Protein AF-0000000080278200 (afdb_homodimer)

Secondary structure (DSSP, 8-state):
--HHHHHHHHHHHHHHHHHHHHHHHTHHHHTTHHHHHHHHHHTSTTTTSTTTT--HHHHHHHHHHHHHHHHTHHHHHHHHHHHHHSTT--HHHHHHHHHHHHHHHHHHHHHS-GGGSTT--TTSTHHHHT-GGGSTTHHHHHHHHHHHHHHHHHHHTT----GGGGGG-GGGHHHHHHHHHHHHHHHHHHHTHHHHHHHHHHHHHHHHT-HHHHHHHHHHHHHHTTTTT-HHHHHHIIIIIGGG-HHHHHHTT-TT--TTTTTHHHIIIIIHHHHHHHHHHTS-GGGHHHHHHHHHHHHHHHHHH---HHHHHHHTTTSHHHHHHHHHHHHHHHHHHHHTT-----SS-SSHHHHHHHTT-TTS-TTGGGHHHHHHHHHHHHHHHHHHHHHHTT---TT--SS---HHHHHHHH----/--HHHHHHHHHHHHHHHHHHHHHHHTHHHHTTHHHHHHHHHHTSTTTTSTTTT--HHHHHHHHHHHHHHHHTHHHHHHHHHHHHHSTT--HHHHHHHHHHHHHHHHHHHHHS-GGGSTT--TTSTHHHHT-GGGSTTHHHHHHHHHHHHHHHHHHHTT----GGGGGG-GGGHHHHHHHHHHHHHHHHHHHTHHHHHHHHHHHHHHHHT-HHHHHHHHHHHHHHTTTTT-HHHHHHIIIIIGGG-HHHHHHTT-TT--TTTTTHHHIIIIIHHHHHHHHHHTS-GGGHHHHHHHHHHHHHHHHHH---HHHHHHHTTTSHHHHHHHHHHHHHHHHHHHHTT-----SS-SSHHHHHHHTT-TTS-TTGGGHHHHHHHHHHHHHHHHHHHHHHTT---TT--SS---HHHHHHHH----

Radius of gyration: 30.26 Å; Cα contacts (8 Å, |Δi|>4): 1549; chains: 2; bounding box: 66×88×86 Å

Solvent-accessible surface area (backbone atoms only — not comparable to full-atom values): 38768 Å² total; per-residue (Å²): 125,70,66,61,54,51,56,48,48,52,48,50,48,50,49,51,50,51,47,31,35,48,25,53,8,55,49,62,43,50,54,40,34,47,61,24,31,52,28,30,51,48,17,30,44,68,50,26,6,75,70,38,73,53,40,43,68,61,6,48,40,32,22,29,30,11,45,36,54,59,21,41,36,14,58,38,35,7,22,21,26,12,24,46,52,19,77,84,45,33,24,61,41,16,46,20,14,53,46,16,41,43,15,22,53,39,28,23,33,74,61,53,37,65,89,76,39,86,79,57,37,88,91,47,47,59,74,42,74,68,14,45,44,67,38,88,63,17,53,54,45,9,48,52,35,2,52,54,33,16,54,44,38,67,71,32,39,75,40,81,48,60,77,57,46,40,85,46,26,19,61,46,30,30,31,44,55,30,29,53,53,30,41,60,54,17,50,64,52,21,71,45,35,71,60,51,50,52,50,47,43,51,51,19,46,63,49,62,70,36,42,35,65,37,16,16,52,49,30,25,50,38,50,66,22,48,88,50,31,42,25,56,74,54,45,47,44,50,31,51,48,28,71,63,4,31,47,52,37,21,77,72,42,37,58,86,24,8,44,86,40,32,27,43,31,24,38,28,43,27,17,48,33,24,34,31,50,26,45,30,70,65,19,37,82,92,28,30,66,64,36,34,55,54,31,51,35,28,26,51,20,7,20,43,52,27,50,46,58,71,52,50,63,56,27,41,78,61,27,42,69,59,41,54,51,49,16,49,51,40,6,51,37,11,19,50,36,34,71,70,64,35,13,33,52,48,63,61,32,34,6,47,54,30,48,64,72,34,56,79,37,79,12,28,31,91,60,48,71,53,45,55,61,53,7,52,51,42,15,53,51,32,24,53,49,45,38,47,50,36,63,75,66,63,41,46,35,60,42,47,54,86,73,82,68,71,68,58,61,60,45,64,82,55,60,63,86,122,125,69,66,60,54,51,56,48,50,52,49,50,49,49,52,51,49,51,48,33,36,48,27,53,8,55,48,61,45,50,54,40,33,48,60,24,32,51,28,29,53,47,16,31,44,68,49,26,6,73,72,36,72,52,40,44,68,59,6,49,41,33,22,31,30,12,46,35,54,58,22,41,35,14,59,38,36,8,22,22,26,12,25,48,52,20,76,86,47,32,25,60,40,17,46,18,15,53,46,17,42,41,14,22,54,38,29,23,34,74,61,54,38,65,88,76,38,85,81,58,38,87,91,47,47,60,74,43,74,67,14,46,45,66,39,88,64,19,54,55,44,10,47,52,35,1,51,53,34,16,54,45,39,67,70,31,38,76,39,82,46,59,76,58,46,40,84,47,27,19,61,46,29,30,30,44,54,29,29,51,53,30,42,59,53,18,50,64,51,20,72,44,34,71,61,50,50,52,50,46,42,51,51,18,45,63,49,61,71,36,44,34,65,38,17,17,52,48,31,25,50,38,50,66,23,47,88,50,32,40,26,57,74,55,45,48,44,48,32,51,48,27,71,63,3,31,47,50,36,21,78,72,43,37,58,87,25,8,43,85,40,32,25,42,32,25,38,28,43,26,16,49,32,24,35,31,48,26,46,30,72,65,21,36,82,92,29,29,67,64,38,34,54,53,31,52,36,29,25,50,20,8,21,43,53,27,50,49,60,72,51,50,64,56,28,42,79,61,28,42,70,59,40,53,51,52,16,49,51,39,5,49,37,11,19,51,36,36,71,68,63,35,14,34,52,49,64,62,33,35,5,48,54,30,48,64,70,33,55,79,36,79,12,28,29,91,58,47,72,52,46,55,62,52,8,51,51,42,15,51,51,32,25,54,50,45,38,46,51,35,64,75,65,63,41,46,36,62,42,45,54,86,70,85,66,66,68,55,61,60,45,65,83,54,60,62,85,123

Nearest PDB structures (foldseek):
  8qsr-assembly1_A  TM=8.573E-01  e=2.211E-23  Escherichia coli
  6bvg-assembly1_B  TM=8.346E-01  e=3.403E-16  Bacillus cereus E33L
  5iws-assembly1_A-2  TM=6.526E-01  e=6.424E-17  Bacillus cereus E33L
  8qsr-assembly1_A  TM=8.578E-01  e=4.058E-23  Escherichia coli
  6bvg-assembly1_B  TM=8.332E-01  e=4.439E-16  Bacillus cereus E33L

Organism: Amycolatopsis orientalis (NCBI:txid31958)

InterPro domains:
  IPR003352 Phosphotransferase system, EIIC [PF02378] (24-331)
  IPR013013 Phosphotransferase system, EIIC component, type 1 [PS51103] (13-402)
  IPR050429 Phosphotransferase System Glucose-Specific EIICBA [PTHR30009] (17-409)

pLDDT: mean 88.34, std 14.37, range [28.89, 98.88]

Foldseek 3Di:
DVVVVVVVVVVVVVVLVLLLLQLVLQVQLQVCQQQLQVLLLCLDCCDCPVVHVNVNVSSVVSNVSSVLSQLCSLLSLLLSLLQRNADPRDPLLSVLSNLLLCLLQVLLCVLVPLVNFPPCDPVCNCVQPSRLLRGQCRSPSSSVSSVLLRVLLNVFQQPADPPVCRVCGHSNVSSVVSSVVSNVVSNVCSNCRVVVLVVLQVVLCVLLVQLLQSLLVLLLVLLVCVVSSCSVVSQCCQQRNRPRGLVRVLLVQAQQGQLNALLLQLCQQALLLLLLVLLLVPADPVCNVVSVVQSVVQSVCSAAPVDNCSSCVQACVQPVVLSSVSSNVSSNSSNVCVVVSFHWHASRHNHPNRCVSGVPPNNGDPVSVVSVVVSNVSSVVSNVVSNCCCVVVVTCGPNSDPPPCVPVSVCSVPVDPD/DVVVVVVVVVVVVVVLVLLLLQLVLQVQLQVCQQQLQVLLLCLDCCDVPVVHVNVNVSSVVSNVRSVLSQLCSLLSLLLSLLQRNADPRDPLLSVLSNLLLCLLQVLLCVLVPLVNFPPCDPVCNCVQPSRLLRGQCRSPSSSVSSVLLRVLLNVFQQPADPPVCRVCGHSNVSSVVSSVVSNVVSNVCSNCRVVVLVVLQVVLCVLLVQLLQSLLVLLLVLLVCVVSSCSVVSQCCQQRNRPRGLVRVVLVQAQQGQLNALLLQLCQQAQLLLLLVLLLVPADPVCNVVSVVQSVVQNVCSAAPVDNCSSCVQQCVQPVVLSSVSSNVSSNSSNVCVVVSFHWHARRHNHPNRCVSGVPPNNGDPVSVVSVVVSNVSSVVNNVVSNCCCVVVVTCGPNSDPPPPPPVSVCSVPVDPD

Structure (mmCIF, N/CA/C/O backbone):
data_AF-0000000080278200-model_v1
#
loop_
_entity.id
_entity.type
_entity.pdbx_description
1 polymer 'PTS N-acetylglucosamine transporter subunit IIBC'
#
loop_
_atom_site.group_PDB
_atom_site.id
_atom_site.type_symbol
_atom_site.label_atom_id
_atom_site.label_alt_id
_atom_site.label_comp_id
_atom_site.label_asym_id
_atom_site.label_entity_id
_atom_site.label_seq_id
_atom_site.pdbx_PDB_ins_code
_atom_site.Cartn_x
_atom_site.Cartn_y
_atom_site.Cartn_z
_atom_site.occupancy
_atom_site.B_iso_or_equiv
_atom_site.auth_seq_id
_atom_site.auth_comp_id
_atom_site.auth_asym_id
_atom_site.auth_atom_id
_atom_site.pdbx_PDB_model_num
ATOM 1 N N . MET A 1 1 ? 28 6.527 41.719 1 32.66 1 MET A N 1
ATOM 2 C CA . MET A 1 1 ? 26.766 7.281 41.531 1 32.66 1 MET A CA 1
ATOM 3 C C . MET A 1 1 ? 26.766 7.973 40.156 1 32.66 1 MET A C 1
ATOM 5 O O . MET A 1 1 ? 25.766 8.594 39.781 1 32.66 1 MET A O 1
ATOM 9 N N . SER A 1 2 ? 27.906 8.273 39.562 1 40.75 2 SER A N 1
ATOM 10 C CA . SER A 1 2 ? 28.078 9 38.312 1 40.75 2 SER A CA 1
ATOM 11 C C . SER A 1 2 ? 27.766 8.117 37.094 1 40.75 2 SER A C 1
ATOM 13 O O . SER A 1 2 ? 27.625 8.609 35.969 1 40.75 2 SER A O 1
ATOM 15 N N . SER A 1 3 ? 27.953 6.832 37.25 1 44.97 3 SER A N 1
ATOM 16 C CA . SER A 1 3 ? 27.781 5.961 36.094 1 44.97 3 SER A CA 1
ATOM 17 C C . SER A 1 3 ? 26.297 5.844 35.719 1 44.97 3 SER A C 1
ATOM 19 O O . SER A 1 3 ? 25.984 5.484 34.562 1 44.97 3 SER A O 1
ATOM 21 N N . THR A 1 4 ? 25.484 6.004 36.719 1 44.38 4 THR A N 1
ATOM 22 C CA . THR A 1 4 ? 24.062 5.816 36.469 1 44.38 4 THR A CA 1
ATOM 23 C C . THR A 1 4 ? 23.5 6.973 35.625 1 44.38 4 THR A C 1
ATOM 25 O O . THR A 1 4 ? 22.469 6.84 35 1 44.38 4 THR A O 1
ATOM 28 N N . THR A 1 5 ? 24.25 8.125 35.719 1 40.47 5 THR A N 1
ATOM 29 C CA . THR A 1 5 ? 23.703 9.266 34.969 1 40.47 5 THR A CA 1
ATOM 30 C C . THR A 1 5 ? 23.969 9.141 33.5 1 40.47 5 THR A C 1
ATOM 32 O O . THR A 1 5 ? 23.25 9.703 32.656 1 40.47 5 THR A O 1
ATOM 35 N N . ALA A 1 6 ? 25.109 8.367 33.188 1 47.81 6 ALA A N 1
ATOM 36 C CA . ALA A 1 6 ? 25.422 8.281 31.781 1 47.81 6 ALA A CA 1
ATOM 37 C C . ALA A 1 6 ? 24.5 7.297 31.062 1 47.81 6 ALA A C 1
ATOM 39 O O . ALA A 1 6 ? 24.125 7.508 29.906 1 47.81 6 ALA A O 1
ATOM 40 N N . GLU A 1 7 ? 24.281 6.215 31.766 1 44.12 7 GLU A N 1
ATOM 41 C CA . GLU A 1 7 ? 23.375 5.242 31.156 1 44.12 7 GLU A CA 1
ATOM 42 C C . GLU A 1 7 ? 21.984 5.816 31 1 44.12 7 GLU A C 1
ATOM 44 O O . GLU A 1 7 ? 21.297 5.543 30 1 44.12 7 GLU A O 1
ATOM 49 N N . GLY A 1 8 ? 21.562 6.602 31.953 1 42.06 8 GLY A N 1
ATOM 50 C CA . GLY A 1 8 ? 20.266 7.262 31.875 1 42.06 8 GLY A CA 1
ATOM 51 C C . GLY A 1 8 ? 20.188 8.297 30.766 1 42.06 8 GLY A C 1
ATOM 52 O O . GLY A 1 8 ? 19.172 8.406 30.078 1 42.06 8 GLY A O 1
ATOM 53 N N . ALA A 1 9 ? 21.188 9.062 30.656 1 42.72 9 ALA A N 1
ATOM 54 C CA . ALA A 1 9 ? 21.266 10.094 29.625 1 42.72 9 ALA A CA 1
ATOM 55 C C . ALA A 1 9 ? 21.328 9.469 28.234 1 42.72 9 ALA A C 1
ATOM 57 O O . ALA A 1 9 ? 20.703 9.969 27.297 1 42.72 9 ALA A O 1
ATOM 58 N N . LYS A 1 10 ? 22.109 8.375 28.094 1 47.06 10 LYS A N 1
ATOM 59 C CA . LYS A 1 10 ? 22.188 7.676 26.812 1 47.06 10 LYS A CA 1
ATOM 60 C C . LYS A 1 10 ? 20.859 7.035 26.453 1 47.06 10 LYS A C 1
ATOM 62 O O . LYS A 1 10 ? 20.453 7.047 25.297 1 47.06 10 LYS A O 1
ATOM 67 N N . SER A 1 11 ? 20.219 6.574 27.469 1 50.84 11 SER A N 1
ATOM 68 C CA . SER A 1 11 ? 18.906 5.973 27.266 1 50.84 11 SER A CA 1
ATOM 69 C C . SER A 1 11 ? 17.875 7.031 26.906 1 50.84 11 SER A C 1
ATOM 71 O O . SER A 1 11 ? 17.047 6.824 26.016 1 50.84 11 SER A O 1
ATOM 73 N N . LYS A 1 12 ? 17.891 8.195 27.562 1 50.72 12 LYS A N 1
ATOM 74 C CA . LYS A 1 12 ? 16.984 9.289 27.25 1 50.72 12 LYS A CA 1
ATOM 75 C C . LYS A 1 12 ? 17.25 9.852 25.859 1 50.72 12 LYS A C 1
ATOM 77 O O . LYS A 1 12 ? 16.312 10.164 25.125 1 50.72 12 LYS A O 1
ATOM 82 N N . GLY A 1 13 ? 18.469 9.852 25.562 1 54.66 13 GLY A N 1
ATOM 83 C CA . GLY A 1 13 ? 18.859 10.289 24.234 1 54.66 13 GLY A CA 1
ATOM 84 C C . GLY A 1 13 ? 18.375 9.367 23.141 1 54.66 13 GLY A C 1
ATOM 85 O O . GLY A 1 13 ? 17.891 9.82 22.094 1 54.66 13 GLY A O 1
ATOM 86 N N . LYS A 1 14 ? 18.484 8.094 23.469 1 63.53 14 LYS A N 1
ATOM 87 C CA . LYS A 1 14 ? 18.016 7.113 22.5 1 63.53 14 LYS A CA 1
ATOM 88 C C . LYS A 1 14 ? 16.5 7.184 22.344 1 63.53 14 LYS A C 1
ATOM 90 O O . LYS A 1 14 ? 15.977 7.066 21.234 1 63.53 14 LYS A O 1
ATOM 95 N N . GLY A 1 15 ? 15.836 7.41 23.438 1 68.81 15 GLY A N 1
ATOM 96 C CA . GLY A 1 15 ? 14.391 7.566 23.391 1 68.81 15 GLY A CA 1
ATOM 97 C C . GLY A 1 15 ? 13.945 8.781 22.609 1 68.81 15 GLY A C 1
ATOM 98 O O . GLY A 1 15 ? 13.023 8.695 21.797 1 68.81 15 GLY A O 1
ATOM 99 N N . LEU A 1 16 ? 14.57 9.859 22.844 1 68.38 16 LEU A N 1
ATOM 100 C CA . LEU A 1 16 ? 14.234 11.086 22.141 1 68.38 16 LEU A CA 1
ATOM 101 C C . LEU A 1 16 ? 14.539 10.945 20.641 1 68.38 16 LEU A C 1
ATOM 103 O O . LEU A 1 16 ? 13.766 11.422 19.812 1 68.38 16 LEU A O 1
ATOM 107 N N . ALA A 1 17 ? 15.617 10.25 20.391 1 72.94 17 ALA A N 1
ATOM 108 C CA . ALA A 1 17 ? 15.977 10.016 18.984 1 72.94 17 ALA A CA 1
ATOM 109 C C . ALA A 1 17 ? 14.914 9.18 18.281 1 72.94 17 ALA A C 1
ATOM 111 O O . ALA A 1 17 ? 14.586 9.43 17.125 1 72.94 17 ALA A O 1
ATOM 112 N N . GLY A 1 18 ? 14.453 8.203 18.969 1 78.75 18 GLY A N 1
ATOM 113 C CA . GLY A 1 18 ? 13.383 7.383 18.422 1 78.75 18 GLY A CA 1
ATOM 114 C C . GLY A 1 18 ? 12.102 8.156 18.188 1 78.75 18 GLY A C 1
ATOM 115 O O . GLY A 1 18 ? 11.445 7.98 17.156 1 78.75 18 GLY A O 1
ATOM 116 N N . LEU A 1 19 ? 11.812 8.992 19.109 1 78.12 19 LEU A N 1
ATOM 117 C CA . LEU A 1 19 ? 10.617 9.812 18.969 1 78.12 19 LEU A CA 1
ATOM 118 C C . LEU A 1 19 ? 10.758 10.805 17.828 1 78.12 19 LEU A C 1
ATOM 120 O O . LEU A 1 19 ? 9.789 11.055 17.094 1 78.12 19 LEU A O 1
ATOM 124 N N . GLN A 1 20 ? 11.891 11.328 17.672 1 74.44 20 GLN A N 1
ATOM 125 C CA . GLN A 1 20 ? 12.133 12.25 16.562 1 74.44 20 GLN A CA 1
ATOM 126 C C . GLN A 1 20 ? 12.023 11.539 15.219 1 74.44 20 GLN A C 1
ATOM 128 O O . GLN A 1 20 ? 11.453 12.078 14.273 1 74.44 20 GLN A O 1
ATOM 133 N N . ARG A 1 21 ? 12.539 10.383 15.273 1 80 21 ARG A N 1
ATOM 134 C CA . ARG A 1 21 ? 12.453 9.594 14.055 1 80 21 ARG A CA 1
ATOM 135 C C . ARG A 1 21 ? 11 9.266 13.719 1 80 21 ARG A C 1
ATOM 137 O O . ARG A 1 21 ? 10.602 9.312 12.555 1 80 21 ARG A O 1
ATOM 144 N N . PHE A 1 22 ? 10.328 8.961 14.695 1 83.62 22 PHE A N 1
ATOM 145 C CA . PHE A 1 22 ? 8.898 8.711 14.523 1 83.62 22 PHE A CA 1
ATOM 146 C C . PHE A 1 22 ? 8.195 9.945 13.977 1 83.62 22 PHE A C 1
ATOM 148 O O . PHE A 1 22 ? 7.422 9.859 13.023 1 83.62 22 PHE A O 1
ATOM 155 N N . GLY A 1 23 ? 8.477 11.055 14.516 1 76.06 23 GLY A N 1
ATOM 156 C CA . GLY A 1 23 ? 7.871 12.297 14.055 1 76.06 23 GLY A CA 1
ATOM 157 C C . GLY A 1 23 ? 8.164 12.602 12.602 1 76.06 23 GLY A C 1
ATOM 158 O O . GLY A 1 23 ? 7.27 13.008 11.852 1 76.06 23 GLY A O 1
ATOM 159 N N . ARG A 1 24 ? 9.336 12.336 12.219 1 75.12 24 ARG A N 1
ATOM 160 C CA . ARG A 1 24 ? 9.75 12.602 10.836 1 75.12 24 ARG A CA 1
ATOM 161 C C . ARG A 1 24 ? 9.078 11.633 9.875 1 75.12 24 ARG A C 1
ATOM 163 O O . ARG A 1 24 ? 8.781 11.984 8.734 1 75.12 24 ARG A O 1
ATOM 170 N N . SER A 1 25 ? 8.883 10.469 10.367 1 82.81 25 SER A N 1
ATOM 171 C CA . SER A 1 25 ? 8.289 9.445 9.508 1 82.81 25 SER A CA 1
ATOM 172 C C . SER A 1 25 ? 6.836 9.766 9.188 1 82.81 25 SER A C 1
ATOM 174 O O . SER A 1 25 ? 6.27 9.227 8.234 1 82.81 25 SER A O 1
ATOM 176 N N . LEU A 1 26 ? 6.215 10.656 9.93 1 78.62 26 LEU A N 1
ATOM 177 C CA . LEU A 1 26 ? 4.824 11.039 9.727 1 78.62 26 LEU A CA 1
ATOM 178 C C . LEU A 1 26 ? 4.695 12.047 8.586 1 78.62 26 LEU A C 1
ATOM 180 O O . LEU A 1 26 ? 3.6 12.273 8.07 1 78.62 26 LEU A O 1
ATOM 184 N N . MET A 1 27 ? 5.793 12.617 8.141 1 71.88 27 MET A N 1
ATOM 185 C CA . MET A 1 27 ? 5.766 13.672 7.137 1 71.88 27 MET A CA 1
ATOM 186 C C . MET A 1 27 ? 5.504 13.102 5.75 1 71.88 27 MET A C 1
ATOM 188 O O . MET A 1 27 ? 4.812 13.719 4.938 1 71.88 27 MET A O 1
ATOM 192 N N . LEU A 1 28 ? 5.977 11.922 5.457 1 74.88 28 LEU A N 1
ATOM 193 C CA . LEU A 1 28 ? 5.898 11.344 4.117 1 74.88 28 LEU A CA 1
ATOM 194 C C . LEU A 1 28 ? 4.449 11.078 3.723 1 74.88 28 LEU A C 1
ATOM 196 O O . LEU A 1 28 ? 4.02 11.469 2.633 1 74.88 28 LEU A O 1
ATOM 200 N N . PRO A 1 29 ? 3.668 10.492 4.582 1 81.06 29 PRO A N 1
ATOM 201 C CA . PRO A 1 29 ? 2.279 10.242 4.191 1 81.06 29 PRO A CA 1
ATOM 202 C C . PRO A 1 29 ? 1.456 11.523 4.07 1 81.06 29 PRO A C 1
ATOM 204 O O . PRO A 1 29 ? 0.471 11.555 3.332 1 81.06 29 PRO A O 1
ATOM 207 N N . ILE A 1 30 ? 1.856 12.555 4.672 1 74.5 30 ILE A N 1
ATOM 208 C CA . ILE A 1 30 ? 1.089 13.797 4.719 1 74.5 30 ILE A CA 1
ATOM 209 C C . ILE A 1 30 ? 1.404 14.641 3.484 1 74.5 30 ILE A C 1
ATOM 211 O O . ILE A 1 30 ? 0.599 15.484 3.078 1 74.5 30 ILE A O 1
ATOM 215 N N . ALA A 1 31 ? 2.479 14.383 2.805 1 73.12 31 ALA A N 1
ATOM 216 C CA . ALA A 1 31 ? 2.945 15.195 1.686 1 73.12 31 ALA A CA 1
ATOM 217 C C . ALA A 1 31 ? 1.935 15.188 0.542 1 73.12 31 ALA A C 1
ATOM 219 O O . ALA A 1 31 ? 1.888 16.125 -0.259 1 73.12 31 ALA A O 1
ATOM 220 N N . ALA A 1 32 ? 1.138 14.164 0.47 1 77.88 32 ALA A N 1
ATOM 221 C CA . ALA A 1 32 ? 0.19 14.078 -0.638 1 77.88 32 ALA A CA 1
ATOM 222 C C . ALA A 1 32 ? -1.144 14.719 -0.267 1 77.88 32 ALA A C 1
ATOM 224 O O . ALA A 1 32 ? -2.008 14.914 -1.125 1 77.88 32 ALA A O 1
ATOM 225 N N . LEU A 1 33 ? -1.354 15.148 0.94 1 79.88 33 LEU A N 1
ATOM 226 C CA . LEU A 1 33 ? -2.66 15.562 1.44 1 79.88 33 LEU A CA 1
ATOM 227 C C . LEU A 1 33 ? -3.062 16.906 0.855 1 79.88 33 LEU A C 1
ATOM 229 O O . LEU A 1 33 ? -4.242 17.156 0.592 1 79.88 33 LEU A O 1
ATOM 233 N N . PRO A 1 34 ? -2.1 17.812 0.625 1 79.31 34 PRO A N 1
ATOM 234 C CA . PRO A 1 34 ? -2.508 19.078 -0.005 1 79.31 34 PRO A CA 1
ATOM 235 C C . PRO A 1 34 ? -3.174 18.859 -1.363 1 79.31 34 PRO A C 1
ATOM 237 O O . PRO A 1 34 ? -4.195 19.484 -1.655 1 79.31 34 PRO A O 1
ATOM 240 N N . ALA A 1 35 ? -2.535 18.047 -2.139 1 82.44 35 ALA A N 1
ATOM 241 C CA . ALA A 1 35 ? -3.143 17.75 -3.432 1 82.44 35 ALA A CA 1
ATOM 242 C C . ALA A 1 35 ? -4.492 17.062 -3.254 1 82.44 35 ALA A C 1
ATOM 244 O O . ALA A 1 35 ? -5.445 17.359 -3.98 1 82.44 35 ALA A O 1
ATOM 245 N N . ALA A 1 36 ? -4.625 16.172 -2.297 1 89.25 36 ALA A N 1
ATOM 246 C CA . ALA A 1 36 ? -5.883 15.484 -2.006 1 89.25 36 ALA A CA 1
ATOM 247 C C . ALA A 1 36 ? -6.969 16.484 -1.598 1 89.25 36 ALA A C 1
ATOM 249 O O . ALA A 1 36 ? -8.117 16.359 -2.033 1 89.25 36 ALA A O 1
ATOM 250 N N . ALA A 1 37 ? -6.578 17.406 -0.818 1 86.62 37 ALA A N 1
ATOM 251 C CA . ALA A 1 37 ? -7.508 18.406 -0.321 1 86.62 37 ALA A CA 1
ATOM 252 C C . ALA A 1 37 ? -8.031 19.281 -1.46 1 86.62 37 ALA A C 1
ATOM 254 O O . ALA A 1 37 ? -9.227 19.594 -1.515 1 86.62 37 ALA A O 1
ATOM 255 N N . LEU A 1 38 ? -7.133 19.641 -2.33 1 86.69 38 LEU A N 1
ATOM 256 C CA . LEU A 1 38 ? -7.523 20.453 -3.477 1 86.69 38 LEU A CA 1
ATOM 257 C C . LEU A 1 38 ? -8.5 19.703 -4.375 1 86.69 38 LEU A C 1
ATOM 259 O O . LEU A 1 38 ? -9.531 20.25 -4.77 1 86.69 38 LEU A O 1
ATOM 263 N N . LEU A 1 39 ? -8.172 18.469 -4.652 1 90.5 39 LEU A N 1
ATOM 264 C CA . LEU A 1 39 ? -9.031 17.656 -5.496 1 90.5 39 LEU A CA 1
ATOM 265 C C . LEU A 1 39 ? -10.398 17.438 -4.836 1 90.5 39 LEU A C 1
ATOM 267 O O . LEU A 1 39 ? -11.43 17.562 -5.496 1 90.5 39 LEU A O 1
ATOM 271 N N . ASN A 1 40 ? -10.352 17.203 -3.609 1 88.19 40 ASN A N 1
ATOM 272 C CA . ASN A 1 40 ? -11.586 16.984 -2.865 1 88.19 40 ASN A CA 1
ATOM 273 C C . ASN A 1 40 ? -12.477 18.219 -2.883 1 88.19 40 ASN A C 1
ATOM 275 O O . ASN A 1 40 ? -13.695 18.125 -3.039 1 88.19 40 ASN A O 1
ATOM 279 N N . ARG A 1 41 ? -11.852 19.359 -2.701 1 87.62 41 ARG A N 1
ATOM 280 C CA . ARG A 1 41 ? -12.617 20.594 -2.684 1 87.62 41 ARG A CA 1
ATOM 281 C C . ARG A 1 41 ? -13.211 20.891 -4.059 1 87.62 41 ARG A C 1
ATOM 283 O O . ARG A 1 41 ? -14.391 21.234 -4.168 1 87.62 41 ARG A O 1
ATOM 290 N N . PHE A 1 42 ? -12.43 20.703 -5.086 1 89.56 42 PHE A N 1
ATOM 291 C CA . PHE A 1 42 ? -12.914 20.922 -6.441 1 89.56 42 PHE A CA 1
ATOM 292 C C . PHE A 1 42 ? -14.031 19.953 -6.793 1 89.56 42 PHE A C 1
ATOM 294 O O . PHE A 1 42 ? -14.93 20.281 -7.566 1 89.56 42 PHE A O 1
ATOM 301 N N . GLY A 1 43 ? -14.023 18.844 -6.148 1 91.38 43 GLY A N 1
ATOM 302 C CA . GLY A 1 43 ? -15 17.812 -6.441 1 91.38 43 GLY A CA 1
ATOM 303 C C . GLY A 1 43 ? -16.328 18.016 -5.719 1 91.38 43 GLY A C 1
ATOM 304 O O . GLY A 1 43 ? -17.281 17.281 -5.961 1 91.38 43 GLY A O 1
ATOM 305 N N . GLN A 1 44 ? -16.438 19.016 -4.93 1 87.25 44 GLN A N 1
ATOM 306 C CA . GLN A 1 44 ? -17.641 19.25 -4.137 1 87.25 44 GLN A CA 1
ATOM 307 C C . GLN A 1 44 ? -18.75 19.875 -4.977 1 87.25 44 GLN A C 1
ATOM 309 O O . GLN A 1 44 ? -18.469 20.516 -6 1 87.25 44 GLN A O 1
ATOM 314 N N . ASP A 1 45 ? -19.938 19.703 -4.578 1 86.38 45 ASP A N 1
ATOM 315 C CA . ASP A 1 45 ? -21.141 20.094 -5.309 1 86.38 45 ASP A CA 1
ATOM 316 C C . ASP A 1 45 ? -21.203 21.594 -5.512 1 86.38 45 ASP A C 1
ATOM 318 O O . ASP A 1 45 ? -21.688 22.078 -6.539 1 86.38 45 ASP A O 1
ATOM 322 N N . ASP A 1 46 ? -20.656 22.359 -4.559 1 84.06 46 ASP A N 1
ATOM 323 C CA . ASP A 1 46 ? -20.844 23.812 -4.582 1 84.06 46 ASP A CA 1
ATOM 324 C C . ASP A 1 46 ? -19.797 24.484 -5.449 1 84.06 46 ASP A C 1
ATOM 326 O O . ASP A 1 46 ? -19.938 25.656 -5.801 1 84.06 46 ASP A O 1
ATOM 330 N N . LEU A 1 47 ? -18.703 23.766 -5.879 1 87.44 47 LEU A N 1
ATOM 331 C CA . LEU A 1 47 ? -17.688 24.359 -6.734 1 87.44 47 LEU A CA 1
ATOM 332 C C . LEU A 1 47 ? -17.859 23.906 -8.18 1 87.44 47 LEU A C 1
ATOM 334 O O . LEU A 1 47 ? -18.438 24.625 -9 1 87.44 47 LEU A O 1
ATOM 338 N N . LEU A 1 48 ? -17.531 22.562 -8.43 1 90.88 48 LEU A N 1
ATOM 339 C CA . LEU A 1 48 ? -17.609 22.094 -9.812 1 90.88 48 LEU A CA 1
ATOM 340 C C . LEU A 1 48 ? -18.891 21.281 -10.031 1 90.88 48 LEU A C 1
ATOM 342 O O . LEU A 1 48 ? -19.281 21.062 -11.18 1 90.88 48 LEU A O 1
ATOM 346 N N . GLY A 1 49 ? -19.516 20.922 -8.961 1 91.81 49 GLY A N 1
ATOM 347 C CA . GLY A 1 49 ? -20.672 20.031 -9.07 1 91.81 49 GLY A CA 1
ATOM 348 C C . GLY A 1 49 ? -21.969 20.75 -9.375 1 91.81 49 GLY A C 1
ATOM 349 O O . GLY A 1 49 ? -21.969 21.766 -10.086 1 91.81 49 GLY A O 1
ATOM 350 N N . ALA A 1 50 ? -23.047 20.188 -8.953 1 90.31 50 ALA A N 1
ATOM 351 C CA . ALA A 1 50 ? -24.406 20.562 -9.352 1 90.31 50 ALA A CA 1
ATOM 352 C C . ALA A 1 50 ? -24.75 21.969 -8.852 1 90.31 50 ALA A C 1
ATOM 354 O O . ALA A 1 50 ? -25.469 22.719 -9.516 1 90.31 50 ALA A O 1
ATOM 355 N N . LYS A 1 51 ? -24.234 22.391 -7.773 1 89.44 51 LYS A N 1
ATOM 356 C CA . LYS A 1 51 ? -24.578 23.672 -7.176 1 89.44 51 LYS A CA 1
ATOM 357 C C . LYS A 1 51 ? -23.547 24.75 -7.547 1 89.44 51 LYS A C 1
ATOM 359 O O . LYS A 1 51 ? -23.656 25.891 -7.117 1 89.44 51 LYS A O 1
ATOM 364 N N . GLY A 1 52 ? -22.594 24.25 -8.305 1 90 52 GLY A N 1
ATOM 365 C CA . GLY A 1 52 ? -21.578 25.172 -8.805 1 90 52 GLY A CA 1
ATOM 366 C C . GLY A 1 52 ? -21.594 25.312 -10.312 1 90 52 GLY A C 1
ATOM 367 O O . GLY A 1 52 ? -22.609 25.703 -10.898 1 90 52 GLY A O 1
ATOM 368 N N . LEU A 1 53 ? -20.547 24.875 -11.031 1 93 53 LEU A N 1
ATOM 369 C CA . LEU A 1 53 ? -20.391 25.062 -12.477 1 93 53 LEU A CA 1
ATOM 370 C C . LEU A 1 53 ? -21.172 23.984 -13.242 1 93 53 LEU A C 1
ATOM 372 O O . LEU A 1 53 ? -21.266 24.047 -14.469 1 93 53 LEU A O 1
ATOM 376 N N . GLY A 1 54 ? -21.672 23.031 -12.57 1 93.44 54 GLY A N 1
ATOM 377 C CA . GLY A 1 54 ? -22.484 22 -13.188 1 93.44 54 GLY A CA 1
ATOM 378 C C . GLY A 1 54 ? -21.672 20.938 -13.906 1 93.44 54 GLY A C 1
ATOM 379 O O . GLY A 1 54 ? -22.203 20.188 -14.719 1 93.44 54 GLY A O 1
ATOM 380 N N . TRP A 1 55 ? -20.375 20.875 -13.711 1 95.38 55 TRP A N 1
ATOM 381 C CA . TRP A 1 55 ? -19.5 19.828 -14.258 1 95.38 55 TRP A CA 1
ATOM 382 C C . TRP A 1 55 ? -19.531 18.578 -13.391 1 95.38 55 TRP A C 1
ATOM 384 O O . TRP A 1 55 ? -18.5 18.188 -12.828 1 95.38 55 TRP A O 1
ATOM 394 N N . ASN A 1 56 ? -20.641 17.984 -13.359 1 94.5 56 ASN A N 1
ATOM 395 C CA . ASN A 1 56 ? -20.938 16.938 -12.375 1 94.5 56 ASN A CA 1
ATOM 396 C C . ASN A 1 56 ? -19.953 15.781 -12.469 1 94.5 56 ASN A C 1
ATOM 398 O O . ASN A 1 56 ? -19.422 15.328 -11.453 1 94.5 56 ASN A O 1
ATOM 402 N N . LYS A 1 57 ? -19.734 15.336 -13.695 1 94.06 57 LYS A N 1
ATOM 403 C CA . LYS A 1 57 ? -18.844 14.18 -13.844 1 94.06 57 LYS A CA 1
ATOM 404 C C . LYS A 1 57 ? -17.406 14.539 -13.492 1 94.06 57 LYS A C 1
ATOM 406 O O . LYS A 1 57 ? -16.688 13.734 -12.898 1 94.06 57 LYS A O 1
ATOM 411 N N . VAL A 1 58 ? -17 15.688 -13.875 1 95.62 58 VAL A N 1
ATOM 412 C CA . VAL A 1 58 ? -15.672 16.172 -13.531 1 95.62 58 VAL A CA 1
ATOM 413 C C . VAL A 1 58 ? -15.547 16.297 -12.016 1 95.62 58 VAL A C 1
ATOM 415 O O . VAL A 1 58 ? -14.531 15.875 -11.438 1 95.62 58 VAL A O 1
ATOM 418 N N . ALA A 1 59 ? -16.578 16.828 -11.391 1 95.06 59 ALA A N 1
ATOM 419 C CA . ALA A 1 59 ? -16.594 16.969 -9.93 1 95.06 59 ALA A CA 1
ATOM 420 C C . ALA A 1 59 ? -16.484 15.594 -9.258 1 95.06 59 ALA A C 1
ATOM 422 O O . ALA A 1 59 ? -15.773 15.438 -8.273 1 95.06 59 ALA A O 1
ATOM 423 N N . GLU A 1 60 ? -17.188 14.664 -9.812 1 95.69 60 GLU A N 1
ATOM 424 C CA . GLU A 1 60 ? -17.172 13.312 -9.266 1 95.69 60 GLU A CA 1
ATOM 425 C C . GLU A 1 60 ? -15.781 12.695 -9.359 1 95.69 60 GLU A C 1
ATOM 427 O O . GLU A 1 60 ? -15.328 12.023 -8.43 1 95.69 60 GLU A O 1
ATOM 432 N N . VAL A 1 61 ? -15.148 12.906 -10.492 1 96.88 61 VAL A N 1
ATOM 433 C CA . VAL A 1 61 ? -13.82 12.359 -10.719 1 96.88 61 VAL A CA 1
ATOM 434 C C . VAL A 1 61 ? -12.828 12.977 -9.734 1 96.88 61 VAL A C 1
ATOM 436 O O . VAL A 1 61 ? -12.094 12.258 -9.055 1 96.88 61 VAL A O 1
ATOM 439 N N . LEU A 1 62 ? -12.828 14.266 -9.633 1 96.5 62 LEU A N 1
ATOM 440 C CA . LEU A 1 62 ? -11.914 14.961 -8.734 1 96.5 62 LEU A CA 1
ATOM 441 C C . LEU A 1 62 ? -12.211 14.609 -7.281 1 96.5 62 LEU A C 1
ATOM 443 O O . LEU A 1 62 ? -11.289 14.383 -6.492 1 96.5 62 LEU A O 1
ATOM 447 N N . GLY A 1 63 ? -13.484 14.539 -6.957 1 94.31 63 GLY A N 1
ATOM 448 C CA . GLY A 1 63 ? -13.883 14.164 -5.609 1 94.31 63 GLY A CA 1
ATOM 449 C C . GLY A 1 63 ? -13.469 12.758 -5.234 1 94.31 63 GLY A C 1
ATOM 450 O O . GLY A 1 63 ? -13.008 12.516 -4.117 1 94.31 63 GLY A O 1
ATOM 451 N N . ALA A 1 64 ? -13.664 11.844 -6.172 1 95.69 64 ALA A N 1
ATOM 452 C CA . ALA A 1 64 ? -13.281 10.453 -5.93 1 95.69 64 ALA A CA 1
ATOM 453 C C . ALA A 1 64 ? -11.781 10.336 -5.672 1 95.69 64 ALA A C 1
ATOM 455 O O . ALA A 1 64 ? -11.352 9.617 -4.766 1 95.69 64 ALA A O 1
ATOM 456 N N . ALA A 1 65 ? -11.055 11.039 -6.441 1 96.12 65 ALA A N 1
ATOM 457 C CA . ALA A 1 65 ? -9.602 11.031 -6.293 1 96.12 65 ALA A CA 1
ATOM 458 C C . ALA A 1 65 ? -9.188 11.602 -4.941 1 96.12 65 ALA A C 1
ATOM 460 O O . ALA A 1 65 ? -8.438 10.961 -4.199 1 96.12 65 ALA A O 1
ATOM 461 N N . GLY A 1 66 ? -9.641 12.742 -4.645 1 93.62 66 GLY A N 1
ATOM 462 C CA . GLY A 1 66 ? -9.273 13.391 -3.398 1 93.62 66 GLY A CA 1
ATOM 463 C C . GLY A 1 66 ? -9.727 12.625 -2.17 1 93.62 66 GLY A C 1
ATOM 464 O O . GLY A 1 66 ? -8.945 12.422 -1.234 1 93.62 66 GLY A O 1
ATOM 465 N N . ASN A 1 67 ? -10.961 12.164 -2.15 1 91.94 67 ASN A N 1
ATOM 466 C CA . ASN A 1 67 ? -11.539 11.445 -1.014 1 91.94 67 ASN A CA 1
ATOM 467 C C . ASN A 1 67 ? -10.805 10.133 -0.747 1 91.94 67 ASN A C 1
ATOM 469 O O . ASN A 1 67 ? -10.688 9.711 0.404 1 91.94 67 ASN A O 1
ATOM 473 N N . SER A 1 68 ? -10.391 9.508 -1.791 1 94.94 68 SER A N 1
ATOM 474 C CA . SER A 1 68 ? -9.719 8.227 -1.614 1 94.94 68 SER A CA 1
ATOM 475 C C . SER A 1 68 ? -8.469 8.375 -0.747 1 94.94 68 SER A C 1
ATOM 477 O O . SER A 1 68 ? -8.188 7.516 0.09 1 94.94 68 SER A O 1
ATOM 479 N N . LEU A 1 69 ? -7.762 9.445 -0.883 1 92.94 69 LEU A N 1
ATOM 480 C CA . LEU A 1 69 ? -6.52 9.633 -0.139 1 92.94 69 LEU A CA 1
ATOM 481 C C . LEU A 1 69 ? -6.805 9.891 1.336 1 92.94 69 LEU A C 1
ATOM 483 O O . LEU A 1 69 ? -6.047 9.453 2.205 1 92.94 69 LEU A O 1
ATOM 487 N N . PHE A 1 70 ? -7.871 10.57 1.591 1 88.44 70 PHE A N 1
ATOM 488 C CA . PHE A 1 70 ? -8.258 10.766 2.982 1 88.44 70 PHE A CA 1
ATOM 489 C C . PHE A 1 70 ? -8.766 9.469 3.594 1 88.44 70 PHE A C 1
ATOM 491 O O . PHE A 1 70 ? -8.422 9.133 4.727 1 88.44 70 PHE A O 1
ATOM 498 N N . ASN A 1 71 ? -9.625 8.758 2.824 1 93.44 71 ASN A N 1
ATOM 499 C CA . ASN A 1 71 ? -10.188 7.5 3.305 1 93.44 71 ASN A CA 1
ATOM 500 C C . ASN A 1 71 ? -9.102 6.492 3.66 1 93.44 71 ASN A C 1
ATOM 502 O O . ASN A 1 71 ? -9.219 5.762 4.645 1 93.44 71 ASN A O 1
ATOM 506 N N . TRP A 1 72 ? -8.055 6.477 2.914 1 96.25 72 TRP A N 1
ATOM 507 C CA . TRP A 1 72 ? -7.035 5.445 3.068 1 96.25 72 TRP A CA 1
ATOM 508 C C . TRP A 1 72 ? -5.82 5.988 3.814 1 96.25 72 TRP A C 1
ATOM 510 O O . TRP A 1 72 ? -4.723 5.434 3.713 1 96.25 72 TRP A O 1
ATOM 520 N N . LEU A 1 73 ? -6.035 7.027 4.559 1 91.75 73 LEU A N 1
ATOM 521 C CA . LEU A 1 73 ? -4.973 7.676 5.32 1 91.75 73 LEU A CA 1
ATOM 522 C C . LEU A 1 73 ? -4.289 6.68 6.254 1 91.75 73 LEU A C 1
ATOM 524 O O . LEU A 1 73 ? -3.062 6.695 6.395 1 91.75 73 LEU A O 1
ATOM 528 N N . PRO A 1 74 ? -5.059 5.762 6.961 1 94.62 74 PRO A N 1
ATOM 529 C CA . PRO A 1 74 ? -4.395 4.801 7.84 1 94.62 74 PRO A CA 1
ATOM 530 C C . PRO A 1 74 ? -3.346 3.963 7.113 1 94.62 74 PRO A C 1
ATOM 532 O O . PRO A 1 74 ? -2.256 3.736 7.648 1 94.62 74 PRO A O 1
ATOM 535 N N . LEU A 1 75 ? -3.65 3.551 5.887 1 97.44 75 LEU A N 1
ATOM 536 C CA . LEU A 1 75 ? -2.686 2.771 5.117 1 97.44 75 LEU A CA 1
ATOM 537 C C . LEU A 1 75 ? -1.498 3.635 4.703 1 97.44 75 LEU A C 1
ATOM 539 O O . LEU A 1 75 ? -0.356 3.17 4.707 1 97.44 75 LEU A O 1
ATOM 543 N N . LEU A 1 76 ? -1.793 4.875 4.309 1 94.62 76 LEU A N 1
ATOM 544 C CA . LEU A 1 76 ? -0.711 5.785 3.949 1 94.62 76 LEU A CA 1
ATOM 545 C C . LEU A 1 76 ? 0.233 6 5.129 1 94.62 76 LEU A C 1
ATOM 547 O O . LEU A 1 76 ? 1.451 6.062 4.949 1 94.62 76 LEU A O 1
ATOM 551 N N . PHE A 1 77 ? -0.316 6.086 6.316 1 91.88 77 PHE A N 1
ATOM 552 C CA . PHE A 1 77 ? 0.504 6.215 7.516 1 91.88 77 PHE A CA 1
ATOM 553 C C . PHE A 1 77 ? 1.309 4.945 7.762 1 91.88 77 PHE A C 1
ATOM 555 O O . PHE A 1 77 ? 2.479 5.008 8.148 1 91.88 77 PHE A O 1
ATOM 562 N N . ALA A 1 78 ? 0.664 3.789 7.562 1 96.44 78 ALA A N 1
ATOM 563 C CA . ALA A 1 78 ? 1.376 2.527 7.746 1 96.44 78 ALA A CA 1
ATOM 564 C C . ALA A 1 78 ? 2.617 2.463 6.863 1 96.44 78 ALA A C 1
ATOM 566 O O . ALA A 1 78 ? 3.719 2.186 7.344 1 96.44 78 ALA A O 1
ATOM 567 N N . VAL A 1 79 ? 2.451 2.76 5.605 1 96.25 79 VAL A N 1
ATOM 568 C CA . VAL A 1 79 ? 3.545 2.68 4.645 1 96.25 79 VAL A CA 1
ATOM 569 C C . VAL A 1 79 ? 4.562 3.785 4.922 1 96.25 79 VAL A C 1
ATOM 571 O O . VAL A 1 79 ? 5.77 3.535 4.945 1 96.25 79 VAL A O 1
ATOM 574 N N . GLY A 1 80 ? 4.113 4.996 5.133 1 92.25 80 GLY A N 1
ATOM 575 C CA . GLY A 1 80 ? 5 6.117 5.391 1 92.25 80 GLY A CA 1
ATOM 576 C C . GLY A 1 80 ? 5.852 5.93 6.629 1 92.25 80 GLY A C 1
ATOM 577 O O . GLY A 1 80 ? 7.059 6.188 6.605 1 92.25 80 GLY A O 1
ATOM 578 N N . ILE A 1 81 ? 5.238 5.496 7.699 1 91.38 81 ILE A N 1
ATOM 579 C CA . ILE A 1 81 ? 5.957 5.297 8.953 1 91.38 81 ILE A CA 1
ATOM 580 C C . ILE A 1 81 ? 6.949 4.145 8.797 1 91.38 81 ILE A C 1
ATOM 582 O O . ILE A 1 81 ? 8.094 4.234 9.258 1 91.38 81 ILE A O 1
ATOM 586 N N . ALA A 1 82 ? 6.512 3.082 8.156 1 95.69 82 ALA A N 1
ATOM 587 C CA . ALA A 1 82 ? 7.41 1.952 7.945 1 95.69 82 ALA A CA 1
ATOM 588 C C . ALA A 1 82 ? 8.672 2.387 7.207 1 95.69 82 ALA A C 1
ATOM 590 O O . ALA A 1 82 ? 9.789 2.061 7.629 1 95.69 82 ALA A O 1
ATOM 591 N N . VAL A 1 83 ? 8.523 3.152 6.223 1 92.12 83 VAL A N 1
ATOM 592 C CA . VAL A 1 83 ? 9.625 3.592 5.371 1 92.12 83 VAL A CA 1
ATOM 593 C C . VAL A 1 83 ? 10.453 4.641 6.105 1 92.12 83 VAL A C 1
ATOM 595 O O . VAL A 1 83 ? 11.688 4.621 6.039 1 92.12 83 VAL A O 1
ATOM 598 N N . GLY A 1 84 ? 9.859 5.473 6.793 1 87.69 84 GLY A N 1
ATOM 599 C CA . GLY A 1 84 ? 10.539 6.594 7.418 1 87.69 84 GLY A CA 1
ATOM 600 C C . GLY A 1 84 ? 11.242 6.223 8.711 1 87.69 84 GLY A C 1
ATOM 601 O O . GLY A 1 84 ? 12.266 6.809 9.055 1 87.69 84 GLY A O 1
ATOM 602 N N . PHE A 1 85 ? 10.672 5.297 9.391 1 88.31 85 PHE A N 1
ATOM 603 C CA . PHE A 1 85 ? 11.203 4.941 10.703 1 88.31 85 PHE A CA 1
ATOM 604 C C . PHE A 1 85 ? 12.328 3.918 10.578 1 88.31 85 PHE A C 1
ATOM 606 O O . PHE A 1 85 ? 13.242 3.891 11.398 1 88.31 85 PHE A O 1
ATOM 613 N N . ALA A 1 86 ? 12.203 3.057 9.586 1 87.88 86 ALA A N 1
ATOM 614 C CA . ALA A 1 86 ? 13.219 2.02 9.398 1 87.88 86 ALA A CA 1
ATOM 615 C C . ALA A 1 86 ? 14.555 2.625 8.984 1 87.88 86 ALA A C 1
ATOM 617 O O . ALA A 1 86 ? 14.594 3.561 8.18 1 87.88 86 ALA A O 1
ATOM 618 N N . ARG A 1 87 ? 15.602 2.049 9.617 1 80.38 87 ARG A N 1
ATOM 619 C CA . ARG A 1 87 ? 16.953 2.422 9.203 1 80.38 87 ARG A CA 1
ATOM 620 C C . ARG A 1 87 ? 17.328 1.754 7.887 1 80.38 87 ARG A C 1
ATOM 622 O O . ARG A 1 87 ? 17.172 0.541 7.734 1 80.38 87 ARG A O 1
ATOM 629 N N . LYS A 1 88 ? 17.609 2.441 6.801 1 78.5 88 LYS A N 1
ATOM 630 C CA . LYS A 1 88 ? 18.031 1.928 5.5 1 78.5 88 LYS A CA 1
ATOM 631 C C . LYS A 1 88 ? 16.844 1.31 4.75 1 78.5 88 LYS A C 1
ATOM 633 O O . LYS A 1 88 ? 16.969 0.21 4.203 1 78.5 88 LYS A O 1
ATOM 638 N N . SER A 1 89 ? 15.711 1.922 4.922 1 78.69 89 SER A N 1
ATOM 639 C CA . SER A 1 89 ? 14.508 1.407 4.277 1 78.69 89 SER A CA 1
ATOM 640 C C . SER A 1 89 ? 14.688 1.326 2.766 1 78.69 89 SER A C 1
ATOM 642 O O . SER A 1 89 ? 15.516 2.033 2.193 1 78.69 89 SER A O 1
ATOM 644 N N . ASP A 1 90 ? 14.062 0.215 2.256 1 83.88 90 ASP A N 1
ATOM 645 C CA . ASP A 1 90 ? 13.992 0.08 0.803 1 83.88 90 ASP A CA 1
ATOM 646 C C . ASP A 1 90 ? 12.562 -0.144 0.339 1 83.88 90 ASP A C 1
ATOM 648 O O . ASP A 1 90 ? 11.617 0.034 1.112 1 83.88 90 ASP A O 1
ATOM 652 N N . GLY A 1 91 ? 12.469 -0.367 -0.887 1 82.69 91 GLY A N 1
ATOM 653 C CA . GLY A 1 91 ? 11.148 -0.531 -1.477 1 82.69 91 GLY A CA 1
ATOM 654 C C . GLY A 1 91 ? 10.367 -1.681 -0.873 1 82.69 91 GLY A C 1
ATOM 655 O O . GLY A 1 91 ? 9.141 -1.604 -0.744 1 82.69 91 GLY A O 1
ATOM 656 N N . ALA A 1 92 ? 11.016 -2.674 -0.406 1 86.38 92 ALA A N 1
ATOM 657 C CA . ALA A 1 92 ? 10.344 -3.855 0.136 1 86.38 92 ALA A CA 1
ATOM 658 C C . ALA A 1 92 ? 9.672 -3.543 1.471 1 86.38 92 ALA A C 1
ATOM 660 O O . ALA A 1 92 ? 8.719 -4.211 1.863 1 86.38 92 ALA A O 1
ATOM 661 N N . THR A 1 93 ? 10.148 -2.506 2.123 1 93.12 93 THR A N 1
ATOM 662 C CA . THR A 1 93 ? 9.539 -2.09 3.385 1 93.12 93 THR A CA 1
ATOM 663 C C . THR A 1 93 ? 8.109 -1.62 3.166 1 93.12 93 THR A C 1
ATOM 665 O O . THR A 1 93 ? 7.219 -1.928 3.965 1 93.12 93 THR A O 1
ATOM 668 N N . GLY A 1 94 ? 7.941 -0.876 2.098 1 93.62 94 GLY A N 1
ATOM 669 C CA . GLY A 1 94 ? 6.598 -0.43 1.765 1 93.62 94 GLY A CA 1
ATOM 670 C C . GLY A 1 94 ? 5.645 -1.573 1.479 1 93.62 94 GLY A C 1
ATOM 671 O O . GLY A 1 94 ? 4.5 -1.564 1.939 1 93.62 94 GLY A O 1
ATOM 672 N N . LEU A 1 95 ? 6.109 -2.557 0.793 1 94.31 95 LEU A N 1
ATOM 673 C CA . LEU A 1 95 ? 5.289 -3.721 0.481 1 94.31 95 LEU A CA 1
ATOM 674 C C . LEU A 1 95 ? 4.922 -4.484 1.749 1 94.31 95 LEU A C 1
ATOM 676 O O . LEU A 1 95 ? 3.781 -4.926 1.907 1 94.31 95 LEU A O 1
ATOM 680 N N . ALA A 1 96 ? 5.887 -4.676 2.613 1 95.75 96 ALA A N 1
ATOM 681 C CA . ALA A 1 96 ? 5.637 -5.367 3.875 1 95.75 96 ALA A CA 1
ATOM 682 C C . ALA A 1 96 ? 4.574 -4.645 4.695 1 95.75 96 ALA A C 1
ATOM 684 O O . ALA A 1 96 ? 3.744 -5.281 5.348 1 95.75 96 ALA A O 1
ATOM 685 N N . ALA A 1 97 ? 4.57 -3.332 4.648 1 97.19 97 ALA A N 1
ATOM 686 C CA . ALA A 1 97 ? 3.584 -2.547 5.387 1 97.19 97 ALA A CA 1
ATOM 687 C C . ALA A 1 97 ? 2.184 -2.754 4.82 1 97.19 97 ALA A C 1
ATOM 689 O O . ALA A 1 97 ? 1.21 -2.844 5.57 1 97.19 97 ALA A O 1
ATOM 690 N N . VAL A 1 98 ? 2.092 -2.801 3.516 1 97.38 98 VAL A N 1
ATOM 691 C CA . VAL A 1 98 ? 0.803 -3.043 2.873 1 97.38 98 VAL A CA 1
ATOM 692 C C . VAL A 1 98 ? 0.276 -4.418 3.271 1 97.38 98 VAL A C 1
ATOM 694 O O . VAL A 1 98 ? -0.887 -4.559 3.656 1 97.38 98 VAL A O 1
ATOM 697 N N . VAL A 1 99 ? 1.162 -5.414 3.211 1 96.81 99 VAL A N 1
ATOM 698 C CA . VAL A 1 99 ? 0.821 -6.777 3.604 1 96.81 99 VAL A CA 1
ATOM 699 C C . VAL A 1 99 ? 0.344 -6.793 5.055 1 96.81 99 VAL A C 1
ATOM 701 O O . VAL A 1 99 ? -0.728 -7.32 5.355 1 96.81 99 VAL A O 1
ATOM 704 N N . GLY A 1 100 ? 1.086 -6.199 5.922 1 97.88 100 GLY A N 1
ATOM 705 C CA . GLY A 1 100 ? 0.748 -6.164 7.336 1 97.88 100 GLY A CA 1
ATOM 706 C C . GLY A 1 100 ? -0.56 -5.449 7.621 1 97.88 100 GLY A C 1
ATOM 707 O O . GLY A 1 100 ? -1.335 -5.883 8.477 1 97.88 100 GLY A O 1
ATOM 708 N N . PHE A 1 101 ? -0.778 -4.355 6.898 1 98.44 101 PHE A N 1
ATOM 709 C CA . PHE A 1 101 ? -1.967 -3.545 7.141 1 98.44 101 PHE A CA 1
ATOM 710 C C . PHE A 1 101 ? -3.232 -4.348 6.867 1 98.44 101 PHE A C 1
ATOM 712 O O . PHE A 1 101 ? -4.168 -4.332 7.672 1 98.44 101 PHE A O 1
ATOM 719 N N . PHE A 1 102 ? -3.262 -5.035 5.777 1 97.94 102 PHE A N 1
ATOM 720 C CA . PHE A 1 102 ? -4.492 -5.727 5.406 1 97.94 102 PHE A CA 1
ATOM 721 C C . PHE A 1 102 ? -4.684 -6.984 6.25 1 97.94 102 PHE A C 1
ATOM 723 O O . PHE A 1 102 ? -5.809 -7.336 6.598 1 97.94 102 PHE A O 1
ATOM 730 N N . VAL A 1 103 ? -3.59 -7.672 6.598 1 97.75 103 VAL A N 1
ATOM 731 C CA . VAL A 1 103 ? -3.717 -8.797 7.516 1 97.75 103 VAL A CA 1
ATOM 732 C C . VAL A 1 103 ? -4.238 -8.305 8.867 1 97.75 103 VAL A C 1
ATOM 734 O O . VAL A 1 103 ? -5.199 -8.859 9.406 1 97.75 103 VAL A O 1
ATOM 737 N N . PHE A 1 104 ? -3.67 -7.242 9.383 1 98.56 104 PHE A N 1
ATOM 738 C CA . PHE A 1 104 ? -4.008 -6.676 10.688 1 98.56 104 PHE A CA 1
ATOM 739 C C . PHE A 1 104 ? -5.469 -6.246 10.727 1 98.56 104 PHE A C 1
ATOM 741 O O . PHE A 1 104 ? -6.215 -6.641 11.617 1 98.56 104 PHE A O 1
ATOM 748 N N . THR A 1 105 ? -5.883 -5.465 9.734 1 98.12 105 THR A N 1
ATOM 749 C CA . THR A 1 105 ? -7.223 -4.887 9.758 1 98.12 105 THR A CA 1
ATOM 750 C C . THR A 1 105 ? -8.273 -5.949 9.453 1 98.12 105 THR A C 1
ATOM 752 O O . THR A 1 105 ? -9.391 -5.895 9.977 1 98.12 105 THR A O 1
ATOM 755 N N . SER A 1 106 ? -7.938 -6.949 8.594 1 97.69 106 SER A N 1
ATOM 756 C CA . SER A 1 106 ? -8.883 -8.031 8.328 1 97.69 106 SER A CA 1
ATOM 757 C C . SER A 1 106 ? -9.125 -8.875 9.578 1 97.69 106 SER A C 1
ATOM 759 O O . SER A 1 106 ? -10.25 -9.289 9.844 1 97.69 106 SER A O 1
ATOM 761 N N . VAL A 1 107 ? -8.062 -9.125 10.305 1 98 107 VAL A N 1
ATOM 762 C CA . VAL A 1 107 ? -8.203 -9.914 11.531 1 98 107 VAL A CA 1
ATOM 763 C C . VAL A 1 107 ? -8.945 -9.102 12.586 1 98 107 VAL A C 1
ATOM 765 O O . VAL A 1 107 ? -9.766 -9.648 13.328 1 98 107 VAL A O 1
ATOM 768 N N . LEU A 1 108 ? -8.688 -7.797 12.695 1 97.62 108 LEU A N 1
ATOM 769 C CA . LEU A 1 108 ? -9.43 -6.938 13.609 1 97.62 108 LEU A CA 1
ATOM 770 C C . LEU A 1 108 ? -10.93 -7.039 13.352 1 97.62 108 LEU A C 1
ATOM 772 O O . LEU A 1 108 ? -11.727 -7.039 14.289 1 97.62 108 LEU A O 1
ATOM 776 N N . GLN A 1 109 ? -11.281 -7.172 12.117 1 96.06 109 GLN A N 1
ATOM 777 C CA . GLN A 1 109 ? -12.688 -7.168 11.719 1 96.06 109 GLN A CA 1
ATOM 778 C C . GLN A 1 109 ? -13.375 -8.469 12.133 1 96.06 109 GLN A C 1
ATOM 780 O O . GLN A 1 109 ? -14.609 -8.539 12.156 1 96.06 109 GLN A O 1
ATOM 785 N N . VAL A 1 110 ? -12.578 -9.516 12.359 1 96.38 110 VAL A N 1
ATOM 786 C CA . VAL A 1 110 ? -13.141 -10.75 12.883 1 96.38 110 VAL A CA 1
ATOM 787 C C . VAL A 1 110 ? -13.75 -10.5 14.266 1 96.38 110 VAL A C 1
ATOM 789 O O . VAL A 1 110 ? -14.781 -11.078 14.609 1 96.38 110 VAL A O 1
ATOM 792 N N . PHE A 1 111 ? -13.141 -9.594 14.992 1 96.5 111 PHE A N 1
ATOM 793 C CA . PHE A 1 111 ? -13.555 -9.32 16.359 1 96.5 111 PHE A CA 1
ATOM 794 C C . PHE A 1 111 ? -14.391 -8.055 16.438 1 96.5 111 PHE A C 1
ATOM 796 O O . PHE A 1 111 ? -15.18 -7.879 17.375 1 96.5 111 PHE A O 1
ATOM 803 N N . ALA A 1 112 ? -14.258 -7.176 15.508 1 95.06 112 ALA A N 1
ATOM 804 C CA . ALA A 1 112 ? -14.992 -5.922 15.391 1 95.06 112 ALA A CA 1
ATOM 805 C C . ALA A 1 112 ? -15.531 -5.73 13.977 1 95.06 112 ALA A C 1
ATOM 807 O O . ALA A 1 112 ? -15.062 -4.859 13.242 1 95.06 112 ALA A O 1
ATOM 808 N N . PRO A 1 113 ? -16.562 -6.449 13.641 1 95 113 PRO A N 1
ATOM 809 C CA . PRO A 1 113 ? -17.094 -6.402 12.281 1 95 113 PRO A CA 1
ATOM 810 C C . PRO A 1 113 ? -17.734 -5.062 11.938 1 95 113 PRO A C 1
ATOM 812 O O . PRO A 1 113 ? -18.125 -4.316 12.844 1 95 113 PRO A O 1
ATOM 815 N N . PHE A 1 114 ? -17.875 -4.75 10.688 1 94.31 114 PHE A N 1
ATOM 816 C CA . PHE A 1 114 ? -18.375 -3.475 10.188 1 94.31 114 PHE A CA 1
ATOM 817 C C . PHE A 1 114 ? -19.766 -3.18 10.75 1 94.31 114 PHE A C 1
ATOM 819 O O . PHE A 1 114 ? -20.078 -2.035 11.078 1 94.31 114 PHE A O 1
ATOM 826 N N . SER A 1 115 ? -20.547 -4.215 10.875 1 93.62 115 SER A N 1
ATOM 827 C CA . SER A 1 115 ? -21.938 -4.047 11.289 1 93.62 115 SER A CA 1
ATOM 828 C C . SER A 1 115 ? -22.031 -3.529 12.719 1 93.62 115 SER A C 1
ATOM 830 O O . SER A 1 115 ? -23.078 -3.004 13.125 1 93.62 115 SER A O 1
ATOM 832 N N . GLU A 1 116 ? -20.922 -3.617 13.469 1 92.06 116 GLU A N 1
ATOM 833 C CA . GLU A 1 116 ? -20.938 -3.211 14.875 1 92.06 116 GLU A CA 1
ATOM 834 C C . GLU A 1 116 ? -20.219 -1.874 15.062 1 92.06 116 GLU A C 1
ATOM 836 O O . GLU A 1 116 ? -20.172 -1.347 16.172 1 92.06 116 GLU A O 1
ATOM 841 N N . LEU A 1 117 ? -19.781 -1.329 13.992 1 90.31 117 LEU A N 1
ATOM 842 C CA . 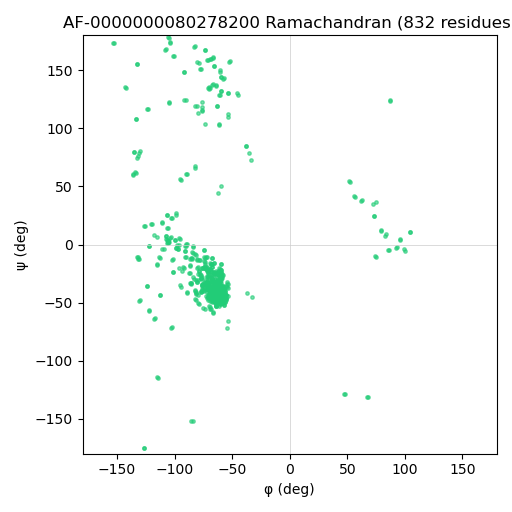LEU A 1 117 ? -19.047 -0.08 14.109 1 90.31 117 LEU A CA 1
ATOM 843 C C . LEU A 1 117 ? -19.969 1.121 13.977 1 90.31 117 LEU A C 1
ATOM 845 O O . LEU A 1 117 ? -20.984 1.061 13.266 1 90.31 117 LEU A O 1
ATOM 849 N N . PRO A 1 118 ? -19.562 2.176 14.703 1 82.31 118 PRO A N 1
ATOM 850 C CA . PRO A 1 118 ? -20.328 3.412 14.5 1 82.31 118 PRO A CA 1
ATOM 851 C C . PRO A 1 118 ? -20.281 3.895 13.055 1 82.31 118 PRO A C 1
ATOM 853 O O . PRO A 1 118 ? -19.234 3.816 12.398 1 82.31 118 PRO A O 1
ATOM 856 N N . GLY A 1 119 ? -21.453 4.223 12.547 1 83.38 119 GLY A N 1
ATOM 857 C CA . GLY A 1 119 ? -21.5 4.77 11.195 1 83.38 119 GLY A CA 1
ATOM 858 C C . GLY A 1 119 ? -21.891 3.738 10.148 1 83.38 119 GLY A C 1
ATOM 859 O O . GLY A 1 119 ? -22.031 4.07 8.977 1 83.38 119 GLY A O 1
ATOM 860 N N . TRP A 1 120 ? -22.016 2.5 10.617 1 91.5 120 TRP A N 1
ATOM 861 C CA . TRP A 1 120 ? -22.438 1.473 9.664 1 91.5 120 TRP A CA 1
ATOM 862 C C . TRP A 1 120 ? -23.797 1.797 9.078 1 91.5 120 TRP A C 1
ATOM 864 O O . TRP A 1 120 ? -24.719 2.158 9.812 1 91.5 120 TRP A O 1
ATOM 874 N N . ASN A 1 121 ? -23.891 1.777 7.762 1 92.44 121 ASN A N 1
ATOM 875 C CA . ASN A 1 121 ? -25.109 1.959 6.984 1 92.44 121 ASN A CA 1
ATOM 876 C C . ASN A 1 121 ? -25.234 0.905 5.887 1 92.44 121 ASN A C 1
ATOM 878 O O . ASN A 1 121 ? -24.578 0.989 4.859 1 92.44 121 ASN A O 1
ATOM 882 N N . PRO A 1 122 ? -26.172 -0.027 6.09 1 91.12 122 PRO A N 1
ATOM 883 C CA . PRO A 1 122 ? -26.297 -1.107 5.109 1 91.12 122 PRO A CA 1
ATOM 884 C C . PRO A 1 122 ? -26.672 -0.601 3.721 1 91.12 122 PRO A C 1
ATOM 886 O O . PRO A 1 122 ? -26.422 -1.274 2.721 1 91.12 122 PRO A O 1
ATOM 889 N N . GLU A 1 123 ? -27.312 0.627 3.654 1 90.88 123 GLU A N 1
ATOM 890 C CA . GLU A 1 123 ? -27.719 1.187 2.365 1 90.88 123 GLU A CA 1
ATOM 891 C C . GLU A 1 123 ? -26.531 1.841 1.658 1 90.88 123 GLU A C 1
ATOM 893 O O . GLU A 1 123 ? -26.578 2.062 0.447 1 90.88 123 GLU A O 1
ATOM 898 N N . LYS A 1 124 ? -25.484 2.172 2.418 1 91.69 124 LYS A N 1
ATOM 899 C CA . LYS A 1 124 ? -24.281 2.785 1.878 1 91.69 124 LYS A CA 1
ATOM 900 C C . LYS A 1 124 ? -23.031 2.145 2.469 1 91.69 124 LYS A C 1
ATOM 902 O O . LYS A 1 124 ? -22.188 2.832 3.061 1 91.69 124 LYS A O 1
ATOM 907 N N . PRO A 1 125 ? -22.891 0.87 2.24 1 92.81 125 PRO A N 1
ATOM 908 C CA . PRO A 1 125 ? -21.797 0.138 2.893 1 92.81 125 PRO A CA 1
ATOM 909 C C . PRO A 1 125 ? -20.422 0.678 2.521 1 92.81 125 PRO A C 1
ATOM 911 O O . PRO A 1 125 ? -19.469 0.547 3.299 1 92.81 125 PRO A O 1
ATOM 914 N N . ALA A 1 126 ? -20.359 1.33 1.371 1 91.19 126 ALA A N 1
ATOM 915 C CA . ALA A 1 126 ? -19.078 1.847 0.9 1 91.19 126 ALA A CA 1
ATOM 916 C C . ALA A 1 126 ? -18.547 2.934 1.832 1 91.19 126 ALA A C 1
ATOM 918 O O . ALA A 1 126 ? -17.328 3.107 1.968 1 91.19 126 ALA A O 1
ATOM 919 N N . GLY A 1 127 ? -19.5 3.654 2.48 1 89.94 127 GLY A N 1
ATOM 920 C CA . GLY A 1 127 ? -19.125 4.758 3.352 1 89.94 127 GLY A CA 1
ATOM 921 C C . GLY A 1 127 ? -18.219 4.332 4.496 1 89.94 127 GLY A C 1
ATOM 922 O O . GLY A 1 127 ? -17.438 5.137 5.012 1 89.94 127 GLY A O 1
ATOM 923 N N . LEU A 1 128 ? -18.344 3.059 4.832 1 92.25 128 LEU A N 1
ATOM 924 C CA . LEU A 1 128 ? -17.5 2.533 5.902 1 92.25 128 LEU A CA 1
ATOM 925 C C . LEU A 1 128 ? -16.5 1.52 5.355 1 92.25 128 LEU A C 1
ATOM 927 O O . LEU A 1 128 ? -15.297 1.626 5.613 1 92.25 128 LEU A O 1
ATOM 931 N N . MET A 1 129 ? -16.891 0.635 4.504 1 94.69 129 MET A N 1
ATOM 932 C CA . MET A 1 129 ? -16.062 -0.489 4.066 1 94.69 129 MET A CA 1
ATOM 933 C C . MET A 1 129 ? -14.875 -0.005 3.24 1 94.69 129 MET A C 1
ATOM 935 O O . MET A 1 129 ? -13.797 -0.602 3.283 1 94.69 129 MET A O 1
ATOM 939 N N . LEU A 1 130 ? -15.023 1.089 2.523 1 95.88 130 LEU A N 1
ATOM 940 C CA . LEU A 1 130 ? -13.938 1.623 1.707 1 95.88 130 LEU A CA 1
ATOM 941 C C . LEU A 1 130 ? -13.344 2.877 2.342 1 95.88 130 LEU A C 1
ATOM 943 O O . LEU A 1 130 ? -12.789 3.729 1.646 1 95.88 130 LEU A O 1
ATOM 947 N N . ASN A 1 131 ? -13.477 2.992 3.674 1 94.38 131 ASN A N 1
ATOM 948 C CA . ASN A 1 131 ? -12.977 4.133 4.434 1 94.38 131 ASN A CA 1
ATOM 949 C C . ASN A 1 131 ? -12.258 3.691 5.707 1 94.38 131 ASN A C 1
ATOM 951 O O . ASN A 1 131 ? -12.789 3.852 6.809 1 94.38 131 ASN A O 1
ATOM 955 N N . PRO A 1 132 ? -11.016 3.264 5.543 1 95.19 132 PRO A N 1
ATOM 956 C CA . PRO A 1 132 ? -10.258 2.771 6.691 1 95.19 132 PRO A CA 1
ATOM 957 C C . PRO A 1 132 ? -10.094 3.822 7.789 1 95.19 132 PRO A C 1
ATOM 959 O O . PRO A 1 132 ? -9.766 3.486 8.93 1 95.19 132 PRO A O 1
ATOM 962 N N . LEU A 1 133 ? -10.32 5.07 7.457 1 90.5 133 LEU A N 1
ATOM 963 C CA . LEU A 1 133 ? -10.32 6.098 8.492 1 90.5 133 LEU A CA 1
ATOM 964 C C . LEU A 1 133 ? -11.391 5.812 9.547 1 90.5 133 LEU A C 1
ATOM 966 O O . LEU A 1 133 ? -11.273 6.262 10.688 1 90.5 133 LEU A O 1
ATOM 970 N N . LYS A 1 134 ? -12.375 5.031 9.148 1 90.31 134 LYS A N 1
ATOM 971 C CA . LYS A 1 134 ? -13.492 4.727 10.031 1 90.31 134 LYS A CA 1
ATOM 972 C C . LYS A 1 134 ? -13.406 3.293 10.555 1 90.31 134 LYS A C 1
ATOM 974 O O . LYS A 1 134 ? -14.289 2.834 11.273 1 90.31 134 LYS A O 1
ATOM 979 N N . TRP A 1 135 ? -12.352 2.516 10.18 1 94.69 135 TRP A N 1
ATOM 980 C CA . TRP A 1 135 ? -12.141 1.148 10.648 1 94.69 135 TRP A CA 1
ATOM 981 C C . TRP A 1 135 ? -11.664 1.135 12.094 1 94.69 135 TRP A C 1
ATOM 983 O O . TRP A 1 135 ? -11.336 2.184 12.656 1 94.69 135 TRP A O 1
ATOM 993 N N . PRO A 1 136 ? -11.68 -0.041 12.727 1 93.69 136 PRO A N 1
ATOM 994 C CA . PRO A 1 136 ? -11.156 -0.137 14.086 1 93.69 136 PRO A CA 1
ATOM 995 C C . PRO A 1 136 ? -9.734 0.401 14.211 1 93.69 136 PRO A C 1
ATOM 997 O O . PRO A 1 136 ? -8.852 0.017 13.438 1 93.69 136 PRO A O 1
ATOM 1000 N N . TYR A 1 137 ? -9.477 1.28 15.188 1 91.5 137 TYR A N 1
ATOM 1001 C CA . TYR A 1 137 ? -8.195 1.881 15.516 1 91.5 137 TYR A CA 1
ATOM 1002 C C . TYR A 1 137 ? -7.809 2.947 14.5 1 91.5 137 TYR A C 1
ATOM 1004 O O . TYR A 1 137 ? -6.852 3.697 14.703 1 91.5 137 TYR A O 1
ATOM 1012 N N . SER A 1 138 ? -8.477 3.09 13.367 1 91.44 138 SER A N 1
ATOM 1013 C CA . SER A 1 138 ? -8.297 4.18 12.414 1 91.44 138 SER A CA 1
ATOM 1014 C C . SER A 1 138 ? -6.82 4.41 12.117 1 91.44 138 SER A C 1
ATOM 1016 O O . SER A 1 138 ? -6.094 3.473 11.773 1 91.44 138 SER A O 1
ATOM 1018 N N . VAL A 1 139 ? -6.344 5.641 12.227 1 89.38 139 VAL A N 1
ATOM 1019 C CA . VAL A 1 139 ? -4.973 6.004 11.898 1 89.38 139 VAL A CA 1
ATOM 1020 C C . VAL A 1 139 ? -4.008 5.297 12.852 1 89.38 139 VAL A C 1
ATOM 1022 O O . VAL A 1 139 ? -2.871 4.992 12.484 1 89.38 139 VAL A O 1
ATOM 1025 N N . LEU A 1 140 ? -4.473 4.93 14.062 1 89.31 140 LEU A N 1
ATOM 1026 C CA . LEU A 1 140 ? -3.633 4.215 15.016 1 89.31 140 LEU A CA 1
ATOM 1027 C C . LEU A 1 140 ? -3.232 2.848 14.461 1 89.31 140 LEU A C 1
ATOM 1029 O O . LEU A 1 140 ? -2.129 2.367 14.734 1 89.31 140 LEU A O 1
ATOM 1033 N N . ALA A 1 141 ? -4.191 2.211 13.742 1 95.69 141 ALA A N 1
ATOM 1034 C CA . ALA A 1 141 ? -3.838 0.961 13.07 1 95.69 141 ALA A CA 1
ATOM 1035 C C . ALA A 1 141 ? -2.65 1.155 12.133 1 95.69 141 ALA A C 1
ATOM 1037 O O . ALA A 1 141 ? -1.752 0.312 12.078 1 95.69 141 ALA A O 1
ATOM 1038 N N . GLY A 1 142 ? -2.676 2.275 11.375 1 95.62 142 GLY A N 1
ATOM 1039 C CA . GLY A 1 142 ? -1.553 2.607 10.516 1 95.62 142 GLY A CA 1
ATOM 1040 C C . GLY A 1 142 ? -0.252 2.797 11.273 1 95.62 142 GLY A C 1
ATOM 1041 O O . GLY A 1 142 ? 0.799 2.318 10.844 1 95.62 142 GLY A O 1
ATOM 1042 N N . VAL A 1 143 ? -0.323 3.414 12.391 1 91.75 143 VAL A N 1
ATOM 1043 C CA . VAL A 1 143 ? 0.852 3.682 13.211 1 91.75 143 VAL A CA 1
ATOM 1044 C C . VAL A 1 143 ? 1.43 2.365 13.734 1 91.75 143 VAL A C 1
ATOM 1046 O O . VAL A 1 143 ? 2.633 2.123 13.625 1 91.75 143 VAL A O 1
ATOM 1049 N N . ILE A 1 144 ? 0.595 1.523 14.258 1 95.38 144 ILE A N 1
ATOM 1050 C CA . ILE A 1 144 ? 1.02 0.237 14.805 1 95.38 144 ILE A CA 1
ATOM 1051 C C . ILE A 1 144 ? 1.673 -0.596 13.703 1 95.38 144 ILE A C 1
ATOM 1053 O O . ILE A 1 144 ? 2.791 -1.089 13.875 1 95.38 144 ILE A O 1
ATOM 1057 N N . VAL A 1 145 ? 0.998 -0.713 12.578 1 98.12 145 VAL A N 1
ATOM 1058 C CA . VAL A 1 145 ? 1.5 -1.519 11.469 1 98.12 145 VAL A CA 1
ATOM 1059 C C . VAL A 1 145 ? 2.832 -0.954 10.984 1 98.12 145 VAL A C 1
ATOM 1061 O O . VAL A 1 145 ? 3.777 -1.706 10.734 1 98.12 145 VAL A O 1
ATOM 1064 N N . GLY A 1 146 ? 2.883 0.405 10.812 1 96.81 146 GLY A N 1
ATOM 1065 C CA . GLY A 1 146 ? 4.109 1.036 10.352 1 96.81 146 GLY A CA 1
ATOM 1066 C C . GLY A 1 146 ? 5.293 0.772 11.266 1 96.81 146 GLY A C 1
ATOM 1067 O O . GLY A 1 146 ? 6.371 0.39 10.797 1 96.81 146 GLY A O 1
ATOM 1068 N N . LEU A 1 147 ? 5.117 0.904 12.547 1 94.88 147 LEU A N 1
ATOM 1069 C CA . LEU A 1 147 ? 6.191 0.724 13.516 1 94.88 147 LEU A CA 1
ATOM 1070 C C . LEU A 1 147 ? 6.625 -0.736 13.586 1 94.88 147 LEU A C 1
ATOM 1072 O O . LEU A 1 147 ? 7.824 -1.034 13.57 1 94.88 147 LEU A O 1
ATOM 1076 N N . VAL A 1 148 ? 5.691 -1.649 13.656 1 97.75 148 VAL A N 1
ATOM 1077 C CA . VAL A 1 148 ? 6.008 -3.072 13.711 1 97.75 148 VAL A CA 1
ATOM 1078 C C . VAL A 1 148 ? 6.766 -3.482 12.453 1 97.75 148 VAL A C 1
ATOM 1080 O O . VAL A 1 148 ? 7.762 -4.207 12.531 1 97.75 148 VAL A O 1
ATOM 1083 N N . THR A 1 149 ? 6.273 -3.002 11.312 1 97.31 149 THR A N 1
ATOM 1084 C CA . THR A 1 149 ? 6.93 -3.33 10.055 1 97.31 149 THR A CA 1
ATOM 1085 C C . THR A 1 149 ? 8.367 -2.82 10.039 1 97.31 149 THR A C 1
ATOM 1087 O O . THR A 1 149 ? 9.281 -3.541 9.641 1 97.31 149 THR A O 1
ATOM 1090 N N . ALA A 1 150 ? 8.555 -1.557 10.484 1 95.69 150 ALA A N 1
ATOM 1091 C CA . ALA A 1 150 ? 9.891 -0.961 10.516 1 95.69 150 ALA A CA 1
ATOM 1092 C C . ALA A 1 150 ? 10.836 -1.771 11.391 1 95.69 150 ALA A C 1
ATOM 1094 O O . ALA A 1 150 ? 11.984 -2.027 11.016 1 95.69 150 ALA A O 1
ATOM 1095 N N . LEU A 1 151 ? 10.367 -2.168 12.523 1 95.62 151 LEU A N 1
ATOM 1096 C CA . LEU A 1 151 ? 11.195 -2.91 13.469 1 95.62 151 LEU A CA 1
ATOM 1097 C C . LEU A 1 151 ? 11.523 -4.297 12.93 1 95.62 151 LEU A C 1
ATOM 1099 O O . LEU A 1 151 ? 12.656 -4.766 13.07 1 95.62 151 LEU A O 1
ATOM 1103 N N . LEU A 1 152 ? 10.586 -4.941 12.305 1 96.5 152 LEU A N 1
ATOM 1104 C CA . LEU A 1 152 ? 10.812 -6.273 11.758 1 96.5 152 LEU A CA 1
ATOM 1105 C C . LEU A 1 152 ? 11.719 -6.215 10.539 1 96.5 152 LEU A C 1
ATOM 1107 O O . LEU A 1 152 ? 12.508 -7.133 10.305 1 96.5 152 LEU A O 1
ATOM 1111 N N . TRP A 1 153 ? 11.555 -5.18 9.773 1 94.12 153 TRP A N 1
ATOM 1112 C CA . TRP A 1 153 ? 12.484 -4.969 8.664 1 94.12 153 TRP A CA 1
ATOM 1113 C C . TRP A 1 153 ? 13.922 -4.875 9.164 1 94.12 153 TRP A C 1
ATOM 1115 O O . TRP A 1 153 ? 14.812 -5.547 8.641 1 94.12 153 TRP A O 1
ATOM 1125 N N . GLN A 1 154 ? 14.164 -4.105 10.164 1 94.06 154 GLN A N 1
ATOM 1126 C CA . GLN A 1 154 ? 15.508 -3.896 10.695 1 94.06 154 GLN A CA 1
ATOM 1127 C C . GLN A 1 154 ? 16.094 -5.199 11.227 1 94.06 154 GLN A C 1
ATOM 1129 O O . GLN A 1 154 ? 17.297 -5.445 11.086 1 94.06 154 GLN A O 1
ATOM 1134 N N . LYS A 1 155 ? 15.281 -5.996 11.695 1 94.69 155 LYS A N 1
ATOM 1135 C CA . LYS A 1 155 ? 15.742 -7.227 12.328 1 94.69 155 LYS A CA 1
ATOM 1136 C C . LYS A 1 155 ? 15.938 -8.336 11.297 1 94.69 155 LYS A C 1
ATOM 1138 O O . LYS A 1 155 ? 16.859 -9.148 11.422 1 94.69 155 LYS A O 1
ATOM 1143 N N . PHE A 1 156 ? 15.109 -8.352 10.234 1 94.62 156 PHE A N 1
ATOM 1144 C CA . PHE A 1 156 ? 15.031 -9.594 9.477 1 94.62 156 PHE A CA 1
ATOM 1145 C C . PHE A 1 156 ? 15.398 -9.367 8.016 1 94.62 156 PHE A C 1
ATOM 1147 O O . PHE A 1 156 ? 15.461 -10.32 7.23 1 94.62 156 PHE A O 1
ATOM 1154 N N . TYR A 1 157 ? 15.695 -8.211 7.566 1 91.06 157 TYR A N 1
ATOM 1155 C CA . TYR A 1 157 ? 15.867 -7.949 6.141 1 91.06 157 TYR A CA 1
ATOM 1156 C C . TYR A 1 157 ? 17.094 -8.664 5.598 1 91.06 157 TYR A C 1
ATOM 1158 O O . TYR A 1 157 ? 17.266 -8.797 4.383 1 91.06 157 TYR A O 1
ATOM 1166 N N . ARG A 1 158 ? 18 -9.242 6.516 1 92 158 ARG A N 1
ATOM 1167 C CA . ARG A 1 158 ? 19.188 -9.961 6.086 1 92 158 ARG A CA 1
ATOM 1168 C C . ARG A 1 158 ? 19.172 -11.406 6.582 1 92 158 ARG A C 1
ATOM 1170 O O . ARG A 1 158 ? 20.203 -12.07 6.613 1 92 158 ARG A O 1
ATOM 1177 N N . ILE A 1 159 ? 18.047 -11.797 6.934 1 92.75 159 ILE A N 1
ATOM 1178 C CA . ILE A 1 159 ? 17.953 -13.117 7.547 1 92.75 159 ILE A CA 1
ATOM 1179 C C . ILE A 1 159 ? 18.359 -14.18 6.535 1 92.75 159 ILE A C 1
ATOM 1181 O O . ILE A 1 159 ? 18.031 -14.086 5.352 1 92.75 159 ILE A O 1
ATOM 1185 N N . LYS A 1 160 ? 19.156 -15.164 6.969 1 92.25 160 LYS A N 1
ATOM 1186 C CA . LYS A 1 160 ? 19.516 -16.344 6.184 1 92.25 160 LYS A CA 1
ATOM 1187 C C . LYS A 1 160 ? 18.75 -17.578 6.664 1 92.25 160 LYS A C 1
ATOM 1189 O O . LYS A 1 160 ? 18.812 -17.922 7.848 1 92.25 160 LYS A O 1
ATOM 1194 N N . LEU A 1 161 ? 18.062 -18.125 5.723 1 89.44 161 LEU A N 1
ATOM 1195 C CA . LEU A 1 161 ? 17.312 -19.328 6.031 1 89.44 161 LEU A CA 1
ATOM 1196 C C . LEU A 1 161 ? 18.047 -20.562 5.535 1 89.44 161 LEU A C 1
ATOM 1198 O O . LEU A 1 161 ? 19.016 -20.453 4.77 1 89.44 161 LEU A O 1
ATOM 1202 N N . PRO A 1 162 ? 17.641 -21.719 6.082 1 88.75 162 PRO A N 1
ATOM 1203 C CA . PRO A 1 162 ? 18.234 -22.938 5.547 1 88.75 162 PRO A CA 1
ATOM 1204 C C . PRO A 1 162 ? 18.141 -23.031 4.027 1 88.75 162 PRO A C 1
ATOM 1206 O O . PRO A 1 162 ? 17.234 -22.453 3.43 1 88.75 162 PRO A O 1
ATOM 1209 N N . PRO A 1 163 ? 19 -23.812 3.436 1 81.75 163 PRO A N 1
ATOM 1210 C CA . PRO A 1 163 ? 19.094 -23.844 1.976 1 81.75 163 PRO A CA 1
ATOM 1211 C C . PRO A 1 163 ? 17.781 -24.203 1.298 1 81.75 163 PRO A C 1
ATOM 1213 O O . PRO A 1 163 ? 17.438 -23.641 0.259 1 81.75 163 PRO A O 1
ATOM 1216 N N . TYR A 1 164 ? 17.078 -25.094 1.915 1 80.38 164 TYR A N 1
ATOM 1217 C CA . TYR A 1 164 ? 15.844 -25.531 1.277 1 80.38 164 TYR A CA 1
ATOM 1218 C C . TYR A 1 164 ? 14.758 -24.469 1.386 1 80.38 164 TYR A C 1
ATOM 1220 O O . TYR A 1 164 ? 13.719 -24.578 0.732 1 80.38 164 TYR A O 1
ATOM 1228 N N . LEU A 1 165 ? 14.977 -23.281 2.123 1 83.25 165 LEU A N 1
ATOM 1229 C CA . LEU A 1 165 ? 14.055 -22.156 2.258 1 83.25 165 LEU A CA 1
ATOM 1230 C C . LEU A 1 165 ? 14.734 -20.844 1.866 1 83.25 165 LEU A C 1
ATOM 1232 O O . LEU A 1 165 ? 14.219 -19.766 2.16 1 83.25 165 LEU A O 1
ATOM 1236 N N . ALA A 1 166 ? 15.805 -20.984 1.211 1 81.12 166 ALA A N 1
ATOM 1237 C CA . ALA A 1 166 ? 16.641 -19.828 0.924 1 81.12 166 ALA A CA 1
ATOM 1238 C C . ALA A 1 166 ? 15.898 -18.797 0.076 1 81.12 166 ALA A C 1
ATOM 1240 O O . ALA A 1 166 ? 16.141 -17.594 0.19 1 81.12 166 ALA A O 1
ATOM 1241 N N . PHE A 1 167 ? 14.953 -19.297 -0.691 1 76.94 167 PHE A N 1
ATOM 1242 C CA . PHE A 1 167 ? 14.164 -18.438 -1.556 1 76.94 167 PHE A CA 1
ATOM 1243 C C . PHE A 1 167 ? 13.398 -17.391 -0.735 1 76.94 167 PHE A C 1
ATOM 1245 O O . PHE A 1 167 ? 13.156 -16.281 -1.204 1 76.94 167 PHE A O 1
ATOM 1252 N N . PHE A 1 168 ? 13.078 -17.688 0.439 1 83.5 168 PHE A N 1
ATOM 1253 C CA . PHE A 1 168 ? 12.234 -16.844 1.283 1 83.5 168 PHE A CA 1
ATOM 1254 C C . PHE A 1 168 ? 13.086 -15.969 2.191 1 83.5 168 PHE A C 1
ATOM 1256 O O . PHE A 1 168 ? 12.555 -15.25 3.037 1 83.5 168 PHE A O 1
ATOM 1263 N N . GLY A 1 169 ? 14.367 -15.977 2.049 1 87.62 169 GLY A N 1
ATOM 1264 C CA . GLY A 1 169 ? 15.258 -15.25 2.938 1 87.62 169 GLY A CA 1
ATOM 1265 C C . GLY A 1 169 ? 15.406 -13.781 2.564 1 87.62 169 GLY A C 1
ATOM 1266 O O . GLY A 1 169 ? 14.797 -13.32 1.595 1 87.62 169 GLY A O 1
ATOM 1267 N N . GLY A 1 170 ? 16.031 -13.023 3.426 1 88.94 170 GLY A N 1
ATOM 1268 C CA . GLY A 1 170 ? 16.312 -11.617 3.166 1 88.94 170 GLY A CA 1
ATOM 1269 C C . GLY A 1 170 ? 15.055 -10.766 3.129 1 88.94 170 GLY A C 1
ATOM 1270 O O . GLY A 1 170 ? 14.195 -10.883 3.998 1 88.94 170 GLY A O 1
ATOM 1271 N N . ARG A 1 171 ? 14.938 -9.969 2.115 1 87.25 171 ARG A N 1
ATOM 1272 C CA . ARG A 1 171 ? 13.867 -8.977 2.004 1 87.25 171 ARG A CA 1
ATOM 1273 C C . ARG A 1 171 ? 12.531 -9.656 1.735 1 87.25 171 ARG A C 1
ATOM 1275 O O . ARG A 1 171 ? 11.477 -9.117 2.092 1 87.25 171 ARG A O 1
ATOM 1282 N N . ARG A 1 172 ? 12.641 -10.836 1.215 1 88 172 ARG A N 1
ATOM 1283 C CA . ARG A 1 172 ? 11.414 -11.555 0.903 1 88 172 ARG A CA 1
ATOM 1284 C C . ARG A 1 172 ? 10.773 -12.117 2.168 1 88 172 ARG A C 1
ATOM 1286 O O . ARG A 1 172 ? 9.578 -12.438 2.18 1 88 172 ARG A O 1
ATOM 1293 N N . PHE A 1 173 ? 11.523 -12.25 3.186 1 91.81 173 PHE A N 1
ATOM 1294 C CA . PHE A 1 173 ? 11.039 -12.789 4.449 1 91.81 173 PHE A CA 1
ATOM 1295 C C . PHE A 1 173 ? 10.242 -11.742 5.215 1 91.81 173 PHE A C 1
ATOM 1297 O O . PHE A 1 173 ? 9.344 -12.086 5.988 1 91.81 173 PHE A O 1
ATOM 1304 N N . VAL A 1 174 ? 10.5 -10.508 4.984 1 93.12 174 VAL A N 1
ATOM 1305 C CA . VAL A 1 174 ? 9.977 -9.422 5.809 1 93.12 174 VAL A CA 1
ATOM 1306 C C . VAL A 1 174 ? 8.461 -9.359 5.676 1 93.12 174 VAL A C 1
ATOM 1308 O O . VAL A 1 174 ? 7.742 -9.289 6.676 1 93.12 174 VAL A O 1
ATOM 1311 N N . PRO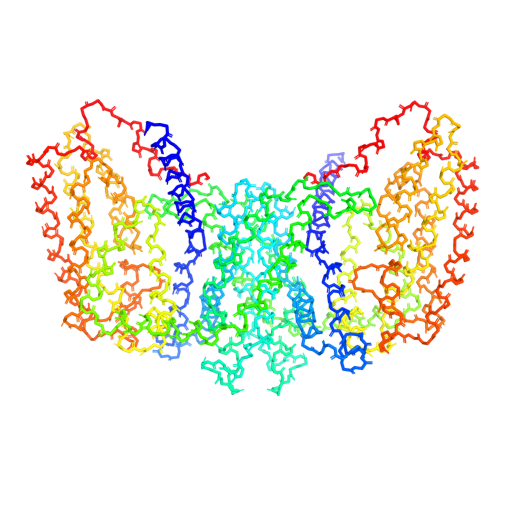 A 1 175 ? 7.914 -9.398 4.457 1 93.88 175 PRO A N 1
ATOM 1312 C CA . PRO A 1 175 ? 6.449 -9.391 4.371 1 93.88 175 PRO A CA 1
ATOM 1313 C C . PRO A 1 175 ? 5.812 -10.594 5.07 1 93.88 175 PRO A C 1
ATOM 1315 O O . PRO A 1 175 ? 4.738 -10.469 5.66 1 93.88 175 PRO A O 1
ATOM 1318 N N . ILE A 1 176 ? 6.438 -11.703 5.082 1 92.88 176 ILE A N 1
ATOM 1319 C CA . ILE A 1 176 ? 5.914 -12.93 5.672 1 92.88 176 ILE A CA 1
ATOM 1320 C C . ILE A 1 176 ? 5.871 -12.797 7.191 1 92.88 176 ILE A C 1
ATOM 1322 O O . ILE A 1 176 ? 4.824 -13.008 7.809 1 92.88 176 ILE A O 1
ATOM 1326 N N . VAL A 1 177 ? 6.984 -12.445 7.781 1 95.31 177 VAL A N 1
ATOM 1327 C CA . VAL A 1 177 ? 7.059 -12.328 9.234 1 95.31 177 VAL A CA 1
ATOM 1328 C C . VAL A 1 177 ? 6.168 -11.188 9.711 1 95.31 177 VAL A C 1
ATOM 1330 O O . VAL A 1 177 ? 5.582 -11.258 10.797 1 95.31 177 VAL A O 1
ATOM 1333 N N . THR A 1 178 ? 6.066 -10.117 8.906 1 96.25 178 THR A N 1
ATOM 1334 C CA . THR A 1 178 ? 5.199 -9 9.242 1 96.25 178 THR A CA 1
ATOM 1335 C C . THR A 1 178 ? 3.736 -9.43 9.281 1 96.25 178 THR A C 1
ATOM 1337 O O . THR A 1 178 ? 3 -9.078 10.203 1 96.25 178 THR A O 1
ATOM 1340 N N . ALA A 1 179 ? 3.371 -10.188 8.273 1 95.94 179 ALA A N 1
ATOM 1341 C CA . ALA A 1 179 ? 2.008 -10.711 8.242 1 95.94 179 ALA A CA 1
ATOM 1342 C C . ALA A 1 179 ? 1.714 -11.547 9.484 1 95.94 179 ALA A C 1
ATOM 1344 O O . ALA A 1 179 ? 0.665 -11.391 10.117 1 95.94 179 ALA A O 1
ATOM 1345 N N . LEU A 1 180 ? 2.621 -12.398 9.852 1 96.44 180 LEU A N 1
ATOM 1346 C CA . LEU A 1 180 ? 2.436 -13.273 11 1 96.44 180 LEU A CA 1
ATOM 1347 C C . LEU A 1 180 ? 2.357 -12.461 12.289 1 96.44 180 LEU A C 1
ATOM 1349 O O . LEU A 1 180 ? 1.475 -12.695 13.117 1 96.44 180 LEU A O 1
ATOM 1353 N N . ALA A 1 181 ? 3.285 -11.57 12.477 1 97.94 181 ALA A N 1
ATOM 1354 C CA . ALA A 1 181 ? 3.336 -10.75 13.688 1 97.94 181 ALA A CA 1
ATOM 1355 C C . ALA A 1 181 ? 2.068 -9.914 13.836 1 97.94 181 ALA A C 1
ATOM 1357 O O . ALA A 1 181 ? 1.506 -9.82 14.93 1 97.94 181 ALA A O 1
ATOM 1358 N N . LEU A 1 182 ? 1.641 -9.328 12.758 1 98.25 182 LEU A N 1
ATOM 1359 C CA . LEU A 1 182 ? 0.496 -8.43 12.836 1 98.25 182 LEU A CA 1
ATOM 1360 C C . LEU A 1 182 ? -0.808 -9.211 12.938 1 98.25 182 LEU A C 1
ATOM 1362 O O . LEU A 1 182 ? -1.786 -8.719 13.508 1 98.25 182 LEU A O 1
ATOM 1366 N N . MET A 1 183 ? -0.816 -10.438 12.367 1 97.81 183 MET A N 1
ATOM 1367 C CA . MET A 1 183 ? -1.953 -11.32 12.602 1 97.81 183 MET A CA 1
ATOM 1368 C C . MET A 1 183 ? -2.1 -11.625 14.094 1 97.81 183 MET A C 1
ATOM 1370 O O . MET A 1 183 ? -3.195 -11.516 14.648 1 97.81 183 MET A O 1
ATOM 1374 N N . ILE A 1 184 ? -1.014 -11.953 14.766 1 98.38 184 ILE A N 1
ATOM 1375 C CA . ILE A 1 184 ? -1.011 -12.312 16.172 1 98.38 184 ILE A CA 1
ATOM 1376 C C . ILE A 1 184 ? -1.37 -11.086 17.016 1 98.38 184 ILE A C 1
ATOM 1378 O O . ILE A 1 184 ? -2.168 -11.188 17.953 1 98.38 184 ILE A O 1
ATOM 1382 N N . LEU A 1 185 ? -0.831 -9.93 16.656 1 98.44 185 LEU A N 1
ATOM 1383 C CA . LEU A 1 185 ? -1.075 -8.695 17.391 1 98.44 185 LEU A CA 1
ATOM 1384 C C . LEU A 1 185 ? -2.527 -8.25 17.25 1 98.44 185 LEU A C 1
ATOM 1386 O O . LEU A 1 185 ? -3.098 -7.676 18.172 1 98.44 185 LEU A O 1
ATOM 1390 N N . ALA A 1 186 ? -3.115 -8.539 16.141 1 98.38 186 ALA A N 1
ATOM 1391 C CA . ALA A 1 186 ? -4.488 -8.109 15.867 1 98.38 186 ALA A CA 1
ATOM 1392 C C . ALA A 1 186 ? -5.477 -8.844 16.766 1 98.38 186 ALA A C 1
ATOM 1394 O O . ALA A 1 186 ? -6.559 -8.328 17.062 1 98.38 186 ALA A O 1
ATOM 1395 N N . VAL A 1 187 ? -5.145 -10.023 17.219 1 98.06 187 VAL A N 1
ATOM 1396 C CA . VAL A 1 187 ? -6.066 -10.844 18 1 98.06 187 VAL A CA 1
ATOM 1397 C C . VAL A 1 187 ? -6.328 -10.172 19.344 1 98.06 187 VAL A C 1
ATOM 1399 O O . VAL A 1 187 ? -7.469 -9.82 19.656 1 98.06 187 VAL A O 1
ATOM 1402 N N . PRO A 1 188 ? -5.312 -9.898 20.203 1 98 188 PRO A N 1
ATOM 1403 C CA . PRO A 1 188 ? -5.605 -9.234 21.469 1 98 188 PRO A CA 1
ATOM 1404 C C . PRO A 1 188 ? -6.164 -7.824 21.281 1 98 188 PRO A C 1
ATOM 1406 O O . PRO A 1 188 ? -7.027 -7.391 22.047 1 98 188 PRO A O 1
ATOM 1409 N N . LEU A 1 189 ? -5.754 -7.082 20.281 1 96.94 189 LEU A N 1
ATOM 1410 C CA . LEU A 1 189 ? -6.238 -5.727 20.062 1 96.94 189 LEU A CA 1
ATOM 1411 C C . LEU A 1 189 ? -7.688 -5.738 19.578 1 96.94 189 LEU A C 1
ATOM 1413 O O . LEU A 1 189 ? -8.453 -4.82 19.875 1 96.94 189 LEU A O 1
ATOM 1417 N N . GLY A 1 190 ? -8 -6.789 18.797 1 96.81 190 GLY A N 1
ATOM 1418 C CA . GLY A 1 190 ? -9.391 -6.945 18.391 1 96.81 190 GLY A CA 1
ATOM 1419 C C . GLY A 1 190 ? -10.312 -7.285 19.547 1 96.81 190 GLY A C 1
ATOM 1420 O O . GLY A 1 190 ? -11.422 -6.762 19.641 1 96.81 190 GLY A O 1
ATOM 1421 N N . LEU A 1 191 ? -9.812 -8.102 20.438 1 96.38 191 LEU A N 1
ATOM 1422 C CA . LEU A 1 191 ? -10.594 -8.547 21.578 1 96.38 191 LEU A CA 1
ATOM 1423 C C . LEU A 1 191 ? -10.867 -7.387 22.531 1 96.38 191 LEU A C 1
ATOM 1425 O O . LEU A 1 191 ? -11.93 -7.328 23.156 1 96.38 191 LEU A O 1
ATOM 1429 N N . VAL A 1 192 ? -9.977 -6.395 22.578 1 96.06 192 VAL A N 1
ATOM 1430 C CA . VAL A 1 192 ? -10.156 -5.328 23.562 1 96.06 192 VAL A CA 1
ATOM 1431 C C . VAL A 1 192 ? -10.609 -4.047 22.859 1 96.06 192 VAL A C 1
ATOM 1433 O O . VAL A 1 192 ? -10.68 -2.984 23.484 1 96.06 192 VAL A O 1
ATOM 1436 N N . PHE A 1 193 ? -10.906 -4.094 21.625 1 94.94 193 PHE A N 1
ATOM 1437 C CA . PHE A 1 193 ? -11.164 -2.912 20.812 1 94.94 193 PHE A CA 1
ATOM 1438 C C . PHE A 1 193 ? -12.273 -2.062 21.422 1 94.94 193 PHE A C 1
ATOM 1440 O O . PHE A 1 193 ? -12.148 -0.839 21.5 1 94.94 193 PHE A O 1
ATOM 1447 N N . HIS A 1 194 ? -13.367 -2.707 21.891 1 92.25 194 HIS A N 1
ATOM 1448 C CA . HIS A 1 194 ? -14.516 -1.95 22.375 1 92.25 194 HIS A CA 1
ATOM 1449 C C . HIS A 1 194 ? -14.125 -1.093 23.578 1 92.25 194 HIS A C 1
ATOM 1451 O O . HIS A 1 194 ? -14.578 0.048 23.703 1 92.25 194 HIS A O 1
ATOM 1457 N N . TRP A 1 195 ? -13.234 -1.59 24.391 1 92.69 195 TRP A N 1
ATOM 1458 C CA . TRP A 1 195 ? -12.781 -0.826 25.547 1 92.69 195 TRP A CA 1
ATOM 1459 C C . TRP A 1 195 ? -11.828 0.288 25.125 1 92.69 195 TRP A C 1
ATOM 1461 O O . TRP A 1 195 ? -11.891 1.397 25.672 1 92.69 195 TRP A O 1
ATOM 1471 N N . VAL A 1 196 ? -11.023 -0.03 24.188 1 89.19 196 VAL A N 1
ATOM 1472 C CA . VAL A 1 196 ? -10.086 0.974 23.688 1 89.19 196 VAL A CA 1
ATOM 1473 C C . VAL A 1 196 ? -10.859 2.098 22.984 1 89.19 196 VAL A C 1
ATOM 1475 O O . VAL A 1 196 ? -10.578 3.277 23.203 1 89.19 196 VAL A O 1
ATOM 1478 N N . ASN A 1 197 ? -11.766 1.682 22.234 1 88.12 197 ASN A N 1
ATOM 1479 C CA . ASN A 1 197 ? -12.594 2.664 21.531 1 88.12 197 ASN A CA 1
ATOM 1480 C C . ASN A 1 197 ? -13.328 3.576 22.516 1 88.12 197 ASN A C 1
ATOM 1482 O O . ASN A 1 197 ? -13.43 4.785 22.281 1 88.12 197 ASN A O 1
ATOM 1486 N N . ASP A 1 198 ? -13.875 3.008 23.547 1 89.44 198 ASP A N 1
ATOM 1487 C CA . ASP A 1 198 ? -14.531 3.799 24.578 1 89.44 198 ASP A CA 1
ATOM 1488 C C . ASP A 1 198 ? -13.57 4.812 25.203 1 89.44 198 ASP A C 1
ATOM 1490 O O . ASP A 1 198 ? -13.953 5.957 25.469 1 89.44 198 ASP A O 1
ATOM 1494 N N . GLY A 1 199 ? -12.398 4.352 25.469 1 87.19 199 GLY A N 1
ATOM 1495 C CA . GLY A 1 199 ? -11.383 5.238 26 1 87.19 199 GLY A CA 1
ATOM 1496 C C . GLY A 1 199 ? -11.023 6.375 25.062 1 87.19 199 GLY A C 1
ATOM 1497 O O . GLY A 1 199 ? -10.906 7.527 25.5 1 87.19 199 GLY A O 1
ATOM 1498 N N . ILE A 1 200 ? -10.898 6.086 23.859 1 84.12 200 ILE A N 1
ATOM 1499 C CA . ILE A 1 200 ? -10.578 7.086 22.844 1 84.12 200 ILE A CA 1
ATOM 1500 C C . ILE A 1 200 ? -11.711 8.109 22.766 1 84.12 200 ILE A C 1
ATOM 1502 O O . ILE A 1 200 ? -11.461 9.312 22.672 1 84.12 200 ILE A O 1
ATOM 1506 N N . GLN A 1 201 ? -12.891 7.629 22.828 1 83.94 201 GLN A N 1
ATOM 1507 C CA . GLN A 1 201 ? -14.047 8.516 22.781 1 83.94 201 GLN A CA 1
ATOM 1508 C C . GLN A 1 201 ? -14.094 9.43 24 1 83.94 201 GLN A C 1
ATOM 1510 O O . GLN A 1 201 ? -14.398 10.617 23.875 1 83.94 201 GLN A O 1
ATOM 1515 N N . ALA A 1 202 ? -13.75 8.891 25.078 1 85.94 202 ALA A N 1
ATOM 1516 C CA . ALA A 1 202 ? -13.742 9.68 26.312 1 85.94 202 ALA A CA 1
ATOM 1517 C C . ALA A 1 202 ? -12.68 10.773 26.266 1 85.94 202 ALA A C 1
ATOM 1519 O O . ALA A 1 202 ? -12.938 11.914 26.641 1 85.94 202 ALA A O 1
ATOM 1520 N N . VAL A 1 203 ? -11.539 10.438 25.828 1 83.31 203 VAL A N 1
ATOM 1521 C CA . VAL A 1 203 ? -10.461 11.414 25.688 1 83.31 203 VAL A CA 1
ATOM 1522 C C . VAL A 1 203 ? -10.844 12.469 24.656 1 83.31 203 VAL A C 1
ATOM 1524 O O . VAL A 1 203 ? -10.602 13.664 24.859 1 83.31 203 VAL A O 1
ATOM 1527 N N . GLY A 1 204 ? -11.359 12 23.594 1 84.88 204 GLY A N 1
ATOM 1528 C CA . GLY A 1 204 ? -11.797 12.93 22.562 1 84.88 204 GLY A CA 1
ATOM 1529 C C . GLY A 1 204 ? -12.82 13.93 23.062 1 84.88 204 GLY A C 1
ATOM 1530 O O . GLY A 1 204 ? -12.711 15.125 22.797 1 84.88 204 GLY A O 1
ATOM 1531 N N . GLU A 1 205 ? -13.75 13.453 23.844 1 84.69 205 GLU A N 1
ATOM 1532 C CA . GLU A 1 205 ? -14.773 14.32 24.406 1 84.69 205 GLU A CA 1
ATOM 1533 C C . GLU A 1 205 ? -14.164 15.328 25.375 1 84.69 205 GLU A C 1
ATOM 1535 O O . GLU A 1 205 ? -14.578 16.5 25.422 1 84.69 205 GLU A O 1
ATOM 1540 N N . ALA A 1 206 ? -13.258 14.875 26.062 1 82.38 206 ALA A N 1
ATOM 1541 C CA . ALA A 1 206 ? -12.586 15.758 27.031 1 82.38 206 ALA A CA 1
ATOM 1542 C C . ALA A 1 206 ? -11.82 16.859 26.312 1 82.38 206 ALA A C 1
ATOM 1544 O O . ALA A 1 206 ? -11.828 18.016 26.75 1 82.38 206 ALA A O 1
ATOM 1545 N N . VAL A 1 207 ? -11.227 16.547 25.266 1 82.06 207 VAL A N 1
ATOM 1546 C CA . VAL A 1 207 ? -10.398 17.484 24.516 1 82.06 207 VAL A CA 1
ATOM 1547 C C . VAL A 1 207 ? -11.289 18.453 23.719 1 82.06 207 VAL A C 1
ATOM 1549 O O . VAL A 1 207 ? -11.047 19.656 23.719 1 82.06 207 VAL A O 1
ATOM 1552 N N . THR A 1 208 ? -12.328 17.938 23.172 1 84.81 208 THR A N 1
ATOM 1553 C CA . THR A 1 208 ? -13.141 18.75 22.25 1 84.81 208 THR A CA 1
ATOM 1554 C C . THR A 1 208 ? -14.25 19.469 23.016 1 84.81 208 THR A C 1
ATOM 1556 O O . THR A 1 208 ? -14.859 20.406 22.5 1 84.81 208 THR A O 1
ATOM 1559 N N . GLY A 1 209 ? -14.445 19.094 24.266 1 87.12 209 GLY A N 1
ATOM 1560 C CA . GLY A 1 209 ? -15.531 19.656 25.047 1 87.12 209 GLY A CA 1
ATOM 1561 C C . GLY A 1 209 ? -15.273 21.078 25.5 1 87.12 209 GLY A C 1
ATOM 1562 O O . GLY A 1 209 ? -16.188 21.781 25.922 1 87.12 209 GLY A O 1
ATOM 1563 N N . ALA A 1 210 ? -14.086 21.547 25.422 1 90.44 210 ALA A N 1
ATOM 1564 C CA . ALA A 1 210 ? -13.711 22.906 25.766 1 90.44 210 ALA A CA 1
ATOM 1565 C C . ALA A 1 210 ? -12.867 23.547 24.672 1 90.44 210 ALA A C 1
ATOM 1567 O O . ALA A 1 210 ? -11.664 23.75 24.844 1 90.44 210 ALA A O 1
ATOM 1568 N N . PRO A 1 211 ? -13.586 23.969 23.656 1 91.44 211 PRO A N 1
ATOM 1569 C CA . PRO A 1 211 ? -12.844 24.375 22.469 1 91.44 211 PRO A CA 1
ATOM 1570 C C . PRO A 1 211 ? -11.945 25.594 22.703 1 91.44 211 PRO A C 1
ATOM 1572 O O . PRO A 1 211 ? -10.867 25.688 22.109 1 91.44 211 PRO A O 1
ATOM 1575 N N . VAL A 1 212 ? -12.352 26.547 23.578 1 95.44 212 VAL A N 1
ATOM 1576 C CA . VAL A 1 212 ? -11.562 27.734 23.812 1 95.44 212 VAL A CA 1
ATOM 1577 C C . VAL A 1 212 ? -10.273 27.375 24.547 1 95.44 212 VAL A C 1
ATOM 1579 O O . VAL A 1 212 ? -9.172 27.594 24.031 1 95.44 212 VAL A O 1
ATOM 1582 N N . VAL A 1 213 ? -10.367 26.719 25.703 1 94.69 213 VAL A N 1
ATOM 1583 C CA . VAL A 1 213 ? -9.203 26.328 26.484 1 94.69 213 VAL A CA 1
ATOM 1584 C C . VAL A 1 213 ? -8.445 25.203 25.781 1 94.69 213 VAL A C 1
ATOM 1586 O O . VAL A 1 213 ? -7.219 25.234 25.672 1 94.69 213 VAL A O 1
ATOM 1589 N N . GLY A 1 214 ? -9.195 24.266 25.328 1 93.06 214 GLY A N 1
ATOM 1590 C CA . GLY A 1 214 ? -8.594 23.141 24.609 1 93.06 214 GLY A CA 1
ATOM 1591 C C . GLY A 1 214 ? -7.848 23.562 23.359 1 93.06 214 GLY A C 1
ATOM 1592 O O . GLY A 1 214 ? -6.73 23.109 23.109 1 93.06 214 GLY A O 1
ATOM 1593 N N . GLY A 1 215 ? -8.492 24.438 22.578 1 94.88 215 GLY A N 1
ATOM 1594 C CA . GLY A 1 215 ? -7.828 24.969 21.391 1 94.88 215 GLY A CA 1
ATOM 1595 C C . GLY A 1 215 ? -6.559 25.734 21.719 1 94.88 215 GLY A C 1
ATOM 1596 O O . GLY A 1 215 ? -5.559 25.625 21 1 94.88 215 GLY A O 1
ATOM 1597 N N . GLY A 1 216 ? -6.652 26.516 22.734 1 96.56 216 GLY A N 1
ATOM 1598 C CA . GLY A 1 216 ? -5.477 27.25 23.156 1 96.56 216 GLY A CA 1
ATOM 1599 C C . GLY A 1 216 ? -4.316 26.359 23.547 1 96.56 216 GLY A C 1
ATOM 1600 O O . GLY A 1 216 ? -3.189 26.562 23.094 1 96.56 216 GLY A O 1
ATOM 1601 N N . ILE A 1 217 ? -4.578 25.391 24.359 1 95.56 217 ILE A N 1
ATOM 1602 C CA . ILE A 1 217 ? -3.551 24.453 24.812 1 95.56 217 ILE A CA 1
ATOM 1603 C C . ILE A 1 217 ? -3.012 23.672 23.609 1 95.56 217 ILE A C 1
ATOM 1605 O O . ILE A 1 217 ? -1.798 23.516 23.469 1 95.56 217 ILE A O 1
ATOM 1609 N N . TYR A 1 218 ? -3.926 23.234 22.797 1 95.38 218 TYR A N 1
ATOM 1610 C CA . TYR A 1 218 ? -3.562 22.516 21.594 1 95.38 218 TYR A CA 1
ATOM 1611 C C . TYR A 1 218 ? -2.617 23.344 20.734 1 95.38 218 TYR A C 1
ATOM 1613 O O . TYR A 1 218 ? -1.6 22.828 20.25 1 95.38 218 TYR A O 1
ATOM 1621 N N . GLY A 1 219 ? -2.91 24.594 20.547 1 96.31 219 GLY A N 1
ATOM 1622 C CA . GLY A 1 219 ? -2.076 25.469 19.734 1 96.31 219 GLY A CA 1
ATOM 1623 C C . GLY A 1 219 ? -0.672 25.641 20.281 1 96.31 219 GLY A C 1
ATOM 1624 O O . GLY A 1 219 ? 0.305 25.562 19.531 1 96.31 219 GLY A O 1
ATOM 1625 N N . VAL A 1 220 ? -0.571 25.781 21.578 1 96.75 220 VAL A N 1
ATOM 1626 C CA . VAL A 1 220 ? 0.728 25.938 22.234 1 96.75 220 VAL A CA 1
ATOM 1627 C C . VAL A 1 220 ? 1.545 24.672 22.062 1 96.75 220 VAL A C 1
ATOM 1629 O O . VAL A 1 220 ? 2.699 24.703 21.625 1 96.75 220 VAL A O 1
ATOM 1632 N N . LEU A 1 221 ? 0.941 23.609 22.312 1 94.38 221 LEU A N 1
ATOM 1633 C CA . LEU A 1 221 ? 1.645 22.328 22.266 1 94.38 221 LEU A CA 1
ATOM 1634 C C . LEU A 1 221 ? 2.016 21.984 20.828 1 94.38 221 LEU A C 1
ATOM 1636 O O . LEU A 1 221 ? 3.088 21.422 20.578 1 94.38 221 LEU A O 1
ATOM 1640 N N . ASN A 1 222 ? 1.116 22.297 19.953 1 94.38 222 ASN A N 1
ATOM 1641 C CA . ASN A 1 222 ? 1.371 22.031 18.547 1 94.38 222 ASN A CA 1
ATOM 1642 C C . ASN A 1 222 ? 2.664 22.688 18.078 1 94.38 222 ASN A C 1
ATOM 1644 O O . ASN A 1 222 ? 3.516 22.047 17.469 1 94.38 222 ASN A O 1
ATOM 1648 N N . ARG A 1 223 ? 2.855 23.922 18.406 1 94.94 223 ARG A N 1
ATOM 1649 C CA . ARG A 1 223 ? 4.055 24.641 17.984 1 94.94 223 ARG A CA 1
ATOM 1650 C C . ARG A 1 223 ? 5.281 24.141 18.734 1 94.94 223 ARG A C 1
ATOM 1652 O O . ARG A 1 223 ? 6.355 23.984 18.141 1 94.94 223 ARG A O 1
ATOM 1659 N N . LEU A 1 224 ? 5.117 23.828 19.984 1 91.75 224 LEU A N 1
ATOM 1660 C CA . LEU A 1 224 ? 6.246 23.406 20.812 1 91.75 224 LEU A CA 1
ATOM 1661 C C . LEU A 1 224 ? 6.781 22.062 20.344 1 91.75 224 LEU A C 1
ATOM 1663 O O . LEU A 1 224 ? 7.953 21.75 20.547 1 91.75 224 LEU A O 1
ATOM 1667 N N . LEU A 1 225 ? 5.988 21.375 19.641 1 86.75 225 LEU A N 1
ATOM 1668 C CA . LEU A 1 225 ? 6.375 20.016 19.25 1 86.75 225 LEU A CA 1
ATOM 1669 C C . LEU A 1 225 ? 6.926 20 17.828 1 86.75 225 LEU A C 1
ATOM 1671 O O . LEU A 1 225 ? 7.43 18.969 17.375 1 86.75 225 LEU A O 1
ATOM 1675 N N . ILE A 1 226 ? 6.914 21.094 17.203 1 83.88 226 ILE A N 1
ATOM 1676 C CA . ILE A 1 226 ? 7.367 21.188 15.828 1 83.88 226 ILE A CA 1
ATOM 1677 C C . ILE A 1 226 ? 8.867 20.891 15.758 1 83.88 226 ILE A C 1
ATOM 1679 O O . ILE A 1 226 ? 9.312 20.125 14.906 1 83.88 226 ILE A O 1
ATOM 1683 N N . PRO A 1 227 ? 9.734 21.438 16.656 1 75.75 227 PRO A N 1
ATOM 1684 C CA . PRO A 1 227 ? 11.18 21.234 16.562 1 75.75 227 PRO A CA 1
ATOM 1685 C C . PRO A 1 227 ? 11.578 19.75 16.641 1 75.75 227 PRO A C 1
ATOM 1687 O O . PRO A 1 227 ? 12.594 19.359 16.078 1 75.75 227 PRO A O 1
ATOM 1690 N N . VAL A 1 228 ? 10.766 19.062 17.266 1 74 228 VAL A N 1
ATOM 1691 C CA . VAL A 1 228 ? 11.102 17.656 17.406 1 74 228 VAL A CA 1
ATOM 1692 C C . VAL A 1 228 ? 10.227 16.812 16.484 1 74 228 VAL A C 1
ATOM 1694 O O . VAL A 1 228 ? 10.242 15.578 16.562 1 74 228 VAL A O 1
ATOM 1697 N N . GLY A 1 229 ? 9.492 17.406 15.789 1 71.94 229 GLY A N 1
ATOM 1698 C CA . GLY A 1 229 ? 8.695 16.719 14.789 1 71.94 229 GLY A CA 1
ATOM 1699 C C . GLY A 1 229 ? 7.547 15.922 15.391 1 71.94 229 GLY A C 1
ATOM 1700 O O . GLY A 1 229 ? 7.086 14.945 14.797 1 71.94 229 GLY A O 1
ATOM 1701 N N . LEU A 1 230 ? 7.051 16.234 16.531 1 75.88 230 LEU A N 1
ATOM 1702 C CA . LEU A 1 230 ? 6.059 15.43 17.234 1 75.88 230 LEU A CA 1
ATOM 1703 C C . LEU A 1 230 ? 4.684 16.094 17.188 1 75.88 230 LEU A C 1
ATOM 1705 O O . LEU A 1 230 ? 3.713 15.562 17.719 1 75.88 230 LEU A O 1
ATOM 1709 N N . HIS A 1 231 ? 4.59 17.203 16.453 1 85.12 231 HIS A N 1
ATOM 1710 C CA . HIS A 1 231 ? 3.312 17.906 16.438 1 85.12 231 HIS A CA 1
ATOM 1711 C C . HIS A 1 231 ? 2.232 17.062 15.758 1 85.12 231 HIS A C 1
ATOM 1713 O O . HIS A 1 231 ? 1.046 17.219 16.062 1 85.12 231 HIS A O 1
ATOM 1719 N N . GLN A 1 232 ? 2.617 16.156 14.922 1 78.12 232 GLN A N 1
ATOM 1720 C CA . GLN A 1 232 ? 1.641 15.281 14.273 1 78.12 232 GLN A CA 1
ATOM 1721 C C . GLN A 1 232 ? 1.036 14.297 15.266 1 78.12 232 GLN A C 1
ATOM 1723 O O . GLN A 1 232 ? -0.096 13.836 15.086 1 78.12 232 GLN A O 1
ATOM 1728 N N . LEU A 1 233 ? 1.762 13.984 16.219 1 75.94 233 LEU A N 1
ATOM 1729 C CA . LEU A 1 233 ? 1.239 13.133 17.281 1 75.94 233 LEU A CA 1
ATOM 1730 C C . LEU A 1 233 ? 0.01 13.766 17.938 1 75.94 233 LEU A C 1
ATOM 1732 O O . LEU A 1 233 ? -0.879 13.055 18.406 1 75.94 233 LEU A O 1
ATOM 1736 N N . LEU A 1 234 ? -0.011 15.047 17.859 1 82.75 234 LEU A N 1
ATOM 1737 C CA . LEU A 1 234 ? -1.158 15.781 18.375 1 82.75 234 LEU A CA 1
ATOM 1738 C C . LEU A 1 234 ? -2.227 15.961 17.312 1 82.75 234 LEU A C 1
ATOM 1740 O O . LEU A 1 234 ? -3.418 15.805 17.578 1 82.75 234 LEU A O 1
ATOM 1744 N N . ASN A 1 235 ? -1.815 16.25 16.141 1 88.44 235 ASN A N 1
ATOM 1745 C CA . ASN A 1 235 ? -2.73 16.594 15.055 1 88.44 235 ASN A CA 1
ATOM 1746 C C . ASN A 1 235 ? -3.594 15.391 14.656 1 88.44 235 ASN A C 1
ATOM 1748 O O . ASN A 1 235 ? -4.805 15.531 14.484 1 88.44 235 ASN A O 1
ATOM 1752 N N . VAL A 1 236 ? -2.99 14.266 14.594 1 82.94 236 VAL A N 1
ATOM 1753 C CA . VAL A 1 236 ? -3.656 13.102 14.016 1 82.94 236 VAL A CA 1
ATOM 1754 C C . VAL A 1 236 ? -4.867 12.727 14.867 1 82.94 236 VAL A C 1
ATOM 1756 O O . VAL A 1 236 ? -5.988 12.648 14.359 1 82.94 236 VAL A O 1
ATOM 1759 N N . PRO A 1 237 ? -4.738 12.547 16.141 1 87.25 237 PRO A N 1
ATOM 1760 C CA . PRO A 1 237 ? -5.926 12.195 16.922 1 87.25 237 PRO A CA 1
ATOM 1761 C C . PRO A 1 237 ? -6.98 13.297 16.906 1 87.25 237 PRO A C 1
ATOM 1763 O O . PRO A 1 237 ? -8.18 13.008 16.828 1 87.25 237 PRO A O 1
ATOM 1766 N N . VAL A 1 238 ? -6.609 14.508 16.938 1 91.31 238 VAL A N 1
ATOM 1767 C CA . VAL A 1 238 ? -7.543 15.625 17.016 1 91.31 238 VAL A CA 1
ATOM 1768 C C . VAL A 1 238 ? -8.266 15.797 15.695 1 91.31 238 VAL A C 1
ATOM 1770 O O . VAL A 1 238 ? -9.477 16.047 15.664 1 91.31 238 VAL A O 1
ATOM 1773 N N . TRP A 1 239 ? -7.551 15.602 14.625 1 91.62 239 TRP A N 1
ATOM 1774 C CA . TRP A 1 239 ? -8.102 15.898 13.312 1 91.62 239 TRP A CA 1
ATOM 1775 C C . TRP A 1 239 ? -8.875 14.711 12.758 1 91.62 239 TRP A C 1
ATOM 1777 O O . TRP A 1 239 ? -9.812 14.875 11.977 1 91.62 239 TRP A O 1
ATOM 1787 N N . PHE A 1 240 ? -8.508 13.461 13.266 1 86.69 240 PHE A N 1
ATOM 1788 C CA . PHE A 1 240 ? -9.039 12.328 12.516 1 86.69 240 PHE A CA 1
ATOM 1789 C C . PHE A 1 240 ? -9.664 11.305 13.453 1 86.69 240 PHE A C 1
ATOM 1791 O O . PHE A 1 240 ? -10.406 10.422 13.008 1 86.69 240 PHE A O 1
ATOM 1798 N N . ILE A 1 241 ? -9.445 11.406 14.711 1 86.12 241 ILE A N 1
ATOM 1799 C CA . ILE A 1 241 ? -9.844 10.305 15.578 1 86.12 241 ILE A CA 1
ATOM 1800 C C . ILE A 1 241 ? -10.82 10.805 16.641 1 86.12 241 ILE A C 1
ATOM 1802 O O . ILE A 1 241 ? -11.977 10.375 16.688 1 86.12 241 ILE A O 1
ATOM 1806 N N . PHE A 1 242 ? -10.469 11.805 17.438 1 87.62 242 PHE A N 1
ATOM 1807 C CA . PHE A 1 242 ? -11.234 12.25 18.594 1 87.62 242 PHE A CA 1
ATOM 1808 C C . PHE A 1 242 ? -12.602 12.773 18.172 1 87.62 242 PHE A C 1
ATOM 1810 O O . PHE A 1 242 ? -12.688 13.734 17.406 1 87.62 242 PHE A O 1
ATOM 1817 N N . ASP A 1 243 ? -13.625 12.117 18.672 1 87.69 243 ASP A N 1
ATOM 1818 C CA . ASP A 1 243 ? -15 12.531 18.453 1 87.69 243 ASP A CA 1
ATOM 1819 C C . ASP A 1 243 ? -15.312 12.633 16.953 1 87.69 243 ASP A C 1
ATOM 1821 O O . ASP A 1 243 ? -15.867 13.633 16.5 1 87.69 243 ASP A O 1
ATOM 1825 N N . GLY A 1 244 ? -14.844 11.695 16.156 1 85.38 244 GLY A N 1
ATOM 1826 C CA . GLY A 1 244 ? -15.07 11.656 14.719 1 85.38 244 GLY A CA 1
ATOM 1827 C C . GLY A 1 244 ? -14.062 12.484 13.938 1 85.38 244 GLY A C 1
ATOM 1828 O O . GLY A 1 244 ? -14.07 12.469 12.703 1 85.38 244 GLY A O 1
ATOM 1829 N N . GLY A 1 245 ? -13.172 13.211 14.648 1 91.44 245 GLY A N 1
ATOM 1830 C CA . GLY A 1 245 ? -12.141 14 14 1 91.44 245 GLY A CA 1
ATOM 1831 C C . GLY A 1 245 ? -12.602 15.398 13.625 1 91.44 245 GLY A C 1
ATOM 1832 O O . GLY A 1 245 ? -13.586 15.562 12.898 1 91.44 245 GLY A O 1
ATOM 1833 N N . ASP A 1 246 ? -11.945 16.391 14.07 1 94.44 246 ASP A N 1
ATOM 1834 C CA . ASP A 1 246 ? -12.297 17.781 13.805 1 94.44 246 ASP A CA 1
ATOM 1835 C C . ASP A 1 246 ? -12.266 18.094 12.312 1 94.44 246 ASP A C 1
ATOM 1837 O O . ASP A 1 246 ? -13.195 18.703 11.773 1 94.44 246 ASP A O 1
ATOM 1841 N N . LEU A 1 247 ? -11.25 17.625 11.648 1 92.12 247 LEU A N 1
ATOM 1842 C CA . LEU A 1 247 ? -11.094 17.844 10.211 1 92.12 247 LEU A CA 1
ATOM 1843 C C . LEU A 1 247 ? -12.125 17.031 9.438 1 92.12 247 LEU A C 1
ATOM 1845 O O . LEU A 1 247 ? -12.828 17.562 8.57 1 92.12 247 LEU A O 1
ATOM 1849 N N . THR A 1 248 ? -12.234 15.805 9.773 1 87.94 248 THR A N 1
ATOM 1850 C CA . THR A 1 248 ? -13.141 14.898 9.07 1 87.94 248 THR A CA 1
ATOM 1851 C C . THR A 1 248 ? -14.578 15.398 9.156 1 87.94 248 THR A C 1
ATOM 1853 O O . THR A 1 248 ? -15.258 15.523 8.133 1 87.94 248 THR A O 1
ATOM 1856 N N . LYS A 1 249 ? -15.023 15.758 10.32 1 91.06 249 LYS A N 1
ATOM 1857 C CA . LYS A 1 249 ? -16.406 16.172 10.539 1 91.06 249 LYS A CA 1
ATOM 1858 C C . LYS A 1 249 ? -16.672 17.547 9.93 1 91.06 249 LYS A C 1
ATOM 1860 O O . LYS A 1 249 ? -17.781 17.828 9.461 1 91.06 249 LYS A O 1
ATOM 1865 N N . PHE A 1 250 ? -15.672 18.406 9.906 1 92.69 250 PHE A N 1
ATOM 1866 C CA . PHE A 1 250 ? -15.805 19.703 9.242 1 92.69 250 PHE A CA 1
ATOM 1867 C C . PHE A 1 250 ? -16.141 19.516 7.77 1 92.69 250 PHE A C 1
ATOM 1869 O O . PHE A 1 250 ? -17.078 20.141 7.258 1 92.69 250 PHE A O 1
ATOM 1876 N N . PHE A 1 251 ? -15.461 18.641 7.145 1 87.19 251 PHE A N 1
ATOM 1877 C CA . PHE A 1 251 ? -15.648 18.453 5.711 1 87.19 251 PHE A CA 1
ATOM 1878 C C . PHE A 1 251 ? -16.906 17.641 5.426 1 87.19 251 PHE A C 1
ATOM 1880 O O . PHE A 1 251 ? -17.391 17.609 4.289 1 87.19 251 PHE A O 1
ATOM 1887 N N . GLU A 1 252 ? -17.406 17.047 6.465 1 84.69 252 GLU A N 1
ATOM 1888 C CA . GLU A 1 252 ? -18.688 16.375 6.344 1 84.69 252 GLU A CA 1
ATOM 1889 C C . GLU A 1 252 ? -19.844 17.359 6.547 1 84.69 252 GLU A C 1
ATOM 1891 O O . GLU A 1 252 ? -21.016 17 6.43 1 84.69 252 GLU A O 1
ATOM 1896 N N . GLY A 1 253 ? -19.5 18.656 6.945 1 88.88 253 GLY A N 1
ATOM 1897 C CA . GLY A 1 253 ? -20.516 19.703 7.012 1 88.88 253 GLY A CA 1
ATOM 1898 C C . GLY A 1 253 ? -20.938 20.031 8.43 1 88.88 253 GLY A C 1
ATOM 1899 O O . GLY A 1 253 ? -21.891 20.781 8.641 1 88.88 253 GLY A O 1
ATOM 1900 N N . ASP A 1 254 ? -20.25 19.547 9.438 1 93.69 254 ASP A N 1
ATOM 1901 C CA . ASP A 1 254 ? -20.594 19.797 10.828 1 93.69 254 ASP A CA 1
ATOM 1902 C C . ASP A 1 254 ? -20.172 21.219 11.242 1 93.69 254 ASP A C 1
ATOM 1904 O O . ASP A 1 254 ? -18.984 21.5 11.367 1 93.69 254 ASP A O 1
ATOM 1908 N N . PRO A 1 255 ? -21.078 22.047 11.555 1 94.12 255 PRO A N 1
ATOM 1909 C CA . PRO A 1 255 ? -20.766 23.453 11.805 1 94.12 255 PRO A CA 1
ATOM 1910 C C . PRO A 1 255 ? -20.062 23.672 13.141 1 94.12 255 PRO A C 1
ATOM 1912 O O . PRO A 1 255 ? -19.578 24.781 13.414 1 94.12 255 PRO A O 1
ATOM 1915 N N . THR A 1 256 ? -20.031 22.672 13.977 1 93.31 256 THR A N 1
ATOM 1916 C CA . THR A 1 256 ? -19.406 22.828 15.281 1 93.31 256 THR A CA 1
ATOM 1917 C C . THR A 1 256 ? -17.922 22.469 15.211 1 93.31 256 THR A C 1
ATOM 1919 O O . THR A 1 256 ? -17.219 22.516 16.219 1 93.31 256 THR A O 1
ATOM 1922 N N . ARG A 1 257 ? -17.453 22.094 14.047 1 94.75 257 ARG A N 1
ATOM 1923 C CA . ARG A 1 257 ? -16.078 21.609 13.883 1 94.75 257 ARG A CA 1
ATOM 1924 C C . ARG A 1 257 ? -15.195 22.672 13.242 1 94.75 257 ARG A C 1
ATOM 1926 O O . ARG A 1 257 ? -15.648 23.797 12.977 1 94.75 257 ARG A O 1
ATOM 1933 N N . GLY A 1 258 ? -13.93 22.406 13.148 1 96 258 GLY A N 1
ATOM 1934 C CA . GLY A 1 258 ? -12.938 23.375 12.711 1 96 258 GLY A CA 1
ATOM 1935 C C . GLY A 1 258 ? -12.25 24.094 13.859 1 96 258 GLY A C 1
ATOM 1936 O O . GLY A 1 258 ? -11.352 24.906 13.641 1 96 258 GLY A O 1
ATOM 1937 N N . THR A 1 259 ? -12.562 23.703 15.039 1 95.06 259 THR A N 1
ATOM 1938 C CA . THR A 1 259 ? -12.148 24.406 16.25 1 95.06 259 THR A CA 1
ATOM 1939 C C . THR A 1 259 ? -10.648 24.234 16.484 1 95.06 259 THR A C 1
ATOM 1941 O O . THR A 1 259 ? -10.016 25.078 17.125 1 95.06 259 THR A O 1
ATOM 1944 N N . PHE A 1 260 ? -10.102 23.188 15.953 1 96.38 260 PHE A N 1
ATOM 1945 C CA . PHE A 1 260 ? -8.68 22.922 16.172 1 96.38 260 PHE A CA 1
ATOM 1946 C C . PHE A 1 260 ? -7.887 23.219 14.898 1 96.38 260 PHE A C 1
ATOM 1948 O O . PHE A 1 260 ? -6.758 22.734 14.75 1 96.38 260 PHE A O 1
ATOM 1955 N N . MET A 1 261 ? -8.523 23.906 13.977 1 97.75 261 MET A N 1
ATOM 1956 C CA . MET A 1 261 ? -7.871 24.281 12.719 1 97.75 261 MET A CA 1
ATOM 1957 C C . MET A 1 261 ? -7.926 25.781 12.5 1 97.75 261 MET A C 1
ATOM 1959 O O . MET A 1 261 ? -6.926 26.391 12.117 1 97.75 261 MET A O 1
ATOM 1963 N N . THR A 1 262 ? -8.945 26.469 12.867 1 98.25 262 THR A N 1
ATOM 1964 C CA . THR A 1 262 ? -9.312 27.828 12.516 1 98.25 262 THR A CA 1
ATOM 1965 C C . THR A 1 262 ? -8.234 28.812 12.977 1 98.25 262 THR A C 1
ATOM 1967 O O . THR A 1 262 ? -7.867 29.719 12.234 1 98.25 262 THR A O 1
ATOM 1970 N N . GLY A 1 263 ? -7.75 28.594 14.102 1 98.5 263 GLY A N 1
ATOM 1971 C CA . GLY A 1 263 ? -6.859 29.562 14.719 1 98.5 263 GLY A CA 1
ATOM 1972 C C . GLY A 1 263 ? -5.488 29.609 14.07 1 98.5 263 GLY A C 1
ATOM 1973 O O . GLY A 1 263 ? -4.715 30.531 14.312 1 98.5 263 GLY A O 1
ATOM 1974 N N . PHE A 1 264 ? -5.199 28.641 13.203 1 98.44 264 PHE A N 1
ATOM 1975 C CA . PHE A 1 264 ? -3.904 28.609 12.531 1 98.44 264 PHE A CA 1
ATOM 1976 C C . PHE A 1 264 ? -3.875 29.609 11.383 1 98.44 264 PHE A C 1
ATOM 1978 O O . PHE A 1 264 ? -2.803 30.062 10.977 1 98.44 264 PHE A O 1
ATOM 1985 N N . PHE A 1 265 ? -5.008 30 10.844 1 98.69 265 PHE A N 1
ATOM 1986 C CA . PHE A 1 265 ? -5.066 30.859 9.664 1 98.69 265 PHE A CA 1
ATOM 1987 C C . PHE A 1 265 ? -4.469 32.219 9.969 1 98.69 265 PHE A C 1
ATOM 1989 O O . PHE A 1 265 ? -3.592 32.719 9.25 1 98.69 265 PHE A O 1
ATOM 1996 N N . PRO A 1 266 ? -4.84 32.875 11.109 1 98.88 266 PRO A N 1
ATOM 1997 C CA . PRO A 1 266 ? -4.234 34.188 11.414 1 98.88 266 PRO A CA 1
ATOM 1998 C C . PRO A 1 266 ? -2.719 34.094 11.594 1 98.88 266 PRO A C 1
ATOM 2000 O O . PRO A 1 266 ? -1.996 35.031 11.211 1 98.88 266 PRO A O 1
ATOM 2003 N N . ILE A 1 267 ? -2.291 33 12.07 1 98.81 267 ILE A N 1
ATOM 2004 C CA . ILE A 1 267 ? -0.879 32.844 12.406 1 98.81 267 ILE A CA 1
ATOM 2005 C C . ILE A 1 267 ? -0.078 32.562 11.141 1 98.81 267 ILE A C 1
ATOM 2007 O O . ILE A 1 267 ? 0.902 33.25 10.852 1 98.81 267 ILE A O 1
ATOM 2011 N N . PHE A 1 268 ? -0.52 31.594 10.336 1 98.38 268 PHE A N 1
ATOM 2012 C CA . PHE A 1 268 ? 0.252 31.125 9.195 1 98.38 268 PHE A CA 1
ATOM 2013 C C . PHE A 1 268 ? 0.173 32.125 8.047 1 98.38 268 PHE A C 1
ATOM 2015 O O . PHE A 1 268 ? 1.164 32.375 7.352 1 98.38 268 PHE A O 1
ATOM 2022 N N . MET A 1 269 ? -0.921 32.781 7.867 1 98.44 269 MET A N 1
ATOM 2023 C CA . MET A 1 269 ? -1.117 33.688 6.742 1 98.44 269 MET A CA 1
ATOM 2024 C C . MET A 1 269 ? -0.531 35.062 7.039 1 98.44 269 MET A C 1
ATOM 2026 O O . MET A 1 269 ? -0.105 35.781 6.129 1 98.44 269 MET A O 1
ATOM 2030 N N . PHE A 1 270 ? -0.498 35.469 8.359 1 98.81 270 PHE A N 1
ATOM 2031 C CA . PHE A 1 270 ? -0.216 36.875 8.617 1 98.81 270 PHE A CA 1
ATOM 2032 C C . PHE A 1 270 ? 0.89 37.031 9.656 1 98.81 270 PHE A C 1
ATOM 2034 O O . PHE A 1 270 ? 1.884 37.719 9.422 1 98.81 270 PHE A O 1
ATOM 2041 N N . ALA A 1 271 ? 0.797 36.312 10.758 1 98.81 271 ALA A N 1
ATOM 2042 C CA . ALA A 1 271 ? 1.732 36.5 11.859 1 98.81 271 ALA A CA 1
ATOM 2043 C C . ALA A 1 271 ? 3.133 36.031 11.484 1 98.81 271 ALA A C 1
ATOM 2045 O O . ALA A 1 271 ? 4.121 36.719 11.742 1 98.81 271 ALA A O 1
ATOM 2046 N N . ILE A 1 272 ? 3.221 34.875 10.891 1 98.31 272 ILE A N 1
ATOM 2047 C CA . ILE A 1 272 ? 4.512 34.312 10.539 1 98.31 272 ILE A CA 1
ATOM 2048 C C . ILE A 1 272 ? 5.191 35.156 9.469 1 98.31 272 ILE A C 1
ATOM 2050 O O . ILE A 1 272 ? 6.379 35.469 9.578 1 98.31 272 ILE A O 1
ATOM 2054 N N . PRO A 1 273 ? 4.492 35.562 8.461 1 98.44 273 PRO A N 1
ATOM 2055 C CA . PRO A 1 273 ? 5.105 36.5 7.52 1 98.44 273 PRO A CA 1
ATOM 2056 C C . PRO A 1 273 ? 5.59 37.781 8.195 1 98.44 273 PRO A C 1
ATOM 2058 O O . PRO A 1 273 ? 6.633 38.344 7.824 1 98.44 273 PRO A O 1
ATOM 2061 N N . ALA A 1 274 ? 4.887 38.281 9.156 1 98.75 274 ALA A N 1
ATOM 2062 C CA . ALA A 1 274 ? 5.305 39.469 9.891 1 98.75 274 ALA A CA 1
ATOM 2063 C C . ALA A 1 274 ? 6.574 39.188 10.695 1 98.75 274 ALA A C 1
ATOM 2065 O O . ALA A 1 274 ? 7.441 40.062 10.812 1 98.75 274 ALA A O 1
ATOM 2066 N N . ALA A 1 275 ? 6.609 38.062 11.281 1 98.19 275 ALA A N 1
ATOM 2067 C CA . ALA A 1 275 ? 7.836 37.656 11.969 1 98.19 275 ALA A CA 1
ATOM 2068 C C . ALA A 1 275 ? 9.016 37.625 11.008 1 98.19 275 ALA A C 1
ATOM 2070 O O . ALA A 1 275 ? 10.117 38.062 11.352 1 98.19 275 ALA A O 1
ATOM 2071 N N . ALA A 1 276 ? 8.773 37.062 9.836 1 97.81 276 ALA A N 1
ATOM 2072 C CA . ALA A 1 276 ? 9.805 37.031 8.805 1 97.81 276 ALA A CA 1
ATOM 2073 C C . ALA A 1 276 ? 10.273 38.438 8.438 1 97.81 276 ALA A C 1
ATOM 2075 O O . ALA A 1 276 ? 11.469 38.656 8.234 1 97.81 276 ALA A O 1
ATOM 2076 N N . LEU A 1 277 ? 9.359 39.344 8.336 1 98.25 277 LEU A N 1
ATOM 2077 C CA . LEU A 1 277 ? 9.695 40.75 8.047 1 98.25 277 LEU A CA 1
ATOM 2078 C C . LEU A 1 277 ? 10.562 41.344 9.148 1 98.25 277 LEU A C 1
ATOM 2080 O O . LEU A 1 277 ? 11.531 42.062 8.859 1 98.25 277 LEU A O 1
ATOM 2084 N N . ALA A 1 278 ? 10.227 41.094 10.375 1 98.12 278 ALA A N 1
ATOM 2085 C CA . ALA A 1 278 ? 11.016 41.594 11.5 1 98.12 278 ALA A CA 1
ATOM 2086 C C . ALA A 1 278 ? 12.438 41.031 11.461 1 98.12 278 ALA A C 1
ATOM 2088 O O . ALA A 1 278 ? 13.398 41.781 11.688 1 98.12 278 ALA A O 1
ATOM 2089 N N . ILE A 1 279 ? 12.547 39.812 11.227 1 96.44 279 ILE A N 1
ATOM 2090 C CA . ILE A 1 279 ? 13.852 39.156 11.141 1 96.44 279 ILE A CA 1
ATOM 2091 C C . ILE A 1 279 ? 14.656 39.781 10 1 96.44 279 ILE A C 1
ATOM 2093 O O . ILE A 1 279 ? 15.844 40.094 10.164 1 96.44 279 ILE A O 1
ATOM 2097 N N . TRP A 1 280 ? 14.016 39.969 8.891 1 96.94 280 TRP A N 1
ATOM 2098 C CA . TRP A 1 280 ? 14.648 40.594 7.727 1 96.94 280 TRP A CA 1
ATOM 2099 C C . TRP A 1 280 ? 15.156 41.969 8.055 1 96.94 280 TRP A C 1
ATOM 2101 O O . TRP A 1 280 ? 16.312 42.312 7.789 1 96.94 280 TRP A O 1
ATOM 2111 N N . GLN A 1 281 ? 14.359 42.75 8.672 1 97.12 281 GLN A N 1
ATOM 2112 C CA . GLN A 1 281 ? 14.656 44.156 8.898 1 97.12 281 GLN A CA 1
ATOM 2113 C C . GLN A 1 281 ? 15.703 44.344 9.992 1 97.12 281 GLN A C 1
ATOM 2115 O O . GLN A 1 281 ? 16.344 45.406 10.094 1 97.12 281 GLN A O 1
ATOM 2120 N N . THR A 1 282 ? 15.898 43.375 10.812 1 96.44 282 THR A N 1
ATOM 2121 C CA . THR A 1 282 ? 16.859 43.469 11.898 1 96.44 282 THR A CA 1
ATOM 2122 C C . THR A 1 282 ? 18.188 42.844 11.523 1 96.44 282 THR A C 1
ATOM 2124 O O . THR A 1 282 ? 19.125 42.844 12.312 1 96.44 282 THR A O 1
ATOM 2127 N N . ALA A 1 283 ? 18.203 42.281 10.375 1 95 283 ALA A N 1
ATOM 2128 C CA . ALA A 1 283 ? 19.453 41.719 9.891 1 95 283 ALA A CA 1
ATOM 2129 C C . ALA A 1 283 ? 20.484 42.812 9.648 1 95 283 ALA A C 1
ATOM 2131 O O . ALA A 1 283 ? 20.125 43.969 9.398 1 95 283 ALA A O 1
ATOM 2132 N N . LYS A 1 284 ? 21.781 42.469 9.734 1 93.94 284 LYS A N 1
ATOM 2133 C CA . LYS A 1 284 ? 22.859 43.406 9.422 1 93.94 284 LYS A CA 1
ATOM 2134 C C . LYS A 1 284 ? 22.766 43.875 7.973 1 93.94 284 LYS A C 1
ATOM 2136 O O . LYS A 1 284 ? 22.328 43.125 7.098 1 93.94 284 LYS A O 1
ATOM 2141 N N . PRO A 1 285 ? 23.203 45.094 7.762 1 94.31 285 PRO A N 1
ATOM 2142 C CA . PRO A 1 285 ? 23.109 45.625 6.406 1 94.31 285 PRO A CA 1
ATOM 2143 C C . PRO A 1 285 ? 23.766 44.75 5.363 1 94.31 285 PRO A C 1
ATOM 2145 O O . PRO A 1 285 ? 23.25 44.594 4.254 1 94.31 285 PRO A O 1
ATOM 2148 N N . SER A 1 286 ? 24.844 44.062 5.645 1 93.44 286 SER A N 1
ATOM 2149 C CA . SER A 1 286 ? 25.578 43.219 4.699 1 93.44 286 SER A CA 1
ATOM 2150 C C . SER A 1 286 ? 24.812 41.938 4.406 1 93.44 286 SER A C 1
ATOM 2152 O O . SER A 1 286 ? 25.062 41.281 3.393 1 93.44 286 SER A O 1
ATOM 2154 N N . GLN A 1 287 ? 23.875 41.625 5.297 1 93.75 287 GLN A N 1
ATOM 2155 C CA . GLN A 1 287 ? 23.172 40.344 5.176 1 93.75 287 GLN A CA 1
ATOM 2156 C C . GLN A 1 287 ? 21.734 40.531 4.746 1 93.75 287 GLN A C 1
ATOM 2158 O O . GLN A 1 287 ? 21.016 39.562 4.484 1 93.75 287 GLN A O 1
ATOM 2163 N N . LYS A 1 288 ? 21.297 41.719 4.625 1 94.19 288 LYS A N 1
ATOM 2164 C CA . LYS A 1 288 ? 19.891 42.062 4.43 1 94.19 288 LYS A CA 1
ATOM 2165 C C . LYS A 1 288 ? 19.375 41.469 3.121 1 94.19 288 LYS A C 1
ATOM 2167 O O . LYS A 1 288 ? 18.219 41.031 3.039 1 94.19 288 LYS A O 1
ATOM 2172 N N . LYS A 1 289 ? 20.25 41.469 2.109 1 93.31 289 LYS A N 1
ATOM 2173 C CA . LYS A 1 289 ? 19.812 40.969 0.812 1 93.31 289 LYS A CA 1
ATOM 2174 C C . LYS A 1 289 ? 19.547 39.469 0.869 1 93.31 289 LYS A C 1
ATOM 2176 O O . LYS A 1 289 ? 18.516 38.969 0.412 1 93.31 289 LYS A O 1
ATOM 2181 N N . ILE A 1 290 ? 20.422 38.719 1.405 1 90.62 290 ILE A N 1
ATOM 2182 C CA . ILE A 1 290 ? 20.328 37.281 1.465 1 90.62 290 ILE A CA 1
ATOM 2183 C C . ILE A 1 290 ? 19.203 36.875 2.416 1 90.62 290 ILE A C 1
ATOM 2185 O O . ILE A 1 290 ? 18.375 36 2.09 1 90.62 290 ILE A O 1
ATOM 2189 N N . VAL A 1 291 ? 19.188 37.5 3.537 1 92.5 291 VAL A N 1
ATOM 2190 C CA . VAL A 1 291 ? 18.156 37.188 4.523 1 92.5 291 VAL A CA 1
ATOM 2191 C C . VAL A 1 291 ? 16.781 37.562 3.969 1 92.5 291 VAL A C 1
ATOM 2193 O O . VAL A 1 291 ? 15.812 36.812 4.164 1 92.5 291 VAL A O 1
ATOM 2196 N N . GLY A 1 292 ? 16.766 38.625 3.328 1 94.25 292 GLY A N 1
ATOM 2197 C CA . GLY A 1 292 ? 15.516 39.031 2.707 1 94.25 292 GLY A CA 1
ATOM 2198 C C . GLY A 1 292 ? 14.969 38 1.727 1 94.25 292 GLY A C 1
ATOM 2199 O O . GLY A 1 292 ? 13.773 37.719 1.725 1 94.25 292 GLY A O 1
ATOM 2200 N N . GLY A 1 293 ? 15.797 37.531 0.872 1 91.5 293 GLY A N 1
ATOM 2201 C CA . GLY A 1 293 ? 15.375 36.531 -0.085 1 91.5 293 GLY A CA 1
ATOM 2202 C C . GLY A 1 293 ? 14.789 35.281 0.571 1 91.5 293 GLY A C 1
ATOM 2203 O O . GLY A 1 293 ? 13.734 34.812 0.158 1 91.5 293 GLY A O 1
ATOM 2204 N N . VAL A 1 294 ? 15.367 34.812 1.575 1 88.88 294 VAL A N 1
ATOM 2205 C CA . VAL A 1 294 ? 14.945 33.625 2.277 1 88.88 294 VAL A CA 1
ATOM 2206 C C . VAL A 1 294 ? 13.641 33.875 3.029 1 88.88 294 VAL A C 1
ATOM 2208 O O . VAL A 1 294 ? 12.719 33.062 2.992 1 88.88 294 VAL A O 1
ATOM 2211 N N . MET A 1 295 ? 13.602 35.031 3.662 1 94.31 295 MET A N 1
ATOM 2212 C CA . MET A 1 295 ? 12.438 35.375 4.469 1 94.31 295 MET A CA 1
ATOM 2213 C C . MET A 1 295 ? 11.219 35.625 3.58 1 94.31 295 MET A C 1
ATOM 2215 O O . MET A 1 295 ? 10.102 35.219 3.926 1 94.31 295 MET A O 1
ATOM 2219 N N . ILE A 1 296 ? 11.453 36.219 2.486 1 95.12 296 ILE A N 1
ATOM 2220 C CA . ILE A 1 296 ? 10.352 36.5 1.571 1 95.12 296 ILE A CA 1
ATOM 2221 C C . ILE A 1 296 ? 9.805 35.188 1.021 1 95.12 296 ILE A C 1
ATOM 2223 O O . ILE A 1 296 ? 8.594 34.969 0.96 1 95.12 296 ILE A O 1
ATOM 2227 N N . ALA A 1 297 ? 10.711 34.281 0.644 1 91 297 ALA A N 1
ATOM 2228 C CA . ALA A 1 297 ? 10.297 32.969 0.124 1 91 297 ALA A CA 1
ATOM 2229 C C . ALA A 1 297 ? 9.531 32.188 1.178 1 91 297 ALA A C 1
ATOM 2231 O O . ALA A 1 297 ? 8.5 31.594 0.882 1 91 297 ALA A O 1
ATOM 2232 N N . GLY A 1 298 ? 10.047 32.188 2.342 1 92.81 298 GLY A N 1
ATOM 2233 C CA . GLY A 1 298 ? 9.375 31.5 3.434 1 92.81 298 GLY A CA 1
ATOM 2234 C C . GLY A 1 298 ? 8.023 32.094 3.775 1 92.81 298 GLY A C 1
ATOM 2235 O O . GLY A 1 298 ? 7.066 31.359 4.035 1 92.81 298 GLY A O 1
ATOM 2236 N N . ALA A 1 299 ? 7.992 33.406 3.787 1 96.56 299 ALA A N 1
ATOM 2237 C CA . ALA A 1 299 ? 6.746 34.094 4.094 1 96.56 299 ALA A CA 1
ATOM 2238 C C . ALA A 1 299 ? 5.676 33.781 3.053 1 96.56 299 ALA A C 1
ATOM 2240 O O . ALA A 1 299 ? 4.508 33.594 3.396 1 96.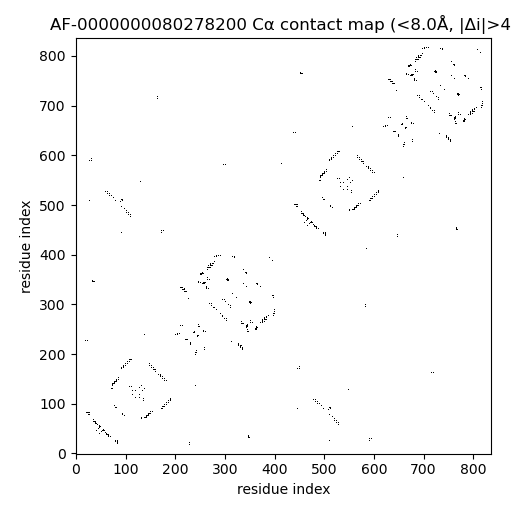56 299 ALA A O 1
ATOM 2241 N N . LEU A 1 300 ? 6.027 33.781 1.832 1 94.75 300 LEU A N 1
ATOM 2242 C CA . LEU A 1 300 ? 5.086 33.469 0.761 1 94.75 300 LEU A CA 1
ATOM 2243 C C . LEU A 1 300 ? 4.59 32.031 0.876 1 94.75 300 LEU A C 1
ATOM 2245 O O . LEU A 1 300 ? 3.408 31.766 0.649 1 94.75 300 LEU A O 1
ATOM 2249 N N . THR A 1 301 ? 5.516 31.172 1.202 1 92.12 301 THR A N 1
ATOM 2250 C CA . THR A 1 301 ? 5.152 29.766 1.398 1 92.12 301 THR A CA 1
ATOM 2251 C C . THR A 1 301 ? 4.145 29.625 2.537 1 92.12 301 THR A C 1
ATOM 2253 O O . THR A 1 301 ? 3.133 28.938 2.395 1 92.12 301 THR A O 1
ATOM 2256 N N . SER A 1 302 ? 4.453 30.312 3.611 1 95.94 302 SER A N 1
ATOM 2257 C CA . SER A 1 302 ? 3.553 30.266 4.758 1 95.94 302 SER A CA 1
ATOM 2258 C C . SER A 1 302 ? 2.191 30.859 4.414 1 95.94 302 SER A C 1
ATOM 2260 O O . SER A 1 302 ? 1.154 30.25 4.707 1 95.94 302 SER A O 1
ATOM 2262 N N . PHE A 1 303 ? 2.176 31.969 3.783 1 97.12 303 PHE A N 1
ATOM 2263 C CA . PHE A 1 303 ? 0.942 32.656 3.436 1 97.12 303 PHE A CA 1
ATOM 2264 C C . PHE A 1 303 ? 0.095 31.828 2.488 1 97.12 303 PHE A C 1
ATOM 2266 O O . PHE A 1 303 ? -1.11 31.672 2.695 1 97.12 303 PHE A O 1
ATOM 2273 N N . LEU A 1 304 ? 0.687 31.266 1.516 1 93.25 304 LEU A N 1
ATOM 2274 C CA . LEU A 1 304 ? -0.058 30.594 0.455 1 93.25 304 LEU A CA 1
ATOM 2275 C C . LEU A 1 304 ? -0.47 29.203 0.883 1 93.25 304 LEU A C 1
ATOM 2277 O O . LEU A 1 304 ? -1.606 28.781 0.648 1 93.25 304 LEU A O 1
ATOM 2281 N N . THR A 1 305 ? 0.46 28.438 1.563 1 90.25 305 THR A N 1
ATOM 2282 C CA . THR A 1 305 ? 0.243 27 1.741 1 90.25 305 THR A CA 1
ATOM 2283 C C . THR A 1 305 ? 0.075 26.656 3.219 1 90.25 305 THR A C 1
ATOM 2285 O O . THR A 1 305 ? -0.37 25.562 3.561 1 90.25 305 THR A O 1
ATOM 2288 N N . GLY A 1 306 ? 0.476 27.578 4.113 1 93.88 306 GLY A N 1
ATOM 2289 C CA . GLY A 1 306 ? 0.433 27.297 5.539 1 93.88 306 GLY A CA 1
ATOM 2290 C C . GLY A 1 306 ? 1.631 26.516 6.035 1 93.88 306 GLY A C 1
ATOM 2291 O O . GLY A 1 306 ? 1.648 26.047 7.176 1 93.88 306 GLY A O 1
ATOM 2292 N N . ILE A 1 307 ? 2.607 26.328 5.164 1 89.62 307 ILE A N 1
ATOM 2293 C CA . ILE A 1 307 ? 3.85 25.703 5.59 1 89.62 307 ILE A CA 1
ATOM 2294 C C . ILE A 1 307 ? 4.746 26.734 6.273 1 89.62 307 ILE A C 1
ATOM 2296 O O . ILE A 1 307 ? 5.219 27.672 5.637 1 89.62 307 ILE A O 1
ATOM 2300 N N . THR A 1 308 ? 5.043 26.469 7.52 1 93.56 308 THR A N 1
ATOM 2301 C CA . THR A 1 308 ? 5.684 27.516 8.312 1 93.56 308 THR A CA 1
ATOM 2302 C C . THR A 1 308 ? 7.109 27.109 8.688 1 93.56 308 THR A C 1
ATOM 2304 O O . THR A 1 308 ? 7.898 27.953 9.133 1 93.56 308 THR A O 1
ATOM 2307 N N . GLU A 1 309 ? 7.449 25.906 8.477 1 83.12 309 GLU A N 1
ATOM 2308 C CA . GLU A 1 309 ? 8.695 25.328 8.969 1 83.12 309 GLU A CA 1
ATOM 2309 C C . GLU A 1 309 ? 9.906 26.078 8.43 1 83.12 309 GLU A C 1
ATOM 2311 O O . GLU A 1 309 ? 10.883 26.297 9.148 1 83.12 309 GLU A O 1
ATOM 2316 N N . PRO A 1 310 ? 9.914 26.578 7.18 1 85.19 310 PRO A N 1
ATOM 2317 C CA . PRO A 1 310 ? 11.086 27.312 6.699 1 85.19 310 PRO A CA 1
ATOM 2318 C C . PRO A 1 310 ? 11.391 28.547 7.535 1 85.19 310 PRO A C 1
ATOM 2320 O O . PRO A 1 310 ? 12.562 28.875 7.766 1 85.19 310 PRO A O 1
ATOM 2323 N N . ILE A 1 311 ? 10.406 29.203 7.973 1 92.5 311 ILE A N 1
ATOM 2324 C CA . ILE A 1 311 ? 10.602 30.391 8.789 1 92.5 311 ILE A CA 1
ATOM 2325 C C . ILE A 1 311 ? 10.852 29.984 10.242 1 92.5 311 ILE A C 1
ATOM 2327 O O . ILE A 1 311 ? 11.789 30.469 10.883 1 92.5 311 ILE A O 1
ATOM 2331 N N . GLU A 1 312 ? 10.062 29.109 10.75 1 92.81 312 GLU A N 1
ATOM 2332 C CA . GLU A 1 312 ? 10.172 28.703 12.148 1 92.81 312 GLU A CA 1
ATOM 2333 C C . GLU A 1 312 ? 11.531 28.078 12.438 1 92.81 312 GLU A C 1
ATOM 2335 O O . GLU A 1 312 ? 12.125 28.328 13.492 1 92.81 312 GLU A O 1
ATOM 2340 N N . PHE A 1 313 ? 12.039 27.359 11.539 1 85.19 313 PHE A N 1
ATOM 2341 C CA . PHE A 1 313 ? 13.32 26.703 11.742 1 85.19 313 PHE A CA 1
ATOM 2342 C C . PHE A 1 313 ? 14.469 27.703 11.672 1 85.19 313 PHE A C 1
ATOM 2344 O O . PHE A 1 313 ? 15.57 27.422 12.141 1 85.19 313 PHE A O 1
ATOM 2351 N N . SER A 1 314 ? 14.258 28.781 11.102 1 86.38 314 SER A N 1
ATOM 2352 C CA . SER A 1 314 ? 15.305 29.781 10.977 1 86.38 314 SER A CA 1
ATOM 2353 C C . SER A 1 314 ? 15.609 30.438 12.312 1 86.38 314 SER A C 1
ATOM 2355 O O . SER A 1 314 ? 16.672 31.031 12.5 1 86.38 314 SER A O 1
ATOM 2357 N N . PHE A 1 315 ? 14.68 30.328 13.234 1 89.31 315 PHE A N 1
ATOM 2358 C CA . PHE A 1 315 ? 14.953 31.062 14.469 1 89.31 315 PHE A CA 1
ATOM 2359 C C . PHE A 1 315 ? 14.703 30.172 15.688 1 89.31 315 PHE A C 1
ATOM 2361 O O . PHE A 1 315 ? 15.117 30.516 16.797 1 89.31 315 PHE A O 1
ATOM 2368 N N . MET A 1 316 ? 14.117 29.031 15.547 1 87 316 MET A N 1
ATOM 2369 C CA . MET A 1 316 ? 13.656 28.234 16.688 1 87 316 MET A CA 1
ATOM 2370 C C . MET A 1 316 ? 14.828 27.844 17.578 1 87 316 MET A C 1
ATOM 2372 O O . MET A 1 316 ? 14.695 27.812 18.797 1 87 316 MET A O 1
ATOM 2376 N N . TYR A 1 317 ? 16.031 27.641 17 1 78.75 317 TYR A N 1
ATOM 2377 C CA . TYR A 1 317 ? 17.156 27.156 17.781 1 78.75 317 TYR A CA 1
ATOM 2378 C C . TYR A 1 317 ? 18.016 28.312 18.281 1 78.75 317 TYR A C 1
ATOM 2380 O O . TYR A 1 317 ? 18.516 28.297 19.406 1 78.75 317 TYR A O 1
ATOM 2388 N N . VAL A 1 318 ? 18.172 29.328 17.484 1 79.44 318 VAL A N 1
ATOM 2389 C CA . VAL A 1 318 ? 19.109 30.422 17.797 1 79.44 318 VAL A CA 1
ATOM 2390 C C . VAL A 1 318 ? 18.375 31.516 18.562 1 79.44 318 VAL A C 1
ATOM 2392 O O . VAL A 1 318 ? 19.016 32.312 19.25 1 79.44 318 VAL A O 1
ATOM 2395 N N . ALA A 1 319 ? 17.141 31.516 18.453 1 89.5 319 ALA A N 1
ATOM 2396 C CA . ALA A 1 319 ? 16.312 32.5 19.156 1 89.5 319 ALA A CA 1
ATOM 2397 C C . ALA A 1 319 ? 15.117 31.828 19.844 1 89.5 319 ALA A C 1
ATOM 2399 O O . ALA A 1 319 ? 13.969 32.25 19.656 1 89.5 319 ALA A O 1
ATOM 2400 N N . TRP A 1 320 ? 15.367 30.938 20.766 1 89.56 320 TRP A N 1
ATOM 2401 C CA . TRP A 1 320 ? 14.367 30.047 21.359 1 89.56 320 TRP A CA 1
ATOM 2402 C C . TRP A 1 320 ? 13.352 30.844 22.172 1 89.56 320 TRP A C 1
ATOM 2404 O O . TRP A 1 320 ? 12.18 30.469 22.25 1 89.56 320 TRP A O 1
ATOM 2414 N N . PRO A 1 321 ? 13.742 31.938 22.781 1 91.94 321 PRO A N 1
ATOM 2415 C CA . PRO A 1 321 ? 12.711 32.688 23.5 1 91.94 321 PRO A CA 1
ATOM 2416 C C . PRO A 1 321 ? 11.609 33.188 22.578 1 91.94 321 PRO A C 1
ATOM 2418 O O . PRO A 1 321 ? 10.438 33.25 22.969 1 91.94 321 PRO A O 1
ATOM 2421 N N . LEU A 1 322 ? 12.039 33.625 21.422 1 94.31 322 LEU A N 1
ATOM 2422 C CA . LEU A 1 322 ? 11.055 34.062 20.438 1 94.31 322 LEU A CA 1
ATOM 2423 C C . LEU A 1 322 ? 10.133 32.906 20.047 1 94.31 322 LEU A C 1
ATOM 2425 O O . LEU A 1 322 ? 8.953 33.125 19.75 1 94.31 322 LEU A O 1
ATOM 2429 N N . TYR A 1 323 ? 10.688 31.75 20.016 1 94.69 323 TYR A N 1
ATOM 2430 C CA . TYR A 1 323 ? 9.875 30.594 19.641 1 94.69 323 TYR A CA 1
ATOM 2431 C C . TYR A 1 323 ? 8.828 30.297 20.719 1 94.69 323 TYR A C 1
ATOM 2433 O O . TYR A 1 323 ? 7.699 29.906 20.391 1 94.69 323 TYR A O 1
ATOM 2441 N N . LEU A 1 324 ? 9.219 30.438 21.953 1 95.88 324 LEU A N 1
ATOM 2442 C CA . LEU A 1 324 ? 8.266 30.266 23.047 1 95.88 324 LEU A CA 1
ATOM 2443 C C . LEU A 1 324 ? 7.137 31.281 22.953 1 95.88 324 LEU A C 1
ATOM 2445 O O . LEU A 1 324 ? 5.973 30.953 23.188 1 95.88 324 LEU A O 1
ATOM 2449 N N . ILE A 1 325 ? 7.492 32.438 22.641 1 97.31 325 ILE A N 1
ATOM 2450 C CA . ILE A 1 325 ? 6.5 33.5 22.469 1 97.31 325 ILE A CA 1
ATOM 2451 C C . ILE A 1 325 ? 5.57 33.156 21.312 1 97.31 325 ILE A C 1
ATOM 2453 O O . ILE A 1 325 ? 4.352 33.281 21.422 1 97.31 325 ILE A O 1
ATOM 2457 N N . HIS A 1 326 ? 6.176 32.719 20.219 1 97.69 326 HIS A N 1
ATOM 2458 C CA . HIS A 1 326 ? 5.414 32.281 19.047 1 97.69 326 HIS A CA 1
ATOM 2459 C C . HIS A 1 326 ? 4.422 31.188 19.422 1 97.69 326 HIS A C 1
ATOM 2461 O O . HIS A 1 326 ? 3.26 31.234 19.016 1 97.69 326 HIS A O 1
ATOM 2467 N N . ALA A 1 327 ? 4.832 30.219 20.219 1 97.56 327 ALA A N 1
ATOM 2468 C CA . ALA A 1 327 ? 3.977 29.109 20.625 1 97.56 327 ALA A CA 1
ATOM 2469 C C . ALA A 1 327 ? 2.781 29.609 21.438 1 97.56 327 ALA A C 1
ATOM 2471 O O . ALA A 1 327 ? 1.641 29.219 21.172 1 97.56 327 ALA A O 1
ATOM 2472 N N . VAL A 1 328 ? 3.049 30.469 22.344 1 98.25 328 VAL A N 1
ATOM 2473 C CA . VAL A 1 328 ? 2 30.984 23.203 1 98.25 328 VAL A CA 1
ATOM 2474 C C . VAL A 1 328 ? 1.023 31.828 22.375 1 98.25 328 VAL A C 1
ATOM 2476 O O . VAL A 1 328 ? -0.194 31.703 22.531 1 98.25 328 VAL A O 1
ATOM 2479 N N . LEU A 1 329 ? 1.54 32.625 21.531 1 98.62 329 LEU A N 1
ATOM 2480 C CA . LEU A 1 329 ? 0.686 33.469 20.703 1 98.62 329 LEU A CA 1
ATOM 2481 C C . LEU A 1 329 ? -0.17 32.625 19.766 1 98.62 329 LEU A C 1
ATOM 2483 O O . LEU A 1 329 ? -1.312 33 19.469 1 98.62 329 LEU A O 1
ATOM 2487 N N . THR A 1 330 ? 0.373 31.547 19.234 1 98.44 330 THR A N 1
ATOM 2488 C CA . THR A 1 330 ? -0.426 30.641 18.438 1 98.44 330 THR A CA 1
ATOM 2489 C C . THR A 1 330 ? -1.594 30.078 19.25 1 98.44 330 THR A C 1
ATOM 2491 O O . THR A 1 330 ? -2.721 30 18.75 1 98.44 330 THR A O 1
ATOM 2494 N N . GLY A 1 331 ? -1.309 29.672 20.469 1 98.31 331 GLY A N 1
ATOM 2495 C CA . GLY A 1 331 ? -2.367 29.203 21.344 1 98.31 331 GLY A CA 1
ATOM 2496 C C . GLY A 1 331 ? -3.445 30.25 21.594 1 98.31 331 GLY A C 1
ATOM 2497 O O . GLY A 1 331 ? -4.637 29.922 21.594 1 98.31 331 GLY A O 1
ATOM 2498 N N . THR A 1 332 ? -3.021 31.484 21.797 1 98.69 332 THR A N 1
ATOM 2499 C CA . THR A 1 332 ? -3.992 32.562 22.031 1 98.69 332 THR A CA 1
ATOM 2500 C C . THR A 1 332 ? -4.859 32.781 20.797 1 98.69 332 THR A C 1
ATOM 2502 O O . THR A 1 332 ? -6.035 33.125 20.906 1 98.69 332 THR A O 1
ATOM 2505 N N . SER A 1 333 ? -4.293 32.625 19.641 1 98.69 333 SER A N 1
ATOM 2506 C CA . SER A 1 333 ? -5.07 32.75 18.406 1 98.69 333 SER A CA 1
ATOM 2507 C C . SER A 1 333 ? -6.172 31.703 18.328 1 98.69 333 SER A C 1
ATOM 2509 O O . SER A 1 333 ? -7.32 32.031 18.016 1 98.69 333 SER A O 1
ATOM 2511 N N . LEU A 1 334 ? -5.781 30.438 18.609 1 98.25 334 LEU A N 1
ATOM 2512 C CA . LEU A 1 334 ? -6.773 29.375 18.594 1 98.25 334 LEU A CA 1
ATOM 2513 C C . LEU A 1 334 ? -7.855 29.625 19.641 1 98.25 334 LEU A C 1
ATOM 2515 O O . LEU A 1 334 ? -9.047 29.438 19.375 1 98.25 334 LEU A O 1
ATOM 2519 N N . ALA A 1 335 ? -7.492 30.078 20.828 1 98.06 335 ALA A N 1
ATOM 2520 C CA . ALA A 1 335 ? -8.461 30.375 21.875 1 98.06 335 ALA A CA 1
ATOM 2521 C C . ALA A 1 335 ? -9.383 31.531 21.469 1 98.06 335 ALA A C 1
ATOM 2523 O O . ALA A 1 335 ? -10.602 31.453 21.656 1 98.06 335 ALA A O 1
ATOM 2524 N N . LEU A 1 336 ? -8.828 32.531 20.922 1 98.56 336 LEU A N 1
ATOM 2525 C CA . LEU A 1 336 ? -9.578 33.75 20.562 1 98.56 336 LEU A CA 1
ATOM 2526 C C . LEU A 1 336 ? -10.641 33.438 19.516 1 98.56 336 LEU A C 1
ATOM 2528 O O . LEU A 1 336 ? -11.805 33.812 19.672 1 98.56 336 LEU A O 1
ATOM 2532 N N . VAL A 1 337 ? -10.234 32.781 18.438 1 98.38 337 VAL A N 1
ATOM 2533 C CA . VAL A 1 337 ? -11.18 32.531 17.344 1 98.38 337 VAL A CA 1
ATOM 2534 C C . VAL A 1 337 ? -12.273 31.578 17.797 1 98.38 337 VAL A C 1
ATOM 2536 O O . VAL A 1 337 ? -13.422 31.672 17.359 1 98.38 337 VAL A O 1
ATOM 2539 N N . ASN A 1 338 ? -11.898 30.625 18.641 1 97.31 338 ASN A N 1
ATOM 2540 C CA . ASN A 1 338 ? -12.922 29.75 19.203 1 97.31 338 ASN A CA 1
ATOM 2541 C C . ASN A 1 338 ? -13.883 30.516 20.094 1 97.31 338 ASN A C 1
ATOM 2543 O O . ASN A 1 338 ? -15.086 30.234 20.109 1 97.31 338 ASN A O 1
ATOM 2547 N N . ALA A 1 339 ? -13.422 31.438 20.891 1 97.62 339 ALA A N 1
ATOM 2548 C CA . ALA A 1 339 ? -14.266 32.281 21.75 1 97.62 339 ALA A CA 1
ATOM 2549 C C . ALA A 1 339 ? -15.242 33.094 20.906 1 97.62 339 ALA A C 1
ATOM 2551 O O . ALA A 1 339 ? -16.359 33.375 21.344 1 97.62 339 ALA A O 1
ATOM 2552 N N . LEU A 1 340 ? -14.844 33.438 19.719 1 97.94 340 LEU A N 1
ATOM 2553 C CA . LEU A 1 340 ? -15.68 34.219 18.812 1 97.94 340 LEU A CA 1
ATOM 2554 C C . LEU A 1 340 ? -16.547 33.344 17.938 1 97.94 340 LEU A C 1
ATOM 2556 O O . LEU A 1 340 ? -17.25 33.812 17.062 1 97.94 340 LEU A O 1
ATOM 2560 N N . ASP A 1 341 ? -16.406 32.031 18.109 1 97.12 341 ASP A N 1
ATOM 2561 C CA . ASP A 1 341 ? -17.188 31.016 17.406 1 97.12 341 ASP A CA 1
ATOM 2562 C C . ASP A 1 341 ? -16.953 31.078 15.898 1 97.12 341 ASP A C 1
ATOM 2564 O O . ASP A 1 341 ? -17.906 31.031 15.117 1 97.12 341 ASP A O 1
ATOM 2568 N N . ILE A 1 342 ? -15.75 31.344 15.516 1 97.88 342 ILE A N 1
ATOM 2569 C CA . ILE A 1 342 ? -15.352 31.297 14.109 1 97.88 342 ILE A CA 1
ATOM 2570 C C . ILE A 1 342 ? -14.852 29.891 13.766 1 97.88 342 ILE A C 1
ATOM 2572 O O . ILE A 1 342 ? -13.953 29.359 14.43 1 97.88 342 ILE A O 1
ATOM 2576 N N . HIS A 1 343 ? -15.445 29.266 12.758 1 96.75 343 HIS A N 1
ATOM 2577 C CA . HIS A 1 343 ? -15.094 27.906 12.359 1 96.75 343 HIS A CA 1
ATOM 2578 C C . HIS A 1 343 ? -14.672 27.844 10.891 1 96.75 343 HIS A C 1
ATOM 2580 O O . HIS A 1 343 ? -15.461 28.172 10 1 96.75 343 HIS A O 1
ATOM 2586 N N . LEU A 1 344 ? -13.492 27.5 10.656 1 97.44 344 LEU A N 1
ATOM 2587 C CA . LEU A 1 344 ? -12.953 27.219 9.336 1 97.44 344 LEU A CA 1
ATOM 2588 C C . LEU A 1 344 ? -11.969 26.062 9.383 1 97.44 344 LEU A C 1
ATOM 2590 O O . LEU A 1 344 ? -11.18 25.953 10.328 1 97.44 344 LEU A O 1
ATOM 2594 N N . GLY A 1 345 ? -12.109 25.188 8.445 1 95.38 345 GLY A N 1
ATOM 2595 C CA . GLY A 1 345 ? -11.18 24.062 8.336 1 95.38 345 GLY A CA 1
ATOM 2596 C C . GLY A 1 345 ? -10.25 24.188 7.145 1 95.38 345 GLY A C 1
ATOM 2597 O O . GLY A 1 345 ? -10.359 25.125 6.355 1 95.38 345 GLY A O 1
ATOM 2598 N N . PHE A 1 346 ? -9.297 23.375 7.172 1 94.19 346 PHE A N 1
ATOM 2599 C CA . PHE A 1 346 ? -8.406 23.266 6.023 1 94.19 346 PHE A CA 1
ATOM 2600 C C . PHE A 1 346 ? -8.18 21.797 5.648 1 94.19 346 PHE A C 1
ATOM 2602 O O . PHE A 1 346 ? -8.32 20.906 6.488 1 94.19 346 PHE A O 1
ATOM 2609 N N . GLY A 1 347 ? -7.855 21.547 4.43 1 87.31 347 GLY A N 1
ATOM 2610 C CA . GLY A 1 347 ? -7.504 20.219 3.965 1 87.31 347 GLY A CA 1
ATOM 2611 C C . GLY A 1 347 ? -6.062 19.844 4.254 1 87.31 347 GLY A C 1
ATOM 2612 O O . GLY A 1 347 ? -5.777 18.703 4.625 1 87.31 347 GLY A O 1
ATOM 2613 N N . PHE A 1 348 ? -5.258 20.781 4.094 1 85 348 PHE A N 1
ATOM 2614 C CA . PHE A 1 348 ? -3.838 20.531 4.305 1 85 348 PHE A CA 1
ATOM 2615 C C . PHE A 1 348 ? -3.303 21.391 5.445 1 85 348 PHE A C 1
ATOM 2617 O O . PHE A 1 348 ? -2.832 20.859 6.457 1 85 348 PHE A O 1
ATOM 2624 N N . SER A 1 349 ? -3.354 22.688 5.215 1 92.12 349 SER A N 1
ATOM 2625 C CA . SER A 1 349 ? -2.865 23.625 6.215 1 92.12 349 SER A CA 1
ATOM 2626 C C . SER A 1 349 ? -3.572 24.969 6.094 1 92.12 349 SER A C 1
ATOM 2628 O O . SER A 1 349 ? -4.359 25.188 5.172 1 92.12 349 SER A O 1
ATOM 2630 N N . ALA A 1 350 ? -3.295 25.812 7.039 1 96.88 350 ALA A N 1
ATOM 2631 C CA . ALA A 1 350 ? -4.023 27.078 7.184 1 96.88 350 ALA A CA 1
ATOM 2632 C C . ALA A 1 350 ? -3.357 28.188 6.383 1 96.88 350 ALA A C 1
ATOM 2634 O O . ALA A 1 350 ? -3.02 29.25 6.934 1 96.88 350 ALA A O 1
ATOM 2635 N N . GLY A 1 351 ? -3.262 28.016 5.074 1 95.81 351 GLY A N 1
ATOM 2636 C CA . GLY A 1 351 ? -2.789 29.031 4.148 1 95.81 351 GLY A CA 1
ATOM 2637 C C . GLY A 1 351 ? -3.906 29.672 3.346 1 95.81 351 GLY A C 1
ATOM 2638 O O . GLY A 1 351 ? -5.074 29.297 3.492 1 95.81 351 GLY A O 1
ATOM 2639 N N . ALA A 1 352 ? -3.504 30.656 2.498 1 96.25 352 ALA A N 1
ATOM 2640 C CA . ALA A 1 352 ? -4.457 31.422 1.703 1 96.25 352 ALA A CA 1
ATOM 2641 C C . ALA A 1 352 ? -5.227 30.516 0.744 1 96.25 352 ALA A C 1
ATOM 2643 O O . ALA A 1 352 ? -6.402 30.75 0.468 1 96.25 352 ALA A O 1
ATOM 2644 N N . ILE A 1 353 ? -4.594 29.547 0.269 1 91.25 353 ILE A N 1
ATOM 2645 C CA . ILE A 1 353 ? -5.25 28.641 -0.66 1 91.25 353 ILE A CA 1
ATOM 2646 C C . ILE A 1 353 ? -6.395 27.906 0.049 1 91.25 353 ILE A C 1
ATOM 2648 O O . ILE A 1 353 ? -7.531 27.922 -0.424 1 91.25 353 ILE A O 1
ATOM 2652 N N . ASP A 1 354 ? -6.137 27.391 1.209 1 94.5 354 ASP A N 1
ATOM 2653 C CA . ASP A 1 354 ? -7.176 26.703 1.966 1 94.5 354 ASP A CA 1
ATOM 2654 C C . ASP A 1 354 ? -8.234 27.688 2.471 1 94.5 354 ASP A C 1
ATOM 2656 O O . ASP A 1 354 ? -9.414 27.344 2.537 1 94.5 354 ASP A O 1
ATOM 2660 N N . PHE A 1 355 ? -7.766 28.859 2.84 1 96.5 355 PHE A N 1
ATOM 2661 C CA . PHE A 1 355 ? -8.711 29.891 3.26 1 96.5 355 PHE A CA 1
ATOM 2662 C C . PHE A 1 355 ? -9.727 30.172 2.162 1 96.5 355 PHE A C 1
ATOM 2664 O O . PHE A 1 355 ? -10.938 30.156 2.412 1 96.5 355 PHE A O 1
ATOM 2671 N N . GLY A 1 356 ? -9.281 30.438 0.998 1 93.81 356 GLY A N 1
ATOM 2672 C CA . GLY A 1 356 ? -10.156 30.734 -0.125 1 93.81 356 GLY A CA 1
ATOM 2673 C C . GLY A 1 356 ? -11.039 29.562 -0.525 1 93.81 356 GLY A C 1
ATOM 2674 O O . GLY A 1 356 ? -12.242 29.734 -0.744 1 93.81 356 GLY A O 1
ATOM 2675 N N . LEU A 1 357 ? -10.477 28.406 -0.538 1 89.62 357 LEU A N 1
ATOM 2676 C CA . LEU A 1 357 ? -11.18 27.234 -1.025 1 89.62 357 LEU A CA 1
ATOM 2677 C C . LEU A 1 357 ? -12.258 26.797 -0.039 1 89.62 357 LEU A C 1
ATOM 2679 O O . LEU A 1 357 ? -13.312 26.297 -0.443 1 89.62 357 LEU A O 1
ATOM 2683 N N . ASN A 1 358 ? -11.992 27.031 1.258 1 92.5 358 ASN A N 1
ATOM 2684 C CA . ASN A 1 358 ? -12.922 26.516 2.264 1 92.5 358 ASN A CA 1
ATOM 2685 C C . ASN A 1 358 ? -13.805 27.625 2.826 1 92.5 358 ASN A C 1
ATOM 2687 O O . ASN A 1 358 ? -14.609 27.391 3.729 1 92.5 358 ASN A O 1
ATOM 2691 N N . PHE A 1 359 ? -13.711 28.797 2.281 1 93 359 PHE A N 1
ATOM 2692 C CA . PHE A 1 359 ? -14.406 29.969 2.775 1 93 359 PHE A CA 1
ATOM 2693 C C . PHE A 1 359 ? -15.914 29.75 2.805 1 93 359 PHE A C 1
ATOM 2695 O O . PHE A 1 359 ? -16.594 30.172 3.744 1 93 359 PHE A O 1
ATOM 2702 N N . ASN A 1 360 ? -16.422 29.016 1.807 1 88.31 360 ASN A N 1
ATOM 2703 C CA . ASN A 1 360 ? -17.859 28.844 1.676 1 88.31 360 ASN A CA 1
ATOM 2704 C C . ASN A 1 360 ? -18.281 27.406 1.978 1 88.31 360 ASN A C 1
ATOM 2706 O O . ASN A 1 360 ? -19.359 26.969 1.575 1 88.31 360 ASN A O 1
ATOM 2710 N N . GLN A 1 361 ? -17.406 26.703 2.65 1 89.31 361 GLN A N 1
ATOM 2711 C CA . GLN A 1 361 ? -17.766 25.359 3.068 1 89.31 361 GLN A CA 1
ATOM 2712 C C . GLN A 1 361 ? -19 25.375 3.973 1 89.31 361 GLN A C 1
ATOM 2714 O O . GLN A 1 361 ? -19.156 26.281 4.789 1 89.31 361 GLN A O 1
ATOM 2719 N N . PRO A 1 362 ? -19.844 24.375 3.844 1 86.88 362 PRO A N 1
ATOM 2720 C CA . PRO A 1 362 ? -21.062 24.344 4.637 1 86.88 362 PRO A CA 1
ATOM 2721 C C . PRO A 1 362 ? -20.812 24.469 6.137 1 86.88 362 PRO A C 1
ATOM 2723 O O . PRO A 1 362 ? -21.625 25.062 6.859 1 86.88 362 PRO A O 1
ATOM 2726 N N . ALA A 1 363 ? -19.688 23.953 6.609 1 92.25 363 ALA A N 1
ATOM 2727 C CA . ALA A 1 363 ? -19.375 23.984 8.039 1 92.25 363 ALA A CA 1
ATOM 2728 C C . ALA A 1 363 ? -18.719 25.297 8.43 1 92.25 363 ALA A C 1
ATOM 2730 O O . ALA A 1 363 ? -18.625 25.625 9.617 1 92.25 363 ALA A O 1
ATOM 2731 N N . ALA A 1 364 ? -18.297 26.109 7.457 1 95.31 364 ALA A N 1
ATOM 2732 C CA . ALA A 1 364 ? -17.641 27.375 7.754 1 95.31 364 ALA A CA 1
ATOM 2733 C C . ALA A 1 364 ? -18.641 28.375 8.344 1 95.31 364 ALA A C 1
ATOM 2735 O O . ALA A 1 364 ? -19.766 28.484 7.879 1 95.31 364 ALA A O 1
ATOM 2736 N N . SER A 1 365 ? -18.203 29.031 9.383 1 96.38 365 SER A N 1
ATOM 2737 C CA . SER A 1 365 ? -19.094 30.031 9.984 1 96.38 365 SER A CA 1
ATOM 2738 C C . SER A 1 365 ? -19.219 31.266 9.094 1 96.38 365 SER A C 1
ATOM 2740 O O . SER A 1 365 ? -18.344 31.516 8.258 1 96.38 365 SER A O 1
ATOM 2742 N N . ASP A 1 366 ? -20.234 31.969 9.289 1 95.12 366 ASP A N 1
ATOM 2743 C CA . ASP A 1 366 ? -20.516 33.156 8.469 1 95.12 366 ASP A CA 1
ATOM 2744 C C . ASP A 1 366 ? -19.484 34.25 8.719 1 95.12 366 ASP A C 1
ATOM 2746 O O . ASP A 1 366 ? -19.281 35.125 7.867 1 95.12 366 ASP A O 1
ATOM 2750 N N . ASN A 1 367 ? -18.875 34.219 9.844 1 97.31 367 ASN A N 1
ATOM 2751 C CA . ASN A 1 367 ? -17.953 35.281 10.219 1 97.31 367 ASN A CA 1
ATOM 2752 C C . ASN A 1 367 ? -16.5 34.875 9.961 1 97.31 367 ASN A C 1
ATOM 2754 O O . ASN A 1 367 ? -15.586 35.406 10.617 1 97.31 367 ASN A O 1
ATOM 2758 N N . VAL A 1 368 ? -16.219 34 9.016 1 97.38 368 VAL A N 1
ATOM 2759 C CA . VAL A 1 368 ? -14.891 33.5 8.672 1 97.38 368 VAL A CA 1
ATOM 2760 C C . VAL A 1 368 ? -14.031 34.688 8.195 1 97.38 368 VAL A C 1
ATOM 2762 O O . VAL A 1 368 ? -12.82 34.688 8.43 1 97.38 368 VAL A O 1
ATOM 2765 N N . TRP A 1 369 ? -14.617 35.719 7.586 1 97.56 369 TRP A N 1
ATOM 2766 C CA . TRP A 1 369 ? -13.891 36.875 7.051 1 97.56 369 TRP A CA 1
ATOM 2767 C C . TRP A 1 369 ? -13.133 37.594 8.156 1 97.56 369 TRP A C 1
ATOM 2769 O O . TRP A 1 369 ? -12.148 38.281 7.891 1 97.56 369 TRP A O 1
ATOM 2779 N N . LEU A 1 370 ? -13.484 37.438 9.383 1 98.44 370 LEU A N 1
ATOM 2780 C CA . LEU A 1 370 ? -12.844 38.094 10.516 1 98.44 370 LEU A CA 1
ATOM 2781 C C . LEU A 1 370 ? -11.43 37.562 10.727 1 98.44 370 LEU A C 1
ATOM 2783 O O . LEU A 1 370 ? -10.633 38.188 11.438 1 98.44 370 LEU A O 1
ATOM 2787 N N . LEU A 1 371 ? -11.164 36.406 10.109 1 98.62 371 LEU A N 1
ATOM 2788 C CA . LEU A 1 371 ? -9.828 35.844 10.234 1 98.62 371 LEU A CA 1
ATOM 2789 C C . LEU A 1 371 ? -8.789 36.781 9.594 1 98.62 371 LEU A C 1
ATOM 2791 O O . LEU A 1 371 ? -7.625 36.75 9.992 1 98.62 371 LEU A O 1
ATOM 2795 N N . ILE A 1 372 ? -9.195 37.625 8.641 1 98.44 372 ILE A N 1
ATOM 2796 C CA . ILE A 1 372 ? -8.281 38.562 7.961 1 98.44 372 ILE A CA 1
ATOM 2797 C C . ILE A 1 372 ? -7.914 39.688 8.898 1 98.44 372 ILE A C 1
ATOM 2799 O O . ILE A 1 372 ? -6.738 39.906 9.211 1 98.44 372 ILE A O 1
ATOM 2803 N N . PRO A 1 373 ? -8.883 40.406 9.453 1 98.69 373 PRO A N 1
ATOM 2804 C CA . PRO A 1 373 ? -8.484 41.469 10.383 1 98.69 373 PRO A CA 1
ATOM 2805 C C . PRO A 1 373 ? -7.816 40.938 11.648 1 98.69 373 PRO A C 1
ATOM 2807 O O . PRO A 1 373 ? -6.918 41.594 12.195 1 98.69 373 PRO A O 1
ATOM 2810 N N . ILE A 1 374 ? -8.273 39.844 12.164 1 98.75 374 ILE A N 1
ATOM 2811 C CA . ILE A 1 374 ? -7.617 39.219 13.312 1 98.75 374 ILE A CA 1
ATOM 2812 C C . ILE A 1 374 ? -6.172 38.875 12.961 1 98.75 374 ILE A C 1
ATOM 2814 O O . ILE A 1 374 ? -5.262 39.125 13.758 1 98.75 374 ILE A O 1
ATOM 2818 N N . GLY A 1 375 ? -5.941 38.25 11.773 1 98.81 375 GLY A N 1
ATOM 2819 C CA . GLY A 1 375 ? -4.602 37.938 11.305 1 98.81 375 GLY A CA 1
ATOM 2820 C C . GLY A 1 375 ? -3.715 39.156 11.172 1 98.81 375 GLY A C 1
ATOM 2821 O O . GLY A 1 375 ? -2.537 39.125 11.531 1 98.81 375 GLY A O 1
ATOM 2822 N N . LEU A 1 376 ? -4.254 40.25 10.672 1 98.75 376 LEU A N 1
ATOM 2823 C CA . LEU A 1 376 ? -3.5 41.5 10.547 1 98.75 376 LEU A CA 1
ATOM 2824 C C . LEU A 1 376 ? -3.115 42.062 11.914 1 98.75 376 LEU A C 1
ATOM 2826 O O . LEU A 1 376 ? -2.023 42.594 12.094 1 98.75 376 LEU A O 1
ATOM 2830 N N . ALA A 1 377 ? -4.055 41.906 12.844 1 98.81 377 ALA A N 1
ATOM 2831 C CA . ALA A 1 377 ? -3.73 42.312 14.211 1 98.81 377 ALA A CA 1
ATOM 2832 C C . ALA A 1 377 ? -2.576 41.5 14.766 1 98.81 377 ALA A C 1
ATOM 2834 O O . ALA A 1 377 ? -1.658 42.031 15.383 1 98.81 377 ALA A O 1
ATOM 2835 N N . TYR A 1 378 ? -2.656 40.188 14.578 1 98.88 378 TYR A N 1
ATOM 2836 C CA . TYR A 1 378 ? -1.562 39.344 15.031 1 98.88 378 TYR A CA 1
ATOM 2837 C C . TYR A 1 378 ? -0.271 39.688 14.289 1 98.88 378 TYR A C 1
ATOM 2839 O O . TYR A 1 378 ? 0.819 39.562 14.859 1 98.88 378 TYR A O 1
ATOM 2847 N N . ALA A 1 379 ? -0.396 40.031 13.008 1 98.88 379 ALA A N 1
ATOM 2848 C CA . ALA A 1 379 ? 0.784 40.469 12.258 1 98.88 379 ALA A CA 1
ATOM 2849 C C . ALA A 1 379 ? 1.477 41.625 12.938 1 98.88 379 ALA A C 1
ATOM 2851 O O . ALA A 1 379 ? 2.703 41.656 13.062 1 98.88 379 ALA A O 1
ATOM 2852 N N . VAL A 1 380 ? 0.724 42.625 13.367 1 98.81 380 VAL A N 1
ATOM 2853 C CA . VAL A 1 380 ? 1.272 43.781 14.055 1 98.81 380 VAL A CA 1
ATOM 2854 C C . VAL A 1 380 ? 1.932 43.344 15.359 1 98.81 380 VAL A C 1
ATOM 2856 O O . VAL A 1 380 ? 3.055 43.75 15.664 1 98.81 380 VAL A O 1
ATOM 2859 N N . VAL A 1 381 ? 1.224 42.531 16.078 1 98.75 381 VAL A N 1
ATOM 2860 C CA . VAL A 1 381 ? 1.741 42.062 17.359 1 98.75 381 VAL A CA 1
ATOM 2861 C C . VAL A 1 381 ? 3.062 41.312 17.125 1 98.75 381 VAL A C 1
ATOM 2863 O O . VAL A 1 381 ? 4.047 41.562 17.828 1 98.75 381 VAL A O 1
ATOM 2866 N N . TYR A 1 382 ? 3.086 40.375 16.156 1 98.62 382 TYR A N 1
ATOM 2867 C CA . TYR A 1 382 ? 4.285 39.594 15.875 1 98.62 382 TYR A CA 1
ATOM 2868 C C . TYR A 1 382 ? 5.434 40.5 15.438 1 98.62 382 TYR A C 1
ATOM 2870 O O . TYR A 1 382 ? 6.559 40.375 15.922 1 98.62 382 TYR A O 1
ATOM 2878 N N . TYR A 1 383 ? 5.145 41.406 14.547 1 98.5 383 TYR A N 1
ATOM 2879 C CA . TYR A 1 383 ? 6.203 42.312 14.062 1 98.5 383 TYR A CA 1
ATOM 2880 C C . TYR A 1 383 ? 6.828 43.094 15.203 1 98.5 383 TYR A C 1
ATOM 2882 O O . TYR A 1 383 ? 8.055 43.156 15.328 1 98.5 383 TYR A O 1
ATOM 2890 N N . VAL A 1 384 ? 6.012 43.688 16.016 1 98.5 384 VAL A N 1
ATOM 2891 C CA . VAL A 1 384 ? 6.469 44.562 17.109 1 98.5 384 VAL A CA 1
ATOM 2892 C C . VAL A 1 384 ? 7.223 43.719 18.141 1 98.5 384 VAL A C 1
ATOM 2894 O O . VAL A 1 384 ? 8.32 44.094 18.562 1 98.5 384 VAL A O 1
ATOM 2897 N N . ILE A 1 385 ? 6.66 42.625 18.516 1 98.31 385 ILE A N 1
ATOM 2898 C CA . ILE A 1 385 ? 7.277 41.781 19.547 1 98.31 385 ILE A CA 1
ATOM 2899 C C . ILE A 1 385 ? 8.594 41.219 19.016 1 98.31 385 ILE A C 1
ATOM 2901 O O . ILE A 1 385 ? 9.617 41.25 19.719 1 98.31 385 ILE A O 1
ATOM 2905 N N . PHE A 1 386 ? 8.602 40.656 17.844 1 97.88 386 PHE A N 1
ATOM 2906 C CA . PHE A 1 386 ? 9.812 40.062 17.281 1 97.88 386 PHE A CA 1
ATOM 2907 C C . PHE A 1 386 ? 10.906 41.094 17.141 1 97.88 386 PHE A C 1
ATOM 2909 O O . PHE A 1 386 ? 12.047 40.875 17.547 1 97.88 386 PHE A O 1
ATOM 2916 N N . ARG A 1 387 ? 10.555 42.219 16.531 1 97 387 ARG A N 1
ATOM 2917 C CA . ARG A 1 387 ? 11.547 43.281 16.359 1 97 387 ARG A CA 1
ATOM 2918 C C . ARG A 1 387 ? 12.109 43.719 17.703 1 97 387 ARG A C 1
ATOM 2920 O O . ARG A 1 387 ? 13.328 43.906 17.844 1 97 387 ARG A O 1
ATOM 2927 N N . PHE A 1 388 ? 11.227 43.938 18.625 1 97.5 388 PHE A N 1
ATOM 2928 C CA . PHE A 1 388 ? 11.625 44.406 19.953 1 97.5 388 PHE A CA 1
ATOM 2929 C C . PHE A 1 388 ? 12.516 43.375 20.641 1 97.5 388 PHE A C 1
ATOM 2931 O O . PHE A 1 388 ? 13.602 43.719 21.125 1 97.5 388 PHE A O 1
ATOM 2938 N N . VAL A 1 389 ? 12.125 42.156 20.688 1 96.81 389 VAL A N 1
ATOM 2939 C CA . VAL A 1 389 ? 12.836 41.125 21.406 1 96.81 389 VAL A CA 1
ATOM 2940 C C . VAL A 1 389 ? 14.172 40.844 20.719 1 96.81 389 VAL A C 1
ATOM 2942 O O . VAL A 1 389 ? 15.195 40.656 21.391 1 96.81 389 VAL A O 1
ATOM 2945 N N . ILE A 1 390 ? 14.188 40.812 19.391 1 96 390 ILE A N 1
ATOM 2946 C CA . ILE A 1 390 ? 15.414 40.531 18.641 1 96 390 ILE A CA 1
ATOM 2947 C C . ILE A 1 390 ? 16.453 41.625 18.969 1 96 390 ILE A C 1
ATOM 2949 O O . ILE A 1 390 ? 17.609 41.312 19.25 1 96 390 ILE A O 1
ATOM 2953 N N . THR A 1 391 ? 16.062 42.844 18.969 1 95.31 391 THR A N 1
ATOM 2954 C CA . THR A 1 391 ? 16.984 43.969 19.141 1 95.31 391 THR A CA 1
ATOM 2955 C C . THR A 1 391 ? 17.328 44.156 20.609 1 95.31 391 THR A C 1
ATOM 2957 O O . THR A 1 391 ? 18.5 44.375 20.953 1 95.31 391 THR A O 1
ATOM 2960 N N . LYS A 1 392 ? 16.344 44.062 21.453 1 96.19 392 LYS A N 1
ATOM 2961 C CA . LYS A 1 392 ? 16.562 44.312 22.875 1 96.19 392 LYS A CA 1
ATOM 2962 C C . LYS A 1 392 ? 17.391 43.188 23.5 1 96.19 392 LYS A C 1
ATOM 2964 O O . LYS A 1 392 ? 18.219 43.438 24.375 1 96.19 392 LYS A O 1
ATOM 2969 N N . TRP A 1 393 ? 17.141 42 23.109 1 95.31 393 TRP A N 1
ATOM 2970 C CA . TRP A 1 393 ? 17.844 40.875 23.703 1 95.31 393 TRP A CA 1
ATOM 2971 C C . TRP A 1 393 ? 19 40.406 22.812 1 95.31 393 TRP A C 1
ATOM 2973 O O . TRP A 1 393 ? 19.656 39.406 23.094 1 95.31 393 TRP A O 1
ATOM 2983 N N . ASN A 1 394 ? 19.219 41.062 21.781 1 92.38 394 ASN A N 1
ATOM 2984 C CA . ASN A 1 394 ? 20.312 40.812 20.844 1 92.38 394 ASN A CA 1
ATOM 2985 C C . ASN A 1 394 ? 20.344 39.344 20.406 1 92.38 394 ASN A C 1
ATOM 2987 O O . ASN A 1 394 ? 21.359 38.688 20.531 1 92.38 394 ASN A O 1
ATOM 2991 N N . LEU A 1 395 ? 19.188 38.969 19.922 1 92.44 395 LEU A N 1
ATOM 2992 C CA . LEU A 1 395 ? 19.078 37.562 19.5 1 92.44 395 LEU A CA 1
ATOM 2993 C C . LEU A 1 395 ? 19.75 37.344 18.156 1 92.44 395 LEU A C 1
ATOM 2995 O O . LEU A 1 395 ? 19.719 38.25 17.297 1 92.44 395 LEU A O 1
ATOM 2999 N N . ARG A 1 396 ? 20.266 36.156 17.875 1 89.06 396 ARG A N 1
ATOM 3000 C CA . ARG A 1 396 ? 21.047 35.844 16.688 1 89.06 396 ARG A CA 1
ATOM 3001 C C . ARG A 1 396 ? 20.172 35.25 15.586 1 89.06 396 ARG A C 1
ATOM 3003 O O . ARG A 1 396 ? 20.453 34.188 15.062 1 89.06 396 ARG A O 1
ATOM 3010 N N . THR A 1 397 ? 19.172 36 15.25 1 92.38 397 THR A N 1
ATOM 3011 C CA . THR A 1 397 ? 18.344 35.625 14.109 1 92.38 397 THR A CA 1
ATOM 3012 C C . THR A 1 397 ? 19.141 35.719 12.812 1 92.38 397 THR A C 1
ATOM 3014 O O . THR A 1 397 ? 20.234 36.281 12.789 1 92.38 397 THR A O 1
ATOM 3017 N N . PRO A 1 398 ? 18.656 35.062 11.836 1 89.19 398 PRO A N 1
ATOM 3018 C CA . PRO A 1 398 ? 19.391 35.062 10.57 1 89.19 398 PRO A CA 1
ATOM 3019 C C . PRO A 1 398 ? 19.891 36.438 10.172 1 89.19 398 PRO A C 1
ATOM 3021 O O . PRO A 1 398 ? 19.109 37.406 10.164 1 89.19 398 PRO A O 1
ATOM 3024 N N . GLY A 1 399 ? 21.203 36.562 9.844 1 90.44 399 GLY A N 1
ATOM 3025 C CA . GLY A 1 399 ? 21.812 37.812 9.414 1 90.44 399 GLY A CA 1
ATOM 3026 C C . GLY A 1 399 ? 22.438 38.594 10.555 1 90.44 399 GLY A C 1
ATOM 3027 O O . GLY A 1 399 ? 23.078 39.625 10.336 1 90.44 399 GLY A O 1
ATOM 3028 N N . ARG A 1 400 ? 22.328 38.094 11.781 1 91.38 400 ARG A N 1
ATOM 3029 C CA . ARG A 1 400 ? 22.859 38.844 12.938 1 91.38 400 ARG A CA 1
ATOM 3030 C C . ARG A 1 400 ? 23.969 38.031 13.617 1 91.38 400 ARG A C 1
ATOM 3032 O O . ARG A 1 400 ? 24.469 38.438 14.672 1 91.38 400 ARG A O 1
ATOM 3039 N N . GLU A 1 401 ? 24.375 36.938 13 1 76.62 401 GLU A N 1
ATOM 3040 C CA . GLU A 1 401 ? 25.438 36.125 13.562 1 76.62 401 GLU A CA 1
ATOM 3041 C C . GLU A 1 401 ? 26.797 36.844 13.438 1 76.62 401 GLU A C 1
ATOM 3043 O O . GLU A 1 401 ? 26.984 37.656 12.547 1 76.62 401 GLU A O 1
ATOM 3048 N N . GLU A 1 402 ? 27.656 36.875 14.508 1 62.47 402 GLU A N 1
ATOM 3049 C CA . GLU A 1 402 ? 28.984 37.5 14.422 1 62.47 402 GLU A CA 1
ATOM 3050 C C . GLU A 1 402 ? 29.766 36.906 13.25 1 62.47 402 GLU A C 1
ATOM 3052 O O . GLU A 1 402 ? 30.484 37.625 12.555 1 62.47 402 GLU A O 1
ATOM 3057 N N . ASP A 1 403 ? 30.266 35.625 13.273 1 51.16 403 ASP A N 1
ATOM 3058 C CA . ASP A 1 403 ? 31.062 35 12.219 1 51.16 403 ASP A CA 1
ATOM 3059 C C . ASP A 1 403 ? 30.203 34.656 11.016 1 51.16 403 ASP A C 1
ATOM 3061 O O . ASP A 1 403 ? 29.109 34.125 11.172 1 51.16 403 ASP A O 1
ATOM 3065 N N . ALA A 1 404 ? 30.25 35.438 9.852 1 44.62 404 ALA A N 1
ATOM 3066 C CA . ALA A 1 404 ? 29.422 35.281 8.648 1 44.62 404 ALA A CA 1
ATOM 3067 C C . ALA A 1 404 ? 29.125 33.812 8.344 1 44.62 404 ALA A C 1
ATOM 3069 O O . ALA A 1 404 ? 30.031 33.062 8.023 1 44.62 404 ALA A O 1
ATOM 3070 N N . ILE A 1 405 ? 28.281 33.094 8.898 1 38.66 405 ILE A N 1
ATOM 3071 C CA . ILE A 1 405 ? 27.812 31.781 8.438 1 38.66 405 ILE A CA 1
ATOM 3072 C C . ILE A 1 405 ? 27.188 31.922 7.047 1 38.66 405 ILE A C 1
ATOM 3074 O O . ILE A 1 405 ? 26.062 32.406 6.902 1 38.66 405 ILE A O 1
ATOM 3078 N N . GLU A 1 406 ? 27.641 32.438 6.137 1 39.5 406 GLU A N 1
ATOM 3079 C CA . GLU A 1 406 ? 27.172 32.312 4.762 1 39.5 406 GLU A CA 1
ATOM 3080 C C . GLU A 1 406 ? 26.594 30.906 4.508 1 39.5 406 GLU A C 1
ATOM 3082 O O . GLU A 1 406 ? 25.625 30.766 3.77 1 39.5 406 GLU A O 1
ATOM 3087 N N . ALA A 1 407 ? 27.281 29.906 4.953 1 39.53 407 ALA A N 1
ATOM 3088 C CA . ALA A 1 407 ? 27.125 28.516 4.504 1 39.53 407 ALA A CA 1
ATOM 3089 C C . ALA A 1 407 ? 25.812 27.922 5.008 1 39.53 407 ALA A C 1
ATOM 3091 O O . ALA A 1 407 ? 25.219 27.078 4.344 1 39.53 407 ALA A O 1
ATOM 3092 N N . ASP A 1 408 ? 25.312 28.266 6.129 1 39.56 408 ASP A N 1
ATOM 3093 C CA . ASP A 1 408 ? 24.266 27.469 6.766 1 39.56 408 ASP A CA 1
ATOM 3094 C C . ASP A 1 408 ? 22.906 27.797 6.172 1 39.56 408 ASP A C 1
ATOM 3096 O O . ASP A 1 408 ? 21.984 26.984 6.254 1 39.56 408 ASP A O 1
ATOM 3100 N N . LEU A 1 409 ? 22.656 28.891 5.746 1 40.84 409 LEU A N 1
ATOM 3101 C CA . LEU A 1 409 ? 21.312 29.219 5.262 1 40.84 409 LEU A CA 1
ATOM 3102 C C . LEU A 1 409 ? 20.969 28.406 4.016 1 40.84 409 LEU A C 1
ATOM 3104 O O . LEU A 1 409 ? 19.812 28.016 3.818 1 40.84 409 LEU A O 1
ATOM 3108 N N . GLU A 1 410 ? 21.938 28.234 3.193 1 37.06 410 GLU A N 1
ATOM 3109 C CA . GLU A 1 410 ? 21.688 27.422 2.002 1 37.06 410 GLU A CA 1
ATOM 3110 C C . GLU A 1 410 ? 21.328 26 2.371 1 37.06 410 GLU A C 1
ATOM 3112 O O . GLU A 1 410 ? 20.562 25.344 1.659 1 37.06 410 GLU A O 1
ATOM 3117 N N . ALA A 1 411 ? 21.922 25.703 3.434 1 39.66 411 ALA A N 1
ATOM 3118 C CA . ALA A 1 411 ? 21.703 24.312 3.848 1 39.66 411 ALA A CA 1
ATOM 3119 C C . ALA A 1 411 ? 20.281 24.109 4.363 1 39.66 411 ALA A C 1
ATOM 3121 O O . ALA A 1 411 ? 19.75 23 4.32 1 39.66 411 ALA A O 1
ATOM 3122 N N . THR A 1 412 ? 19.797 25.047 5.035 1 38.28 412 THR A N 1
ATOM 3123 C CA . THR A 1 412 ? 18.469 24.875 5.621 1 38.28 412 THR A CA 1
ATOM 3124 C C . THR A 1 412 ? 17.391 24.812 4.535 1 38.28 412 THR A C 1
ATOM 3126 O O . THR A 1 412 ? 16.406 24.094 4.676 1 38.28 412 THR A O 1
ATOM 3129 N N . ALA A 1 413 ? 17.359 25.719 3.598 1 39.28 413 ALA A N 1
ATOM 3130 C CA . ALA A 1 413 ? 16.344 25.656 2.557 1 39.28 413 ALA A CA 1
ATOM 3131 C C . ALA A 1 413 ? 16.438 24.344 1.767 1 39.28 413 ALA A C 1
ATOM 3133 O O . ALA A 1 413 ? 15.461 23.891 1.175 1 39.28 413 ALA A O 1
ATOM 3134 N N . ALA A 1 414 ? 17.75 23.906 1.608 1 36.78 414 ALA A N 1
ATOM 3135 C CA . ALA A 1 414 ? 17.984 22.812 0.672 1 36.78 414 ALA A CA 1
ATOM 3136 C C . ALA A 1 414 ? 17.969 21.453 1.393 1 36.78 414 ALA A C 1
ATOM 3138 O O . ALA A 1 414 ? 18.156 20.406 0.769 1 36.78 414 ALA A O 1
ATOM 3139 N N . LYS A 1 415 ? 18.219 21.422 2.723 1 36.5 415 LYS A N 1
ATOM 3140 C CA . LYS A 1 415 ? 18.5 20.047 3.115 1 36.5 415 LYS A CA 1
ATOM 3141 C C . LYS A 1 415 ? 17.312 19.141 2.844 1 36.5 415 LYS A C 1
ATOM 3143 O O . LYS A 1 415 ? 16.25 19.312 3.432 1 36.5 415 LYS A O 1
ATOM 3148 N N . PRO A 1 416 ? 17.531 18.438 1.795 1 33.03 416 PRO A N 1
ATOM 3149 C CA . PRO A 1 416 ? 16.656 17.297 1.492 1 33.03 416 PRO A CA 1
ATOM 3150 C C . PRO A 1 416 ? 16.547 16.312 2.654 1 33.03 416 PRO A C 1
ATOM 3152 O O . PRO A 1 416 ? 17.516 16.109 3.393 1 33.03 416 PRO A O 1
ATOM 3155 N N . ILE A 1 417 ? 15.562 16.234 3.244 1 28.89 417 ILE A N 1
ATOM 3156 C CA . ILE A 1 417 ? 15.477 15.094 4.145 1 28.89 417 ILE A CA 1
ATOM 3157 C C . ILE A 1 417 ? 16.125 13.875 3.496 1 28.89 417 ILE A C 1
ATOM 3159 O O . ILE A 1 417 ? 15.68 13.406 2.445 1 28.89 417 ILE A O 1
ATOM 3163 N N . LYS A 1 418 ? 17.438 13.742 3.619 1 30.08 418 LYS A N 1
ATOM 3164 C CA . LYS A 1 418 ? 18.062 12.461 3.281 1 30.08 418 LYS A CA 1
ATOM 3165 C C . LYS A 1 418 ? 17.312 11.305 3.943 1 30.08 418 LYS A C 1
ATOM 3167 O O . LYS A 1 418 ? 16.953 11.391 5.117 1 30.08 418 LYS A O 1
ATOM 3172 N N . MET B 1 1 ? 23.453 0.588 -44.844 1 33.69 1 MET B N 1
ATOM 3173 C CA . MET B 1 1 ? 22.531 -0.488 -44.5 1 33.69 1 MET B CA 1
ATOM 3174 C C . MET B 1 1 ? 22.891 -1.118 -43.188 1 33.69 1 MET B C 1
ATOM 3176 O O . MET B 1 1 ? 22.188 -1.99 -42.688 1 33.69 1 MET B O 1
ATOM 3180 N N . SER B 1 2 ? 24.141 -1.078 -42.75 1 41.09 2 SER B N 1
ATOM 3181 C CA . SER B 1 2 ? 24.688 -1.708 -41.531 1 41.09 2 SER B CA 1
ATOM 3182 C C . SER B 1 2 ? 24.312 -0.925 -40.281 1 41.09 2 SER B C 1
ATOM 3184 O O . SER B 1 2 ? 24.438 -1.432 -39.156 1 41.09 2 SER B O 1
ATOM 3186 N N . SER B 1 3 ? 24.125 0.363 -40.438 1 45.44 3 SER B N 1
ATOM 3187 C CA . SER B 1 3 ? 23.875 1.158 -39.219 1 45.44 3 SER B CA 1
ATOM 3188 C C . SER B 1 3 ? 22.484 0.877 -38.656 1 45.44 3 SER B C 1
ATOM 3190 O O . SER B 1 3 ? 22.219 1.133 -37.5 1 45.44 3 SER B O 1
ATOM 3192 N N . THR B 1 4 ? 21.609 0.495 -39.562 1 44.75 4 THR B N 1
ATOM 3193 C CA . THR B 1 4 ? 20.234 0.287 -39.125 1 44.75 4 THR B CA 1
ATOM 3194 C C . THR B 1 4 ? 20.125 -0.969 -38.25 1 44.75 4 THR B C 1
ATOM 3196 O O . THR B 1 4 ? 19.203 -1.098 -37.438 1 44.75 4 THR B O 1
ATOM 3199 N N . THR B 1 5 ? 21.141 -1.875 -38.438 1 40.97 5 THR B N 1
ATOM 3200 C CA . THR B 1 5 ? 21 -3.109 -37.688 1 40.97 5 THR B CA 1
ATOM 3201 C C . THR B 1 5 ? 21.438 -2.891 -36.219 1 40.97 5 THR B C 1
ATOM 3203 O O . THR B 1 5 ? 20.984 -3.611 -35.344 1 40.97 5 THR B O 1
ATOM 3206 N N . ALA B 1 6 ? 22.344 -1.857 -36.062 1 48.16 6 ALA B N 1
ATOM 3207 C CA . ALA B 1 6 ? 22.797 -1.668 -34.688 1 48.16 6 ALA B CA 1
ATOM 3208 C C . ALA B 1 6 ? 21.75 -0.95 -33.844 1 48.16 6 ALA B C 1
ATOM 3210 O O . ALA B 1 6 ? 21.594 -1.229 -32.656 1 48.16 6 ALA B O 1
ATOM 3211 N N . GLU B 1 7 ? 21.172 0.027 -34.5 1 44.44 7 GLU B N 1
ATOM 3212 C CA . GLU B 1 7 ? 20.125 0.734 -33.75 1 44.44 7 GLU B CA 1
ATOM 3213 C C . GLU B 1 7 ? 18.953 -0.19 -33.438 1 44.44 7 GLU B C 1
ATOM 3215 O O . GLU B 1 7 ? 18.359 -0.093 -32.375 1 44.44 7 GLU B O 1
ATOM 3220 N N . GLY B 1 8 ? 18.641 -1.078 -34.312 1 42.59 8 GLY B N 1
ATOM 3221 C CA . GLY B 1 8 ? 17.578 -2.059 -34.094 1 42.59 8 GLY B CA 1
ATOM 3222 C C . GLY B 1 8 ? 17.922 -3.061 -33.031 1 42.59 8 GLY B C 1
ATOM 3223 O O . GLY B 1 8 ? 17.062 -3.428 -32.219 1 42.59 8 GLY B O 1
ATOM 3224 N N . ALA B 1 9 ? 19.094 -3.529 -33.062 1 43.44 9 ALA B N 1
ATOM 3225 C CA . ALA B 1 9 ? 19.547 -4.484 -32.062 1 43.44 9 ALA B CA 1
ATOM 3226 C C . ALA B 1 9 ? 19.609 -3.848 -30.672 1 43.44 9 ALA B C 1
ATOM 3228 O O . ALA B 1 9 ? 19.266 -4.48 -29.672 1 43.44 9 ALA B O 1
ATOM 3229 N N . LYS B 1 10 ? 20.125 -2.594 -30.609 1 47.41 10 LYS B N 1
ATOM 3230 C CA . LYS B 1 10 ? 20.156 -1.879 -29.344 1 47.41 10 LYS B CA 1
ATOM 3231 C C . LYS B 1 10 ? 18.75 -1.605 -28.812 1 47.41 10 LYS B C 1
ATOM 3233 O O . LYS B 1 10 ? 18.516 -1.708 -27.609 1 47.41 10 LYS B O 1
ATOM 3238 N N . SER B 1 11 ? 17.922 -1.349 -29.75 1 51.12 11 SER B N 1
ATOM 3239 C CA . SER B 1 11 ? 16.531 -1.111 -29.359 1 51.12 11 SER B CA 1
ATOM 3240 C C . SER B 1 11 ? 15.852 -2.4 -28.906 1 51.12 11 SER B C 1
ATOM 3242 O O . SER B 1 11 ? 15.109 -2.402 -27.922 1 51.12 11 SER B O 1
ATOM 3244 N N . LYS B 1 12 ? 16.094 -3.527 -29.578 1 51.5 12 LYS B N 1
ATOM 3245 C CA . LYS B 1 12 ? 15.555 -4.824 -29.172 1 51.5 12 LYS B CA 1
ATOM 3246 C C . LYS B 1 12 ? 16.125 -5.266 -27.828 1 51.5 12 LYS B C 1
ATOM 3248 O O . LYS B 1 12 ? 15.406 -5.801 -26.984 1 51.5 12 LYS B O 1
ATOM 3253 N N . GLY B 1 13 ? 17.344 -4.949 -27.703 1 55.97 13 GLY B N 1
ATOM 3254 C CA . GLY B 1 13 ? 17.984 -5.246 -26.422 1 55.97 13 GLY B CA 1
ATOM 3255 C C . GLY B 1 13 ? 17.406 -4.465 -25.266 1 55.97 13 GLY B C 1
ATOM 3256 O O . GLY B 1 13 ? 17.188 -5.016 -24.188 1 55.97 13 GLY B O 1
ATOM 3257 N N . LYS B 1 14 ? 17.125 -3.221 -25.594 1 64.06 14 LYS B N 1
ATOM 3258 C CA . LYS B 1 14 ? 16.531 -2.385 -24.562 1 64.06 14 LYS B CA 1
ATOM 3259 C C . LYS B 1 14 ? 15.117 -2.854 -24.219 1 64.06 14 LYS B C 1
ATOM 3261 O O . LYS B 1 14 ? 14.719 -2.863 -23.062 1 64.06 14 LYS B O 1
ATOM 3266 N N . GLY B 1 15 ? 14.398 -3.266 -25.234 1 70.12 15 GLY B N 1
ATOM 3267 C CA . GLY B 1 15 ? 13.062 -3.803 -25.016 1 70.12 15 GLY B CA 1
ATOM 3268 C C . GLY B 1 15 ? 13.055 -5.078 -24.203 1 70.12 15 GLY B C 1
ATOM 3269 O O . GLY B 1 15 ? 12.25 -5.223 -23.281 1 70.12 15 GLY B O 1
ATOM 3270 N N . LEU B 1 16 ? 13.93 -5.941 -24.531 1 71.75 16 LEU B N 1
ATOM 3271 C CA . LEU B 1 16 ? 14.023 -7.199 -23.797 1 71.75 16 LEU B CA 1
ATOM 3272 C C . LEU B 1 16 ? 14.445 -6.953 -22.344 1 71.75 16 LEU B C 1
ATOM 3274 O O . LEU B 1 16 ? 13.945 -7.605 -21.422 1 71.75 16 LEU B O 1
ATOM 3278 N N . ALA B 1 17 ? 15.312 -5.984 -22.203 1 75 17 ALA B N 1
ATOM 3279 C CA . ALA B 1 17 ? 15.758 -5.637 -20.859 1 75 17 ALA B CA 1
ATOM 3280 C C . ALA B 1 17 ? 14.609 -5.098 -20.016 1 75 17 ALA B C 1
ATOM 3282 O O . ALA B 1 17 ? 14.492 -5.414 -18.828 1 75 17 ALA B O 1
ATOM 3283 N N . GLY B 1 18 ? 13.828 -4.297 -20.625 1 80 18 GLY B N 1
ATOM 3284 C CA . GLY B 1 18 ? 12.648 -3.781 -19.953 1 80 18 GLY B CA 1
ATOM 3285 C C . GLY B 1 18 ? 11.656 -4.867 -19.562 1 80 18 GLY B C 1
ATOM 3286 O O . GLY B 1 18 ? 11.109 -4.855 -18.453 1 80 18 GLY B O 1
ATOM 3287 N N . LEU B 1 19 ? 11.5 -5.77 -20.453 1 79.81 19 LEU B N 1
ATOM 3288 C CA . LEU B 1 19 ? 10.586 -6.875 -20.203 1 79.81 19 LEU B CA 1
ATOM 3289 C C . LEU B 1 19 ? 11.125 -7.77 -19.078 1 79.81 19 LEU B C 1
ATOM 3291 O O . LEU B 1 19 ? 10.352 -8.258 -18.25 1 79.81 19 LEU B O 1
ATOM 3295 N N . GLN B 1 20 ? 12.359 -7.984 -19.078 1 77.25 20 GLN B N 1
ATOM 3296 C CA . GLN B 1 20 ? 12.977 -8.789 -18.031 1 77.25 20 GLN B CA 1
ATOM 3297 C C . GLN B 1 20 ? 12.844 -8.109 -16.672 1 77.25 20 GLN B C 1
ATOM 3299 O O . GLN B 1 20 ? 12.555 -8.766 -15.664 1 77.25 20 GLN B O 1
ATOM 3304 N N . ARG B 1 21 ? 13.016 -6.855 -16.766 1 81.75 21 ARG B N 1
ATOM 3305 C CA . ARG B 1 21 ? 12.867 -6.094 -15.523 1 81.75 21 ARG B CA 1
ATOM 3306 C C . ARG B 1 21 ? 11.43 -6.16 -15.008 1 81.75 21 ARG B C 1
ATOM 3308 O O . ARG B 1 21 ? 11.203 -6.297 -13.805 1 81.75 21 ARG B O 1
ATOM 3315 N N . PHE B 1 22 ? 10.594 -6.059 -15.914 1 85.25 22 PHE B N 1
ATOM 3316 C CA . PHE B 1 22 ? 9.188 -6.191 -15.562 1 85.25 22 PHE B CA 1
ATOM 3317 C C . PHE B 1 22 ? 8.906 -7.562 -14.961 1 85.25 22 PHE B C 1
ATOM 3319 O O . PHE B 1 22 ? 8.258 -7.664 -13.914 1 85.25 22 PHE B O 1
ATOM 3326 N N . GLY B 1 23 ? 9.406 -8.555 -15.531 1 77.94 23 GLY B N 1
ATOM 3327 C CA . GLY B 1 23 ? 9.219 -9.906 -15.023 1 77.94 23 GLY B CA 1
ATOM 3328 C C . GLY B 1 23 ? 9.758 -10.094 -13.617 1 77.94 23 GLY B C 1
ATOM 3329 O O . GLY B 1 23 ? 9.102 -10.711 -12.773 1 77.94 23 GLY B O 1
ATOM 3330 N N . ARG B 1 24 ? 10.852 -9.531 -13.367 1 77.06 24 ARG B N 1
ATOM 3331 C CA . ARG B 1 24 ? 11.477 -9.648 -12.047 1 77.06 24 ARG B CA 1
ATOM 3332 C C . ARG B 1 24 ? 10.695 -8.875 -11 1 77.06 24 ARG B C 1
ATOM 3334 O O . ARG B 1 24 ? 10.641 -9.281 -9.836 1 77.06 24 ARG B O 1
ATOM 3341 N N . SER B 1 25 ? 10.133 -7.812 -11.445 1 84.44 25 SER B N 1
ATOM 3342 C CA . SER B 1 25 ? 9.398 -6.973 -10.508 1 84.44 25 SER B CA 1
ATOM 3343 C C . SER B 1 25 ? 8.125 -7.664 -10.023 1 84.44 25 SER B C 1
ATOM 3345 O O . SE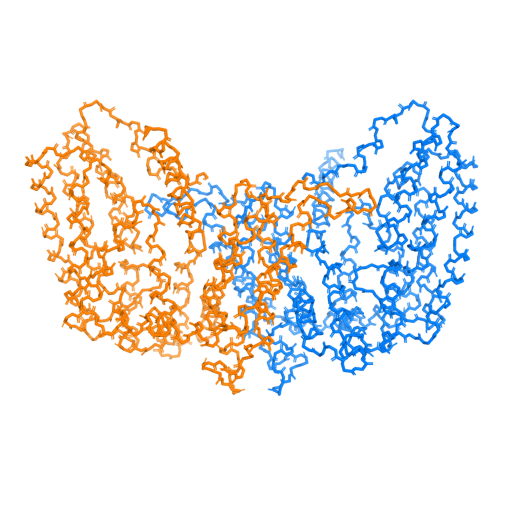R B 1 25 ? 7.555 -7.277 -9 1 84.44 25 SER B O 1
ATOM 3347 N N . LEU B 1 26 ? 7.684 -8.711 -10.703 1 80.38 26 LEU B N 1
ATOM 3348 C CA . LEU B 1 26 ? 6.48 -9.445 -10.336 1 80.38 26 LEU B CA 1
ATOM 3349 C C . LEU B 1 26 ? 6.77 -10.43 -9.203 1 80.38 26 LEU B C 1
ATOM 3351 O O . LEU B 1 26 ? 5.844 -10.938 -8.562 1 80.38 26 LEU B O 1
ATOM 3355 N N . MET B 1 27 ? 8.016 -10.672 -8.906 1 73.31 27 MET B N 1
ATOM 3356 C CA . MET B 1 27 ? 8.398 -11.68 -7.918 1 73.31 27 MET B CA 1
ATOM 3357 C C . MET B 1 27 ? 8.148 -11.172 -6.5 1 73.31 27 MET B C 1
ATOM 3359 O O . MET B 1 27 ? 7.754 -11.945 -5.625 1 73.31 27 MET B O 1
ATOM 3363 N N . LEU B 1 28 ? 8.312 -9.914 -6.246 1 75.88 28 LEU B N 1
ATOM 3364 C CA . LEU B 1 28 ? 8.234 -9.359 -4.898 1 75.88 28 LEU B CA 1
ATOM 3365 C C . LEU B 1 28 ? 6.82 -9.492 -4.34 1 75.88 28 LEU B C 1
ATOM 3367 O O . LEU B 1 28 ? 6.641 -9.961 -3.213 1 75.88 28 LEU B O 1
ATOM 3371 N N . PRO B 1 29 ? 5.824 -9.148 -5.098 1 81.88 29 PRO B N 1
ATOM 3372 C CA . PRO B 1 29 ? 4.469 -9.281 -4.551 1 81.88 29 PRO B CA 1
ATOM 3373 C C . PRO B 1 29 ? 4.047 -10.734 -4.363 1 81.88 29 PRO B C 1
ATOM 3375 O O . PRO B 1 29 ? 3.193 -11.031 -3.521 1 81.88 29 PRO B O 1
ATOM 3378 N N . ILE B 1 30 ? 4.656 -11.617 -5.02 1 75.69 30 ILE B N 1
ATOM 3379 C CA . ILE B 1 30 ? 4.258 -13.023 -4.996 1 75.69 30 ILE B CA 1
ATOM 3380 C C . ILE B 1 30 ? 4.934 -13.727 -3.822 1 75.69 30 ILE B C 1
ATOM 3382 O O . ILE B 1 30 ? 4.438 -14.75 -3.336 1 75.69 30 ILE B O 1
ATOM 3386 N N . ALA B 1 31 ? 5.965 -13.172 -3.264 1 74.12 31 ALA B N 1
ATOM 3387 C CA . ALA B 1 31 ? 6.762 -13.812 -2.217 1 74.12 31 ALA B CA 1
ATOM 3388 C C . ALA B 1 31 ? 5.922 -14.062 -0.966 1 74.12 31 ALA B C 1
ATOM 3390 O O . ALA B 1 31 ? 6.219 -14.969 -0.186 1 74.12 31 ALA B O 1
ATOM 3391 N N . ALA B 1 32 ? 4.887 -13.281 -0.782 1 78.75 32 ALA B N 1
ATOM 3392 C CA . ALA B 1 32 ? 4.09 -13.438 0.429 1 78.75 32 ALA B CA 1
ATOM 3393 C C . ALA B 1 32 ? 2.945 -14.43 0.205 1 78.75 32 ALA B C 1
ATOM 3395 O O . ALA B 1 32 ? 2.271 -14.828 1.155 1 78.75 32 ALA B O 1
ATOM 3396 N N . LEU B 1 33 ? 2.729 -14.914 -0.975 1 80.94 33 LEU B N 1
ATOM 3397 C CA . LEU B 1 33 ? 1.536 -15.68 -1.326 1 80.94 33 LEU B CA 1
ATOM 3398 C C . LEU B 1 33 ? 1.59 -17.078 -0.721 1 80.94 33 LEU B C 1
ATOM 3400 O O . LEU B 1 33 ? 0.558 -17.625 -0.334 1 80.94 33 LEU B O 1
ATOM 3404 N N . PRO B 1 34 ? 2.775 -17.672 -0.617 1 80.56 34 PRO B N 1
ATOM 3405 C CA . PRO B 1 34 ? 2.799 -18.984 0.037 1 80.56 34 PRO B CA 1
ATOM 3406 C C . PRO B 1 34 ? 2.258 -18.938 1.463 1 80.56 34 PRO B C 1
ATOM 3408 O O . PRO B 1 34 ? 1.479 -19.812 1.858 1 80.56 34 PRO B O 1
ATOM 3411 N N . ALA B 1 35 ? 2.734 -17.984 2.174 1 83.5 35 ALA B N 1
ATOM 3412 C CA . ALA B 1 35 ? 2.217 -17.828 3.531 1 83.5 35 ALA B CA 1
ATOM 3413 C C . ALA B 1 35 ? 0.718 -17.547 3.518 1 83.5 35 ALA B C 1
ATOM 3415 O O . ALA B 1 35 ? -0.03 -18.062 4.344 1 83.5 35 ALA B O 1
ATOM 3416 N N . ALA B 1 36 ? 0.249 -16.75 2.602 1 89.88 36 ALA B N 1
ATOM 3417 C CA . ALA B 1 36 ? -1.171 -16.422 2.465 1 89.88 36 ALA B CA 1
ATOM 3418 C C . ALA B 1 36 ? -1.984 -17.688 2.164 1 89.88 36 ALA B C 1
ATOM 3420 O O . ALA B 1 36 ? -3.062 -17.891 2.727 1 89.88 36 ALA B O 1
ATOM 3421 N N . ALA B 1 37 ? -1.452 -18.469 1.324 1 87.62 37 ALA B N 1
ATOM 3422 C CA . ALA B 1 37 ? -2.121 -19.703 0.919 1 87.62 37 ALA B CA 1
ATOM 3423 C C . ALA B 1 37 ? -2.262 -20.672 2.098 1 87.62 37 ALA B C 1
ATOM 3425 O O . ALA B 1 37 ? -3.311 -21.297 2.277 1 87.62 37 ALA B O 1
ATOM 3426 N N . LEU B 1 38 ? -1.209 -20.75 2.861 1 87.62 38 LEU B N 1
ATOM 3427 C CA . LEU B 1 38 ? -1.231 -21.625 4.035 1 87.62 38 LEU B CA 1
ATOM 3428 C C . LEU B 1 38 ? -2.268 -21.141 5.043 1 87.62 38 LEU B C 1
ATOM 3430 O O . LEU B 1 38 ? -3.068 -21.938 5.543 1 87.62 38 LEU B O 1
ATOM 3434 N N . LEU B 1 39 ? -2.256 -19.875 5.301 1 90.94 39 LEU B N 1
ATOM 3435 C CA . LEU B 1 39 ? -3.211 -19.312 6.246 1 90.94 39 LEU B CA 1
ATOM 3436 C C . LEU B 1 39 ? -4.641 -19.484 5.746 1 90.94 39 LEU B C 1
ATOM 3438 O O . LEU B 1 39 ? -5.527 -19.875 6.516 1 90.94 39 LEU B O 1
ATOM 3442 N N . ASN B 1 40 ? -4.801 -19.25 4.523 1 88.75 40 ASN B N 1
ATOM 3443 C CA . ASN B 1 40 ? -6.125 -19.391 3.924 1 88.75 40 ASN B CA 1
ATOM 3444 C C . ASN B 1 40 ? -6.637 -20.812 4.023 1 88.75 40 ASN B C 1
ATOM 3446 O O . ASN B 1 40 ? -7.812 -21.047 4.32 1 88.75 40 ASN B O 1
ATOM 3450 N N . ARG B 1 41 ? -5.754 -21.75 3.752 1 88.12 41 ARG B N 1
ATOM 3451 C CA . ARG B 1 41 ? -6.16 -23.141 3.801 1 88.12 41 ARG B CA 1
ATOM 3452 C C . ARG B 1 41 ? -6.492 -23.562 5.227 1 88.12 41 ARG B C 1
ATOM 3454 O O . ARG B 1 41 ? -7.512 -24.219 5.469 1 88.12 41 ARG B O 1
ATOM 3461 N N . PHE B 1 42 ? -5.684 -23.156 6.168 1 90.12 42 PHE B N 1
ATOM 3462 C CA . PHE B 1 42 ? -5.93 -23.5 7.566 1 90.12 42 PHE B CA 1
ATOM 3463 C C . PHE B 1 42 ? -7.219 -22.844 8.062 1 90.12 42 PHE B C 1
ATOM 3465 O O . PHE B 1 42 ? -7.898 -23.391 8.93 1 90.12 42 PHE B O 1
ATOM 3472 N N . GLY B 1 43 ? -7.578 -21.781 7.441 1 91.69 43 GLY B N 1
ATOM 3473 C CA . GLY B 1 43 ? -8.758 -21.062 7.863 1 91.69 43 GLY B CA 1
ATOM 3474 C C . GLY B 1 43 ? -10.047 -21.625 7.293 1 91.69 43 GLY B C 1
ATOM 3475 O O . GLY B 1 43 ? -11.141 -21.172 7.652 1 91.69 43 GLY B O 1
ATOM 3476 N N . GLN B 1 44 ? -9.977 -22.625 6.508 1 87.69 44 GLN B N 1
ATOM 3477 C CA . GLN B 1 44 ? -11.164 -23.172 5.852 1 87.69 44 GLN B CA 1
ATOM 3478 C C . GLN B 1 44 ? -11.945 -24.078 6.797 1 87.69 44 GLN B C 1
ATOM 3480 O O . GLN B 1 44 ? -11.391 -24.609 7.766 1 87.69 44 GLN B O 1
ATOM 3485 N N . ASP B 1 45 ? -13.18 -24.234 6.527 1 86.69 45 ASP B N 1
ATOM 3486 C CA . ASP B 1 45 ? -14.141 -24.922 7.383 1 86.69 45 ASP B CA 1
ATOM 3487 C C . ASP B 1 45 ? -13.758 -26.391 7.566 1 86.69 45 ASP B C 1
ATOM 3489 O O . ASP B 1 45 ? -13.992 -26.969 8.633 1 86.69 45 ASP B O 1
ATOM 3493 N N . ASP B 1 46 ? -13.148 -27 6.547 1 84.31 46 ASP B N 1
ATOM 3494 C CA . ASP B 1 46 ? -12.93 -28.438 6.566 1 84.31 46 ASP B CA 1
ATOM 3495 C C . ASP B 1 46 ? -11.641 -28.797 7.297 1 84.31 46 ASP B C 1
ATOM 3497 O O . ASP B 1 46 ? -11.406 -29.953 7.637 1 84.31 46 ASP B O 1
ATOM 3501 N N . LEU B 1 47 ? -10.75 -27.797 7.621 1 87.75 47 LEU B N 1
ATOM 3502 C CA . LEU B 1 47 ? -9.523 -28.078 8.352 1 87.75 47 LEU B CA 1
ATOM 3503 C C . LEU B 1 47 ? -9.648 -27.672 9.812 1 87.75 47 LEU B C 1
ATOM 3505 O O . LEU B 1 47 ? -9.938 -28.5 10.672 1 87.75 47 LEU B O 1
ATOM 3509 N N . LEU B 1 48 ? -9.656 -26.281 10.047 1 91.12 48 LEU B N 1
ATOM 3510 C CA . LEU B 1 48 ? -9.711 -25.844 11.43 1 91.12 48 LEU B CA 1
ATOM 3511 C C . LEU B 1 48 ? -11.117 -25.406 11.812 1 91.12 48 LEU B C 1
ATOM 3513 O O . LEU B 1 48 ? -11.438 -25.281 12.992 1 91.12 48 LEU B O 1
ATOM 3517 N N . GLY B 1 49 ? -11.953 -25.25 10.82 1 92 49 GLY B N 1
ATOM 3518 C CA . GLY B 1 49 ? -13.281 -24.688 11.07 1 92 49 GLY B CA 1
ATOM 3519 C C . GLY B 1 49 ? -14.289 -25.734 11.5 1 92 49 GLY B C 1
ATOM 3520 O O . GLY B 1 49 ? -13.938 -26.703 12.18 1 92 49 GLY B O 1
ATOM 3521 N N . ALA B 1 50 ? -15.531 -25.484 11.211 1 90.69 50 ALA B N 1
ATOM 3522 C CA . ALA B 1 50 ? -16.672 -26.203 11.742 1 90.69 50 ALA B CA 1
ATOM 3523 C C . ALA B 1 50 ? -16.688 -27.656 11.266 1 90.69 50 ALA B C 1
ATOM 3525 O O . ALA B 1 50 ? -17.094 -28.562 11.992 1 90.69 50 ALA B O 1
ATOM 3526 N N . LYS B 1 51 ? -16.219 -27.938 10.117 1 89.62 51 LYS B N 1
ATOM 3527 C CA . LYS B 1 51 ? -16.266 -29.281 9.547 1 89.62 51 LYS B CA 1
ATOM 3528 C C . LYS B 1 51 ? -14.953 -30.016 9.789 1 89.62 51 LYS B C 1
ATOM 3530 O O . LYS B 1 51 ? -14.789 -31.172 9.359 1 89.62 51 LYS B O 1
ATOM 3535 N N . GLY B 1 52 ? -14.062 -29.281 10.445 1 90.19 52 GLY B N 1
ATOM 3536 C CA . GLY B 1 52 ? -12.789 -29.875 10.812 1 90.19 52 GLY B CA 1
ATOM 3537 C C . GLY B 1 52 ? -12.594 -30 12.32 1 90.19 52 GLY B C 1
ATOM 3538 O O . GLY B 1 52 ? -13.398 -30.625 13.008 1 90.19 52 GLY B O 1
ATOM 3539 N N . LEU B 1 53 ? -11.625 -29.297 12.93 1 93.25 53 LEU B N 1
ATOM 3540 C CA . LEU B 1 53 ? -11.266 -29.406 14.336 1 93.25 53 LEU B CA 1
ATOM 3541 C C . LEU B 1 53 ? -12.211 -28.578 15.203 1 93.25 53 LEU B C 1
ATOM 3543 O O . LEU B 1 53 ? -12.156 -28.641 16.438 1 93.25 53 LEU B O 1
ATOM 3547 N N . GLY B 1 54 ? -13.031 -27.797 14.602 1 93.69 54 GLY B N 1
ATOM 3548 C CA . GLY B 1 54 ? -14.023 -27.016 15.328 1 93.69 54 GLY B CA 1
ATOM 3549 C C . GLY B 1 54 ? -13.453 -25.766 15.961 1 93.69 54 GLY B C 1
ATOM 3550 O O . GLY B 1 54 ? -14.078 -25.172 16.844 1 93.69 54 GLY B O 1
ATOM 3551 N N . TRP B 1 55 ? -12.25 -25.359 15.633 1 95.5 55 TRP B N 1
ATOM 3552 C CA . TRP B 1 55 ? -11.641 -24.109 16.109 1 95.5 55 TRP B CA 1
ATOM 3553 C C . TRP B 1 55 ? -12.109 -22.938 15.258 1 95.5 55 TRP B C 1
ATOM 3555 O O . TRP B 1 55 ? -11.297 -22.281 14.594 1 95.5 55 TRP B O 1
ATOM 3565 N N . ASN B 1 56 ? -13.336 -22.641 15.367 1 94.56 56 ASN B N 1
ATOM 3566 C CA . ASN B 1 56 ? -14.008 -21.75 14.445 1 94.56 56 ASN B CA 1
ATOM 3567 C C . ASN B 1 56 ? -13.383 -20.359 14.445 1 94.56 56 ASN B C 1
ATOM 3569 O O . ASN B 1 56 ? -13.109 -19.797 13.383 1 94.56 56 ASN B O 1
ATOM 3573 N N . LYS B 1 57 ? -13.148 -19.844 15.641 1 94.12 57 LYS B N 1
ATOM 3574 C CA . LYS B 1 57 ? -12.609 -18.484 15.703 1 94.12 57 LYS B CA 1
ATOM 3575 C C . LYS B 1 57 ? -11.172 -18.453 15.195 1 94.12 57 LYS B C 1
ATOM 3577 O O . LYS B 1 57 ? -10.766 -17.484 14.531 1 94.12 57 LYS B O 1
ATOM 3582 N N . VAL B 1 58 ? -10.43 -19.438 15.508 1 95.75 58 VAL B N 1
ATOM 3583 C CA . VAL B 1 58 ? -9.062 -19.547 15.008 1 95.75 58 VAL B CA 1
ATOM 3584 C C . VAL B 1 58 ? -9.078 -19.656 13.484 1 95.75 58 VAL B C 1
ATOM 3586 O O . VAL B 1 58 ? -8.297 -18.984 12.797 1 95.75 58 VAL B O 1
ATOM 3589 N N . ALA B 1 59 ? -9.984 -20.469 12.961 1 95.31 59 ALA B N 1
ATOM 3590 C CA . ALA B 1 59 ? -10.133 -20.609 11.516 1 95.31 59 ALA B CA 1
ATOM 3591 C C . ALA B 1 59 ? -10.484 -19.281 10.859 1 95.31 59 ALA B C 1
ATOM 3593 O O . ALA B 1 59 ? -9.953 -18.953 9.797 1 95.31 59 ALA B O 1
ATOM 3594 N N . GLU B 1 60 ? -11.344 -18.562 11.508 1 95.88 60 GLU B N 1
ATOM 3595 C CA . GLU B 1 60 ? -11.758 -17.266 10.977 1 95.88 60 GLU B CA 1
ATOM 3596 C C . GLU B 1 60 ? -10.578 -16.297 10.93 1 95.88 60 GLU B C 1
ATOM 3598 O O . GLU B 1 60 ? -10.438 -15.539 9.969 1 95.88 60 GLU B O 1
ATOM 3603 N N . VAL B 1 61 ? -9.797 -16.312 11.977 1 97 61 VAL B N 1
ATOM 3604 C CA . VAL B 1 61 ? -8.641 -15.422 12.07 1 97 61 VAL B CA 1
ATOM 3605 C C . VAL B 1 61 ? -7.641 -15.758 10.969 1 97 61 VAL B C 1
ATOM 3607 O O . VAL B 1 61 ? -7.211 -14.883 10.219 1 97 61 VAL B O 1
ATOM 3610 N N . LEU B 1 62 ? -7.301 -17.016 10.844 1 96.69 62 LEU B N 1
ATOM 3611 C CA . LEU B 1 62 ? -6.34 -17.453 9.836 1 96.69 62 LEU B CA 1
ATOM 3612 C C . LEU B 1 62 ? -6.883 -17.219 8.43 1 96.69 62 LEU B C 1
ATOM 3614 O O . LEU B 1 62 ? -6.152 -16.75 7.543 1 96.69 62 LEU B O 1
ATOM 3618 N N . GLY B 1 63 ? -8.156 -17.484 8.25 1 94.56 63 GLY B N 1
ATOM 3619 C CA . GLY B 1 63 ? -8.789 -17.266 6.965 1 94.56 63 GLY B CA 1
ATOM 3620 C C . GLY B 1 63 ? -8.828 -15.797 6.566 1 94.56 63 GLY B C 1
ATOM 3621 O O . GLY B 1 63 ? -8.578 -15.461 5.41 1 94.56 63 GLY B O 1
ATOM 3622 N N . ALA B 1 64 ? -9.156 -14.961 7.531 1 95.81 64 ALA B N 1
ATOM 3623 C CA . ALA B 1 64 ? -9.195 -13.523 7.273 1 95.81 64 ALA B CA 1
ATOM 3624 C C . ALA B 1 64 ? -7.82 -13.008 6.852 1 95.81 64 ALA B C 1
ATOM 3626 O O . ALA B 1 64 ? -7.707 -12.211 5.914 1 95.81 64 ALA B O 1
ATOM 3627 N N . ALA B 1 65 ? -6.855 -13.477 7.52 1 96.25 65 ALA B N 1
ATOM 3628 C CA . ALA B 1 65 ? -5.484 -13.078 7.207 1 96.25 65 ALA B CA 1
ATOM 3629 C C . ALA B 1 65 ? -5.082 -13.539 5.809 1 96.25 65 ALA B C 1
ATOM 3631 O O . ALA B 1 65 ? -4.629 -12.734 4.992 1 96.25 65 ALA B O 1
ATOM 3632 N N . GLY B 1 66 ? -5.234 -14.758 5.543 1 93.94 66 GLY B N 1
ATOM 3633 C CA . GLY B 1 66 ? -4.848 -15.305 4.254 1 93.94 66 GLY B CA 1
ATOM 3634 C C . GLY B 1 66 ? -5.629 -14.711 3.096 1 93.94 66 GLY B C 1
ATOM 3635 O O . GLY B 1 66 ? -5.047 -14.328 2.078 1 93.94 66 GLY B O 1
ATOM 3636 N N . ASN B 1 67 ? -6.93 -14.594 3.223 1 92.38 67 ASN B N 1
ATOM 3637 C CA . ASN B 1 67 ? -7.801 -14.086 2.17 1 92.38 67 ASN B CA 1
ATOM 3638 C C . ASN B 1 67 ? -7.496 -12.633 1.84 1 92.38 67 ASN B C 1
ATOM 3640 O O . ASN B 1 67 ? -7.629 -12.211 0.689 1 92.38 67 ASN B O 1
ATOM 3644 N N . SER B 1 68 ? -7.152 -11.898 2.846 1 95 68 SER B N 1
ATOM 3645 C CA . SER B 1 68 ? -6.875 -10.484 2.611 1 95 68 SER B CA 1
ATOM 3646 C C . SER B 1 68 ? -5.742 -10.305 1.606 1 95 68 SER B C 1
ATOM 3648 O O . SER B 1 68 ? -5.797 -9.414 0.755 1 95 68 SER B O 1
ATOM 3650 N N . LEU B 1 69 ? -4.758 -11.141 1.639 1 93.19 69 LEU B N 1
ATOM 3651 C CA . LEU B 1 69 ? -3.604 -10.992 0.757 1 93.19 69 LEU B CA 1
ATOM 3652 C C . LEU B 1 69 ? -3.971 -11.352 -0.681 1 93.19 69 LEU B C 1
ATOM 3654 O O . LEU B 1 69 ? -3.467 -10.734 -1.623 1 93.19 69 LEU B O 1
ATOM 3658 N N . PHE B 1 70 ? -4.84 -12.281 -0.826 1 89.06 70 PHE B N 1
ATOM 3659 C CA . PHE B 1 70 ? -5.309 -12.602 -2.17 1 89.06 70 PHE B CA 1
ATOM 3660 C C . PHE B 1 70 ? -6.223 -11.508 -2.699 1 89.06 70 PHE B C 1
ATOM 3662 O O . PHE B 1 70 ? -6.113 -11.102 -3.859 1 89.06 70 PHE B O 1
ATOM 3669 N N . ASN B 1 71 ? -7.145 -11.047 -1.823 1 93.75 71 ASN B N 1
ATOM 3670 C CA . ASN B 1 71 ? -8.078 -10 -2.217 1 93.75 71 ASN B CA 1
ATOM 3671 C C . ASN B 1 71 ? -7.352 -8.742 -2.678 1 93.75 71 ASN B C 1
ATOM 3673 O O . ASN B 1 71 ? -7.773 -8.086 -3.635 1 93.75 71 ASN B O 1
ATOM 3677 N N . TRP B 1 72 ? -6.281 -8.43 -2.051 1 96.44 72 TRP B N 1
ATOM 3678 C CA . TRP B 1 72 ? -5.602 -7.164 -2.301 1 96.44 72 TRP B CA 1
ATOM 3679 C C . TRP B 1 72 ? -4.379 -7.367 -3.189 1 96.44 72 TRP B C 1
ATOM 3681 O O . TRP B 1 72 ? -3.471 -6.531 -3.209 1 96.44 72 TRP B O 1
ATOM 3691 N N . LEU B 1 73 ? -4.387 -8.43 -3.924 1 92.38 73 LEU B N 1
ATOM 3692 C CA . LEU B 1 73 ? -3.279 -8.773 -4.809 1 92.38 73 LEU B CA 1
ATOM 3693 C C . LEU B 1 73 ? -3.004 -7.648 -5.797 1 92.38 73 LEU B C 1
ATOM 3695 O O . LEU B 1 73 ? -1.845 -7.332 -6.078 1 92.38 73 LEU B O 1
ATOM 3699 N N . PRO B 1 74 ? -4.062 -6.98 -6.395 1 95.19 74 PRO B N 1
ATOM 3700 C CA . PRO B 1 74 ? -3.789 -5.887 -7.328 1 95.19 74 PRO B CA 1
ATOM 3701 C C . PRO B 1 74 ? -2.93 -4.785 -6.715 1 95.19 74 PRO B C 1
ATOM 3703 O O . PRO B 1 74 ? -2.008 -4.281 -7.359 1 95.19 74 PRO B O 1
ATOM 3706 N N . LEU B 1 75 ? -3.197 -4.461 -5.449 1 97.56 75 LEU B N 1
ATOM 3707 C CA . LEU B 1 75 ? -2.398 -3.438 -4.781 1 97.56 75 LEU B CA 1
ATOM 3708 C C . LEU B 1 75 ? -0.983 -3.939 -4.52 1 97.56 75 LEU B C 1
ATOM 3710 O O . LEU B 1 75 ? -0.017 -3.184 -4.645 1 97.56 75 LEU B O 1
ATOM 3714 N N . LEU B 1 76 ? -0.885 -5.203 -4.121 1 94.94 76 LEU B N 1
ATOM 3715 C CA . LEU B 1 76 ? 0.437 -5.781 -3.898 1 94.94 76 LEU B CA 1
ATOM 3716 C C . LEU B 1 76 ? 1.264 -5.75 -5.18 1 94.94 76 LEU B C 1
ATOM 3718 O O . LEU B 1 76 ? 2.465 -5.48 -5.141 1 94.94 76 LEU B O 1
ATOM 3722 N N . PHE B 1 77 ? 0.627 -5.992 -6.297 1 92.56 77 PHE B N 1
ATOM 3723 C CA . PHE B 1 77 ? 1.311 -5.914 -7.582 1 92.56 77 PHE B CA 1
ATOM 3724 C C . PHE B 1 77 ? 1.71 -4.48 -7.898 1 92.56 77 PHE B C 1
ATOM 3726 O O . PHE B 1 77 ? 2.803 -4.234 -8.414 1 92.56 77 PHE B O 1
ATOM 3733 N N . ALA B 1 78 ? 0.795 -3.543 -7.609 1 96.69 78 ALA B N 1
ATOM 3734 C CA . ALA B 1 78 ? 1.113 -2.139 -7.855 1 96.69 78 ALA B CA 1
ATOM 3735 C C . ALA B 1 78 ? 2.383 -1.726 -7.117 1 96.69 78 ALA B C 1
ATOM 3737 O O . ALA B 1 78 ? 3.305 -1.171 -7.719 1 96.69 78 ALA B O 1
ATOM 3738 N N . VAL B 1 79 ? 2.445 -2.047 -5.855 1 96.31 79 VAL B N 1
ATOM 3739 C CA . VAL B 1 79 ? 3.578 -1.657 -5.023 1 96.31 79 VAL B CA 1
ATOM 3740 C C . VAL B 1 79 ? 4.816 -2.451 -5.43 1 96.31 79 VAL B C 1
ATOM 3742 O O . VAL B 1 79 ? 5.902 -1.886 -5.59 1 96.31 79 VAL B O 1
ATOM 3745 N N . GLY B 1 80 ? 4.691 -3.736 -5.605 1 92.69 80 GLY B N 1
ATOM 3746 C CA . GLY B 1 80 ? 5.816 -4.582 -5.98 1 92.69 80 GLY B CA 1
ATOM 3747 C C . GLY B 1 80 ? 6.441 -4.191 -7.305 1 92.69 80 GLY B C 1
ATOM 3748 O O . GLY B 1 80 ? 7.664 -4.113 -7.422 1 92.69 80 GLY B O 1
ATOM 3749 N N . ILE B 1 81 ? 5.613 -3.947 -8.289 1 92.19 81 ILE B N 1
ATOM 3750 C CA . ILE B 1 81 ? 6.105 -3.578 -9.609 1 92.19 81 ILE B CA 1
ATOM 3751 C C . ILE B 1 81 ? 6.762 -2.199 -9.555 1 92.19 81 ILE B C 1
ATOM 3753 O O . ILE B 1 81 ? 7.824 -1.984 -10.133 1 92.19 81 ILE B O 1
ATOM 3757 N N . ALA B 1 82 ? 6.125 -1.289 -8.852 1 95.94 82 ALA B N 1
ATOM 3758 C CA . ALA B 1 82 ? 6.703 0.047 -8.727 1 95.94 82 ALA B CA 1
ATOM 3759 C C . ALA B 1 82 ? 8.109 -0.018 -8.141 1 95.94 82 ALA B C 1
ATOM 3761 O O . ALA B 1 82 ? 9.039 0.591 -8.68 1 95.94 82 ALA B O 1
ATOM 3762 N N . VAL B 1 83 ? 8.281 -0.78 -7.16 1 92.31 83 VAL B N 1
ATOM 3763 C CA . VAL B 1 83 ? 9.555 -0.891 -6.445 1 92.31 83 VAL B CA 1
ATOM 3764 C C . VAL B 1 83 ? 10.547 -1.687 -7.289 1 92.31 83 VAL B C 1
ATOM 3766 O O . VAL B 1 83 ? 11.727 -1.332 -7.363 1 92.31 83 VAL B O 1
ATOM 3769 N N . GLY B 1 84 ? 10.133 -2.664 -7.91 1 88.12 84 GLY B N 1
ATOM 3770 C CA . GLY B 1 84 ? 11.023 -3.57 -8.625 1 88.12 84 GLY B CA 1
ATOM 3771 C C . GLY B 1 84 ? 11.445 -3.047 -9.984 1 88.12 84 GLY B C 1
ATOM 3772 O O . GLY B 1 84 ? 12.547 -3.34 -10.453 1 88.12 84 GLY B O 1
ATOM 3773 N N . PHE B 1 85 ? 10.562 -2.324 -10.578 1 88.94 85 PHE B N 1
ATOM 3774 C CA . PH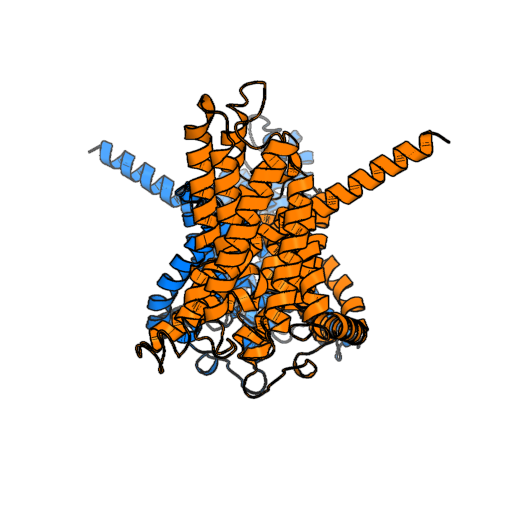E B 1 85 ? 10.828 -1.862 -11.938 1 88.94 85 PHE B CA 1
ATOM 3775 C C . PHE B 1 85 ? 11.633 -0.568 -11.922 1 88.94 85 PHE B C 1
ATOM 3777 O O . PHE B 1 85 ? 12.414 -0.305 -12.836 1 88.94 85 PHE B O 1
ATOM 3784 N N . ALA B 1 86 ? 11.391 0.237 -10.906 1 88.25 86 ALA B N 1
ATOM 3785 C CA . ALA B 1 86 ? 12.094 1.517 -10.82 1 88.25 86 ALA B CA 1
ATOM 3786 C C . ALA B 1 86 ? 13.578 1.312 -10.562 1 88.25 86 ALA B C 1
ATOM 3788 O O . ALA B 1 86 ? 13.969 0.442 -9.773 1 88.25 86 ALA B O 1
ATOM 3789 N N . ARG B 1 87 ? 14.359 2.117 -11.289 1 81.38 87 ARG B N 1
ATOM 3790 C CA . ARG B 1 87 ? 15.789 2.143 -11.016 1 81.38 87 ARG B CA 1
ATOM 3791 C C . ARG B 1 87 ? 16.094 2.936 -9.75 1 81.38 87 ARG B C 1
ATOM 3793 O O . ARG B 1 87 ? 15.617 4.062 -9.586 1 81.38 87 ARG B O 1
ATOM 3800 N N . LYS B 1 88 ? 16.734 2.41 -8.75 1 78.44 88 LYS B N 1
ATOM 3801 C CA . LYS B 1 88 ? 17.141 3.07 -7.508 1 78.44 88 LYS B CA 1
ATOM 3802 C C . LYS B 1 88 ? 15.93 3.344 -6.617 1 78.44 88 LYS B C 1
ATOM 3804 O O . LYS B 1 88 ? 15.789 4.441 -6.074 1 78.44 88 LYS B O 1
ATOM 3809 N N . SER B 1 89 ? 14.984 2.408 -6.676 1 78.81 89 SER B N 1
ATOM 3810 C CA . SER B 1 89 ? 13.766 2.576 -5.887 1 78.81 89 SER B CA 1
ATOM 3811 C C . SER B 1 89 ? 14.086 2.709 -4.402 1 78.81 89 SER B C 1
ATOM 3813 O O . SER B 1 89 ? 15.133 2.244 -3.941 1 78.81 89 SER B O 1
ATOM 3815 N N . ASP B 1 90 ? 13.25 3.621 -3.803 1 84 90 ASP B N 1
ATOM 3816 C CA . ASP B 1 90 ? 13.312 3.742 -2.35 1 84 90 ASP B CA 1
ATOM 3817 C C . ASP B 1 90 ? 11.93 3.582 -1.724 1 84 90 ASP B C 1
ATOM 3819 O O . ASP B 1 90 ? 10.992 3.15 -2.393 1 84 90 ASP B O 1
ATOM 3823 N N . GLY B 1 91 ? 11.922 3.777 -0.482 1 82.81 91 GLY B N 1
ATOM 3824 C CA . GLY B 1 91 ? 10.68 3.588 0.254 1 82.81 91 GLY B CA 1
ATOM 3825 C C . GLY B 1 91 ? 9.555 4.477 -0.24 1 82.81 91 GLY B C 1
ATOM 3826 O O . GLY B 1 91 ? 8.391 4.07 -0.23 1 82.81 91 GLY B O 1
ATOM 3827 N N . ALA B 1 92 ? 9.852 5.602 -0.761 1 86.44 92 ALA B N 1
ATOM 3828 C CA . ALA B 1 92 ? 8.836 6.551 -1.205 1 86.44 92 ALA B CA 1
ATOM 3829 C C . ALA B 1 92 ? 8.125 6.051 -2.459 1 86.44 92 ALA B C 1
ATOM 3831 O O . ALA B 1 92 ? 6.984 6.43 -2.729 1 86.44 92 ALA B O 1
ATOM 3832 N N . THR B 1 93 ? 8.781 5.168 -3.178 1 93.12 93 THR B N 1
ATOM 3833 C CA . THR B 1 93 ? 8.172 4.586 -4.367 1 93.12 93 THR B CA 1
ATOM 3834 C C . THR B 1 93 ? 6.953 3.748 -3.992 1 93.12 93 THR B C 1
ATOM 3836 O O . THR B 1 93 ? 5.93 3.789 -4.68 1 93.12 93 THR B O 1
ATOM 3839 N N . GLY B 1 94 ? 7.117 3.006 -2.924 1 93.69 94 GLY B N 1
ATOM 3840 C CA . GLY B 1 94 ? 5.992 2.219 -2.445 1 93.69 94 GLY B CA 1
ATOM 3841 C C . GLY B 1 94 ? 4.801 3.064 -2.035 1 93.69 94 GLY B C 1
ATOM 3842 O O . GLY B 1 94 ? 3.658 2.738 -2.363 1 93.69 94 GLY B O 1
ATOM 3843 N N . LEU B 1 95 ? 5.055 4.148 -1.399 1 94.31 95 LEU B N 1
ATOM 3844 C CA . LEU B 1 95 ? 3.992 5.051 -0.979 1 94.31 95 LEU B CA 1
ATOM 3845 C C . LEU B 1 95 ? 3.291 5.664 -2.186 1 94.31 95 LEU B C 1
ATOM 3847 O O . LEU B 1 95 ? 2.062 5.773 -2.207 1 94.31 95 LEU B O 1
ATOM 3851 N N . ALA B 1 96 ? 4.062 6.098 -3.146 1 95.69 96 ALA B N 1
ATOM 3852 C CA . ALA B 1 96 ? 3.494 6.672 -4.363 1 95.69 96 ALA B CA 1
ATOM 3853 C C . ALA B 1 96 ? 2.58 5.676 -5.066 1 95.69 96 ALA B C 1
ATOM 3855 O O . ALA B 1 96 ? 1.54 6.055 -5.609 1 95.69 96 ALA B O 1
ATOM 3856 N N . ALA B 1 97 ? 2.939 4.414 -5.043 1 97.19 97 ALA B N 1
ATOM 3857 C CA . ALA B 1 97 ? 2.129 3.377 -5.676 1 97.19 97 ALA B CA 1
ATOM 3858 C C . ALA B 1 97 ? 0.795 3.205 -4.953 1 97.19 97 ALA B C 1
ATOM 3860 O O . ALA B 1 97 ? -0.244 3.018 -5.59 1 97.19 97 ALA B O 1
ATOM 3861 N N . VAL B 1 98 ? 0.842 3.242 -3.646 1 97.31 98 VAL B N 1
ATOM 3862 C CA . VAL B 1 98 ? -0.382 3.137 -2.859 1 97.31 98 VAL B CA 1
ATOM 3863 C C . VAL B 1 98 ? -1.304 4.312 -3.176 1 97.31 98 VAL B C 1
ATOM 3865 O O . VAL B 1 98 ? -2.496 4.121 -3.426 1 97.31 98 VAL B O 1
ATOM 3868 N N . VAL B 1 99 ? -0.722 5.512 -3.203 1 96.69 99 VAL B N 1
ATOM 3869 C CA . VAL B 1 99 ? -1.462 6.723 -3.535 1 96.69 99 VAL B CA 1
ATOM 3870 C C . VAL B 1 99 ? -2.084 6.586 -4.922 1 96.69 99 VAL B C 1
ATOM 3872 O O . VAL B 1 99 ? -3.287 6.801 -5.094 1 96.69 99 VAL B O 1
ATOM 3875 N N . GLY B 1 100 ? -1.309 6.207 -5.867 1 97.81 100 GLY B N 1
ATOM 3876 C CA . GLY B 1 100 ? -1.781 6.062 -7.234 1 97.81 100 GLY B CA 1
ATOM 3877 C C . GLY B 1 100 ? -2.871 5.016 -7.383 1 97.81 100 GLY B C 1
ATOM 3878 O O . GLY B 1 100 ? -3.822 5.207 -8.141 1 97.81 100 GLY B O 1
ATOM 3879 N N . PHE B 1 101 ? -2.703 3.912 -6.66 1 98.44 101 PHE B N 1
ATOM 3880 C CA . PHE B 1 101 ? -3.648 2.809 -6.781 1 98.44 101 PHE B CA 1
ATOM 3881 C C . PHE B 1 101 ? -5.047 3.242 -6.352 1 98.44 101 PHE B C 1
ATOM 3883 O O . PHE B 1 101 ? -6.027 2.963 -7.047 1 98.44 101 PHE B O 1
ATOM 3890 N N . PHE B 1 102 ? -5.133 3.914 -5.254 1 97.94 102 PHE B N 1
ATOM 3891 C CA . PHE B 1 102 ? -6.453 4.254 -4.738 1 97.94 102 PHE B CA 1
ATOM 3892 C C . PHE B 1 102 ? -7.07 5.398 -5.535 1 97.94 102 PHE B C 1
ATOM 3894 O O . PHE B 1 102 ? -8.281 5.426 -5.75 1 97.94 102 PHE B O 1
ATOM 3901 N N . VAL B 1 103 ? -6.246 6.352 -5.988 1 97.69 103 VAL B N 1
ATOM 3902 C CA . VAL B 1 103 ? -6.773 7.387 -6.871 1 97.69 103 VAL B CA 1
ATOM 3903 C C . VAL B 1 103 ? -7.293 6.75 -8.164 1 97.69 103 VAL B C 1
ATOM 3905 O O . VAL B 1 103 ? -8.422 7.016 -8.578 1 97.69 103 VAL B O 1
ATOM 3908 N N . PHE B 1 104 ? -6.527 5.871 -8.758 1 98.56 104 PHE B N 1
ATOM 3909 C CA . PHE B 1 104 ? -6.844 5.215 -10.016 1 98.56 104 PHE B CA 1
ATOM 3910 C C . PHE B 1 104 ? -8.133 4.402 -9.898 1 98.56 104 PHE B C 1
ATOM 3912 O O . PHE B 1 104 ? -9.055 4.57 -10.703 1 98.56 104 PHE B O 1
ATOM 3919 N N . THR B 1 105 ? -8.211 3.562 -8.883 1 98.19 105 THR B N 1
ATOM 3920 C CA . THR B 1 105 ? -9.336 2.643 -8.766 1 98.19 105 THR B CA 1
ATOM 3921 C C . THR B 1 105 ? -10.594 3.383 -8.328 1 98.19 105 THR B C 1
ATOM 3923 O O . THR B 1 105 ? -11.703 3.018 -8.727 1 98.19 105 THR B O 1
ATOM 3926 N N . SER B 1 106 ? -10.438 4.453 -7.5 1 97.69 106 SER B N 1
ATOM 3927 C CA . SER B 1 106 ? -11.609 5.242 -7.113 1 97.69 106 SER B CA 1
ATOM 3928 C C . SER B 1 106 ? -12.203 5.969 -8.312 1 97.69 106 SER B C 1
ATOM 3930 O O . SER B 1 106 ? -13.43 6.055 -8.445 1 97.69 106 SER B O 1
ATOM 3932 N N . VAL B 1 107 ? -11.344 6.484 -9.148 1 98 107 VAL B N 1
ATOM 3933 C CA . VAL B 1 107 ? -11.828 7.188 -10.336 1 98 107 VAL B CA 1
ATOM 3934 C C . VAL B 1 107 ? -12.438 6.191 -11.32 1 98 107 VAL B C 1
ATOM 3936 O O . VAL B 1 107 ? -13.453 6.48 -11.953 1 98 107 VAL B O 1
ATOM 3939 N N . LEU B 1 108 ? -11.852 4.996 -11.477 1 97.81 108 LEU B N 1
ATOM 3940 C CA . LEU B 1 108 ? -12.438 3.955 -12.32 1 97.81 108 LEU B CA 1
ATOM 3941 C C . LEU B 1 108 ? -13.867 3.646 -11.891 1 97.81 108 LEU B C 1
ATOM 3943 O O . LEU B 1 108 ? -14.734 3.418 -12.727 1 97.81 108 LEU B O 1
ATOM 3947 N N . GLN B 1 109 ? -14.086 3.701 -10.617 1 96.06 109 GLN B N 1
ATOM 3948 C CA . GLN B 1 109 ? -15.383 3.32 -10.062 1 96.06 109 GLN B CA 1
ATOM 3949 C C . GLN B 1 109 ? -16.438 4.375 -10.367 1 96.06 109 GLN B C 1
ATOM 3951 O O . GLN B 1 109 ? -17.641 4.109 -10.258 1 96.06 109 GLN B O 1
ATOM 3956 N N . VAL B 1 110 ? -15.992 5.602 -10.664 1 96.38 110 VAL B N 1
ATOM 3957 C CA . VAL B 1 110 ? -16.922 6.629 -11.102 1 96.38 110 VAL B CA 1
ATOM 3958 C C . VAL B 1 110 ? -17.594 6.199 -12.406 1 96.38 110 VAL B C 1
ATOM 3960 O O . VAL B 1 110 ? -18.781 6.473 -12.625 1 96.38 110 VAL B O 1
ATOM 3963 N N . PHE B 1 111 ? -16.844 5.48 -13.219 1 96.56 111 PHE B N 1
ATOM 3964 C CA . PHE B 1 111 ? -17.328 5.09 -14.539 1 96.56 111 PHE B CA 1
ATOM 3965 C C . PHE B 1 111 ? -17.797 3.641 -14.539 1 96.56 111 PHE B C 1
ATOM 3967 O O . PHE B 1 111 ? -18.609 3.244 -15.383 1 96.56 111 PHE B O 1
ATOM 3974 N N . ALA B 1 112 ? -17.312 2.846 -13.648 1 95.25 112 ALA B N 1
ATOM 3975 C CA . ALA B 1 112 ? -17.672 1.439 -13.469 1 95.25 112 ALA B CA 1
ATOM 3976 C C . ALA B 1 112 ? -17.969 1.133 -12 1 95.25 112 ALA B C 1
ATOM 3978 O O . ALA B 1 112 ? -17.203 0.424 -11.344 1 95.25 112 ALA B O 1
ATOM 3979 N N . PRO B 1 113 ? -19.109 1.543 -11.555 1 95.06 113 PRO B N 1
ATOM 3980 C CA . PRO B 1 113 ? -19.453 1.377 -10.133 1 95.06 113 PRO B CA 1
ATOM 3981 C C . PRO B 1 113 ? -19.672 -0.084 -9.75 1 95.06 113 PRO B C 1
ATOM 3983 O O . PRO B 1 113 ? -19.938 -0.921 -10.609 1 95.06 113 PRO B O 1
ATOM 3986 N N . PHE B 1 114 ? -19.578 -0.412 -8.492 1 94.44 114 PHE B N 1
ATOM 3987 C CA . PHE B 1 114 ? -19.656 -1.767 -7.957 1 94.44 114 PHE B CA 1
ATOM 3988 C C . PHE B 1 114 ? -20.953 -2.434 -8.359 1 94.44 114 PHE B C 1
ATOM 3990 O O . PHE B 1 114 ? -20.984 -3.625 -8.672 1 94.44 114 PHE B O 1
ATOM 3997 N N . SER B 1 115 ? -22.016 -1.646 -8.383 1 93.69 115 SER B N 1
ATOM 3998 C CA . SER B 1 115 ? -23.344 -2.195 -8.641 1 93.69 115 SER B CA 1
ATOM 3999 C C . SER B 1 115 ? -23.453 -2.738 -10.062 1 93.69 115 SER B C 1
ATOM 4001 O O . SER B 1 115 ? -24.344 -3.533 -10.359 1 93.69 115 SER B O 1
ATOM 4003 N N . GLU B 1 116 ? -22.5 -2.361 -10.93 1 92.25 116 GLU B N 1
ATOM 4004 C CA . GLU B 1 116 ? -22.547 -2.777 -12.328 1 92.25 116 GLU B CA 1
ATOM 4005 C C . GLU B 1 116 ? -21.531 -3.873 -12.617 1 92.25 116 GLU B C 1
ATOM 4007 O O . GLU B 1 116 ? -21.453 -4.387 -13.734 1 92.25 116 GLU B O 1
ATOM 4012 N N . LEU B 1 117 ? -20.844 -4.273 -11.625 1 90.94 117 LEU B N 1
ATOM 4013 C CA . LEU B 1 117 ? -19.812 -5.277 -11.836 1 90.94 117 LEU B CA 1
ATOM 4014 C C . LEU B 1 117 ? -20.359 -6.684 -11.617 1 90.94 117 LEU B C 1
ATOM 4016 O O . LEU B 1 117 ? -21.266 -6.883 -10.797 1 90.94 117 LEU B O 1
ATOM 4020 N N . PRO B 1 118 ? -19.766 -7.602 -12.391 1 82.88 118 PRO B N 1
ATOM 4021 C CA . PRO B 1 118 ? -20.141 -8.992 -12.117 1 82.88 118 PRO B CA 1
ATOM 4022 C C . PRO B 1 118 ? -19.812 -9.422 -10.688 1 82.88 118 PRO B C 1
ATOM 4024 O O . PRO B 1 118 ? -18.766 -9.055 -10.156 1 82.88 118 PRO B O 1
ATOM 4027 N N . GLY B 1 119 ? -20.797 -10.039 -10.07 1 84.12 119 GLY B N 1
ATOM 4028 C CA . GLY B 1 119 ? -20.547 -10.555 -8.734 1 84.12 119 GLY B CA 1
ATOM 4029 C C . GLY B 1 119 ? -21.062 -9.648 -7.633 1 84.12 119 GLY B C 1
ATOM 4030 O O . GLY B 1 119 ? -20.984 -9.984 -6.449 1 84.12 119 GLY B O 1
ATOM 4031 N N . TRP B 1 120 ? -21.578 -8.5 -8.07 1 91.75 120 TRP B N 1
ATOM 4032 C CA . TRP B 1 120 ? -22.141 -7.605 -7.062 1 91.75 120 TRP B CA 1
ATOM 4033 C C . TRP B 1 120 ? -23.297 -8.273 -6.328 1 91.75 120 TRP B C 1
ATOM 4035 O O . TRP B 1 120 ? -24.172 -8.883 -6.953 1 91.75 120 TRP B O 1
ATOM 4045 N N . ASN B 1 121 ? -23.25 -8.258 -5.008 1 92.62 121 ASN B N 1
ATOM 4046 C CA . ASN B 1 121 ? -24.281 -8.75 -4.098 1 92.62 121 ASN B CA 1
ATOM 4047 C C . ASN B 1 121 ? -24.562 -7.746 -2.982 1 92.62 121 ASN B C 1
ATOM 4049 O O . ASN B 1 121 ? -23.781 -7.629 -2.035 1 92.62 121 ASN B O 1
ATOM 4053 N N . PRO B 1 122 ? -25.719 -7.113 -3.064 1 91.19 122 PRO B N 1
ATOM 4054 C CA . PRO B 1 122 ? -26.016 -6.09 -2.062 1 91.19 122 PRO B CA 1
ATOM 4055 C C . PRO B 1 122 ? -26.094 -6.652 -0.645 1 91.19 122 PRO B C 1
ATOM 4057 O O . PRO B 1 122 ? -25.906 -5.914 0.327 1 91.19 122 PRO B O 1
ATOM 4060 N N . GLU B 1 123 ? -26.359 -7.996 -0.522 1 91 123 GLU B N 1
ATOM 4061 C CA . GLU B 1 123 ? -26.453 -8.617 0.795 1 91 123 GLU B CA 1
ATOM 4062 C C . GLU B 1 123 ? -25.062 -8.922 1.354 1 91 123 GLU B C 1
ATOM 4064 O O . GLU B 1 123 ? -24.906 -9.133 2.561 1 91 123 GLU B O 1
ATOM 4069 N N . LYS B 1 124 ? -24.062 -8.984 0.484 1 91.81 124 LYS B N 1
ATOM 4070 C CA . LYS B 1 124 ? -22.688 -9.242 0.875 1 91.81 124 LYS B CA 1
ATOM 4071 C C . LYS B 1 124 ? -21.719 -8.305 0.154 1 91.81 124 LYS B C 1
ATOM 4073 O O . LYS B 1 124 ? -20.812 -8.758 -0.535 1 91.81 124 LYS B O 1
ATOM 4078 N N . PRO B 1 125 ? -21.922 -7.031 0.379 1 92.94 125 PRO B N 1
ATOM 4079 C CA . PRO B 1 125 ? -21.141 -6.047 -0.385 1 92.94 125 PRO B CA 1
ATOM 4080 C C . PRO B 1 125 ? -19.641 -6.188 -0.178 1 92.94 125 PRO B C 1
ATOM 4082 O O . PRO B 1 125 ? -18.859 -5.82 -1.057 1 92.94 125 PRO B O 1
ATOM 4085 N N . ALA B 1 126 ? -19.266 -6.773 0.951 1 91.38 126 ALA B N 1
ATOM 4086 C CA . ALA B 1 126 ? -17.844 -6.918 1.269 1 91.38 126 ALA B CA 1
ATOM 4087 C C . ALA B 1 126 ? -17.156 -7.832 0.267 1 91.38 126 ALA B C 1
ATOM 4089 O O . ALA B 1 126 ? -15.961 -7.668 -0.011 1 91.38 126 ALA B O 1
ATOM 4090 N N . GLY B 1 127 ? -17.938 -8.797 -0.279 1 90.25 127 GLY B N 1
ATOM 4091 C CA . GLY B 1 127 ? -17.375 -9.766 -1.202 1 90.25 127 GLY B CA 1
ATOM 4092 C C . GLY B 1 127 ? -16.766 -9.133 -2.436 1 90.25 127 GLY B C 1
ATOM 4093 O O . GLY B 1 127 ? -15.859 -9.711 -3.047 1 90.25 127 GLY B O 1
ATOM 4094 N N . LEU B 1 128 ? -17.266 -7.949 -2.738 1 92.5 128 LEU B N 1
ATOM 4095 C CA . LEU B 1 128 ? -16.719 -7.234 -3.889 1 92.5 128 LEU B CA 1
ATOM 4096 C C . LEU B 1 128 ? -15.977 -5.977 -3.445 1 92.5 128 LEU B C 1
ATOM 4098 O O . LEU B 1 128 ? -14.828 -5.754 -3.842 1 92.5 128 LEU B O 1
ATOM 4102 N N . MET B 1 129 ? -16.484 -5.211 -2.541 1 94.81 129 MET B N 1
ATOM 4103 C CA . MET B 1 129 ? -15.953 -3.9 -2.18 1 94.81 129 MET B CA 1
ATOM 4104 C C . MET B 1 129 ? -14.594 -4.031 -1.499 1 94.81 129 MET B C 1
ATOM 4106 O O . MET B 1 129 ? -13.734 -3.16 -1.646 1 94.81 129 MET B O 1
ATOM 4110 N N . LEU B 1 130 ? -14.359 -5.113 -0.788 1 95.94 130 LEU B N 1
ATOM 4111 C CA . LEU B 1 130 ? -13.086 -5.32 -0.109 1 95.94 130 LEU B CA 1
ATOM 4112 C C . LEU B 1 130 ? -12.25 -6.375 -0.828 1 95.94 130 LEU B C 1
ATOM 4114 O O . LEU B 1 130 ? -11.406 -7.027 -0.214 1 95.94 130 LEU B O 1
ATOM 4118 N N . ASN B 1 131 ? -12.492 -6.551 -2.133 1 94.75 131 ASN B N 1
ATOM 4119 C CA . ASN B 1 131 ? -11.789 -7.527 -2.959 1 94.75 131 ASN B CA 1
ATOM 4120 C C . ASN B 1 131 ? -11.375 -6.93 -4.301 1 94.75 131 ASN B C 1
ATOM 4122 O O . ASN B 1 131 ? -11.953 -7.25 -5.336 1 94.75 131 ASN B O 1
ATOM 4126 N N . PRO B 1 132 ? -10.281 -6.172 -4.266 1 95.5 132 PRO B N 1
ATOM 4127 C CA . PRO B 1 132 ? -9.82 -5.512 -5.488 1 95.5 132 PRO B CA 1
ATOM 4128 C C . PRO B 1 132 ? -9.5 -6.5 -6.609 1 95.5 132 PRO B C 1
ATOM 4130 O O . PRO B 1 132 ? -9.398 -6.105 -7.777 1 95.5 132 PRO B O 1
ATOM 4133 N N . LEU B 1 133 ? -9.336 -7.754 -6.277 1 91.38 133 LEU B N 1
ATOM 4134 C CA . LEU B 1 133 ? -9.172 -8.758 -7.32 1 91.38 133 LEU B CA 1
ATOM 4135 C C . LEU B 1 133 ? -10.391 -8.789 -8.234 1 91.38 133 LEU B C 1
ATOM 4137 O O . LEU B 1 133 ? -10.297 -9.211 -9.391 1 91.38 133 LEU B O 1
ATOM 4141 N N . LYS B 1 134 ? -11.5 -8.305 -7.723 1 91 134 LYS B N 1
ATOM 4142 C CA . LYS B 1 134 ? -12.75 -8.32 -8.477 1 91 134 LYS B CA 1
ATOM 4143 C C . LYS B 1 134 ? -13.109 -6.93 -8.977 1 91 134 LYS B C 1
ATOM 4145 O O . LYS B 1 134 ? -14.164 -6.738 -9.594 1 91 134 LYS B O 1
ATOM 4150 N N . TRP B 1 135 ? -12.266 -5.895 -8.711 1 95.12 135 TRP B N 1
ATOM 4151 C CA . TRP B 1 135 ? -12.484 -4.531 -9.18 1 95.12 135 TRP B CA 1
ATOM 4152 C C . TRP B 1 135 ? -12.203 -4.414 -10.672 1 95.12 135 TRP B C 1
ATOM 4154 O O . TRP B 1 135 ? -11.664 -5.34 -11.281 1 95.12 135 TRP B O 1
ATOM 4164 N N . PRO B 1 136 ? -12.617 -3.281 -11.281 1 94.25 136 PRO B N 1
ATOM 4165 C CA . PRO B 1 136 ? -12.297 -3.068 -12.695 1 94.25 136 PRO B CA 1
ATOM 4166 C C . PRO B 1 136 ? -10.797 -3.199 -12.984 1 94.25 136 PRO B C 1
ATOM 4168 O O . PRO B 1 136 ? -9.977 -2.578 -12.305 1 94.25 136 PRO B O 1
ATOM 4171 N N . TYR B 1 137 ? -10.414 -3.988 -14.008 1 92.5 137 TYR B N 1
ATOM 4172 C CA . TYR B 1 137 ? -9.062 -4.219 -14.484 1 92.5 137 TYR B CA 1
ATOM 4173 C C . TYR B 1 137 ? -8.289 -5.125 -13.531 1 92.5 137 TYR B C 1
ATOM 4175 O O . TYR B 1 137 ? -7.195 -5.59 -13.852 1 92.5 137 TYR B O 1
ATOM 4183 N N . SER B 1 138 ? -8.773 -5.441 -12.344 1 92.19 138 SER B N 1
ATOM 4184 C CA . SER B 1 138 ? -8.195 -6.43 -11.438 1 92.19 138 SER B CA 1
ATOM 4185 C C . SER B 1 138 ? -6.691 -6.246 -11.305 1 92.19 138 SER B C 1
ATOM 4187 O O . SER B 1 138 ? -6.215 -5.141 -11.039 1 92.19 138 SER B O 1
ATOM 4189 N N . VAL B 1 139 ? -5.914 -7.301 -11.484 1 90.5 139 VAL B N 1
ATOM 4190 C CA . VAL B 1 139 ? -4.465 -7.277 -11.32 1 90.5 139 VAL B CA 1
ATOM 4191 C C . VAL B 1 139 ? -3.84 -6.352 -12.367 1 90.5 139 VAL B C 1
ATOM 4193 O O . VAL B 1 139 ? -2.797 -5.742 -12.117 1 90.5 139 VAL B O 1
ATOM 4196 N N . LEU B 1 140 ? -4.527 -6.145 -13.492 1 90.44 140 LEU B N 1
ATOM 4197 C CA . LEU B 1 140 ? -4.023 -5.246 -14.523 1 90.44 140 LEU B CA 1
ATOM 4198 C C . LEU B 1 140 ? -3.949 -3.812 -14.008 1 90.44 140 LEU B C 1
ATOM 4200 O O . LEU B 1 140 ? -3.055 -3.055 -14.391 1 90.44 140 LEU B O 1
ATOM 4204 N N . ALA B 1 141 ? -4.965 -3.443 -13.172 1 96.19 141 ALA B N 1
ATOM 4205 C CA . ALA B 1 141 ? -4.891 -2.133 -12.531 1 96.19 141 ALA B CA 1
ATOM 4206 C C . ALA B 1 141 ? -3.596 -1.982 -11.734 1 96.19 141 ALA B C 1
ATOM 4208 O O . ALA B 1 141 ? -2.959 -0.928 -11.773 1 96.19 141 ALA B O 1
ATOM 4209 N N . GLY B 1 142 ? -3.238 -3.045 -11 1 96.12 142 GLY B N 1
ATOM 4210 C CA . GLY B 1 142 ? -1.979 -3.047 -10.273 1 96.12 142 GLY B CA 1
ATOM 4211 C C . GLY B 1 142 ? -0.77 -2.891 -11.172 1 96.12 142 GLY B C 1
ATOM 4212 O O . GLY B 1 142 ? 0.156 -2.141 -10.859 1 96.12 142 GLY B O 1
ATOM 4213 N N . VAL B 1 143 ? -0.792 -3.531 -12.281 1 92.5 143 VAL B N 1
ATOM 4214 C CA . VAL B 1 143 ? 0.313 -3.484 -13.234 1 92.5 143 VAL B CA 1
ATOM 4215 C C . VAL B 1 143 ? 0.452 -2.072 -13.797 1 92.5 143 VAL B C 1
ATOM 4217 O O . VAL B 1 143 ? 1.55 -1.513 -13.82 1 92.5 143 VAL B O 1
ATOM 4220 N N . ILE B 1 144 ? -0.63 -1.49 -14.219 1 95.94 144 ILE B N 1
ATOM 4221 C CA . ILE B 1 144 ? -0.633 -0.147 -14.789 1 95.94 144 ILE B CA 1
ATOM 4222 C C . ILE B 1 144 ? -0.109 0.851 -13.758 1 95.94 144 ILE B C 1
ATOM 4224 O O . ILE B 1 144 ? 0.807 1.625 -14.047 1 95.94 144 ILE B O 1
ATOM 4228 N N . VAL B 1 145 ? -0.665 0.794 -12.562 1 98.19 145 VAL B N 1
ATOM 4229 C CA . VAL B 1 145 ? -0.277 1.724 -11.5 1 98.19 145 VAL B CA 1
ATOM 4230 C C . VAL B 1 145 ? 1.205 1.549 -11.18 1 98.19 145 VAL B C 1
ATOM 4232 O O . VAL B 1 145 ? 1.934 2.533 -11.023 1 98.19 145 VAL B O 1
ATOM 4235 N N . GLY B 1 146 ? 1.635 0.264 -11.039 1 97 146 GLY B N 1
ATOM 4236 C CA . GLY B 1 146 ? 3.031 -0.004 -10.727 1 97 146 GLY B CA 1
ATOM 4237 C C . GLY B 1 146 ? 3.988 0.554 -11.766 1 97 146 GLY B C 1
ATOM 4238 O O . GLY B 1 146 ? 4.965 1.22 -11.422 1 97 146 GLY B O 1
ATOM 4239 N N . LEU B 1 147 ? 3.709 0.362 -13.031 1 95.25 147 LEU B N 1
ATOM 4240 C CA . LEU B 1 147 ? 4.578 0.812 -14.109 1 95.25 147 LEU B CA 1
ATOM 4241 C C . LEU B 1 147 ? 4.594 2.334 -14.195 1 95.25 147 LEU B C 1
ATOM 4243 O O . LEU B 1 147 ? 5.66 2.943 -14.312 1 95.25 147 LEU B O 1
ATOM 4247 N N . VAL B 1 148 ? 3.447 2.955 -14.141 1 97.81 148 VAL B N 1
ATOM 4248 C CA . VAL B 1 148 ? 3.357 4.41 -14.211 1 97.81 148 VAL B CA 1
ATOM 4249 C C . VAL B 1 148 ? 4.113 5.031 -13.039 1 97.81 148 VAL B C 1
ATOM 4251 O O . VAL B 1 148 ? 4.863 5.996 -13.219 1 97.81 148 VAL B O 1
ATOM 4254 N N . THR B 1 149 ? 3.895 4.449 -11.867 1 97.31 149 THR B N 1
ATOM 4255 C CA . THR B 1 149 ? 4.574 4.961 -10.68 1 97.31 149 THR B CA 1
ATOM 4256 C C . THR B 1 149 ? 6.086 4.859 -10.836 1 97.31 149 THR B C 1
ATOM 4258 O O . THR B 1 149 ? 6.816 5.805 -10.531 1 97.31 149 THR B O 1
ATOM 4261 N N . ALA B 1 150 ? 6.562 3.689 -11.328 1 95.88 150 ALA B N 1
ATOM 4262 C CA . ALA B 1 150 ? 7.996 3.477 -11.508 1 95.88 150 ALA B CA 1
ATOM 4263 C C . ALA B 1 150 ? 8.578 4.5 -12.477 1 95.88 150 ALA B C 1
ATOM 4265 O O . ALA B 1 150 ? 9.648 5.059 -12.227 1 95.88 150 ALA B O 1
ATOM 4266 N N . LEU B 1 151 ? 7.898 4.734 -13.531 1 95.81 151 LEU B N 1
ATOM 4267 C CA . LEU B 1 151 ? 8.383 5.656 -14.555 1 95.81 151 LEU B CA 1
ATOM 4268 C C . LEU B 1 151 ? 8.391 7.09 -14.039 1 95.81 151 LEU B C 1
ATOM 4270 O O . LEU B 1 151 ? 9.328 7.844 -14.297 1 95.81 151 LEU B O 1
ATOM 4274 N N . LEU B 1 152 ? 7.379 7.469 -13.297 1 96.62 152 LEU B N 1
ATOM 4275 C CA . LEU B 1 152 ? 7.297 8.82 -12.758 1 96.62 152 LEU B CA 1
ATOM 4276 C C . LEU B 1 152 ? 8.328 9.023 -11.648 1 96.62 152 LEU B C 1
ATOM 4278 O O . LEU B 1 152 ? 8.859 10.125 -11.484 1 96.62 152 LEU B O 1
ATOM 4282 N N . TRP B 1 153 ? 8.531 8 -10.891 1 94.25 153 TRP B N 1
ATOM 4283 C CA . TRP B 1 153 ? 9.602 8.07 -9.898 1 94.25 153 TRP B CA 1
ATOM 4284 C C . TRP B 1 153 ? 10.945 8.359 -10.562 1 94.25 153 TRP B C 1
ATOM 4286 O O . TRP B 1 153 ? 11.672 9.25 -10.133 1 94.25 153 TRP B O 1
ATOM 4296 N N . GLN B 1 154 ? 11.281 7.664 -11.586 1 94.12 154 GLN B N 1
ATOM 4297 C CA . GLN B 1 154 ? 12.562 7.824 -12.266 1 94.12 154 GLN B CA 1
ATOM 4298 C C . GLN B 1 154 ? 12.711 9.227 -12.836 1 94.12 154 GLN B C 1
ATOM 4300 O O . GLN B 1 154 ? 13.805 9.797 -12.836 1 94.12 154 GLN B O 1
ATOM 4305 N N . LYS B 1 155 ? 11.656 9.766 -13.195 1 94.81 155 LYS B N 1
ATOM 4306 C CA . LYS B 1 155 ? 11.688 11.07 -13.859 1 94.81 155 LYS B CA 1
ATOM 4307 C C . LYS B 1 155 ? 11.695 12.203 -12.836 1 94.81 155 LYS B C 1
ATOM 4309 O O . LYS B 1 155 ? 12.328 13.234 -13.047 1 94.81 155 LYS B O 1
ATOM 4314 N N . PHE B 1 156 ? 11.008 12.008 -11.68 1 94.69 156 PHE B N 1
ATOM 4315 C CA . PHE B 1 156 ? 10.688 13.195 -10.898 1 94.69 156 PHE B CA 1
ATOM 4316 C C . PHE B 1 156 ? 11.266 13.102 -9.492 1 94.69 156 PHE B C 1
ATOM 4318 O O . PHE B 1 156 ? 11.156 14.039 -8.703 1 94.69 156 PHE B O 1
ATOM 4325 N N . TYR B 1 157 ? 11.914 12.078 -9.109 1 91.12 157 TYR B N 1
ATOM 4326 C CA . TYR B 1 157 ? 12.312 11.883 -7.719 1 91.12 157 TYR B CA 1
ATOM 4327 C C . TYR B 1 157 ? 13.359 12.914 -7.305 1 91.12 157 TYR B C 1
ATOM 4329 O O . TYR B 1 157 ? 13.617 13.102 -6.113 1 91.12 157 TYR B O 1
ATOM 4337 N N . ARG B 1 158 ? 13.969 13.703 -8.305 1 92.06 158 ARG B N 1
ATOM 4338 C CA . ARG B 1 158 ? 14.961 14.727 -8 1 92.06 158 ARG B CA 1
ATOM 4339 C C . ARG B 1 158 ? 14.492 16.094 -8.461 1 92.06 158 ARG B C 1
ATOM 4341 O O . ARG B 1 158 ? 15.297 17.016 -8.602 1 92.06 158 ARG B O 1
ATOM 4348 N N . ILE B 1 159 ? 13.273 16.172 -8.688 1 92.81 159 ILE B N 1
ATOM 4349 C CA . ILE B 1 159 ? 12.766 17.406 -9.258 1 92.81 159 ILE B CA 1
ATOM 4350 C C . ILE B 1 159 ? 12.977 18.562 -8.281 1 92.81 159 ILE B C 1
ATOM 4352 O O . ILE B 1 159 ? 12.82 18.391 -7.066 1 92.81 159 ILE B O 1
ATOM 4356 N N . LYS B 1 160 ? 13.406 19.703 -8.773 1 92.25 160 LYS B N 1
ATOM 4357 C CA . LYS B 1 160 ? 13.523 20.953 -8.016 1 92.25 160 LYS B CA 1
ATOM 4358 C C . LYS B 1 160 ? 12.414 21.922 -8.383 1 92.25 160 LYS B C 1
ATOM 4360 O O . LYS B 1 160 ? 12.242 22.266 -9.555 1 92.25 160 LYS B O 1
ATOM 4365 N N . LEU B 1 161 ? 11.711 22.266 -7.367 1 89.38 161 LEU B N 1
ATOM 4366 C CA . LEU B 1 161 ? 10.625 23.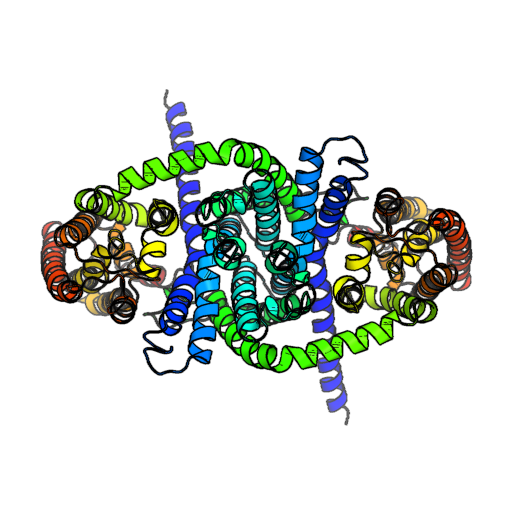234 -7.566 1 89.38 161 LEU B CA 1
ATOM 4367 C C . LEU B 1 161 ? 11.055 24.625 -7.133 1 89.38 161 LEU B C 1
ATOM 4369 O O . LEU B 1 161 ? 12.094 24.781 -6.48 1 89.38 161 LEU B O 1
ATOM 4373 N N . PRO B 1 162 ? 10.297 25.609 -7.605 1 88.69 162 PRO B N 1
ATOM 4374 C CA . PRO B 1 162 ? 10.602 26.953 -7.117 1 88.69 162 PRO B CA 1
ATOM 4375 C C . PRO B 1 162 ? 10.648 27.047 -5.594 1 88.69 162 PRO B C 1
ATOM 4377 O O . PRO B 1 162 ? 10.008 26.234 -4.91 1 88.69 162 PRO B O 1
ATOM 4380 N N . PRO B 1 163 ? 11.328 28.016 -5.078 1 81.62 163 PRO B N 1
ATOM 4381 C CA . PRO B 1 163 ? 11.586 28.094 -3.641 1 81.62 163 PRO B CA 1
ATOM 4382 C C . PRO B 1 163 ? 10.305 28.094 -2.811 1 81.62 163 PRO B C 1
ATOM 4384 O O . PRO B 1 163 ? 10.25 27.469 -1.751 1 81.62 163 PRO B O 1
ATOM 4387 N N . TYR B 1 164 ? 9.32 28.75 -3.328 1 80.12 164 TYR B N 1
ATOM 4388 C CA . TYR B 1 164 ? 8.094 28.859 -2.549 1 80.12 164 TYR B CA 1
ATOM 4389 C C . TYR B 1 164 ? 7.328 27.547 -2.557 1 80.12 164 TYR B C 1
ATOM 4391 O O . TYR B 1 164 ? 6.379 27.359 -1.79 1 80.12 164 TYR B O 1
ATOM 4399 N N . LEU B 1 165 ? 7.773 26.453 -3.35 1 83 165 LEU B N 1
ATOM 4400 C CA . LEU B 1 165 ? 7.176 25.125 -3.402 1 83 165 LEU B CA 1
ATOM 4401 C C . LEU B 1 165 ? 8.219 24.047 -3.109 1 83 165 LEU B C 1
ATOM 4403 O O . LEU B 1 165 ? 7.98 22.859 -3.361 1 83 165 LEU B O 1
ATOM 4407 N N . ALA B 1 166 ? 9.281 24.469 -2.578 1 81.06 166 ALA B N 1
ATOM 4408 C CA . ALA B 1 166 ? 10.43 23.594 -2.406 1 81.06 166 ALA B CA 1
ATOM 4409 C C . ALA B 1 166 ? 10.086 22.406 -1.498 1 81.06 166 ALA B C 1
ATOM 4411 O O . ALA B 1 166 ? 10.625 21.312 -1.66 1 81.06 166 ALA B O 1
ATOM 4412 N N . PHE B 1 167 ? 9.133 22.672 -0.618 1 76.56 167 PHE B N 1
ATOM 4413 C CA . PHE B 1 167 ? 8.711 21.625 0.314 1 76.56 167 PHE B CA 1
ATOM 4414 C C . PHE B 1 167 ? 8.172 20.406 -0.436 1 76.56 167 PHE B C 1
ATOM 4416 O O . PHE B 1 167 ? 8.289 19.281 0.038 1 76.56 167 PHE B O 1
ATOM 4423 N N . PHE B 1 168 ? 7.645 20.594 -1.566 1 83.38 168 PHE B N 1
ATOM 4424 C CA . PHE B 1 168 ? 6.973 19.531 -2.326 1 83.38 168 PHE B CA 1
ATOM 4425 C C . PHE B 1 168 ? 7.926 18.906 -3.336 1 83.38 168 PHE B C 1
ATOM 4427 O O . PHE B 1 168 ? 7.523 18.047 -4.117 1 83.38 168 PHE B O 1
ATOM 4434 N N . GLY B 1 169 ? 9.172 19.281 -3.352 1 87.5 169 GLY B N 1
ATOM 4435 C CA . GLY B 1 169 ? 10.117 18.797 -4.344 1 87.5 169 GLY B CA 1
ATOM 4436 C C . GLY B 1 169 ? 10.695 17.438 -4.012 1 87.5 169 GLY B C 1
ATOM 4437 O O . GLY B 1 169 ? 10.359 16.844 -2.98 1 87.5 169 GLY B O 1
ATOM 4438 N N . GLY B 1 170 ? 11.406 16.859 -4.941 1 89 170 GLY B N 1
ATOM 4439 C CA . GLY B 1 170 ? 12.078 15.578 -4.738 1 89 170 GLY B CA 1
ATOM 4440 C C . GLY B 1 170 ? 11.117 14.414 -4.574 1 89 170 GLY B C 1
ATOM 4441 O O . GLY B 1 170 ? 10.164 14.281 -5.34 1 89 170 GLY B O 1
ATOM 4442 N N . ARG B 1 171 ? 11.336 13.633 -3.576 1 87.25 171 ARG B N 1
ATOM 4443 C CA . ARG B 1 171 ? 10.594 12.398 -3.365 1 87.25 171 ARG B CA 1
ATOM 4444 C C . ARG B 1 171 ? 9.164 12.688 -2.938 1 87.25 171 ARG B C 1
ATOM 4446 O O . ARG B 1 171 ? 8.258 11.883 -3.186 1 87.25 171 ARG B O 1
ATOM 4453 N N . ARG B 1 172 ? 9.008 13.859 -2.414 1 87.81 172 ARG B N 1
ATOM 4454 C CA . ARG B 1 172 ? 7.668 14.227 -1.954 1 87.81 172 ARG B CA 1
ATOM 4455 C C . ARG B 1 172 ? 6.762 14.578 -3.131 1 87.81 172 ARG B C 1
ATOM 4457 O O . ARG B 1 172 ? 5.535 14.562 -3.004 1 87.81 172 ARG B O 1
ATOM 4464 N N . PHE B 1 173 ? 7.336 14.891 -4.223 1 91.69 173 PHE B N 1
ATOM 4465 C CA . PHE B 1 173 ? 6.586 15.266 -5.414 1 91.69 173 PHE B CA 1
ATOM 4466 C C . PHE B 1 173 ? 6.016 14.031 -6.102 1 91.69 173 PHE B C 1
ATOM 4468 O O . PHE B 1 173 ? 4.977 14.109 -6.762 1 91.69 173 PHE B O 1
ATOM 4475 N N . VAL B 1 174 ? 6.621 12.914 -5.926 1 93.06 174 VAL B N 1
ATOM 4476 C CA . VAL B 1 174 ? 6.32 11.719 -6.703 1 93.06 174 VAL B CA 1
ATOM 4477 C C . VAL B 1 174 ? 4.898 11.25 -6.395 1 93.06 174 VAL B C 1
ATOM 4479 O O . VAL B 1 174 ? 4.121 10.969 -7.309 1 93.06 174 VAL B O 1
ATOM 4482 N N . PRO B 1 175 ? 4.504 11.148 -5.121 1 93.75 175 PRO B N 1
ATOM 4483 C CA . PRO B 1 175 ? 3.117 10.758 -4.867 1 93.75 175 PRO B CA 1
ATOM 4484 C C . PRO B 1 175 ? 2.105 11.727 -5.469 1 93.75 175 PRO B C 1
ATOM 4486 O O . PRO B 1 175 ? 1.044 11.305 -5.938 1 93.75 175 PRO B O 1
ATOM 4489 N N . ILE B 1 176 ? 2.408 12.969 -5.531 1 92.75 176 ILE B N 1
ATOM 4490 C CA . ILE B 1 176 ? 1.511 14 -6.035 1 92.75 176 ILE B CA 1
ATOM 4491 C C . ILE B 1 176 ? 1.332 13.844 -7.543 1 92.75 176 ILE B C 1
ATOM 4493 O O . ILE B 1 176 ? 0.205 13.75 -8.039 1 92.75 176 ILE B O 1
ATOM 4497 N N . VAL B 1 177 ? 2.424 13.789 -8.273 1 95.25 177 VAL B N 1
ATOM 4498 C CA . VAL B 1 177 ? 2.363 13.68 -9.727 1 95.25 177 VAL B CA 1
ATOM 4499 C C . VAL B 1 177 ? 1.768 12.328 -10.117 1 95.25 177 VAL B C 1
ATOM 4501 O O . VAL B 1 177 ? 1.063 12.227 -11.125 1 95.25 177 VAL B O 1
ATOM 4504 N N . THR B 1 178 ? 2.047 11.281 -9.328 1 96.25 178 THR B N 1
ATOM 4505 C CA . THR B 1 178 ? 1.482 9.961 -9.578 1 96.25 178 THR B CA 1
ATOM 4506 C C . THR B 1 178 ? -0.038 9.984 -9.438 1 96.25 178 THR B C 1
ATOM 4508 O O . THR B 1 178 ? -0.752 9.43 -10.281 1 96.25 178 THR B O 1
ATOM 4511 N N . ALA B 1 179 ? -0.477 10.633 -8.391 1 95.94 179 ALA B N 1
ATOM 4512 C CA . ALA B 1 179 ? -1.917 10.773 -8.195 1 95.94 179 ALA B CA 1
ATOM 4513 C C . ALA B 1 179 ? -2.564 11.477 -9.383 1 95.94 179 ALA B C 1
ATOM 4515 O O . ALA B 1 179 ? -3.596 11.031 -9.891 1 95.94 179 ALA B O 1
ATOM 4516 N N . LEU B 1 180 ? -1.967 12.539 -9.836 1 96.31 180 LEU B N 1
ATOM 4517 C CA . LEU B 1 180 ? -2.512 13.312 -10.945 1 96.31 180 LEU B CA 1
ATOM 4518 C C . LEU B 1 180 ? -2.512 12.492 -12.227 1 96.31 180 LEU B C 1
ATOM 4520 O O . LEU B 1 180 ? -3.51 12.469 -12.953 1 96.31 180 LEU B O 1
ATOM 4524 N N . ALA B 1 181 ? -1.402 11.883 -12.539 1 97.94 181 ALA B N 1
ATOM 4525 C CA . ALA B 1 181 ? -1.27 11.094 -13.758 1 97.94 181 ALA B CA 1
ATOM 4526 C C . ALA B 1 181 ? -2.27 9.938 -13.781 1 97.94 181 ALA B C 1
ATOM 4528 O O . ALA B 1 181 ? -2.904 9.68 -14.805 1 97.94 181 ALA B O 1
ATOM 4529 N N . LEU B 1 182 ? -2.396 9.273 -12.672 1 98.25 182 LEU B N 1
ATOM 4530 C CA . LEU B 1 182 ? -3.256 8.094 -12.633 1 98.25 182 LEU B CA 1
ATOM 4531 C C . LEU B 1 182 ? -4.727 8.5 -12.578 1 98.25 182 LEU B C 1
ATOM 4533 O O . LEU B 1 182 ? -5.594 7.754 -13.039 1 98.25 182 LEU B O 1
ATOM 4537 N N . MET B 1 183 ? -5.004 9.68 -11.977 1 97.75 183 MET B N 1
ATOM 4538 C CA . MET B 1 183 ? -6.355 10.227 -12.078 1 97.75 183 MET B CA 1
ATOM 4539 C C . MET B 1 183 ? -6.746 10.453 -13.531 1 97.75 183 MET B C 1
ATOM 4541 O O . MET B 1 183 ? -7.828 10.047 -13.961 1 97.75 183 MET B O 1
ATOM 4545 N N . ILE B 1 184 ? -5.879 11.055 -14.32 1 98.31 184 ILE B N 1
ATOM 4546 C CA . ILE B 1 184 ? -6.133 11.383 -15.719 1 98.31 184 ILE B CA 1
ATOM 4547 C C . ILE B 1 184 ? -6.238 10.094 -16.531 1 98.31 184 ILE B C 1
ATOM 4549 O O . ILE B 1 184 ? -7.133 9.961 -17.375 1 98.31 184 ILE B O 1
ATOM 4553 N N . LEU B 1 185 ? -5.363 9.125 -16.25 1 98.44 185 LEU B N 1
ATOM 4554 C CA . LEU B 1 185 ? -5.348 7.867 -16.984 1 98.44 185 LEU B CA 1
ATOM 4555 C C . LEU B 1 185 ? -6.598 7.051 -16.688 1 98.44 185 LEU B C 1
ATOM 4557 O O . LEU B 1 185 ? -7.09 6.324 -17.547 1 98.44 185 LEU B O 1
ATOM 4561 N N . ALA B 1 186 ? -7.113 7.176 -15.5 1 98.44 186 ALA B N 1
ATOM 4562 C CA . ALA B 1 186 ? -8.281 6.398 -15.086 1 98.44 186 ALA B CA 1
ATOM 4563 C C . ALA B 1 186 ? -9.523 6.824 -15.852 1 98.44 186 ALA B C 1
ATOM 4565 O O . ALA B 1 186 ? -10.453 6.031 -16.031 1 98.44 186 ALA B O 1
ATOM 4566 N N . VAL B 1 187 ? -9.578 8.047 -16.312 1 98.06 187 VAL B N 1
ATOM 4567 C CA . VAL B 1 187 ? -10.773 8.57 -16.969 1 98.06 187 VAL B CA 1
ATOM 4568 C C . VAL B 1 187 ? -10.992 7.836 -18.297 1 98.06 187 VAL B C 1
ATOM 4570 O O . VAL B 1 187 ? -12.016 7.18 -18.484 1 98.06 187 VAL B O 1
ATOM 4573 N N . PRO B 1 188 ? -10.039 7.836 -19.281 1 98.06 188 PRO B N 1
ATOM 4574 C CA . PRO B 1 188 ? -10.281 7.098 -20.516 1 98.06 188 PRO B CA 1
ATOM 4575 C C . PRO B 1 188 ? -10.414 5.59 -20.281 1 98.06 188 PRO B C 1
ATOM 4577 O O . PRO B 1 188 ? -11.203 4.926 -20.969 1 98.06 188 PRO B O 1
ATOM 4580 N N . LEU B 1 189 ? -9.695 5 -19.344 1 97.25 189 LEU B N 1
ATOM 4581 C CA . LEU B 1 189 ? -9.766 3.566 -19.094 1 97.25 189 LEU B CA 1
ATOM 4582 C C . LEU B 1 189 ? -11.102 3.193 -18.469 1 97.25 189 LEU B C 1
ATOM 4584 O O . LEU B 1 189 ? -11.625 2.1 -18.703 1 97.25 189 LEU B O 1
ATOM 4588 N N . GLY B 1 190 ? -11.602 4.133 -17.625 1 96.94 190 GLY B N 1
ATOM 4589 C CA . GLY B 1 190 ? -12.922 3.908 -17.062 1 96.94 190 GLY B CA 1
ATOM 4590 C C . GLY B 1 190 ? -14.023 3.975 -18.109 1 96.94 190 GLY B C 1
ATOM 4591 O O . GLY B 1 190 ? -14.961 3.17 -18.078 1 96.94 190 GLY B O 1
ATOM 4592 N N . LEU B 1 191 ? -13.875 4.887 -19.031 1 96.44 191 LEU B N 1
ATOM 4593 C CA . LEU B 1 191 ? -14.875 5.09 -20.062 1 96.44 191 LEU B CA 1
ATOM 4594 C C . LEU B 1 191 ? -14.93 3.891 -21.016 1 96.44 191 LEU B C 1
ATOM 4596 O O . LEU B 1 191 ? -16 3.543 -21.516 1 96.44 191 LEU B O 1
ATOM 4600 N N . VAL B 1 192 ? -13.812 3.176 -21.172 1 96.19 192 VAL B N 1
ATOM 4601 C CA . VAL B 1 192 ? -13.805 2.092 -22.141 1 96.19 192 VAL B CA 1
ATOM 4602 C C . VAL B 1 192 ? -13.805 0.746 -21.422 1 96.19 192 VAL B C 1
ATOM 4604 O O . VAL B 1 192 ? -13.648 -0.303 -22.047 1 96.19 192 VAL B O 1
ATOM 4607 N N . PHE B 1 193 ? -13.961 0.716 -20.156 1 95.31 193 PHE B N 1
ATOM 4608 C CA . PHE B 1 193 ? -13.789 -0.481 -19.344 1 95.31 193 PHE B CA 1
ATOM 4609 C C . PHE B 1 193 ? -14.688 -1.609 -19.859 1 95.31 193 PHE B C 1
ATOM 4611 O O . PHE B 1 193 ? -14.242 -2.754 -19.969 1 95.31 193 PHE B O 1
ATOM 4618 N N . HIS B 1 194 ? -15.961 -1.299 -20.188 1 92.69 194 HIS B N 1
ATOM 4619 C CA . HIS B 1 194 ? -16.906 -2.346 -20.562 1 92.69 194 HIS B CA 1
ATOM 4620 C C . HIS B 1 194 ? -16.438 -3.078 -21.812 1 92.69 194 HIS B C 1
ATOM 4622 O O . HIS B 1 194 ? -16.562 -4.301 -21.906 1 92.69 194 HIS B O 1
ATOM 4628 N N . TRP B 1 195 ? -15.797 -2.367 -22.703 1 93.12 195 TRP B N 1
ATOM 4629 C CA . TRP B 1 195 ? -15.281 -2.994 -23.922 1 93.12 195 TRP B CA 1
ATOM 4630 C C . TRP B 1 195 ? -14.023 -3.795 -23.625 1 93.12 195 TRP B C 1
ATOM 4632 O O . TRP B 1 195 ? -13.828 -4.883 -24.188 1 93.12 195 TRP B O 1
ATOM 4642 N N . VAL B 1 196 ? -13.227 -3.25 -22.766 1 89.94 196 VAL B N 1
ATOM 4643 C CA . VAL B 1 196 ? -12 -3.951 -22.391 1 89.94 196 VAL B CA 1
ATOM 4644 C C . VAL B 1 196 ? -12.359 -5.238 -21.641 1 89.94 196 VAL B C 1
ATOM 4646 O O . VAL B 1 196 ? -11.781 -6.293 -21.906 1 89.94 196 VAL B O 1
ATOM 4649 N N . ASN B 1 197 ? -13.25 -5.086 -20.781 1 88.88 197 ASN B N 1
ATOM 4650 C CA . ASN B 1 197 ? -13.688 -6.25 -20.016 1 88.88 197 ASN B CA 1
ATOM 4651 C C . ASN B 1 197 ? -14.242 -7.34 -20.922 1 88.88 197 ASN B C 1
ATOM 4653 O O . ASN B 1 197 ? -13.984 -8.523 -20.719 1 88.88 197 ASN B O 1
ATOM 4657 N N . ASP B 1 198 ? -15.031 -6.949 -21.891 1 90.06 198 ASP B N 1
ATOM 4658 C CA . ASP B 1 198 ? -15.555 -7.902 -22.875 1 90.06 198 ASP B CA 1
ATOM 4659 C C . ASP B 1 198 ? -14.43 -8.617 -23.609 1 90.06 198 ASP B C 1
ATOM 4661 O O . ASP B 1 198 ? -14.5 -9.82 -23.844 1 90.06 198 ASP B O 1
ATOM 4665 N N . GLY B 1 199 ? -13.461 -7.852 -23.984 1 88.19 199 GLY B N 1
ATOM 4666 C CA . GLY B 1 199 ? -12.305 -8.43 -24.656 1 88.19 199 GLY B CA 1
ATOM 4667 C C . GLY B 1 199 ? -11.547 -9.414 -23.781 1 88.19 199 GLY B C 1
ATOM 4668 O O . GLY B 1 199 ? -11.164 -10.492 -24.234 1 88.19 199 GLY B O 1
ATOM 4669 N N . ILE B 1 200 ? -11.375 -9.086 -22.578 1 85.38 200 ILE B N 1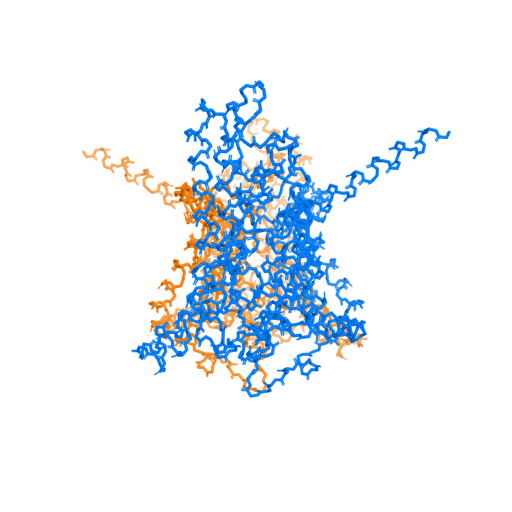
ATOM 4670 C CA . ILE B 1 200 ? -10.68 -9.953 -21.625 1 85.38 200 ILE B CA 1
ATOM 4671 C C . ILE B 1 200 ? -11.461 -11.25 -21.438 1 85.38 200 ILE B C 1
ATOM 4673 O O . ILE B 1 200 ? -10.875 -12.336 -21.406 1 85.38 200 ILE B O 1
ATOM 4677 N N . GLN B 1 201 ? -12.727 -11.117 -21.375 1 84.94 201 GLN B N 1
ATOM 4678 C CA . GLN B 1 201 ? -13.578 -12.289 -21.219 1 84.94 201 GLN B CA 1
ATOM 4679 C C . GLN B 1 201 ? -13.5 -13.195 -22.438 1 84.94 201 GLN B C 1
ATOM 4681 O O . GLN B 1 201 ? -13.445 -14.422 -22.312 1 84.94 201 GLN B O 1
ATOM 4686 N N . ALA B 1 202 ? -13.445 -12.586 -23.547 1 87.06 202 ALA B N 1
ATOM 4687 C CA . ALA B 1 202 ? -13.352 -13.359 -24.781 1 87.06 202 ALA B CA 1
ATOM 4688 C C . ALA B 1 202 ? -12.023 -14.109 -24.859 1 87.06 202 ALA B C 1
ATOM 4690 O O . ALA B 1 202 ? -11.992 -15.289 -25.234 1 87.06 202 ALA B O 1
ATOM 4691 N N . VAL B 1 203 ? -10.984 -13.477 -24.547 1 84.62 203 VAL B N 1
ATOM 4692 C CA . VAL B 1 203 ? -9.664 -14.109 -24.547 1 84.62 203 VAL B CA 1
ATOM 4693 C C . VAL B 1 203 ? -9.625 -15.219 -23.5 1 84.62 203 VAL B C 1
ATOM 4695 O O . VAL B 1 203 ? -9.086 -16.297 -23.766 1 84.62 203 VAL B O 1
ATOM 4698 N N . GLY B 1 204 ? -10.125 -14.898 -22.391 1 85.69 204 GLY B N 1
ATOM 4699 C CA . GLY B 1 204 ? -10.172 -15.898 -21.328 1 85.69 204 GLY B CA 1
ATOM 4700 C C . GLY B 1 204 ? -10.93 -17.156 -21.734 1 85.69 204 GLY B C 1
ATOM 4701 O O . GLY B 1 204 ? -10.453 -18.266 -21.5 1 85.69 204 GLY B O 1
ATOM 4702 N N . GLU B 1 205 ? -12.039 -16.969 -22.375 1 85.69 205 GLU B N 1
ATOM 4703 C CA . GLU B 1 205 ? -12.836 -18.094 -22.844 1 85.69 205 GLU B CA 1
ATOM 4704 C C . GLU B 1 205 ? -12.078 -18.906 -23.891 1 85.69 205 GLU B C 1
ATOM 4706 O O . GLU B 1 205 ? -12.148 -20.141 -23.906 1 85.69 205 GLU B O 1
ATOM 4711 N N . ALA B 1 206 ? -11.414 -18.219 -24.688 1 83.81 206 ALA B N 1
ATOM 4712 C CA . ALA B 1 206 ? -10.641 -18.891 -25.734 1 83.81 206 ALA B CA 1
ATOM 4713 C C . ALA B 1 206 ? -9.523 -19.734 -25.125 1 83.81 206 ALA B C 1
ATOM 4715 O O . ALA B 1 206 ? -9.258 -20.859 -25.562 1 83.81 206 ALA B O 1
ATOM 4716 N N . VAL B 1 207 ? -8.922 -19.25 -24.141 1 82.69 207 VAL B N 1
ATOM 4717 C CA . VAL B 1 207 ? -7.785 -19.922 -23.516 1 82.69 207 VAL B CA 1
ATOM 4718 C C . VAL B 1 207 ? -8.281 -21.078 -22.641 1 82.69 207 VAL B C 1
ATOM 4720 O O . VAL B 1 207 ? -7.711 -22.172 -22.672 1 82.69 207 VAL B O 1
ATOM 4723 N N . THR B 1 208 ? -9.352 -20.875 -21.953 1 85.62 208 THR B N 1
ATOM 4724 C CA . THR B 1 208 ? -9.797 -21.859 -20.984 1 85.62 208 THR B CA 1
ATOM 4725 C C . THR B 1 208 ? -10.742 -22.875 -21.625 1 85.62 208 THR B C 1
ATOM 4727 O O . THR B 1 208 ? -11.023 -23.922 -21.047 1 85.62 208 THR B O 1
ATOM 4730 N N . GLY B 1 209 ? -11.164 -22.594 -22.828 1 87.62 209 GLY B N 1
ATOM 4731 C CA . GLY B 1 209 ? -12.148 -23.438 -23.5 1 87.62 209 GLY B CA 1
ATOM 4732 C C . GLY B 1 209 ? -11.578 -24.75 -23.984 1 87.62 209 GLY B C 1
ATOM 4733 O O . GLY B 1 209 ? -12.328 -25.672 -24.297 1 87.62 209 GLY B O 1
ATOM 4734 N N . ALA B 1 210 ? -10.312 -24.875 -24.047 1 90.75 210 ALA B N 1
ATOM 4735 C CA . ALA B 1 210 ? -9.641 -26.109 -24.438 1 90.75 210 ALA B CA 1
ATOM 4736 C C . ALA B 1 210 ? -8.547 -26.484 -23.438 1 90.75 210 ALA B C 1
ATOM 4738 O O . ALA B 1 210 ? -7.355 -26.375 -23.75 1 90.75 210 ALA B O 1
ATOM 4739 N N . PRO B 1 211 ? -9.008 -27.078 -22.375 1 91.75 211 PRO B N 1
ATOM 4740 C CA . PRO B 1 211 ? -8.062 -27.266 -21.266 1 91.75 211 PRO B CA 1
ATOM 4741 C C . PRO B 1 211 ? -6.906 -28.188 -21.625 1 91.75 211 PRO B C 1
ATOM 4743 O O . PRO B 1 211 ? -5.781 -28 -21.156 1 91.75 211 PRO B O 1
ATOM 4746 N N . VAL B 1 212 ? -7.141 -29.234 -22.453 1 95.56 212 VAL B N 1
ATOM 4747 C CA . VAL B 1 212 ? -6.086 -30.172 -22.797 1 95.56 212 VAL B CA 1
ATOM 4748 C C . VAL B 1 212 ? -5.027 -29.5 -23.656 1 95.56 212 VAL B C 1
ATOM 4750 O O . VAL B 1 212 ? -3.863 -29.391 -23.266 1 95.56 212 VAL B O 1
ATOM 4753 N N . VAL B 1 213 ? -5.422 -28.906 -24.781 1 94.88 213 VAL B N 1
ATOM 4754 C CA . VAL B 1 213 ? -4.492 -28.25 -25.688 1 94.88 213 VAL B CA 1
ATOM 4755 C C . VAL B 1 213 ? -3.99 -26.953 -25.047 1 94.88 213 VAL B C 1
ATOM 4757 O O . VAL B 1 213 ? -2.795 -26.656 -25.094 1 94.88 213 VAL B O 1
ATOM 4760 N N . GLY B 1 214 ? -4.902 -26.219 -24.516 1 93.38 214 GLY B N 1
ATOM 4761 C CA . GLY B 1 214 ? -4.543 -24.969 -23.859 1 93.38 214 GLY B CA 1
ATOM 4762 C C . GLY B 1 214 ? -3.576 -25.156 -22.703 1 93.38 214 GLY B C 1
ATOM 4763 O O . GLY B 1 214 ? -2.6 -24.422 -22.578 1 93.38 214 GLY B O 1
ATOM 4764 N N . GLY B 1 215 ? -3.873 -26.156 -21.859 1 95.12 215 GLY B N 1
ATOM 4765 C CA . GLY B 1 215 ? -2.969 -26.469 -20.75 1 95.12 215 GLY B CA 1
ATOM 4766 C C . GLY B 1 215 ? -1.585 -26.891 -21.219 1 95.12 215 GLY B C 1
ATOM 4767 O O . GLY B 1 215 ? -0.581 -26.484 -20.625 1 95.12 215 GLY B O 1
ATOM 4768 N N . GLY B 1 216 ? -1.581 -27.672 -22.234 1 96.69 216 GLY B N 1
ATOM 4769 C CA . GLY B 1 216 ? -0.305 -28.094 -22.797 1 96.69 216 GLY B CA 1
ATOM 4770 C C . GLY B 1 216 ? 0.527 -26.922 -23.297 1 96.69 216 GLY B C 1
ATOM 4771 O O . GLY B 1 216 ? 1.708 -26.812 -22.969 1 96.69 216 GLY B O 1
ATOM 4772 N N . ILE B 1 217 ? -0.068 -26.078 -24.078 1 95.88 217 ILE B N 1
ATOM 4773 C CA . ILE B 1 217 ? 0.622 -24.906 -24.625 1 95.88 217 ILE B CA 1
ATOM 4774 C C . ILE B 1 217 ? 1.063 -24 -23.484 1 95.88 217 ILE B C 1
ATOM 4776 O O . ILE B 1 217 ? 2.197 -23.516 -23.469 1 95.88 217 ILE B O 1
ATOM 4780 N N . TYR B 1 218 ? 0.152 -23.781 -22.562 1 95.81 218 TYR B N 1
ATOM 4781 C CA . TYR B 1 218 ? 0.444 -22.969 -21.391 1 95.81 218 TYR B CA 1
ATOM 4782 C C . TYR B 1 218 ? 1.662 -23.516 -20.656 1 95.81 218 TYR B C 1
ATOM 4784 O O . TYR B 1 218 ? 2.559 -22.75 -20.281 1 95.81 218 TYR B O 1
ATOM 4792 N N . GLY B 1 219 ? 1.736 -24.797 -20.438 1 96.56 219 GLY B N 1
ATOM 4793 C CA . GLY B 1 219 ? 2.855 -25.406 -19.734 1 96.56 219 GLY B CA 1
ATOM 4794 C C . GLY B 1 219 ? 4.184 -25.203 -20.453 1 96.56 219 GLY B C 1
ATOM 4795 O O . GLY B 1 219 ? 5.184 -24.859 -19.812 1 96.56 219 GLY B O 1
ATOM 4796 N N . VAL B 1 220 ? 4.18 -25.344 -21.75 1 97 220 VAL B N 1
ATOM 4797 C CA . VAL B 1 220 ? 5.395 -25.172 -22.531 1 97 220 VAL B CA 1
ATOM 4798 C C . VAL B 1 220 ? 5.859 -23.719 -22.453 1 97 220 VAL B C 1
ATOM 4800 O O . VAL B 1 220 ? 7.023 -23.453 -22.141 1 97 220 VAL B O 1
ATOM 4803 N N . LEU B 1 221 ? 4.973 -22.859 -22.625 1 94.94 221 LEU B N 1
ATOM 4804 C CA . LEU B 1 221 ? 5.316 -21.453 -22.641 1 94.94 221 LEU B CA 1
ATOM 4805 C C . LEU B 1 221 ? 5.734 -20.984 -21.25 1 94.94 221 LEU B C 1
ATOM 4807 O O . LEU B 1 221 ? 6.641 -20.156 -21.109 1 94.94 221 LEU B O 1
ATOM 4811 N N . ASN B 1 222 ? 5.043 -21.5 -20.281 1 94.88 222 ASN B N 1
ATOM 4812 C CA . ASN B 1 222 ? 5.375 -21.156 -18.906 1 94.88 222 ASN B CA 1
ATOM 4813 C C . ASN B 1 222 ? 6.836 -21.453 -18.594 1 94.88 222 ASN B C 1
ATOM 4815 O O . ASN B 1 222 ? 7.551 -20.578 -18.078 1 94.88 222 ASN B O 1
ATOM 4819 N N . ARG B 1 223 ? 7.316 -22.594 -18.938 1 95.38 223 ARG B N 1
ATOM 4820 C CA . ARG B 1 223 ? 8.703 -22.953 -18.672 1 95.38 223 ARG B CA 1
ATOM 4821 C C . ARG B 1 223 ? 9.664 -22.172 -19.547 1 95.38 223 ARG B C 1
ATOM 4823 O O . ARG B 1 223 ? 10.719 -21.734 -19.078 1 95.38 223 ARG B O 1
ATOM 4830 N N . LEU B 1 224 ? 9.281 -21.938 -20.781 1 92.5 224 LEU B N 1
ATOM 4831 C CA . LEU B 1 224 ? 10.164 -21.25 -21.719 1 92.5 224 LEU B CA 1
ATOM 4832 C C . LEU B 1 224 ? 10.375 -19.797 -21.297 1 92.5 224 LEU B C 1
ATOM 4834 O O . LEU B 1 224 ? 11.398 -19.188 -21.625 1 92.5 224 LEU B O 1
ATOM 4838 N N . LEU B 1 225 ? 9.516 -19.328 -20.5 1 88.31 225 LEU B N 1
ATOM 4839 C CA . LEU B 1 225 ? 9.578 -17.922 -20.141 1 88.31 225 LEU B CA 1
ATOM 4840 C C . LEU B 1 225 ? 10.258 -17.719 -18.797 1 88.31 225 LEU B C 1
ATOM 4842 O O . LEU B 1 225 ? 10.516 -16.594 -18.375 1 88.31 225 LEU B O 1
ATOM 4846 N N . ILE B 1 226 ? 10.602 -18.75 -18.172 1 85.56 226 ILE B N 1
ATOM 4847 C CA . ILE B 1 226 ? 11.211 -18.703 -16.844 1 85.56 226 ILE B CA 1
ATOM 4848 C C . ILE B 1 226 ? 12.578 -18.031 -16.938 1 85.56 226 ILE B C 1
ATOM 4850 O O . ILE B 1 226 ? 12.906 -17.156 -16.141 1 85.56 226 ILE B O 1
ATOM 4854 N N . PRO B 1 227 ? 13.453 -18.344 -17.938 1 77.56 227 PRO B N 1
ATOM 4855 C CA . PRO B 1 227 ? 14.797 -17.766 -18 1 77.56 227 PRO B CA 1
ATOM 4856 C C . PRO B 1 227 ? 14.781 -16.25 -18.109 1 77.56 227 PRO B C 1
ATOM 4858 O O . PRO B 1 227 ? 15.719 -15.586 -17.672 1 77.56 227 PRO B O 1
ATOM 4861 N N . VAL B 1 228 ? 13.742 -15.805 -18.641 1 75.69 228 VAL B N 1
ATOM 4862 C CA . VAL B 1 228 ? 13.688 -14.352 -18.812 1 75.69 228 VAL B CA 1
ATOM 4863 C C . VAL B 1 228 ? 12.727 -13.742 -17.797 1 75.69 228 VAL B C 1
ATOM 4865 O O . VAL B 1 228 ? 12.414 -12.555 -17.859 1 75.69 228 VAL B O 1
ATOM 4868 N N . GLY B 1 229 ? 12.266 -14.508 -17.031 1 74.12 229 GLY B N 1
ATOM 4869 C CA . GLY B 1 229 ? 11.43 -14.023 -15.938 1 74.12 229 GLY B CA 1
ATOM 4870 C C . GLY B 1 229 ? 10.055 -13.57 -16.391 1 74.12 229 GLY B C 1
ATOM 4871 O O . GLY B 1 229 ? 9.414 -12.742 -15.742 1 74.12 229 GLY B O 1
ATOM 4872 N N . LEU B 1 230 ? 9.516 -14.023 -17.484 1 78.25 230 LEU B N 1
ATOM 4873 C CA . LEU B 1 230 ? 8.281 -13.523 -18.062 1 78.25 230 LEU B CA 1
ATOM 4874 C C . LEU B 1 230 ? 7.141 -14.516 -17.859 1 78.25 230 LEU B C 1
ATOM 4876 O O . LEU B 1 230 ? 6.012 -14.266 -18.297 1 78.25 230 LEU B O 1
ATOM 4880 N N . HIS B 1 231 ? 7.418 -15.594 -17.141 1 86.81 231 HIS B N 1
ATOM 4881 C CA . HIS B 1 231 ? 6.379 -16.609 -16.984 1 86.81 231 HIS B CA 1
ATOM 4882 C C . HIS B 1 231 ? 5.195 -16.062 -16.188 1 86.81 231 HIS B C 1
ATOM 4884 O O . HIS B 1 231 ? 4.066 -16.516 -16.359 1 86.81 231 HIS B O 1
ATOM 4890 N N . GLN B 1 232 ? 5.418 -15.055 -15.391 1 80.06 232 GLN B N 1
ATOM 4891 C CA . GLN B 1 232 ? 4.324 -14.453 -14.633 1 80.06 232 GLN B CA 1
ATOM 4892 C C . GLN B 1 232 ? 3.379 -13.68 -15.547 1 80.06 232 GLN B C 1
ATOM 4894 O O . GLN B 1 232 ? 2.195 -13.531 -15.234 1 80.06 232 GLN B O 1
ATOM 4899 N N . LEU B 1 233 ? 3.879 -13.211 -16.578 1 78.25 233 LEU B N 1
ATOM 4900 C CA . LEU B 1 233 ? 3.037 -12.555 -17.562 1 78.25 233 LEU B CA 1
ATOM 4901 C C . LEU B 1 233 ? 1.961 -13.5 -18.078 1 78.25 233 LEU B C 1
ATOM 4903 O O . LEU B 1 233 ? 0.875 -13.062 -18.469 1 78.25 233 LEU B O 1
ATOM 4907 N N . LEU B 1 234 ? 2.283 -14.742 -18.016 1 85.31 234 LEU B N 1
ATOM 4908 C CA . LEU B 1 234 ? 1.325 -15.766 -18.422 1 85.31 234 LEU B CA 1
ATOM 4909 C C . LEU B 1 234 ? 0.464 -16.203 -17.234 1 85.31 234 LEU B C 1
ATOM 4911 O O . LEU B 1 234 ? -0.751 -16.359 -17.375 1 85.31 234 LEU B O 1
ATOM 4915 N N . ASN B 1 235 ? 1.055 -16.359 -16.125 1 89.88 235 ASN B N 1
ATOM 4916 C CA . ASN B 1 235 ? 0.389 -16.906 -14.945 1 89.88 235 ASN B CA 1
ATOM 4917 C C . ASN B 1 235 ? -0.714 -15.977 -14.445 1 89.88 235 ASN B C 1
ATOM 4919 O O . ASN B 1 235 ? -1.822 -16.422 -14.148 1 89.88 235 ASN B O 1
ATOM 4923 N N . VAL B 1 236 ? -0.435 -14.719 -14.43 1 84.94 236 VAL B N 1
ATOM 4924 C CA . VAL B 1 236 ? -1.324 -13.766 -13.773 1 84.94 236 VAL B CA 1
ATOM 4925 C C . VAL B 1 236 ? -2.674 -13.742 -14.484 1 84.94 236 VAL B C 1
ATOM 4927 O O . VAL B 1 236 ? -3.715 -13.961 -13.867 1 84.94 236 VAL B O 1
ATOM 4930 N N . PRO B 1 237 ? -2.74 -13.562 -15.758 1 88.44 237 PRO B N 1
ATOM 4931 C CA . PRO B 1 237 ? -4.055 -13.555 -16.406 1 88.44 237 PRO B CA 1
ATOM 4932 C C . PRO B 1 237 ? -4.773 -14.898 -16.297 1 88.44 237 PRO B C 1
ATOM 4934 O O . PRO B 1 237 ? -5.984 -14.938 -16.062 1 88.44 237 PRO B O 1
ATOM 4937 N N . VAL B 1 238 ? -4.105 -15.961 -16.359 1 91.94 238 VAL B N 1
ATOM 4938 C CA . VAL B 1 238 ? -4.715 -17.281 -16.359 1 91.94 238 VAL B CA 1
ATOM 4939 C C . VAL B 1 238 ? -5.219 -17.625 -14.961 1 91.94 238 VAL B C 1
ATOM 4941 O O . VAL B 1 238 ? -6.309 -18.188 -14.805 1 91.94 238 VAL B O 1
ATOM 4944 N N . TRP B 1 239 ? -4.465 -17.219 -13.977 1 92.38 239 TRP B N 1
ATOM 4945 C CA . TRP B 1 239 ? -4.773 -17.641 -12.609 1 92.38 239 TRP B CA 1
ATOM 4946 C C . TRP B 1 239 ? -5.773 -16.688 -11.969 1 92.38 239 TRP B C 1
ATOM 4948 O O . TRP B 1 239 ? -6.547 -17.078 -11.094 1 92.38 239 TRP B O 1
ATOM 4958 N N . PHE B 1 240 ? -5.801 -15.383 -12.5 1 87.5 240 PHE B N 1
ATOM 4959 C CA . PHE B 1 240 ? -6.535 -14.422 -11.688 1 87.5 240 PHE B CA 1
ATOM 4960 C C . PHE B 1 240 ? -7.516 -13.625 -12.539 1 87.5 240 PHE B C 1
ATOM 4962 O O . PHE B 1 240 ? -8.414 -12.969 -12.008 1 87.5 240 PHE B O 1
ATOM 4969 N N . ILE B 1 241 ? -7.414 -13.688 -13.805 1 87.06 241 ILE B N 1
ATOM 4970 C CA . ILE B 1 241 ? -8.18 -12.742 -14.617 1 87.06 241 ILE B CA 1
ATOM 4971 C C . ILE B 1 241 ? -9.094 -13.508 -15.57 1 87.06 241 ILE B C 1
ATOM 4973 O O . ILE B 1 241 ? -10.32 -13.406 -15.484 1 87.06 241 ILE B O 1
ATOM 4977 N N . PHE B 1 242 ? -8.578 -14.383 -16.422 1 88.62 242 PHE B N 1
ATOM 4978 C CA . PHE B 1 242 ? -9.32 -15.031 -17.5 1 88.62 242 PHE B CA 1
ATOM 4979 C C . PHE B 1 242 ? -10.438 -15.898 -16.938 1 88.62 242 PHE B C 1
ATOM 4981 O O . PHE B 1 242 ? -10.188 -16.828 -16.172 1 88.62 242 PHE B O 1
ATOM 4988 N N . ASP B 1 243 ? -11.648 -15.547 -17.312 1 88.44 243 ASP B N 1
ATOM 4989 C CA . ASP B 1 243 ? -12.844 -16.312 -16.938 1 88.44 243 ASP B CA 1
ATOM 4990 C C . ASP B 1 243 ? -12.945 -16.453 -15.422 1 88.44 243 ASP B C 1
ATOM 4992 O O . ASP B 1 243 ? -13.164 -17.562 -14.922 1 88.44 243 ASP B O 1
ATOM 4996 N N . GLY B 1 244 ? -12.648 -15.414 -14.672 1 86.25 244 GLY B N 1
ATOM 4997 C CA . GLY B 1 244 ? -12.711 -15.406 -13.219 1 86.25 244 GLY B CA 1
ATOM 4998 C C . GLY B 1 244 ? -11.445 -15.922 -12.562 1 86.25 244 GLY B C 1
ATOM 4999 O O . GLY B 1 244 ? -11.312 -15.891 -11.336 1 86.25 244 GLY B O 1
ATOM 5000 N N . GLY B 1 245 ? -10.492 -16.406 -13.383 1 92.06 245 GLY B N 1
ATOM 5001 C CA . GLY B 1 245 ? -9.219 -16.891 -12.859 1 92.06 245 GLY B CA 1
ATOM 5002 C C . GLY B 1 245 ? -9.25 -18.344 -12.453 1 92.06 245 GLY B C 1
ATOM 5003 O O . GLY B 1 245 ? -10.078 -18.75 -11.625 1 92.06 245 GLY B O 1
ATOM 5004 N N . ASP B 1 246 ? -8.406 -19.141 -12.953 1 94.75 246 ASP B N 1
ATOM 5005 C CA . ASP B 1 246 ? -8.352 -20.578 -12.672 1 94.75 246 ASP B CA 1
ATOM 5006 C C . ASP B 1 246 ? -8.078 -20.828 -11.188 1 94.75 246 ASP B C 1
ATOM 5008 O O . ASP B 1 246 ? -8.75 -21.656 -10.562 1 94.75 246 ASP B O 1
ATOM 5012 N N . LEU B 1 247 ? -7.152 -20.125 -10.641 1 92.69 247 LEU B N 1
ATOM 5013 C CA . LEU B 1 247 ? -6.801 -20.25 -9.234 1 92.69 247 LEU B CA 1
ATOM 5014 C C . LEU B 1 247 ? -7.918 -19.719 -8.344 1 92.69 247 LEU B C 1
ATOM 5016 O O . LEU B 1 247 ? -8.352 -20.406 -7.414 1 92.69 247 LEU B O 1
ATOM 5020 N N . THR B 1 248 ? -8.375 -18.578 -8.656 1 88.44 248 THR B N 1
ATOM 5021 C CA . THR B 1 248 ? -9.406 -17.922 -7.852 1 88.44 248 THR B CA 1
ATOM 5022 C C . THR B 1 248 ? -10.664 -18.781 -7.785 1 88.44 248 THR B C 1
ATOM 5024 O O . THR B 1 248 ? -11.164 -19.078 -6.695 1 88.44 248 THR B O 1
ATOM 5027 N N . LYS B 1 249 ? -11.117 -19.281 -8.891 1 91.38 249 LYS B N 1
ATOM 5028 C CA . LYS B 1 249 ? -12.359 -20.047 -8.953 1 91.38 249 LYS B CA 1
ATOM 5029 C C . LYS B 1 249 ? -12.18 -21.438 -8.344 1 91.38 249 LYS B C 1
ATOM 5031 O O . LYS B 1 249 ? -13.117 -21.984 -7.75 1 91.38 249 LYS B O 1
ATOM 5036 N N . PHE B 1 250 ? -11.008 -21.984 -8.438 1 93.06 250 PHE B N 1
ATOM 5037 C CA . PHE B 1 250 ? -10.727 -23.266 -7.773 1 93.06 250 PHE B CA 1
ATOM 5038 C C . PHE B 1 250 ? -10.938 -23.141 -6.27 1 93.06 250 PHE B C 1
ATOM 5040 O O . PHE B 1 250 ? -11.625 -23.969 -5.668 1 93.06 250 PHE B O 1
ATOM 5047 N N . PHE B 1 251 ? -10.453 -22.109 -5.707 1 87.5 251 PHE B N 1
ATOM 5048 C CA . PHE B 1 251 ? -10.523 -21.953 -4.258 1 87.5 251 PHE B CA 1
ATOM 5049 C C . PHE B 1 251 ? -11.906 -21.484 -3.83 1 87.5 251 PHE B C 1
ATOM 5051 O O . PHE B 1 251 ? -12.25 -21.562 -2.648 1 87.5 251 PHE B O 1
ATOM 5058 N N . GLU B 1 252 ? -12.648 -21.047 -4.816 1 85.06 252 GLU B N 1
ATOM 5059 C CA . GLU B 1 252 ? -14.047 -20.734 -4.551 1 85.06 252 GLU B CA 1
ATOM 5060 C C . GLU B 1 252 ? -14.914 -22 -4.633 1 85.06 252 GLU B C 1
ATOM 5062 O O . GLU B 1 252 ? -16.125 -21.953 -4.383 1 85.06 252 GLU B O 1
ATOM 5067 N N . GLY B 1 253 ? -14.289 -23.156 -5.078 1 88.94 253 GLY B N 1
ATOM 5068 C CA . GLY B 1 253 ? -14.992 -24.438 -5.043 1 88.94 253 GLY B CA 1
ATOM 5069 C C . GLY B 1 253 ? -15.461 -24.891 -6.41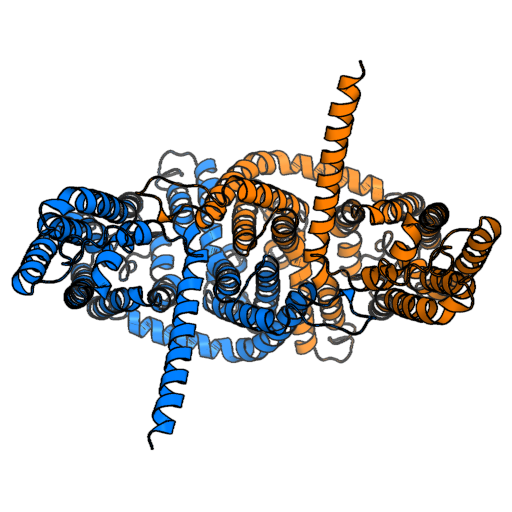 1 88.94 253 GLY B C 1
ATOM 5070 O O . GLY B 1 253 ? -16.203 -25.875 -6.52 1 88.94 253 GLY B O 1
ATOM 5071 N N . ASP B 1 254 ? -15.039 -24.266 -7.473 1 93.75 254 ASP B N 1
ATOM 5072 C CA . ASP B 1 254 ? -15.445 -24.641 -8.82 1 93.75 254 ASP B CA 1
ATOM 5073 C C . ASP B 1 254 ? -14.719 -25.891 -9.289 1 93.75 254 ASP B C 1
ATOM 5075 O O . ASP B 1 254 ? -13.516 -25.859 -9.555 1 93.75 254 ASP B O 1
ATOM 5079 N N . PRO B 1 255 ? -15.391 -26.953 -9.516 1 94.25 255 PRO B N 1
ATOM 5080 C CA . PRO B 1 255 ? -14.742 -28.219 -9.812 1 94.25 255 PRO B CA 1
ATOM 5081 C C . PRO B 1 255 ? -14.164 -28.281 -11.227 1 94.25 255 PRO B C 1
ATOM 5083 O O . PRO B 1 255 ? -13.445 -29.219 -11.562 1 94.25 255 PRO B O 1
ATOM 5086 N N . THR B 1 256 ? -14.5 -27.328 -12.047 1 93.38 256 THR B N 1
ATOM 5087 C CA . THR B 1 256 ? -14 -27.328 -13.414 1 93.38 256 THR B CA 1
ATOM 5088 C C . THR B 1 256 ? -12.664 -26.594 -13.508 1 93.38 256 THR B C 1
ATOM 5090 O O . THR B 1 256 ? -12.086 -26.484 -14.594 1 93.38 256 THR B O 1
ATOM 5093 N N . ARG B 1 257 ? -12.18 -26.094 -12.398 1 94.94 257 ARG B N 1
ATOM 5094 C CA . ARG B 1 257 ? -10.977 -25.266 -12.375 1 94.94 257 ARG B CA 1
ATOM 5095 C C . ARG B 1 257 ? -9.781 -26.047 -11.844 1 94.94 257 ARG B C 1
ATOM 5097 O O . ARG B 1 257 ? -9.891 -27.234 -11.547 1 94.94 257 ARG B O 1
ATOM 5104 N N . GLY B 1 258 ? -8.617 -25.453 -11.891 1 96.12 258 GLY B N 1
ATOM 5105 C CA . GLY B 1 258 ? -7.363 -26.109 -11.57 1 96.12 258 GLY B CA 1
ATOM 5106 C C . GLY B 1 258 ? -6.637 -26.641 -12.789 1 96.12 258 GLY B C 1
ATOM 5107 O O . GLY B 1 258 ? -5.539 -27.188 -12.68 1 96.12 258 GLY B O 1
ATOM 5108 N N . THR B 1 259 ? -7.16 -26.375 -13.922 1 95.19 259 THR B N 1
ATOM 5109 C CA . THR B 1 259 ? -6.707 -26.953 -15.18 1 95.19 259 THR B CA 1
ATOM 5110 C C . THR B 1 259 ? -5.34 -26.406 -15.57 1 95.19 259 THR B C 1
ATOM 5112 O O . THR B 1 259 ? -4.574 -27.062 -16.281 1 95.19 259 THR B O 1
ATOM 5115 N N . PHE B 1 260 ? -5.039 -25.25 -15.102 1 96.5 260 PHE B N 1
ATOM 5116 C CA . PHE B 1 260 ? -3.77 -24.625 -15.461 1 96.5 260 PHE B CA 1
ATOM 5117 C C . PHE B 1 260 ? -2.793 -24.672 -14.289 1 96.5 260 PHE B C 1
ATOM 5119 O O . PHE B 1 260 ? -1.818 -23.906 -14.258 1 96.5 260 PHE B O 1
ATOM 5126 N N . MET B 1 261 ? -3.119 -25.484 -13.305 1 97.88 261 MET B N 1
ATOM 5127 C CA . MET B 1 261 ? -2.266 -25.656 -12.133 1 97.88 261 MET B CA 1
ATOM 5128 C C . MET B 1 261 ? -1.897 -27.109 -11.922 1 97.88 261 MET B C 1
ATOM 5130 O O . MET B 1 261 ? -0.739 -27.438 -11.656 1 97.88 261 MET B O 1
ATOM 5134 N N . THR B 1 262 ? -2.74 -28.047 -12.188 1 98.31 262 THR B N 1
ATOM 5135 C CA . THR B 1 262 ? -2.693 -29.453 -11.812 1 98.31 262 THR B CA 1
ATOM 5136 C C . THR B 1 262 ? -1.452 -30.125 -12.391 1 98.31 262 THR B C 1
ATOM 5138 O O . THR B 1 262 ? -0.775 -30.891 -11.703 1 98.31 262 THR B O 1
ATOM 5141 N N . GLY B 1 263 ? -1.168 -29.812 -13.562 1 98.5 263 GLY B N 1
ATOM 5142 C CA . GLY B 1 263 ? -0.123 -30.516 -14.281 1 98.5 263 GLY B CA 1
ATOM 5143 C C . GLY B 1 263 ? 1.272 -30.188 -13.789 1 98.5 263 GLY B C 1
ATOM 5144 O O . GLY B 1 263 ? 2.236 -30.891 -14.125 1 98.5 263 GLY B O 1
ATOM 5145 N N . PHE B 1 264 ? 1.392 -29.156 -12.945 1 98.5 264 PHE B N 1
ATOM 5146 C CA . PHE B 1 264 ? 2.697 -28.781 -12.414 1 98.5 264 PHE B CA 1
ATOM 5147 C C . PHE B 1 264 ? 3.111 -29.719 -11.281 1 98.5 264 PHE B C 1
ATOM 5149 O O . PHE B 1 264 ? 4.301 -29.875 -11 1 98.5 264 PHE B O 1
ATOM 5156 N N . PHE B 1 265 ? 2.189 -30.391 -10.625 1 98.69 265 PHE B N 1
ATOM 5157 C CA . PHE B 1 265 ? 2.488 -31.219 -9.461 1 98.69 265 PHE B CA 1
ATOM 5158 C C . PHE B 1 265 ? 3.387 -32.375 -9.844 1 98.69 265 PHE B C 1
ATOM 5160 O O . PHE B 1 265 ? 4.43 -32.594 -9.219 1 98.69 265 PHE B O 1
ATOM 5167 N N . PRO B 1 266 ? 3.078 -33.125 -10.938 1 98.88 266 PRO B N 1
ATOM 5168 C CA . PRO B 1 266 ? 3.969 -34.219 -11.32 1 98.88 266 PRO B CA 1
ATOM 5169 C C . PRO B 1 266 ? 5.379 -33.75 -11.664 1 98.88 266 PRO B C 1
ATOM 5171 O O . PRO B 1 266 ? 6.355 -34.438 -11.375 1 98.88 266 PRO B O 1
ATOM 5174 N N . ILE B 1 267 ? 5.453 -32.594 -12.172 1 98.81 267 ILE B N 1
ATOM 5175 C CA . ILE B 1 267 ? 6.73 -32.062 -12.656 1 98.81 267 ILE B CA 1
ATOM 5176 C C . ILE B 1 267 ? 7.559 -31.562 -11.477 1 98.81 267 ILE B C 1
ATOM 5178 O O . ILE B 1 267 ? 8.711 -31.969 -11.297 1 98.81 267 ILE B O 1
ATOM 5182 N N . PHE B 1 268 ? 6.973 -30.719 -10.625 1 98.44 268 PHE B N 1
ATOM 5183 C CA . PHE B 1 268 ? 7.711 -30.047 -9.562 1 98.44 268 PHE B CA 1
ATOM 5184 C C . PHE B 1 268 ? 8.023 -31.016 -8.422 1 98.44 268 PHE B C 1
ATOM 5186 O O . PHE B 1 268 ? 9.109 -30.969 -7.848 1 98.44 268 PHE B O 1
ATOM 5193 N N . MET B 1 269 ? 7.16 -31.938 -8.133 1 98.44 269 MET B N 1
ATOM 5194 C CA . MET B 1 269 ? 7.332 -32.844 -6.996 1 98.44 269 MET B CA 1
ATOM 5195 C C . MET B 1 269 ? 8.227 -34.031 -7.371 1 98.44 269 MET B C 1
ATOM 5197 O O . MET B 1 269 ? 8.914 -34.562 -6.516 1 98.44 269 MET B O 1
ATOM 5201 N N . PHE B 1 270 ? 8.219 -34.406 -8.688 1 98.81 270 PHE B N 1
ATOM 5202 C CA . PHE B 1 270 ? 8.836 -35.688 -8.992 1 98.81 270 PHE B CA 1
ATOM 5203 C C . PHE B 1 270 ? 9.82 -35.562 -10.148 1 98.81 270 PHE B C 1
ATOM 5205 O O . PHE B 1 270 ? 10.984 -35.969 -10.023 1 98.81 270 PHE B O 1
ATOM 5212 N N . ALA B 1 271 ? 9.438 -34.938 -11.227 1 98.81 271 ALA B N 1
ATOM 5213 C CA . ALA B 1 271 ? 10.266 -34.906 -12.43 1 98.81 271 ALA B CA 1
ATOM 5214 C C . ALA B 1 271 ? 11.523 -34.062 -12.203 1 98.81 271 ALA B C 1
ATOM 5216 O O . ALA B 1 271 ? 12.625 -34.5 -12.57 1 98.81 271 ALA B O 1
ATOM 5217 N N . ILE B 1 272 ? 11.367 -32.938 -11.609 1 98.38 272 ILE B N 1
ATOM 5218 C CA . ILE B 1 272 ? 12.492 -32.031 -11.391 1 98.38 272 ILE B CA 1
ATOM 5219 C C . ILE B 1 272 ? 13.477 -32.656 -10.414 1 98.38 272 ILE B C 1
ATOM 5221 O O . ILE B 1 272 ? 14.688 -32.625 -10.648 1 98.38 272 ILE B O 1
ATOM 5225 N N . PRO B 1 273 ? 13.023 -33.219 -9.328 1 98.5 273 PRO B N 1
ATOM 5226 C CA . PRO B 1 273 ? 13.961 -33.938 -8.469 1 98.5 273 PRO B CA 1
ATOM 5227 C C . PRO B 1 273 ? 14.688 -35.062 -9.211 1 98.5 273 PRO B C 1
ATOM 5229 O O . PRO B 1 273 ? 15.867 -35.312 -8.961 1 98.5 273 PRO B O 1
ATOM 5232 N N . ALA B 1 274 ? 14.039 -35.719 -10.094 1 98.75 274 ALA B N 1
ATOM 5233 C CA . ALA B 1 274 ? 14.68 -36.781 -10.883 1 98.75 274 ALA B CA 1
ATOM 5234 C C . ALA B 1 274 ? 15.734 -36.188 -11.82 1 98.75 274 ALA B C 1
ATOM 5236 O O . ALA B 1 274 ? 16.781 -36.812 -12.039 1 98.75 274 ALA B O 1
ATOM 5237 N N . ALA B 1 275 ? 15.414 -35.094 -12.391 1 98.31 275 ALA B N 1
ATOM 5238 C CA . ALA B 1 275 ? 16.406 -34.406 -13.203 1 98.31 275 ALA B CA 1
ATOM 5239 C C . ALA B 1 275 ? 17.641 -34.062 -12.375 1 98.31 275 ALA B C 1
ATOM 5241 O O . ALA B 1 275 ? 18.766 -34.188 -12.836 1 98.31 275 ALA B O 1
ATOM 5242 N N . ALA B 1 276 ? 17.375 -33.562 -11.18 1 97.88 276 ALA B N 1
ATOM 5243 C CA . ALA B 1 276 ? 18.469 -33.219 -10.258 1 97.88 276 ALA B CA 1
ATOM 5244 C C . ALA B 1 276 ? 19.328 -34.438 -9.961 1 97.88 276 ALA B C 1
ATOM 5246 O O . ALA B 1 276 ? 20.547 -34.344 -9.891 1 97.88 276 ALA B O 1
ATOM 5247 N N . LEU B 1 277 ? 18.703 -35.594 -9.766 1 98.25 277 LEU B N 1
ATOM 5248 C CA . LEU B 1 277 ? 19.422 -36.844 -9.523 1 98.25 277 LEU B CA 1
ATOM 5249 C C . LEU B 1 277 ? 20.297 -37.188 -10.719 1 98.25 277 LEU B C 1
ATOM 5251 O O . LEU B 1 277 ? 21.438 -37.625 -10.547 1 98.25 277 LEU B O 1
ATOM 5255 N N . ALA B 1 278 ? 19.781 -37.062 -11.914 1 98.19 278 ALA B N 1
ATOM 5256 C CA . ALA B 1 278 ? 20.547 -37.375 -13.117 1 98.19 278 ALA B CA 1
ATOM 5257 C C . ALA B 1 278 ? 21.766 -36.469 -13.219 1 98.19 278 ALA B C 1
ATOM 5259 O O . ALA B 1 278 ? 22.859 -36.938 -13.555 1 98.19 278 ALA B O 1
ATOM 5260 N N . ILE B 1 279 ? 21.562 -35.219 -12.992 1 96.69 279 ILE B N 1
ATOM 5261 C CA . ILE B 1 279 ? 22.656 -34.25 -13.039 1 96.69 279 ILE B CA 1
ATOM 5262 C C . ILE B 1 279 ? 23.719 -34.625 -12 1 96.69 279 ILE B C 1
ATOM 5264 O O . ILE B 1 279 ? 24.922 -34.625 -12.289 1 96.69 279 ILE B O 1
ATOM 5268 N N . TRP B 1 280 ? 23.281 -34.969 -10.82 1 97.06 280 TRP B N 1
ATOM 5269 C CA . TRP B 1 280 ? 24.172 -35.375 -9.734 1 97.06 280 TRP B CA 1
ATOM 5270 C C . TRP B 1 280 ? 24.984 -36.594 -10.125 1 97.06 280 TRP B C 1
ATOM 5272 O O . TRP B 1 280 ? 26.219 -36.594 -9.992 1 97.06 280 TRP B O 1
ATOM 5282 N N . GLN B 1 281 ? 24.359 -37.562 -10.672 1 97.12 281 GLN B N 1
ATOM 5283 C CA . GLN B 1 281 ? 24.984 -38.844 -10.938 1 97.12 281 GLN B CA 1
ATOM 5284 C C . GLN B 1 281 ? 25.922 -38.75 -12.141 1 97.12 281 GLN B C 1
ATOM 5286 O O . GLN B 1 281 ? 26.797 -39.625 -12.32 1 97.12 281 GLN B O 1
ATOM 5291 N N . THR B 1 282 ? 25.766 -37.781 -12.961 1 96.5 282 THR B N 1
ATOM 5292 C CA . THR B 1 282 ? 26.594 -37.656 -14.148 1 96.5 282 THR B CA 1
ATOM 5293 C C . THR B 1 282 ? 27.75 -36.688 -13.914 1 96.5 282 THR B C 1
ATOM 5295 O O . THR B 1 282 ? 28.562 -36.469 -14.797 1 96.5 282 THR B O 1
ATOM 5298 N N . ALA B 1 283 ? 27.734 -36.125 -12.766 1 95.25 283 ALA B N 1
ATOM 5299 C CA . ALA B 1 283 ? 28.844 -35.25 -12.414 1 95.25 283 ALA B CA 1
ATOM 5300 C C . ALA B 1 283 ? 30.156 -36.031 -12.289 1 95.25 283 ALA B C 1
ATOM 5302 O O . ALA B 1 283 ? 30.141 -37.25 -12.008 1 95.25 283 ALA B O 1
ATOM 5303 N N . LYS B 1 284 ? 31.297 -35.344 -12.508 1 94 284 LYS B N 1
ATOM 5304 C CA . LYS B 1 284 ? 32.594 -35.969 -12.32 1 94 284 LYS B CA 1
ATOM 5305 C C . LYS B 1 284 ? 32.781 -36.438 -10.875 1 94 284 LYS B C 1
ATOM 5307 O O . LYS B 1 284 ? 32.281 -35.781 -9.953 1 94 284 LYS B O 1
ATOM 5312 N N . PRO B 1 285 ? 33.531 -37.469 -10.711 1 94.38 285 PRO B N 1
ATOM 5313 C CA . PRO B 1 285 ? 33.75 -38 -9.359 1 94.38 285 PRO B CA 1
ATOM 5314 C C . PRO B 1 285 ? 34.25 -36.938 -8.383 1 94.38 285 PRO B C 1
ATOM 5316 O O . PRO B 1 285 ? 33.844 -36.906 -7.227 1 94.38 285 PRO B O 1
ATOM 5319 N N . SER B 1 286 ? 35.094 -36 -8.766 1 93.5 286 SER B N 1
ATOM 5320 C CA . SER B 1 286 ? 35.656 -35 -7.898 1 93.5 286 SER B CA 1
ATOM 5321 C C . SER B 1 286 ? 34.625 -33.938 -7.516 1 93.5 286 SER B C 1
ATOM 5323 O O . SER B 1 286 ? 34.781 -33.219 -6.523 1 93.5 286 SER B O 1
ATOM 5325 N N . GLN B 1 287 ? 33.531 -33.906 -8.305 1 93.88 287 GLN B N 1
ATOM 5326 C CA . GLN B 1 287 ? 32.562 -32.844 -8.102 1 93.88 287 GLN B CA 1
ATOM 5327 C C . GLN B 1 287 ? 31.266 -33.406 -7.52 1 93.88 287 GLN B C 1
ATOM 5329 O O . GLN B 1 287 ? 30.344 -32.656 -7.18 1 93.88 287 GLN B O 1
ATOM 5334 N N . LYS B 1 288 ? 31.172 -34.656 -7.363 1 94.31 288 LYS B N 1
ATOM 5335 C CA . LYS B 1 288 ? 29.922 -35.344 -7.02 1 94.31 288 LYS B CA 1
ATOM 5336 C C . LYS B 1 288 ? 29.406 -34.875 -5.656 1 94.31 288 LYS B C 1
ATOM 5338 O O . LYS B 1 288 ? 28.203 -34.781 -5.445 1 94.31 288 LYS B O 1
ATOM 5343 N N . LYS B 1 289 ? 30.359 -34.656 -4.746 1 93.38 289 LYS B N 1
ATOM 5344 C CA . LYS B 1 289 ? 29.938 -34.25 -3.406 1 93.38 289 LYS B CA 1
ATOM 5345 C C . LYS B 1 289 ? 29.297 -32.844 -3.422 1 93.38 289 LYS B C 1
ATOM 5347 O O . LYS B 1 289 ? 28.219 -32.656 -2.855 1 93.38 289 LYS B O 1
ATOM 5352 N N . ILE B 1 290 ? 29.875 -31.938 -4.035 1 90.88 290 ILE B N 1
ATOM 5353 C CA . ILE B 1 290 ? 29.391 -30.562 -4.07 1 90.88 290 ILE B CA 1
ATOM 5354 C C . ILE B 1 290 ? 28.109 -30.484 -4.895 1 90.88 290 ILE B C 1
ATOM 5356 O O . ILE B 1 290 ? 27.125 -29.859 -4.477 1 90.88 290 ILE B O 1
ATOM 5360 N N . VAL B 1 291 ? 28.141 -31.109 -6.016 1 92.69 291 VAL B N 1
ATOM 5361 C CA . VAL B 1 291 ? 26.969 -31.094 -6.887 1 92.69 291 VAL B CA 1
ATOM 5362 C C . VAL B 1 291 ? 25.797 -31.797 -6.195 1 92.69 291 VAL B C 1
ATOM 5364 O O . VAL B 1 291 ? 24.656 -31.359 -6.281 1 92.69 291 VAL B O 1
ATOM 5367 N N . GLY B 1 292 ? 26.141 -32.812 -5.562 1 94.31 292 GLY B N 1
ATOM 5368 C CA . GLY B 1 292 ? 25.109 -33.531 -4.816 1 94.31 292 GLY B CA 1
ATOM 5369 C C . GLY B 1 292 ? 24.422 -32.688 -3.773 1 94.31 292 GLY B C 1
ATOM 5370 O O . GLY B 1 292 ? 23.203 -32.719 -3.643 1 94.31 292 GLY B O 1
ATOM 5371 N N . GLY B 1 293 ? 25.172 -31.984 -3.006 1 91.5 293 GLY B N 1
ATOM 5372 C CA . GLY B 1 293 ? 24.609 -31.109 -2 1 91.5 293 GLY B CA 1
ATOM 5373 C C . GLY B 1 293 ? 23.641 -30.078 -2.576 1 91.5 293 GLY B C 1
ATOM 5374 O O . GLY B 1 293 ? 22.547 -29.891 -2.053 1 91.5 293 GLY B O 1
ATOM 5375 N N . VAL B 1 294 ? 23.984 -29.5 -3.643 1 89.12 294 VAL B N 1
ATOM 5376 C CA . VAL B 1 294 ? 23.188 -28.469 -4.281 1 89.12 294 VAL B CA 1
ATOM 5377 C C . VAL B 1 294 ? 21.922 -29.078 -4.895 1 89.12 294 VAL B C 1
ATOM 5379 O O . VAL B 1 294 ? 20.828 -28.531 -4.75 1 89.12 294 VAL B O 1
ATOM 5382 N N . MET B 1 295 ? 22.125 -30.203 -5.527 1 94.5 295 MET B N 1
ATOM 5383 C CA . MET B 1 295 ? 21 -30.844 -6.203 1 94.5 295 MET B CA 1
ATOM 5384 C C . MET B 1 295 ? 20 -31.391 -5.195 1 94.5 295 MET B C 1
ATOM 5386 O O . MET B 1 295 ? 18.797 -31.328 -5.414 1 94.5 295 MET B O 1
ATOM 5390 N N . ILE B 1 296 ? 20.5 -31.906 -4.133 1 95.19 296 ILE B N 1
ATOM 5391 C CA . ILE B 1 296 ? 19.609 -32.438 -3.105 1 95.19 296 ILE B CA 1
ATOM 5392 C C . ILE B 1 296 ? 18.797 -31.281 -2.488 1 95.19 296 ILE B C 1
ATOM 5394 O O . ILE B 1 296 ? 17.594 -31.406 -2.293 1 95.19 296 ILE B O 1
ATOM 5398 N N . ALA B 1 297 ? 19.469 -30.188 -2.213 1 91.19 297 ALA B N 1
ATOM 5399 C CA . ALA B 1 297 ? 18.781 -29.031 -1.641 1 91.19 297 ALA B CA 1
ATOM 5400 C C . ALA B 1 297 ? 17.734 -28.484 -2.6 1 91.19 297 ALA B C 1
ATOM 5402 O O . ALA B 1 297 ? 16.609 -28.172 -2.189 1 91.19 297 ALA B O 1
ATOM 5403 N N . GLY B 1 298 ? 18.109 -28.375 -3.809 1 92.94 298 GLY B N 1
ATOM 5404 C CA . GLY B 1 298 ? 17.172 -27.906 -4.812 1 92.94 298 GLY B CA 1
ATOM 5405 C C . GLY B 1 298 ? 15.984 -28.844 -5.016 1 92.94 298 GLY B C 1
ATOM 5406 O O . GLY B 1 298 ? 14.852 -28.391 -5.16 1 92.94 298 GLY B O 1
ATOM 5407 N N . ALA B 1 299 ? 16.297 -30.094 -5.031 1 96.62 299 ALA B N 1
ATOM 5408 C CA . ALA B 1 299 ? 15.25 -31.109 -5.211 1 96.62 299 ALA B CA 1
ATOM 5409 C C . ALA B 1 299 ? 14.258 -31.078 -4.055 1 96.62 299 ALA B C 1
ATOM 5411 O O . ALA B 1 299 ? 13.047 -31.188 -4.27 1 96.62 299 ALA B O 1
ATOM 5412 N N . LEU B 1 300 ? 14.727 -30.953 -2.883 1 94.81 300 LEU B N 1
ATOM 5413 C CA . LEU B 1 300 ? 13.852 -30.875 -1.715 1 94.81 300 LEU B CA 1
ATOM 5414 C C . LEU B 1 300 ? 12.984 -29.625 -1.764 1 94.81 300 LEU B C 1
ATOM 5416 O O . LEU B 1 300 ? 11.805 -29.672 -1.409 1 94.81 300 LEU B O 1
ATOM 5420 N N . THR B 1 301 ? 13.609 -28.562 -2.188 1 92.31 301 THR B N 1
ATOM 5421 C CA . THR B 1 301 ? 12.875 -27.312 -2.328 1 92.31 301 THR B CA 1
ATOM 5422 C C . THR B 1 301 ? 11.75 -27.453 -3.352 1 92.31 301 THR B C 1
ATOM 5424 O O . THR B 1 301 ? 10.609 -27.062 -3.096 1 92.31 301 THR B O 1
ATOM 5427 N N . SER B 1 302 ? 12.109 -28.047 -4.449 1 96.12 302 SER B N 1
ATOM 5428 C CA . SER B 1 302 ? 11.109 -28.266 -5.492 1 96.12 302 SER B CA 1
ATOM 5429 C C . SER B 1 302 ? 10 -29.188 -5.012 1 96.12 302 SER B C 1
ATOM 5431 O O . SER B 1 302 ? 8.812 -28.891 -5.184 1 96.12 302 SER B O 1
ATOM 5433 N N . PHE B 1 303 ? 10.344 -30.25 -4.395 1 97.31 303 PHE B N 1
ATOM 5434 C CA . PHE B 1 303 ? 9.383 -31.25 -3.92 1 97.31 303 PHE B CA 1
ATOM 5435 C C . PHE B 1 303 ? 8.453 -30.641 -2.879 1 97.31 303 PHE B C 1
ATOM 5437 O O . PHE B 1 303 ? 7.234 -30.812 -2.955 1 97.31 303 PHE B O 1
ATOM 5444 N N . LEU B 1 304 ? 8.977 -29.922 -1.974 1 93.56 304 LEU B N 1
ATOM 5445 C CA . LEU B 1 304 ? 8.195 -29.453 -0.833 1 93.56 304 LEU B CA 1
ATOM 5446 C C . LEU B 1 304 ? 7.387 -28.219 -1.201 1 93.56 304 LEU B C 1
ATOM 5448 O O . LEU B 1 304 ? 6.207 -28.109 -0.848 1 93.56 304 LEU B O 1
ATOM 5452 N N . THR B 1 305 ? 8 -27.25 -1.974 1 90.62 305 THR B N 1
ATOM 5453 C CA . THR B 1 305 ? 7.398 -25.922 -2.111 1 90.62 305 THR B CA 1
ATOM 5454 C C . THR B 1 305 ? 6.988 -25.672 -3.559 1 90.62 305 THR B C 1
ATOM 5456 O O . THR B 1 305 ? 6.238 -24.734 -3.838 1 90.62 305 THR B O 1
ATOM 5459 N N . GLY B 1 306 ? 7.52 -26.438 -4.504 1 94.12 306 GLY B N 1
ATOM 5460 C CA . GLY B 1 306 ? 7.254 -26.219 -5.914 1 94.12 306 GLY B CA 1
ATOM 5461 C C . GLY B 1 306 ? 8.141 -25.156 -6.531 1 94.12 306 GLY B C 1
ATOM 5462 O O . GLY B 1 306 ? 7.914 -24.734 -7.664 1 94.12 306 GLY B O 1
ATOM 5463 N N . ILE B 1 307 ? 9.125 -24.719 -5.777 1 90.12 307 ILE B N 1
ATOM 5464 C CA . ILE B 1 307 ? 10.102 -23.781 -6.332 1 90.12 307 ILE B CA 1
ATOM 5465 C C . ILE B 1 307 ? 11.164 -24.562 -7.113 1 90.12 307 ILE B C 1
ATOM 5467 O O . ILE B 1 307 ? 11.93 -25.328 -6.535 1 90.12 307 ILE B O 1
ATOM 5471 N N . THR B 1 308 ? 11.242 -24.266 -8.375 1 93.88 308 THR B N 1
ATOM 5472 C CA . THR B 1 308 ? 12.047 -25.109 -9.242 1 93.88 308 THR B CA 1
ATOM 5473 C C . THR B 1 308 ? 13.266 -24.359 -9.766 1 93.88 308 THR B C 1
ATOM 5475 O O . THR B 1 308 ? 14.195 -24.969 -10.305 1 93.88 308 THR B O 1
ATOM 5478 N N . GLU B 1 309 ? 13.297 -23.094 -9.586 1 84.62 309 GLU B N 1
ATOM 5479 C CA . GLU B 1 309 ? 14.289 -22.219 -10.203 1 84.62 309 GLU B CA 1
ATOM 5480 C C . GLU B 1 309 ? 15.703 -22.625 -9.805 1 84.62 309 GLU B C 1
ATOM 5482 O O . GLU B 1 309 ? 16.625 -22.578 -10.625 1 84.62 309 GLU B O 1
ATOM 5487 N N . PRO B 1 310 ? 15.977 -23.062 -8.57 1 85.69 310 PRO B N 1
ATOM 5488 C CA . PRO B 1 310 ? 17.344 -23.453 -8.219 1 85.69 310 PRO B CA 1
ATOM 5489 C C . PRO B 1 310 ? 17.875 -24.578 -9.094 1 85.69 310 PRO B C 1
ATOM 5491 O O . PRO B 1 310 ? 19.062 -24.594 -9.445 1 85.69 310 PRO B O 1
ATOM 5494 N N . ILE B 1 311 ? 17.062 -25.484 -9.422 1 92.75 311 ILE B N 1
ATOM 5495 C CA . ILE B 1 311 ? 17.484 -26.594 -10.266 1 92.75 311 ILE B CA 1
ATOM 5496 C C . ILE B 1 311 ? 17.469 -26.156 -11.727 1 92.75 311 ILE B C 1
ATOM 5498 O O . ILE B 1 311 ? 18.422 -26.406 -12.469 1 92.75 311 ILE B O 1
ATOM 5502 N N . GLU B 1 312 ? 16.422 -25.547 -12.141 1 93.38 312 GLU B N 1
ATOM 5503 C CA . GLU B 1 312 ? 16.266 -25.156 -13.539 1 93.38 312 GLU B CA 1
ATOM 5504 C C . GLU B 1 312 ? 17.391 -24.203 -13.969 1 93.38 312 GLU B C 1
ATOM 5506 O O . GLU B 1 312 ? 17.906 -24.312 -15.086 1 93.38 312 GLU B O 1
ATOM 5511 N N . PHE B 1 313 ? 17.781 -23.359 -13.133 1 86.5 313 PHE B N 1
ATOM 5512 C CA . PHE B 1 313 ? 18.812 -22.375 -13.461 1 86.5 313 PHE B CA 1
ATOM 5513 C C . PHE B 1 313 ? 20.172 -23.047 -13.523 1 86.5 313 PHE B C 1
ATOM 5515 O O . PHE B 1 313 ? 21.125 -22.5 -14.102 1 86.5 313 PHE B O 1
ATOM 5522 N N . SER B 1 314 ? 20.312 -24.141 -12.953 1 87.19 314 SER B N 1
ATOM 5523 C CA . SER B 1 314 ? 21.594 -24.828 -12.945 1 87.19 314 SER B CA 1
ATOM 5524 C C . SER B 1 314 ? 21.922 -25.406 -14.32 1 87.19 314 SER B C 1
ATOM 5526 O O . SER B 1 314 ? 23.078 -25.703 -14.617 1 87.19 314 SER B O 1
ATOM 5528 N N . PHE B 1 315 ? 20.906 -25.562 -15.125 1 89.88 315 PHE B N 1
ATOM 5529 C CA . PHE B 1 315 ? 21.219 -26.219 -16.391 1 89.88 315 PHE B CA 1
ATOM 5530 C C . PHE B 1 315 ? 20.625 -25.453 -17.562 1 89.88 315 PHE B C 1
ATOM 5532 O O . PHE B 1 315 ? 20.984 -25.688 -18.719 1 89.88 315 PHE B O 1
ATOM 5539 N N . MET B 1 316 ? 19.781 -24.5 -17.359 1 87.69 316 MET B N 1
ATOM 5540 C CA . MET B 1 316 ? 19.016 -23.891 -18.438 1 87.69 316 MET B CA 1
ATOM 5541 C C . MET B 1 316 ? 19.938 -23.203 -19.438 1 87.69 316 MET B C 1
ATOM 5543 O O . MET B 1 316 ? 19.672 -23.219 -20.641 1 87.69 316 MET B O 1
ATOM 5547 N N . TYR B 1 317 ? 21.094 -22.688 -18.969 1 80 317 TYR B N 1
ATOM 5548 C CA . TYR B 1 317 ? 21.969 -21.938 -19.875 1 80 317 TYR B CA 1
ATOM 5549 C C . TYR B 1 317 ? 23.062 -22.828 -20.453 1 80 317 TYR B C 1
ATOM 5551 O O . TYR B 1 317 ? 23.422 -22.688 -21.625 1 80 317 TYR B O 1
ATOM 5559 N N . VAL B 1 318 ? 23.547 -23.766 -19.703 1 80.44 318 VAL B N 1
ATOM 5560 C CA . VAL B 1 318 ? 24.703 -24.562 -20.109 1 80.44 318 VAL B CA 1
ATOM 5561 C C . VAL B 1 318 ? 24.219 -25.828 -20.812 1 80.44 318 VAL B C 1
ATOM 5563 O O . VAL B 1 318 ? 24.969 -26.453 -21.578 1 80.44 318 VAL B O 1
ATOM 5566 N N . ALA B 1 319 ? 23.047 -26.156 -20.594 1 89.94 319 ALA B N 1
ATOM 5567 C CA . ALA B 1 319 ? 22.438 -27.344 -21.203 1 89.94 319 ALA B CA 1
ATOM 5568 C C . ALA B 1 319 ? 21.047 -27.016 -21.75 1 89.94 319 ALA B C 1
ATOM 5570 O O . ALA B 1 319 ? 20.078 -27.719 -21.438 1 89.94 319 ALA B O 1
ATOM 5571 N N . TRP B 1 320 ? 20.938 -26.125 -22.703 1 90.06 320 TRP B N 1
ATOM 5572 C CA . TRP B 1 320 ? 19.672 -25.531 -23.156 1 90.06 320 TRP B CA 1
ATOM 5573 C C . TRP B 1 320 ? 18.828 -26.578 -23.875 1 90.06 320 TRP B C 1
ATOM 5575 O O . TRP B 1 320 ? 17.594 -26.531 -23.828 1 90.06 320 TRP B O 1
ATOM 5585 N N . PRO B 1 321 ? 19.422 -27.547 -24.547 1 92.38 321 PRO B N 1
ATOM 5586 C CA . PRO B 1 321 ? 18.547 -28.562 -25.156 1 92.38 321 PRO B CA 1
ATOM 5587 C C . PRO B 1 321 ? 17.734 -29.328 -24.125 1 92.38 321 PRO B C 1
ATOM 5589 O O . PRO B 1 321 ? 16.578 -29.688 -24.391 1 92.38 321 PRO B O 1
ATOM 5592 N N . LEU B 1 322 ? 18.375 -29.594 -23.016 1 94.69 322 LEU B N 1
ATOM 5593 C CA . LEU B 1 322 ? 17.641 -30.25 -21.938 1 94.69 322 LEU B CA 1
ATOM 5594 C C . LEU B 1 322 ? 16.5 -29.375 -21.422 1 94.69 322 LEU B C 1
ATOM 5596 O O . LEU B 1 322 ? 15.453 -29.891 -21.016 1 94.69 322 LEU B O 1
ATOM 5600 N N . TYR B 1 323 ? 16.719 -28.109 -21.453 1 95.12 323 TYR B N 1
ATOM 5601 C CA . TYR B 1 323 ? 15.68 -27.203 -21 1 95.12 323 TYR B CA 1
ATOM 5602 C C . TYR B 1 323 ? 14.492 -27.219 -21.938 1 95.12 323 TYR B C 1
ATOM 5604 O O . TYR B 1 323 ? 13.336 -27.141 -21.5 1 95.12 323 TYR B O 1
ATOM 5612 N N . LEU B 1 324 ? 14.766 -27.266 -23.219 1 96.12 324 LEU B N 1
ATOM 5613 C CA . LEU B 1 324 ? 13.688 -27.375 -24.203 1 96.12 324 LEU B CA 1
ATOM 5614 C C . LEU B 1 324 ? 12.891 -28.656 -24 1 96.12 324 LEU B C 1
ATOM 5616 O O . LEU B 1 324 ? 11.656 -28.641 -24.094 1 96.12 324 LEU B O 1
ATOM 5620 N N . ILE B 1 325 ? 13.562 -29.672 -23.734 1 97.44 325 ILE B N 1
ATOM 5621 C CA . ILE B 1 325 ? 12.906 -30.953 -23.469 1 97.44 325 ILE B CA 1
ATOM 5622 C C . ILE B 1 325 ? 12.047 -30.828 -22.203 1 97.44 325 ILE B C 1
ATOM 5624 O O . ILE B 1 325 ? 10.906 -31.281 -22.188 1 97.44 325 ILE B O 1
ATOM 5628 N N . HIS B 1 326 ? 12.633 -30.25 -21.172 1 97.81 326 HIS B N 1
ATOM 5629 C CA . HIS B 1 326 ? 11.914 -30 -19.922 1 97.81 326 HIS B CA 1
ATOM 5630 C C . HIS B 1 326 ? 10.633 -29.219 -20.188 1 97.81 326 HIS B C 1
ATOM 5632 O O . HIS B 1 326 ? 9.578 -29.547 -19.641 1 97.81 326 HIS B O 1
ATOM 5638 N N . ALA B 1 327 ? 10.68 -28.188 -21.016 1 97.75 327 ALA B N 1
ATOM 5639 C CA . ALA B 1 327 ? 9.523 -27.344 -21.328 1 97.75 327 ALA B CA 1
ATOM 5640 C C . ALA B 1 327 ? 8.422 -28.156 -22 1 97.75 327 ALA B C 1
ATOM 5642 O O . ALA B 1 327 ? 7.258 -28.094 -21.609 1 97.75 327 ALA B O 1
ATOM 5643 N N . VAL B 1 328 ? 8.805 -28.922 -22.938 1 98.31 328 VAL B N 1
ATOM 5644 C CA . VAL B 1 328 ? 7.852 -29.734 -23.688 1 98.31 328 VAL B CA 1
ATOM 5645 C C . VAL B 1 328 ? 7.223 -30.781 -22.766 1 98.31 328 VAL B C 1
ATOM 5647 O O . VAL B 1 328 ? 6.008 -30.984 -22.781 1 98.31 328 VAL B O 1
ATOM 5650 N N . LEU B 1 329 ? 8.023 -31.406 -21.984 1 98.69 329 LEU B N 1
ATOM 5651 C CA . LEU B 1 329 ? 7.516 -32.438 -21.078 1 98.69 329 LEU B CA 1
ATOM 5652 C C . LEU B 1 329 ? 6.57 -31.828 -20.047 1 98.69 329 LEU B C 1
ATOM 5654 O O . LEU B 1 329 ? 5.602 -32.469 -19.625 1 98.69 329 LEU B O 1
ATOM 5658 N N . THR B 1 330 ? 6.859 -30.625 -19.562 1 98.5 330 THR B N 1
ATOM 5659 C CA . THR B 1 330 ? 5.938 -29.938 -18.672 1 98.5 330 THR B CA 1
ATOM 5660 C C . THR B 1 330 ? 4.582 -29.734 -19.344 1 98.5 330 THR B C 1
ATOM 5662 O O . THR B 1 330 ? 3.537 -29.953 -18.734 1 98.5 330 THR B O 1
ATOM 5665 N N . GLY B 1 331 ? 4.617 -29.281 -20.594 1 98.38 331 GLY B N 1
ATOM 5666 C CA . GLY B 1 331 ? 3.385 -29.125 -21.344 1 98.38 331 GLY B CA 1
ATOM 5667 C C . GLY B 1 331 ? 2.602 -30.422 -21.484 1 98.38 331 GLY B C 1
ATOM 5668 O O . GLY B 1 331 ? 1.375 -30.422 -21.359 1 98.38 331 GLY B O 1
ATOM 5669 N N . THR B 1 332 ? 3.312 -31.5 -21.75 1 98.75 332 THR B N 1
ATOM 5670 C CA . THR B 1 332 ? 2.637 -32.781 -21.875 1 98.75 332 THR B CA 1
ATOM 5671 C C . THR B 1 332 ? 1.997 -33.219 -20.562 1 98.75 332 THR B C 1
ATOM 5673 O O . THR B 1 332 ? 0.943 -33.844 -20.547 1 98.75 332 THR B O 1
ATOM 5676 N N . SER B 1 333 ? 2.627 -32.906 -19.453 1 98.75 333 SER B N 1
ATOM 5677 C CA . SER B 1 333 ? 2.049 -33.219 -18.156 1 98.75 333 SER B CA 1
ATOM 5678 C C . SER B 1 333 ? 0.721 -32.469 -17.953 1 98.75 333 SER B C 1
ATOM 5680 O O . SER B 1 333 ? -0.261 -33.094 -17.516 1 98.75 333 SER B O 1
ATOM 5682 N N . LEU B 1 334 ? 0.728 -31.172 -18.281 1 98.31 334 LEU B N 1
ATOM 5683 C CA . LEU B 1 334 ? -0.505 -30.391 -18.141 1 98.31 334 LEU B CA 1
ATOM 5684 C C . LEU B 1 334 ? -1.587 -30.938 -19.078 1 98.31 334 LEU B C 1
ATOM 5686 O O . LEU B 1 334 ? -2.744 -31.078 -18.672 1 98.31 334 LEU B O 1
ATOM 5690 N N . ALA B 1 335 ? -1.236 -31.312 -20.281 1 98.12 335 ALA B N 1
ATOM 5691 C CA . ALA B 1 335 ? -2.197 -31.875 -21.219 1 98.12 335 ALA B CA 1
ATOM 5692 C C . ALA B 1 335 ? -2.738 -33.219 -20.734 1 98.12 335 ALA B C 1
ATOM 5694 O O . ALA B 1 335 ? -3.945 -33.469 -20.797 1 98.12 335 ALA B O 1
ATOM 5695 N N . LEU B 1 336 ? -1.881 -34.031 -20.25 1 98.56 336 LEU B N 1
ATOM 5696 C CA . LEU B 1 336 ? -2.242 -35.375 -19.844 1 98.56 336 LEU B CA 1
ATOM 5697 C C . LEU B 1 336 ? -3.232 -35.344 -18.672 1 98.56 336 LEU B C 1
ATOM 5699 O O . LEU B 1 336 ? -4.266 -36.031 -18.719 1 98.56 336 LEU B O 1
ATOM 5703 N N . VAL B 1 337 ? -2.908 -34.594 -17.625 1 98.44 337 VAL B N 1
ATOM 5704 C CA . VAL B 1 337 ? -3.756 -34.594 -16.438 1 98.44 337 VAL B CA 1
ATOM 5705 C C . VAL B 1 337 ? -5.109 -33.969 -16.781 1 98.44 337 VAL B C 1
ATOM 5707 O O . VAL B 1 337 ? -6.137 -34.375 -16.219 1 98.44 337 VAL B O 1
ATOM 5710 N N . ASN B 1 338 ? -5.094 -32.969 -17.641 1 97.44 338 ASN B N 1
ATOM 5711 C CA . ASN B 1 338 ? -6.367 -32.406 -18.078 1 97.44 338 ASN B CA 1
ATOM 5712 C C . ASN B 1 338 ? -7.184 -33.406 -18.875 1 97.44 338 ASN B C 1
ATOM 5714 O O . ASN B 1 338 ? -8.406 -33.469 -18.75 1 97.44 338 ASN B O 1
ATOM 5718 N N . ALA B 1 339 ? -6.574 -34.188 -19.734 1 97.69 339 ALA B N 1
ATOM 5719 C CA . ALA B 1 339 ? -7.258 -35.25 -20.484 1 97.69 339 ALA B CA 1
ATOM 5720 C C . ALA B 1 339 ? -7.891 -36.281 -19.562 1 97.69 339 ALA B C 1
ATOM 5722 O O . ALA B 1 339 ? -8.945 -36.844 -19.875 1 97.69 339 ALA B O 1
ATOM 5723 N N . LEU B 1 340 ? -7.293 -36.469 -18.422 1 98 340 LEU B N 1
ATOM 5724 C CA . LEU B 1 340 ? -7.785 -37.438 -17.453 1 98 340 LEU B CA 1
ATOM 5725 C C . LEU B 1 340 ? -8.758 -36.781 -16.484 1 98 340 LEU B C 1
ATOM 5727 O O . LEU B 1 340 ? -9.219 -37.406 -15.523 1 98 340 LEU B O 1
ATOM 5731 N N . ASP B 1 341 ? -8.984 -35.5 -16.641 1 97.19 341 ASP B N 1
ATOM 5732 C CA . ASP B 1 341 ? -9.93 -34.719 -15.852 1 97.19 341 ASP B CA 1
ATOM 5733 C C . ASP B 1 341 ? -9.523 -34.688 -14.375 1 97.19 341 ASP B C 1
ATOM 5735 O O . ASP B 1 341 ? -10.359 -34.875 -13.492 1 97.19 341 ASP B O 1
ATOM 5739 N N . ILE B 1 342 ? -8.258 -34.594 -14.133 1 97.94 342 ILE B N 1
ATOM 5740 C CA . ILE B 1 342 ? -7.738 -34.438 -12.781 1 97.94 342 ILE B CA 1
ATOM 5741 C C . ILE B 1 342 ? -7.594 -32.938 -12.477 1 97.94 342 ILE B C 1
ATOM 5743 O O . ILE B 1 342 ? -6.941 -32.219 -13.227 1 97.94 342 ILE B O 1
ATOM 5747 N N . HIS B 1 343 ? -8.211 -32.469 -11.398 1 96.88 343 HIS B N 1
ATOM 5748 C CA . HIS B 1 343 ? -8.195 -31.047 -11.031 1 96.88 343 HIS B CA 1
ATOM 5749 C C . HIS B 1 343 ? -7.656 -30.859 -9.617 1 96.88 343 HIS B C 1
ATOM 5751 O O . HIS B 1 343 ? -8.234 -31.359 -8.648 1 96.88 343 HIS B O 1
ATOM 5757 N N . LEU B 1 344 ? -6.59 -30.219 -9.508 1 97.5 344 LEU B N 1
ATOM 5758 C CA . LEU B 1 344 ? -6.008 -29.781 -8.242 1 97.5 344 LEU B CA 1
ATOM 5759 C C . LEU B 1 344 ? -5.375 -28.406 -8.391 1 97.5 344 LEU B C 1
ATOM 5761 O O . LEU B 1 344 ? -4.738 -28.109 -9.406 1 97.5 344 LEU B O 1
ATOM 5765 N N . GLY B 1 345 ? -5.656 -27.562 -7.438 1 95.62 345 GLY B N 1
ATOM 5766 C CA . GLY B 1 345 ? -5.047 -26.25 -7.414 1 95.62 345 GLY B CA 1
ATOM 5767 C C . GLY B 1 345 ? -3.994 -26.094 -6.332 1 95.62 345 GLY B C 1
ATOM 5768 O O . GLY B 1 345 ? -3.766 -27.016 -5.547 1 95.62 345 GLY B O 1
ATOM 5769 N N . PHE B 1 346 ? -3.297 -25.062 -6.449 1 94.56 346 PHE B N 1
ATOM 5770 C CA . PHE B 1 346 ? -2.352 -24.703 -5.398 1 94.56 346 PHE B CA 1
ATOM 5771 C C . PHE B 1 346 ? -2.488 -23.219 -5.031 1 94.56 346 PHE B C 1
ATOM 5773 O O . PHE B 1 346 ? -2.943 -22.422 -5.844 1 94.56 346 PHE B O 1
ATOM 5780 N N . GLY B 1 347 ? -2.111 -22.875 -3.85 1 88.06 347 GLY B N 1
ATOM 5781 C CA . GLY B 1 347 ? -2.082 -21.484 -3.412 1 88.06 347 GLY B CA 1
ATOM 5782 C C . GLY B 1 347 ? -0.834 -20.75 -3.857 1 88.06 347 GLY B C 1
ATOM 5783 O O . GLY B 1 347 ? -0.907 -19.578 -4.262 1 88.06 347 GLY B O 1
ATOM 5784 N N . PHE B 1 348 ? 0.207 -21.422 -3.787 1 85.56 348 PHE B N 1
ATOM 5785 C CA . PHE B 1 348 ? 1.477 -20.812 -4.152 1 85.56 348 PHE B CA 1
ATOM 5786 C C . PHE B 1 348 ? 2.102 -21.516 -5.348 1 85.56 348 PHE B C 1
ATOM 5788 O O . PHE B 1 348 ? 2.312 -20.906 -6.395 1 85.56 348 PHE B O 1
ATOM 5795 N N . SER B 1 349 ? 2.414 -22.781 -5.129 1 92.56 349 SER B N 1
ATOM 5796 C CA . SER B 1 349 ? 3.029 -23.578 -6.184 1 92.56 349 SER B CA 1
ATOM 5797 C C . SER B 1 349 ? 2.729 -25.062 -6.004 1 92.56 349 SER B C 1
ATOM 5799 O O . SER B 1 349 ? 2.127 -25.469 -5.004 1 92.56 349 SER B O 1
ATOM 5801 N N . ALA B 1 350 ? 3.125 -25.812 -6.984 1 97.06 350 ALA B N 1
ATOM 5802 C CA . ALA B 1 350 ? 2.742 -27.234 -7.066 1 97.06 350 ALA B CA 1
ATOM 5803 C C . ALA B 1 350 ? 3.762 -28.109 -6.355 1 97.06 350 ALA B C 1
ATOM 5805 O O . ALA B 1 350 ? 4.301 -29.047 -6.953 1 97.06 350 ALA B O 1
ATOM 5806 N N . GLY B 1 351 ? 3.947 -27.906 -5.059 1 96.12 351 GLY B N 1
ATOM 5807 C CA . GLY B 1 351 ? 4.77 -28.75 -4.203 1 96.12 351 GLY B CA 1
ATOM 5808 C C . GLY B 1 351 ? 3.955 -29.641 -3.289 1 96.12 351 GLY B C 1
ATOM 5809 O O . GLY B 1 351 ? 2.723 -29.594 -3.301 1 96.12 351 GLY B O 1
ATOM 5810 N N . ALA B 1 352 ? 4.688 -30.453 -2.5 1 96.44 352 ALA B N 1
ATOM 5811 C CA . ALA B 1 352 ? 4.062 -31.438 -1.614 1 96.44 352 ALA B CA 1
ATOM 5812 C C . ALA B 1 352 ? 3.186 -30.75 -0.57 1 96.44 352 ALA B C 1
ATOM 5814 O O . ALA B 1 352 ? 2.15 -31.281 -0.17 1 96.44 352 ALA B O 1
ATOM 5815 N N . ILE B 1 353 ? 3.578 -29.641 -0.153 1 91.75 353 ILE B N 1
ATOM 5816 C CA . ILE B 1 353 ? 2.805 -28.922 0.85 1 91.75 353 ILE B CA 1
ATOM 5817 C C . ILE B 1 353 ? 1.443 -28.531 0.275 1 91.75 353 ILE B C 1
ATOM 5819 O O . ILE B 1 353 ? 0.404 -28.844 0.864 1 91.75 353 ILE B O 1
ATOM 5823 N N . ASP B 1 354 ? 1.432 -27.984 -0.899 1 94.94 354 ASP B N 1
ATOM 5824 C CA . ASP B 1 354 ? 0.172 -27.609 -1.535 1 94.94 354 ASP B CA 1
ATOM 5825 C C . ASP B 1 354 ? -0.629 -28.844 -1.936 1 94.94 354 ASP B C 1
ATOM 5827 O O . ASP B 1 354 ? -1.86 -28.844 -1.87 1 94.94 354 ASP B O 1
ATOM 5831 N N . PHE B 1 355 ? 0.088 -29.859 -2.365 1 96.75 355 PHE B N 1
ATOM 5832 C CA . PHE B 1 355 ? -0.589 -31.109 -2.693 1 96.75 355 PHE B CA 1
ATOM 5833 C C . PHE B 1 355 ? -1.375 -31.641 -1.496 1 96.75 355 PHE B C 1
ATOM 5835 O O . PHE B 1 355 ? -2.562 -31.938 -1.615 1 96.75 355 PHE B O 1
ATOM 5842 N N . GLY B 1 356 ? -0.748 -31.75 -0.39 1 94.12 356 GLY B N 1
ATOM 5843 C CA . GLY B 1 356 ? -1.382 -32.25 0.816 1 94.12 356 GLY B CA 1
ATOM 5844 C C . GLY B 1 356 ? -2.498 -31.359 1.324 1 94.12 356 GLY B C 1
ATOM 5845 O O . GLY B 1 356 ? -3.578 -31.828 1.667 1 94.12 356 GLY B O 1
ATOM 5846 N N . LEU B 1 357 ? -2.266 -30.094 1.291 1 90.19 357 LEU B N 1
ATOM 5847 C CA . LEU B 1 357 ? -3.205 -29.141 1.87 1 90.19 357 LEU B CA 1
ATOM 5848 C C . LEU B 1 357 ? -4.457 -29.031 1.011 1 90.19 357 LEU B C 1
ATOM 5850 O O . LEU B 1 357 ? -5.555 -28.812 1.532 1 90.19 357 LEU B O 1
ATOM 5854 N N . ASN B 1 358 ? -4.281 -29.203 -0.31 1 92.88 358 ASN B N 1
ATOM 5855 C CA . ASN B 1 358 ? -5.414 -28.969 -1.202 1 92.88 358 ASN B CA 1
ATOM 5856 C C . ASN B 1 358 ? -6.027 -30.281 -1.682 1 92.88 358 ASN B C 1
ATOM 5858 O O . ASN B 1 358 ? -6.957 -30.281 -2.49 1 92.88 358 ASN B O 1
ATOM 5862 N N . PHE B 1 359 ? -5.574 -31.375 -1.158 1 93.12 359 PHE B N 1
ATOM 5863 C CA . PHE B 1 359 ? -5.98 -32.719 -1.588 1 93.12 359 PHE B CA 1
ATOM 5864 C C . PHE B 1 359 ? -7.488 -32.875 -1.453 1 93.12 359 PHE B C 1
ATOM 5866 O O . PHE B 1 359 ? -8.125 -33.469 -2.318 1 93.12 359 PHE B O 1
ATOM 5873 N N . ASN B 1 360 ? -8.055 -32.281 -0.402 1 88.56 360 ASN B N 1
ATOM 5874 C CA . ASN B 1 360 ? -9.469 -32.5 -0.114 1 88.56 360 ASN B CA 1
ATOM 5875 C C . ASN B 1 360 ? -10.281 -31.219 -0.354 1 88.56 360 ASN B C 1
ATOM 5877 O O . ASN B 1 360 ? -11.391 -31.094 0.165 1 88.56 360 ASN B O 1
ATOM 5881 N N . GLN B 1 361 ? -9.695 -30.344 -1.101 1 89.56 361 GLN B N 1
ATOM 5882 C CA . GLN B 1 361 ? -10.445 -29.141 -1.462 1 89.56 361 GLN B CA 1
ATOM 5883 C C . GLN B 1 361 ? -11.711 -29.5 -2.232 1 89.56 361 GLN B C 1
ATOM 5885 O O . GLN B 1 361 ? -11.711 -30.438 -3.043 1 89.56 361 GLN B O 1
ATOM 5890 N N . PRO B 1 362 ? -12.773 -28.75 -2.01 1 87.12 362 PRO B N 1
ATOM 5891 C CA . PRO B 1 362 ? -14.047 -29.047 -2.668 1 87.12 362 PRO B CA 1
ATOM 5892 C C . PRO B 1 362 ? -13.922 -29.141 -4.188 1 87.12 362 PRO B C 1
ATOM 5894 O O . PRO B 1 362 ? -14.617 -29.938 -4.824 1 87.12 362 PRO B O 1
ATOM 5897 N N . ALA B 1 363 ? -13.031 -28.344 -4.766 1 92.44 363 ALA B N 1
ATOM 5898 C CA . ALA B 1 363 ? -12.883 -28.312 -6.219 1 92.44 363 ALA B CA 1
ATOM 5899 C C . ALA B 1 363 ? -11.953 -29.422 -6.699 1 92.44 363 ALA B C 1
ATOM 5901 O O . ALA B 1 363 ? -11.891 -29.719 -7.895 1 92.44 363 ALA B O 1
ATOM 5902 N N . ALA B 1 364 ? -11.227 -30.078 -5.789 1 95.44 364 ALA B N 1
ATOM 5903 C CA . ALA B 1 364 ? -10.297 -31.141 -6.172 1 95.44 364 ALA B CA 1
ATOM 5904 C C . ALA B 1 364 ? -11.047 -32.375 -6.66 1 95.44 364 ALA B C 1
ATOM 5906 O O . ALA B 1 364 ? -12.055 -32.781 -6.074 1 95.44 364 ALA B O 1
ATOM 5907 N N . SER B 1 365 ? -10.578 -32.906 -7.746 1 96.44 365 SER B N 1
ATOM 5908 C CA . SER B 1 365 ? -11.219 -34.125 -8.258 1 96.44 365 SER B CA 1
ATOM 5909 C C . SER B 1 365 ? -10.922 -35.312 -7.375 1 96.44 365 SER B C 1
ATOM 5911 O O . SER B 1 365 ? -9.938 -35.312 -6.633 1 96.44 365 SER B O 1
ATOM 5913 N N . ASP B 1 366 ? -11.727 -36.281 -7.469 1 95.19 366 ASP B N 1
ATOM 5914 C CA . ASP B 1 366 ? -11.602 -37.469 -6.637 1 95.19 366 ASP B CA 1
ATOM 5915 C C . ASP B 1 366 ? -10.344 -38.281 -7 1 95.19 366 ASP B C 1
ATOM 5917 O O . ASP B 1 366 ? -9.828 -39.031 -6.18 1 95.19 366 ASP B O 1
ATOM 5921 N N . ASN B 1 367 ? -9.891 -38.094 -8.18 1 97.31 367 ASN B N 1
ATOM 5922 C CA . ASN B 1 367 ? -8.773 -38.875 -8.664 1 97.31 367 ASN B CA 1
ATOM 5923 C C . ASN B 1 367 ? -7.453 -38.125 -8.555 1 97.31 367 ASN B C 1
ATOM 5925 O O . ASN B 1 367 ? -6.512 -38.406 -9.305 1 97.31 367 ASN B O 1
ATOM 5929 N N . VAL B 1 368 ? -7.324 -37.156 -7.637 1 97.38 368 VAL B N 1
ATOM 5930 C CA . VAL B 1 368 ? -6.133 -36.344 -7.445 1 97.38 368 VAL B CA 1
ATOM 5931 C C . VAL B 1 368 ? -4.949 -37.219 -7.07 1 97.38 368 VAL B C 1
ATOM 5933 O O . VAL B 1 368 ? -3.807 -36.938 -7.43 1 97.38 368 VAL B O 1
ATOM 5936 N N . TRP B 1 369 ? -5.168 -38.375 -6.406 1 97.62 369 TRP B N 1
ATOM 5937 C CA . TRP B 1 369 ? -4.113 -39.281 -5.965 1 97.62 369 TRP B CA 1
ATOM 5938 C C . TRP B 1 369 ? -3.312 -39.812 -7.152 1 97.62 369 TRP B C 1
ATOM 5940 O O . TRP B 1 369 ? -2.154 -40.219 -7.004 1 97.62 369 TRP B O 1
ATOM 5950 N N . LEU B 1 370 ? -3.82 -39.781 -8.336 1 98.44 370 LEU B N 1
ATOM 5951 C CA . LEU B 1 370 ? -3.156 -40.25 -9.539 1 98.44 370 LEU B CA 1
ATOM 5952 C C . LEU B 1 370 ? -1.962 -39.375 -9.891 1 98.44 370 LEU B C 1
ATOM 5954 O O . LEU B 1 370 ? -1.11 -39.781 -10.695 1 98.44 370 LEU B O 1
ATOM 5958 N N . LEU B 1 371 ? -1.944 -38.188 -9.297 1 98.62 371 LEU B N 1
ATOM 5959 C CA . LEU B 1 371 ? -0.818 -37.281 -9.562 1 98.62 371 LEU B CA 1
ATOM 5960 C C . LEU B 1 371 ? 0.484 -37.875 -9.047 1 98.62 371 LEU B C 1
ATOM 5962 O O . LEU B 1 371 ? 1.562 -37.594 -9.562 1 98.62 371 LEU B O 1
ATOM 5966 N N . ILE B 1 372 ? 0.429 -38.812 -8.055 1 98.44 372 ILE B N 1
ATOM 5967 C CA . ILE B 1 372 ? 1.62 -39.438 -7.492 1 98.44 372 ILE B CA 1
ATOM 5968 C C . ILE B 1 372 ? 2.176 -40.469 -8.469 1 98.44 372 ILE B C 1
ATOM 5970 O O . ILE B 1 372 ? 3.322 -40.375 -8.914 1 98.44 372 ILE B O 1
ATOM 5974 N N . PRO B 1 373 ? 1.373 -41.438 -8.922 1 98.69 373 PRO B N 1
ATOM 5975 C CA . PRO B 1 373 ? 1.936 -42.375 -9.898 1 98.69 373 PRO B CA 1
ATOM 5976 C C . PRO B 1 373 ? 2.299 -41.688 -11.219 1 98.69 373 PRO B C 1
ATOM 5978 O O . PRO B 1 373 ? 3.27 -42.094 -11.875 1 98.69 373 PRO B O 1
ATOM 5981 N N . ILE B 1 374 ? 1.513 -40.75 -11.68 1 98.75 374 ILE B N 1
ATOM 5982 C CA . ILE B 1 374 ? 1.855 -40 -12.883 1 98.75 374 ILE B CA 1
ATOM 5983 C C . ILE B 1 374 ? 3.189 -39.281 -12.688 1 98.75 374 ILE B C 1
ATOM 5985 O O . ILE B 1 374 ? 4.047 -39.312 -13.578 1 98.75 374 ILE B O 1
ATOM 5989 N N . GLY B 1 375 ? 3.377 -38.594 -11.531 1 98.81 375 GLY B N 1
ATOM 5990 C CA . GLY B 1 375 ? 4.629 -37.938 -11.203 1 98.81 375 GLY B CA 1
ATOM 5991 C C . GLY B 1 375 ? 5.816 -38.875 -11.18 1 98.81 375 GLY B C 1
ATOM 5992 O O . GLY B 1 375 ? 6.895 -38.531 -11.672 1 98.81 375 GLY B O 1
ATOM 5993 N N . LEU B 1 376 ? 5.641 -40.094 -10.633 1 98.75 376 LEU B N 1
ATOM 5994 C CA . LEU B 1 376 ? 6.707 -41.094 -10.602 1 98.75 376 LEU B CA 1
ATOM 5995 C C . LEU B 1 376 ? 7.07 -41.531 -12.016 1 98.75 376 LEU B C 1
ATOM 5997 O O . LEU B 1 376 ? 8.242 -41.781 -12.305 1 98.75 376 LEU B O 1
ATOM 6001 N N . ALA B 1 377 ? 6.043 -41.656 -12.828 1 98.81 377 ALA B N 1
ATOM 6002 C CA . ALA B 1 377 ? 6.312 -42 -14.227 1 98.81 377 ALA B CA 1
ATOM 6003 C C . ALA B 1 377 ? 7.145 -40.906 -14.891 1 98.81 377 ALA B C 1
ATOM 6005 O O . ALA B 1 377 ? 8.102 -41.188 -15.609 1 98.81 377 ALA B O 1
ATOM 6006 N N . TYR B 1 378 ? 6.738 -39.656 -14.688 1 98.88 378 TYR B N 1
ATOM 6007 C CA . TYR B 1 378 ? 7.516 -38.562 -15.242 1 98.88 378 TYR B CA 1
ATOM 6008 C C . TYR B 1 378 ? 8.922 -38.531 -14.656 1 98.88 378 TYR B C 1
ATOM 6010 O O . TYR B 1 378 ? 9.875 -38.156 -15.336 1 98.88 378 TYR B O 1
ATOM 6018 N N . ALA B 1 379 ? 9.039 -38.906 -13.367 1 98.88 379 ALA B N 1
ATOM 6019 C CA . ALA B 1 379 ? 10.359 -38.969 -12.75 1 98.88 379 ALA B CA 1
ATOM 6020 C C . ALA B 1 379 ? 11.258 -39.938 -13.516 1 98.88 379 ALA B C 1
ATOM 6022 O O . ALA B 1 379 ? 12.43 -39.656 -13.773 1 98.88 379 ALA B O 1
ATOM 6023 N N . VAL B 1 380 ? 10.75 -41.094 -13.875 1 98.81 380 VAL B N 1
ATOM 6024 C CA . VAL B 1 380 ? 11.508 -42.094 -14.633 1 98.81 380 VAL B CA 1
ATOM 6025 C C . VAL B 1 380 ? 11.883 -41.531 -16 1 98.81 380 VAL B C 1
ATOM 6027 O O . VAL B 1 380 ? 13.039 -41.625 -16.422 1 98.81 380 VAL B O 1
ATOM 6030 N N . VAL B 1 381 ? 10.922 -40.938 -16.625 1 98.75 381 VAL B N 1
ATOM 6031 C CA . VAL B 1 381 ? 11.156 -40.375 -17.938 1 98.75 381 VAL B CA 1
ATOM 6032 C C . VAL B 1 381 ? 12.25 -39.312 -17.844 1 98.75 381 VAL B C 1
ATOM 6034 O O . VAL B 1 381 ? 13.188 -39.312 -18.656 1 98.75 381 VAL B O 1
ATOM 6037 N N . TYR B 1 382 ? 12.125 -38.375 -16.875 1 98.69 382 TYR B N 1
ATOM 6038 C CA . TYR B 1 382 ? 13.102 -37.312 -16.719 1 98.69 382 TYR B CA 1
ATOM 6039 C C . TYR B 1 382 ? 14.484 -37.844 -16.422 1 98.69 382 TYR B C 1
ATOM 6041 O O . TYR B 1 382 ? 15.477 -37.438 -17.031 1 98.69 382 TYR B O 1
ATOM 6049 N N . TYR B 1 383 ? 14.539 -38.812 -15.508 1 98.56 383 TYR B N 1
ATOM 6050 C CA . TYR B 1 383 ? 15.836 -39.344 -15.141 1 98.56 383 TYR B CA 1
ATOM 6051 C C . TYR B 1 383 ? 16.516 -39.969 -16.359 1 98.56 383 TYR B C 1
ATOM 6053 O O . TYR B 1 383 ? 17.703 -39.719 -16.609 1 98.56 383 TYR B O 1
ATOM 6061 N N . VAL B 1 384 ? 15.812 -40.781 -17.094 1 98.56 384 VAL B N 1
ATOM 6062 C CA . VAL B 1 384 ? 16.375 -41.531 -18.219 1 98.56 384 VAL B CA 1
ATOM 6063 C C . VAL B 1 384 ? 16.766 -40.531 -19.328 1 98.56 384 VAL B C 1
ATOM 6065 O O . VAL B 1 384 ? 17.875 -40.625 -19.859 1 98.56 384 VAL B O 1
ATOM 6068 N N . ILE B 1 385 ? 15.891 -39.625 -19.625 1 98.31 385 ILE B N 1
ATOM 6069 C CA . ILE B 1 385 ? 16.156 -38.688 -20.703 1 98.31 385 ILE B CA 1
ATOM 6070 C C . ILE B 1 385 ? 17.328 -37.781 -20.328 1 98.31 385 ILE B C 1
ATOM 6072 O O . ILE B 1 385 ? 18.25 -37.562 -21.125 1 98.31 385 ILE B O 1
ATOM 6076 N N . PHE B 1 386 ? 17.312 -37.219 -19.141 1 97.94 386 PHE B N 1
ATOM 6077 C CA . PHE B 1 386 ? 18.375 -36.312 -18.719 1 97.94 386 PHE B CA 1
ATOM 6078 C C . PHE B 1 386 ? 19.719 -37.031 -18.703 1 97.94 386 PHE B C 1
ATOM 6080 O O . PHE B 1 386 ? 20.703 -36.531 -19.234 1 97.94 386 PHE B O 1
ATOM 6087 N N . ARG B 1 387 ? 19.734 -38.219 -18.078 1 97.12 387 ARG B N 1
ATOM 6088 C CA . ARG B 1 387 ? 20.984 -38.938 -18.016 1 97.12 387 ARG B CA 1
ATOM 6089 C C . ARG B 1 387 ? 21.5 -39.281 -19.422 1 97.12 387 ARG B C 1
ATOM 6091 O O . ARG B 1 387 ? 22.703 -39.125 -19.688 1 97.12 387 ARG B O 1
ATOM 6098 N N . PHE B 1 388 ? 20.609 -39.719 -20.234 1 97.62 388 PHE B N 1
ATOM 6099 C CA . PHE B 1 388 ? 20.969 -40.062 -21.594 1 97.62 388 PHE B CA 1
ATOM 6100 C C . PHE B 1 388 ? 21.5 -38.875 -22.359 1 97.62 388 PHE B C 1
ATOM 6102 O O . PHE B 1 388 ? 22.562 -38.906 -22.969 1 97.62 388 PHE B O 1
ATOM 6109 N N . VAL B 1 389 ? 20.781 -37.812 -22.375 1 97 389 VAL B N 1
ATOM 6110 C CA . VAL B 1 389 ? 21.125 -36.625 -23.156 1 97 389 VAL B CA 1
ATOM 6111 C C . VAL B 1 389 ? 22.406 -36 -22.609 1 97 389 VAL B C 1
ATOM 6113 O O . VAL B 1 389 ? 23.25 -35.562 -23.391 1 97 389 VAL B O 1
ATOM 6116 N N . ILE B 1 390 ? 22.547 -35.938 -21.297 1 96.25 390 ILE B N 1
ATOM 6117 C CA . ILE B 1 390 ? 23.734 -35.344 -20.688 1 96.25 390 ILE B CA 1
ATOM 6118 C C . ILE B 1 390 ? 24.984 -36.125 -21.125 1 96.25 390 ILE B C 1
ATOM 6120 O O . ILE B 1 390 ? 25.984 -35.531 -21.547 1 96.25 390 ILE B O 1
ATOM 6124 N N . THR B 1 391 ? 24.922 -37.406 -21.094 1 95.44 391 THR B N 1
ATOM 6125 C CA . THR B 1 391 ? 26.078 -38.219 -21.375 1 95.44 391 THR B CA 1
ATOM 6126 C C . THR B 1 391 ? 26.312 -38.375 -22.875 1 95.44 391 THR B C 1
ATOM 6128 O O . THR B 1 391 ? 27.453 -38.281 -23.344 1 95.44 391 THR B O 1
ATOM 6131 N N . LYS B 1 392 ? 25.25 -38.562 -23.594 1 96.38 392 LYS B N 1
ATOM 6132 C CA . LYS B 1 392 ? 25.375 -38.781 -25.031 1 96.38 392 LYS B CA 1
ATOM 6133 C C . LYS B 1 392 ? 25.797 -37.5 -25.75 1 96.38 392 LYS B C 1
ATOM 6135 O O . LYS B 1 392 ? 26.562 -37.531 -26.719 1 96.38 392 LYS B O 1
ATOM 6140 N N . TRP B 1 393 ? 25.281 -36.375 -25.312 1 95.44 393 TRP B N 1
ATOM 6141 C CA . TRP B 1 393 ? 25.609 -35.125 -25.969 1 95.44 393 TRP B CA 1
ATOM 6142 C C . TRP B 1 393 ? 26.688 -34.375 -25.203 1 95.44 393 TRP B C 1
ATOM 6144 O O . TRP B 1 393 ? 27.031 -33.219 -25.547 1 95.44 393 TRP B O 1
ATOM 6154 N N . ASN B 1 394 ? 27.188 -34.906 -24.219 1 92.69 394 ASN B N 1
ATOM 6155 C CA . ASN B 1 394 ? 28.266 -34.344 -23.406 1 92.69 394 ASN B CA 1
ATOM 6156 C C . ASN B 1 394 ? 27.953 -32.938 -22.953 1 92.69 394 ASN B C 1
ATOM 6158 O O . ASN B 1 394 ? 28.734 -32 -23.172 1 92.69 394 ASN B O 1
ATOM 6162 N N . LEU B 1 395 ? 26.797 -32.844 -22.328 1 92.94 395 LEU B N 1
ATOM 6163 C CA . LEU B 1 395 ? 26.375 -31.531 -21.891 1 92.94 395 LEU B CA 1
ATOM 6164 C C . LEU B 1 395 ? 27.094 -31.125 -20.625 1 92.94 395 LEU B C 1
ATOM 6166 O O . LEU B 1 395 ? 27.391 -31.969 -19.766 1 92.94 395 LEU B O 1
ATOM 6170 N N . ARG B 1 396 ? 27.312 -29.828 -20.391 1 89.81 396 ARG B N 1
ATOM 6171 C CA . ARG B 1 396 ? 28.109 -29.281 -19.297 1 89.81 396 ARG B CA 1
ATOM 6172 C C . ARG B 1 396 ? 27.219 -28.922 -18.109 1 89.81 396 ARG B C 1
ATOM 6174 O O . ARG B 1 396 ? 27.281 -27.812 -17.594 1 89.81 396 ARG B O 1
ATOM 6181 N N . THR B 1 397 ? 26.5 -29.891 -17.672 1 92.69 397 THR B N 1
ATOM 6182 C CA . THR B 1 397 ? 25.734 -29.719 -16.438 1 92.69 397 THR B CA 1
ATOM 6183 C C . THR B 1 397 ? 26.656 -29.562 -15.242 1 92.69 397 THR B C 1
ATOM 6185 O O . THR B 1 397 ? 27.859 -29.828 -15.336 1 92.69 397 THR B O 1
ATOM 6188 N N . PRO B 1 398 ? 26.125 -29.047 -14.203 1 89.69 398 PRO B N 1
ATOM 6189 C CA . PRO B 1 398 ? 26.969 -28.828 -13.023 1 89.69 398 PRO B CA 1
ATOM 6190 C C . PRO B 1 398 ? 27.844 -30.031 -12.688 1 89.69 398 PRO B C 1
ATOM 6192 O O . PRO B 1 398 ? 27.344 -31.156 -12.609 1 89.69 398 PRO B O 1
ATOM 6195 N N . GLY B 1 399 ? 29.156 -29.781 -12.484 1 90.81 399 GLY B N 1
ATOM 6196 C CA . GLY B 1 399 ? 30.125 -30.828 -12.141 1 90.81 399 GLY B CA 1
ATOM 6197 C C . GLY B 1 399 ? 30.812 -31.438 -13.344 1 90.81 399 GLY B C 1
ATOM 6198 O O . GLY B 1 399 ? 31.719 -32.25 -13.203 1 90.81 399 GLY B O 1
ATOM 6199 N N . ARG B 1 400 ? 30.438 -31.031 -14.547 1 91.75 400 ARG B N 1
ATOM 6200 C CA . ARG B 1 400 ? 31.016 -31.625 -15.758 1 91.75 400 ARG B CA 1
ATOM 6201 C C . ARG B 1 400 ? 31.812 -30.594 -16.547 1 91.75 400 ARG B C 1
ATOM 6203 O O . ARG B 1 400 ? 32.281 -30.859 -17.656 1 91.75 400 ARG B O 1
ATOM 6210 N N . GLU B 1 401 ? 31.953 -29.406 -15.953 1 77 401 GLU B N 1
ATOM 6211 C CA . GLU B 1 401 ? 32.719 -28.359 -16.625 1 77 401 GLU B CA 1
ATOM 6212 C C . GLU B 1 401 ? 34.219 -28.672 -16.656 1 77 401 GLU B C 1
ATOM 6214 O O . GLU B 1 401 ? 34.688 -29.406 -15.789 1 77 401 GLU B O 1
ATOM 6219 N N . GLU B 1 402 ? 34.875 -28.5 -17.797 1 63.16 402 GLU B N 1
ATOM 6220 C CA . GLU B 1 402 ? 36.312 -28.75 -17.875 1 63.16 402 GLU B CA 1
ATOM 6221 C C . GLU B 1 402 ? 37.062 -27.953 -16.797 1 63.16 402 GLU B C 1
ATOM 6223 O O . GLU B 1 402 ? 38.031 -28.453 -16.188 1 63.16 402 GLU B O 1
ATOM 6228 N N . ASP B 1 403 ? 37.125 -26.578 -16.797 1 51.75 403 ASP B N 1
ATOM 6229 C CA . ASP B 1 403 ? 37.875 -25.766 -15.836 1 51.75 403 ASP B CA 1
ATOM 6230 C C . ASP B 1 403 ? 37.094 -25.641 -14.523 1 51.75 403 ASP B C 1
ATOM 6232 O O . ASP B 1 403 ? 35.875 -25.562 -14.516 1 51.75 403 ASP B O 1
ATOM 6236 N N . ALA B 1 404 ? 37.562 -26.219 -13.344 1 44 404 ALA B N 1
ATOM 6237 C CA . ALA B 1 404 ? 36.969 -26.281 -12.016 1 44 404 ALA B CA 1
ATOM 6238 C C . ALA B 1 404 ? 36.156 -25.016 -11.727 1 44 404 ALA B C 1
ATOM 6240 O O . ALA B 1 404 ? 36.719 -23.938 -11.555 1 44 404 ALA B O 1
ATOM 6241 N N . ILE B 1 405 ? 35.094 -24.703 -12.195 1 40.53 405 ILE B N 1
ATOM 6242 C CA . ILE B 1 405 ? 34.25 -23.594 -11.742 1 40.53 405 ILE B CA 1
ATOM 6243 C C . ILE B 1 405 ? 33.812 -23.844 -10.297 1 40.53 405 ILE B C 1
ATOM 6245 O O . ILE B 1 405 ? 32.875 -24.594 -10.047 1 40.53 405 ILE B O 1
ATOM 6249 N N . GLU B 1 406 ? 34.438 -24.188 -9.477 1 38.16 406 GLU B N 1
ATOM 6250 C CA . GLU B 1 406 ? 34.062 -24.141 -8.055 1 38.16 406 GLU B CA 1
ATOM 6251 C C . GLU B 1 406 ? 33.281 -22.875 -7.738 1 38.16 406 GLU B C 1
ATOM 6253 O O . GLU B 1 406 ? 32.344 -22.922 -6.934 1 38.16 406 GLU B O 1
ATOM 6258 N N . ALA B 1 407 ? 33.688 -21.797 -8.273 1 38.62 407 ALA B N 1
ATOM 6259 C CA . ALA B 1 407 ? 33.219 -20.5 -7.793 1 38.62 407 ALA B CA 1
ATOM 6260 C C . ALA B 1 407 ? 31.75 -20.281 -8.141 1 38.62 407 ALA B C 1
ATOM 6262 O O . ALA B 1 407 ? 31.016 -19.594 -7.43 1 38.62 407 ALA B O 1
ATOM 6263 N N . ASP B 1 408 ? 31.312 -20.734 -9.188 1 40.31 408 ASP B N 1
ATOM 6264 C CA . ASP B 1 408 ? 30.031 -20.266 -9.695 1 40.31 408 ASP B CA 1
ATOM 6265 C C . ASP B 1 408 ? 28.875 -20.953 -8.969 1 40.31 408 ASP B C 1
ATOM 6267 O O . ASP B 1 408 ? 27.75 -20.438 -8.953 1 40.31 408 ASP B O 1
ATOM 6271 N N . LEU B 1 409 ? 28.938 -22.047 -8.531 1 41.12 409 LEU B N 1
ATOM 6272 C CA . LEU B 1 409 ? 27.797 -22.703 -7.906 1 41.12 409 LEU B CA 1
ATOM 6273 C C . LEU B 1 409 ? 27.406 -22 -6.617 1 41.12 409 LEU B C 1
ATOM 6275 O O . LEU B 1 409 ? 26.219 -21.922 -6.285 1 41.12 409 LEU B O 1
ATOM 6279 N N . GLU B 1 410 ? 28.344 -21.594 -5.922 1 37.28 410 GLU B N 1
ATOM 6280 C CA . GLU B 1 410 ? 28.031 -20.859 -4.699 1 37.28 410 GLU B CA 1
ATOM 6281 C C . GLU B 1 410 ? 27.266 -19.562 -5.008 1 37.28 410 GLU B C 1
ATOM 6283 O O . GLU B 1 410 ? 26.422 -19.141 -4.223 1 37.28 410 GLU B O 1
ATOM 6288 N N . ALA B 1 411 ? 27.641 -19.125 -6.121 1 39.31 411 ALA B N 1
ATOM 6289 C CA . ALA B 1 411 ? 27.016 -17.859 -6.488 1 39.31 411 ALA B CA 1
ATOM 6290 C C . ALA B 1 411 ? 25.547 -18.047 -6.855 1 39.31 411 ALA B C 1
ATOM 6292 O O . ALA B 1 411 ? 24.734 -17.125 -6.727 1 39.31 411 ALA B O 1
ATOM 6293 N N . THR B 1 412 ? 25.266 -19.094 -7.473 1 38.19 412 THR B N 1
ATOM 6294 C CA . THR B 1 412 ? 23.891 -19.297 -7.918 1 38.19 412 THR B CA 1
ATOM 6295 C C . THR B 1 412 ? 22.969 -19.5 -6.723 1 38.19 412 THR B C 1
ATOM 6297 O O . THR B 1 412 ? 21.797 -19.078 -6.754 1 38.19 412 THR B O 1
ATOM 6300 N N . ALA B 1 413 ? 23.281 -20.328 -5.805 1 39.12 413 ALA B N 1
ATOM 6301 C CA . ALA B 1 413 ? 22.391 -20.531 -4.668 1 39.12 413 ALA B CA 1
ATOM 6302 C C . ALA B 1 413 ? 22.188 -19.25 -3.875 1 39.12 413 ALA B C 1
ATOM 6304 O O . ALA B 1 413 ? 21.188 -19.078 -3.184 1 39.12 413 ALA B O 1
ATOM 6305 N N . ALA B 1 414 ? 23.328 -18.438 -3.857 1 36.19 414 ALA B N 1
ATOM 6306 C CA . ALA B 1 414 ? 23.328 -17.312 -2.934 1 36.19 414 ALA B CA 1
ATOM 6307 C C . ALA B 1 414 ? 22.891 -16.031 -3.633 1 36.19 414 ALA B C 1
ATOM 6309 O O . ALA B 1 414 ? 22.859 -14.953 -3.021 1 36.19 414 ALA B O 1
ATOM 6310 N N . LYS B 1 415 ? 22.969 -15.953 -4.988 1 36.28 415 LYS B N 1
ATOM 6311 C CA . LYS B 1 415 ? 22.828 -14.562 -5.398 1 36.28 415 LYS B CA 1
ATOM 6312 C C . LYS B 1 415 ? 21.469 -14 -4.992 1 36.28 415 LYS B C 1
ATOM 6314 O O . LYS B 1 415 ? 20.422 -14.477 -5.457 1 36.28 415 LYS B O 1
ATOM 6319 N N . PRO B 1 416 ? 21.594 -13.25 -3.951 1 33.28 416 PRO B N 1
ATOM 6320 C CA . PRO B 1 416 ? 20.484 -12.383 -3.549 1 33.28 416 PRO B CA 1
ATOM 6321 C C . PRO B 1 416 ? 20 -11.484 -4.688 1 33.28 416 PRO B C 1
ATOM 6323 O O . PRO B 1 416 ? 20.797 -11.086 -5.547 1 33.28 416 PRO B O 1
ATOM 6326 N N . ILE B 1 417 ? 18.938 -11.664 -5.133 1 29.03 417 ILE B N 1
ATOM 6327 C CA . ILE B 1 417 ? 18.453 -10.609 -6.016 1 29.03 417 ILE B CA 1
ATOM 6328 C C . ILE B 1 417 ? 18.891 -9.25 -5.469 1 29.03 417 ILE B C 1
ATOM 6330 O O . ILE B 1 417 ? 18.484 -8.859 -4.367 1 29.03 417 ILE B O 1
ATOM 6334 N N . LYS B 1 418 ? 20.078 -8.805 -5.77 1 30.42 418 LYS B N 1
ATOM 6335 C CA . LYS B 1 418 ? 20.438 -7.414 -5.504 1 30.42 418 LYS B CA 1
ATOM 6336 C C . LYS B 1 418 ? 19.359 -6.469 -6.035 1 30.42 418 LYS B C 1
ATOM 6338 O O . LYS B 1 418 ? 18.844 -6.656 -7.145 1 30.42 418 LYS B O 1
#

Sequence (836 aa):
MSSTTAEGAKSKGKGLAGLQRFGRSLMLPIAALPAAALLNRFGQDDLLGAKGLGWNKVAEVLGAAGNSLFNWLPLLFAVGIAVGFARKSDGATGLAAVVGFFVFTSVLQVFAPFSELPGWNPEKPAGLMLNPLKWPYSVLAGVIVGLVTALLWQKFYRIKLPPYLAFFGGRRFVPIVTALALMILAVPLGLVFHWVNDGIQAVGEAVTGAPVVGGGIYGVLNRLLIPVGLHQLLNVPVWFIFDGGDLTKFFEGDPTRGTFMTGFFPIFMFAIPAAALAIWQTAKPSQKKIVGGVMIAGALTSFLTGITEPIEFSFMYVAWPLYLIHAVLTGTSLALVNALDIHLGFGFSAGAIDFGLNFNQPAASDNVWLLIPIGLAYAVVYYVIFRFVITKWNLRTPGREEDAIEADLEATAAKPIKMSSTTAEGAKSKGKGLAGLQRFGRSLMLPIAALPAAALLNRFGQDDLLGAKGLGWNKVAEVLGAAGNSLFNWLPLLFAVGIAVGFARKSDGATGLAAVVGFFVFTSVLQVFAPFSELPGWNPEKPAGLMLNPLKWPYSVLAGVIVGLVTALLWQKFYRIKLPPYLAFFGGRRFVPIVTALALMILAVPLGLVFHWVNDGIQAVGEAVTGAPVVGGGIYGVLNRLLIPVGLHQLLNVPVWFIFDGGDLTKFFEGDPTRGTFMTGFFPIFMFAIPAAALAIWQTAKPSQKKIVGGVMIAGALTSFLTGITEPIEFSFMYVAWPLYLIHAVLTGTSLALVNALDIHLGFGFSAGAIDFGLNFNQPAASDNVWLLIPIGLAYAVVYYVIFRFVITKWNLRTPGREEDAIEADLEATAAKPIK